Protein 1N47 (pdb70)

Radius of gyration: 29.71 Å; Cα contacts (8 Å, |Δi|>4): 2817; chains: 4; bounding box: 70×71×79 Å

Organism: Vicia villosa (NCBI:txid3911)

B-factor: mean 33.57, std 7.75, range [17.27, 74.4]

Secondary structure (DSSP, 8-state):
-EEEEEEESS--TT-TTEEEEET-EE-TTS-EESS-BSSSSB-TT-EEEEEESS-EE-B-SS-B-EEEEEEEEE---SSTTS--EEEEEEEE-TT------GGGTTT-SSSS--GGG--EEEEEE-S--TTS-SS-EEEEEESSSS-SEEEE----TTS-EEEEEEEETTTTEEEEEEEETTTTEEEEEEEE--GGGTS-SEEEEEEEEEE-SSTT-----EEEEEEEEEEE-/-EEEEEEESS--TT-TTEEEEET-EE-TTS-EESS-BSSSSB-SS-EEEEEESS-EE-B-SS-B-EEEEEEEEE---SSTTS--EEEEEEEE-TT------GGGTTT-SSSS--GGG--EEEEEE-S--TTS-SS-EEEEEESSSS-SEEEE----TTS-EEEEEEEETTTTEEEEEEEETTTTEEEEEEEE--GGGTS-SEEEEEEEEEE-SSTT-----EEEEEEEEEEE-/-EEEEEEESS--TT-TTEEEEET-EE-TTS-EESS-BSSSSBPTT-EEEEEESS-EE-B-SS-BPEEEEEEEEE---SSTTS--EEEEEEEE-TT------GGGTTT-SSSS--TTS--EEEEEE-S--TTS-SS-EEEEEESSSS-SEEEE----TTS-EEEEEEEETTTTEEEEEEEETTTTEEEEEEEE--GGGTS-SEEEEEEEEEE-SSTT-----EEEEEEEEEEE-/-EEEEEEESS--TT-TTEEEEET-EE-TTS-EESS-BSSSSBPTT-EEEEEESS-EE-B-SS-B-EEEEEEEEE---SSTTS--EEEEEEEE-TT------GGGTTT-SSSS--GGG--EEEEEE-S--TTS-SS-EEEEEESSSS-SEEEE----TTS-EEEEEEEETTTTEEEEEEEETTTTEEEEEEEE--GGGTS-SEEEEEEEEEE-SSTT-----EEEEEEEEEEE-

Nearest PDB structures (foldseek):
  1n47-assembly1_D  TM=1.003E+00  e=4.646E-43  Vicia villosa
  5kxd-assembly1_C  TM=9.951E-01  e=2.480E-33  Wisteria floribunda
  5kxb-assembly1_A  TM=9.948E-01  e=2.614E-33  Wisteria floribunda
  4wv8-assembly1_A  TM=9.741E-01  e=7.231E-32  Vatairea macrocarpa
  1fny-assembly1_A  TM=9.665E-01  e=1.680E-31  Robinia pseudoacacia

Solvent-accessible surface area: 32773 Å² total

CATH classification: 2.60.120.200

InterPro domains:
  IPR000985 Legume lectin, alpha chain, conserved site [PS00308] (163-172)
  IPR001220 Legume lectin domain [PF00139] (3-140)
  IPR001220 Legume lectin domain [cd06899] (4-185)
  IPR013320 Concanavalin A-like lectin/glucanase domain superfamily [SSF49899] (3-185)
  IPR019825 Legume lectin, beta chain, Mn/Ca-binding site [PS00307] (108-114)
  IPR050258 Leguminous Lectin [PTHR32401] (2-138)

Structure (mmCIF, N/CA/C/O backbone):
data_1N47
#
_entry.id   1N47
#
_cell.length_a   85.510
_cell.length_b   85.510
_cell.length_c   153.650
_cell.angle_alpha   90.00
_cell.angle_beta   90.00
_cell.angle_gamma   90.00
#
_symmetry.space_group_name_H-M   'P 43'
#
loop_
_entity.id
_entity.type
_entity.pdbx_description
1 polymer 'Isolectin B4'
2 branched alpha-L-fucopyranose-(1-3)-[2-acetamido-2-deoxy-beta-D-glucopyranose-(1-4)]2-acetamido-2-deoxy-beta-D-glucopyranose
3 non-polymer 'CALCIUM ION'
4 non-polymer 'MANGANESE (II) ION'
5 non-polymer SERINE
6 non-polymer 2-acetamido-2-deoxy-alpha-D-galactopyranose
7 water water
#
loop_
_atom_site.group_PDB
_atom_site.id
_atom_site.type_symbol
_atom_site.label_atom_id
_atom_site.label_alt_id
_atom_site.label_comp_id
_atom_site.label_asym_id
_atom_site.label_entity_id
_atom_site.label_seq_id
_atom_site.pdbx_PDB_ins_code
_atom_site.Cartn_x
_atom_site.Cartn_y
_atom_site.Cartn_z
_atom_site.occupancy
_atom_site.B_iso_or_equiv
_atom_site.auth_seq_id
_atom_site.auth_comp_id
_atom_site.auth_asym_id
_atom_site.auth_atom_id
_atom_site.pdbx_PDB_model_num
ATOM 1 N N . THR A 1 1 ? 2.436 63.703 -1.067 1.00 38.38 1 THR A N 1
ATOM 2 C CA . THR A 1 1 ? 1.860 62.362 -1.305 1.00 38.77 1 THR A CA 1
ATOM 3 C C . THR A 1 1 ? 0.453 62.161 -0.722 1.00 38.12 1 THR A C 1
ATOM 4 O O . THR A 1 1 ? 0.184 62.531 0.415 1.00 37.66 1 THR A O 1
ATOM 8 N N . GLU A 1 2 ? -0.437 61.592 -1.540 1.00 37.55 2 GLU A N 1
ATOM 9 C CA . GLU A 1 2 ? -1.745 61.119 -1.073 1.00 36.80 2 GLU A CA 1
ATOM 10 C C . GLU A 1 2 ? -2.227 59.961 -1.920 1.00 35.59 2 GLU A C 1
ATOM 11 O O . GLU A 1 2 ? -1.955 59.891 -3.105 1.00 35.52 2 GLU A O 1
ATOM 17 N N . SER A 1 3 ? -2.952 59.052 -1.301 1.00 34.75 3 SER A N 1
ATOM 18 C CA . SER A 1 3 ? -3.430 57.869 -2.002 1.00 33.84 3 SER A CA 1
ATOM 19 C C . SER A 1 3 ? -4.892 57.656 -1.767 1.00 32.77 3 SER A C 1
ATOM 20 O O . SER A 1 3 ? -5.451 58.130 -0.788 1.00 32.91 3 SER A O 1
ATOM 23 N N . THR A 1 4 ? -5.502 56.901 -2.656 1.00 31.38 4 THR A N 1
ATOM 24 C CA . THR A 1 4 ? -6.887 56.540 -2.480 1.00 30.36 4 THR A CA 1
ATOM 25 C C . THR A 1 4 ? -7.098 55.193 -3.123 1.00 30.03 4 THR A C 1
ATOM 26 O O . THR A 1 4 ? -6.764 55.019 -4.297 1.00 30.56 4 THR A O 1
ATOM 30 N N . SER A 1 5 ? -7.624 54.233 -2.375 1.00 28.80 5 SER A N 1
ATOM 31 C CA . SER A 1 5 ? -7.972 52.981 -3.009 1.00 28.41 5 SER A CA 1
ATOM 32 C C . SER A 1 5 ? -9.207 52.322 -2.397 1.00 27.90 5 SER A C 1
ATOM 33 O O . SER A 1 5 ? -9.589 52.590 -1.256 1.00 27.97 5 SER A O 1
ATOM 36 N N . PHE A 1 6 ? -9.838 51.469 -3.180 1.00 27.13 6 PHE A N 1
ATOM 37 C CA . PHE A 1 6 ? -11.014 50.772 -2.721 1.00 26.52 6 PHE A CA 1
ATOM 38 C C . PHE A 1 6 ? -11.269 49.658 -3.696 1.00 26.46 6 PHE A C 1
ATOM 39 O O . PHE A 1 6 ? -10.789 49.720 -4.823 1.00 26.32 6 PHE A O 1
ATOM 47 N N . SER A 1 7 ? -12.005 48.637 -3.271 1.00 26.32 7 SER A N 1
ATOM 48 C CA . SER A 1 7 ? -12.329 47.534 -4.166 1.00 26.41 7 SER A CA 1
ATOM 49 C C . SER A 1 7 ? -13.554 46.785 -3.699 1.00 26.66 7 SER A C 1
ATOM 50 O O . SER A 1 7 ? -13.752 46.586 -2.504 1.00 26.94 7 SER A O 1
ATOM 53 N N . PHE A 1 8 ? -14.375 46.369 -4.646 1.00 27.22 8 PHE A N 1
ATOM 54 C CA . PHE A 1 8 ? -15.566 45.626 -4.322 1.00 28.31 8 PHE A CA 1
ATOM 55 C C . PHE A 1 8 ? -15.553 44.358 -5.113 1.00 29.80 8 PHE A C 1
ATOM 56 O O . PHE A 1 8 ? -15.486 44.407 -6.334 1.00 30.49 8 PHE A O 1
ATOM 64 N N . THR A 1 9 ? -15.638 43.226 -4.433 1.00 31.46 9 THR A N 1
ATOM 65 C CA . THR A 1 9 ? -15.721 41.936 -5.107 1.00 32.85 9 THR A CA 1
ATOM 66 C C . THR A 1 9 ? -17.180 41.647 -5.411 1.00 33.61 9 THR A C 1
ATOM 67 O O . THR A 1 9 ? -17.495 40.863 -6.295 1.00 34.29 9 THR A O 1
ATOM 71 N N . ASN A 1 10 ? -18.050 42.275 -4.638 1.00 34.07 10 ASN A N 1
ATOM 72 C CA . ASN A 1 10 ? -19.481 42.226 -4.831 1.00 35.20 10 ASN A CA 1
ATOM 73 C C . ASN A 1 10 ? -20.075 43.453 -4.154 1.00 34.84 10 ASN A C 1
ATOM 74 O O . ASN A 1 10 ? -19.415 44.089 -3.324 1.00 34.86 10 ASN A O 1
ATOM 79 N N . PHE A 1 11 ? -21.305 43.798 -4.508 1.00 34.39 11 PHE A N 1
ATOM 80 C CA . PHE A 1 11 ? -21.962 44.954 -3.918 1.00 34.03 11 PHE A CA 1
ATOM 81 C C . PHE A 1 11 ? -23.097 44.522 -2.986 1.00 34.38 11 PHE A C 1
ATOM 82 O O . PHE A 1 11 ? -23.434 43.340 -2.908 1.00 34.49 11 PHE A O 1
ATOM 90 N N . ASN A 1 12 ? -23.667 45.488 -2.267 1.00 34.91 12 ASN A N 1
ATOM 91 C CA . ASN A 1 12 ? -24.809 45.281 -1.374 1.00 34.83 12 ASN A CA 1
ATOM 92 C C . ASN A 1 12 ? -25.896 46.276 -1.745 1.00 34.89 12 ASN A C 1
ATOM 93 O O . ASN A 1 12 ? -25.579 47.379 -2.206 1.00 35.10 12 ASN A O 1
ATOM 98 N N . PRO A 1 13 ? -27.166 45.938 -1.522 1.00 34.94 13 PRO A N 1
ATOM 99 C CA . PRO A 1 13 ? -28.248 46.881 -1.827 1.00 35.11 13 PRO A CA 1
ATOM 100 C C . PRO A 1 13 ? -28.127 48.181 -1.033 1.00 35.21 13 PRO A C 1
ATOM 101 O O . PRO A 1 13 ? -28.546 49.233 -1.531 1.00 35.34 13 PRO A O 1
ATOM 105 N N . ASN A 1 14 ? -27.536 48.140 0.155 1.00 35.03 14 ASN A N 1
ATOM 106 C CA . ASN A 1 14 ? -27.393 49.383 0.908 1.00 35.13 14 ASN A CA 1
ATOM 107 C C . ASN A 1 14 ? -25.959 49.882 0.917 1.00 35.00 14 ASN A C 1
ATOM 108 O O . ASN A 1 14 ? -25.440 50.283 1.969 1.00 35.33 14 ASN A O 1
ATOM 113 N N . GLN A 1 15 ? -25.333 49.892 -0.263 1.00 34.59 15 GLN A N 1
ATOM 114 C CA . GLN A 1 15 ? -23.962 50.381 -0.358 1.00 34.01 15 GLN A CA 1
ATOM 115 C C . GLN A 1 15 ? -23.856 51.888 -0.156 1.00 34.01 15 GLN A C 1
ATOM 116 O O . GLN A 1 15 ? -23.867 52.659 -1.112 1.00 34.08 15 GLN A O 1
ATOM 122 N N . ASN A 1 16 ? -23.737 52.283 1.107 1.00 34.46 16 ASN A N 1
ATOM 123 C CA . ASN A 1 16 ? -23.660 53.681 1.510 1.00 34.91 16 ASN A CA 1
ATOM 124 C C . ASN A 1 16 ? -22.393 54.350 0.989 1.00 34.45 16 ASN A C 1
ATOM 125 O O . ASN A 1 16 ? -22.317 55.576 1.018 1.00 34.80 16 ASN A O 1
ATOM 130 N N . ASN A 1 17 ? -21.382 53.582 0.581 1.00 33.22 17 ASN A N 1
ATOM 131 C CA . ASN A 1 17 ? -20.157 54.211 0.127 1.00 32.60 17 ASN A CA 1
ATOM 132 C C . ASN A 1 17 ? -20.206 54.494 -1.367 1.00 32.19 17 ASN A C 1
ATOM 133 O O . ASN A 1 17 ? -19.245 55.003 -1.949 1.00 32.12 17 ASN A O 1
ATOM 138 N N . LEU A 1 18 ? -21.340 54.176 -1.984 1.00 32.00 18 LEU A N 1
ATOM 139 C CA . LEU A 1 18 ? -21.558 54.500 -3.404 1.00 32.25 18 LEU A CA 1
ATOM 140 C C . LEU A 1 18 ? -22.674 55.511 -3.527 1.00 31.97 18 LEU A C 1
ATOM 141 O O . LEU A 1 18 ? -23.598 55.516 -2.727 1.00 32.35 18 LEU A O 1
ATOM 146 N N . ILE A 1 19 ? -22.591 56.353 -4.536 1.00 31.79 19 ILE A N 1
ATOM 147 C CA . ILE A 1 19 ? -23.652 57.298 -4.833 1.00 31.83 19 ILE A CA 1
ATOM 148 C C . ILE A 1 19 ? -24.347 56.797 -6.089 1.00 31.96 19 ILE A C 1
ATOM 149 O O . ILE A 1 19 ? -23.751 56.763 -7.169 1.00 30.90 19 ILE A O 1
ATOM 154 N N . LEU A 1 20 ? -25.606 56.408 -5.927 1.00 32.73 20 LEU A N 1
ATOM 155 C CA . LEU A 1 20 ? -26.434 55.864 -6.998 1.00 33.60 20 LEU A CA 1
ATOM 156 C C . LEU A 1 20 ? -27.353 56.923 -7.616 1.00 34.35 20 LEU A C 1
ATOM 157 O O . LEU A 1 20 ? -28.072 57.602 -6.889 1.00 35.06 20 LEU A O 1
ATOM 162 N N . GLN A 1 21 ? -27.362 57.058 -8.941 1.00 34.53 21 GLN A N 1
ATOM 163 C CA . GLN A 1 21 ? -28.214 58.071 -9.584 1.00 34.60 21 GLN A CA 1
ATOM 164 C C . GLN A 1 21 ? -29.234 57.469 -10.585 1.00 35.36 21 GLN A C 1
ATOM 165 O O . GLN A 1 21 ? -28.932 56.493 -11.278 1.00 35.21 21 GLN A O 1
ATOM 171 N N . GLU A 1 22 ? -30.417 58.086 -10.675 1.00 36.12 22 GLU A N 1
ATOM 172 C CA . GLU A 1 22 ? -31.519 57.623 -11.534 1.00 36.96 22 GLU A CA 1
ATOM 173 C C . GLU A 1 22 ? -31.901 56.165 -11.263 1.00 36.96 22 GLU A C 1
ATOM 174 O O . GLU A 1 22 ? -32.232 55.797 -10.135 1.00 36.70 22 GLU A O 1
ATOM 180 N N . ASP A 1 23 ? -31.804 55.334 -12.303 1.00 36.75 23 ASP A N 1
ATOM 181 C CA . ASP A 1 23 ? -32.230 53.932 -12.225 1.00 36.38 23 ASP A CA 1
ATOM 182 C C . ASP A 1 23 ? -31.302 52.927 -11.515 1.00 36.16 23 ASP A C 1
ATOM 183 O O . ASP A 1 23 ? -31.762 51.856 -11.124 1.00 35.88 23 ASP A O 1
ATOM 188 N N . ALA A 1 24 ? -30.016 53.261 -11.364 1.00 36.30 24 ALA A N 1
ATOM 189 C CA . ALA A 1 24 ? -29.015 52.381 -10.724 1.00 36.24 24 ALA A CA 1
ATOM 190 C C . ALA A 1 24 ? -29.449 51.745 -9.398 1.00 36.75 24 ALA A C 1
ATOM 191 O O . ALA A 1 24 ? -29.925 52.416 -8.476 1.00 36.81 24 ALA A O 1
ATOM 193 N N . LEU A 1 25 ? -29.220 50.444 -9.295 1.00 37.27 25 LEU A N 1
ATOM 194 C CA . LEU A 1 25 ? -29.678 49.670 -8.165 1.00 37.85 25 LEU A CA 1
ATOM 195 C C . LEU A 1 25 ? -28.824 48.405 -7.992 1.00 37.98 25 LEU A C 1
ATOM 196 O O . LEU A 1 25 ? -28.106 48.014 -8.901 1.00 37.78 25 LEU A O 1
ATOM 201 N N . VAL A 1 26 ? -28.887 47.768 -6.829 1.00 38.13 26 VAL A N 1
ATOM 202 C CA . VAL A 1 26 ? -28.116 46.562 -6.645 1.00 38.73 26 VAL A CA 1
ATOM 203 C C . VAL A 1 26 ? -29.051 45.400 -6.394 1.00 39.83 26 VAL A C 1
ATOM 204 O O . VAL A 1 26 ? -29.940 45.498 -5.560 1.00 40.15 26 VAL A O 1
ATOM 208 N N . ASN A 1 27 ? -28.838 44.318 -7.141 1.00 41.25 27 ASN A N 1
ATOM 209 C CA . ASN A 1 27 ? -29.587 43.060 -7.074 1.00 42.53 27 ASN A CA 1
ATOM 210 C C . ASN A 1 27 ? -29.572 42.414 -5.734 1.00 43.05 27 ASN A C 1
ATOM 211 O O . ASN A 1 27 ? -28.805 42.791 -4.851 1.00 43.34 27 ASN A O 1
ATOM 216 N N . SER A 1 28 ? -30.366 41.365 -5.605 1.00 43.38 28 SER A N 1
ATOM 217 C CA . SER A 1 28 ? -30.329 40.595 -4.388 1.00 44.20 28 SER A CA 1
ATOM 218 C C . SER A 1 28 ? -29.137 39.641 -4.510 1.00 43.94 28 SER A C 1
ATOM 219 O O . SER A 1 28 ? -28.735 38.984 -3.543 1.00 44.29 28 SER A O 1
ATOM 222 N N . ALA A 1 29 ? -28.542 39.598 -5.693 1.00 43.14 29 ALA A N 1
ATOM 223 C CA . ALA A 1 29 ? -27.412 38.704 -5.885 1.00 42.64 29 ALA A CA 1
ATOM 224 C C . ALA A 1 29 ? -26.048 39.424 -5.793 1.00 41.69 29 ALA A C 1
ATOM 225 O O . ALA A 1 29 ? -24.997 38.801 -5.852 1.00 41.09 29 ALA A O 1
ATOM 227 N N . GLY A 1 30 ? -26.073 40.737 -5.623 1.00 40.99 30 GLY A N 1
ATOM 228 C CA . GLY A 1 30 ? -24.838 41.490 -5.492 1.00 40.35 30 GLY A CA 1
ATOM 229 C C . GLY A 1 30 ? -24.299 42.063 -6.796 1.00 40.13 30 GLY A C 1
ATOM 230 O O . GLY A 1 30 ? -23.100 42.314 -6.938 1.00 40.21 30 GLY A O 1
ATOM 231 N N . THR A 1 31 ? -25.180 42.255 -7.767 1.00 39.45 31 THR A N 1
ATOM 232 C CA . THR A 1 31 ? -24.773 42.840 -9.021 1.00 38.65 31 THR A CA 1
ATOM 233 C C . THR A 1 31 ? -25.376 44.219 -9.110 1.00 38.30 31 THR A C 1
ATOM 234 O O . THR A 1 31 ? -26.530 44.440 -8.758 1.00 37.97 31 THR A O 1
ATOM 238 N N . LEU A 1 32 ? -24.569 45.140 -9.593 1.00 37.85 32 LEU A N 1
ATOM 239 C CA . LEU A 1 32 ? -24.960 46.510 -9.757 1.00 37.63 32 LEU A CA 1
ATOM 240 C C . LEU A 1 32 ? -25.588 46.660 -11.137 1.00 37.94 32 LEU A C 1
ATOM 241 O O . LEU A 1 32 ? -24.873 46.748 -12.156 1.00 38.09 32 LEU A O 1
ATOM 246 N N . GLU A 1 33 ? -26.925 46.669 -11.166 1.00 37.70 33 GLU A N 1
ATOM 247 C CA . GLU A 1 33 ? -27.680 46.824 -12.405 1.00 37.32 33 GLU A CA 1
ATOM 248 C C . GLU A 1 33 ? -27.732 48.278 -12.791 1.00 37.20 33 GLU A C 1
ATOM 249 O O . GLU A 1 33 ? -28.639 48.977 -12.396 1.00 37.80 33 GLU A O 1
ATOM 255 N N . LEU A 1 34 ? -26.771 48.751 -13.563 1.00 37.26 34 LEU A N 1
ATOM 256 C CA . LEU A 1 34 ? -26.778 50.168 -13.934 1.00 37.58 34 LEU A CA 1
ATOM 257 C C . LEU A 1 34 ? -28.101 50.593 -14.555 1.00 38.01 34 LEU A C 1
ATOM 258 O O . LEU A 1 34 ? -28.636 51.626 -14.171 1.00 38.36 34 LEU A O 1
ATOM 263 N N . THR A 1 35 ? -28.615 49.809 -15.510 1.00 38.33 35 THR A N 1
ATOM 264 C CA . THR A 1 35 ? -29.899 50.104 -16.177 1.00 38.71 35 THR A CA 1
ATOM 265 C C . THR A 1 35 ? -31.003 49.123 -15.754 1.00 39.76 35 THR A C 1
ATOM 266 O O . THR A 1 35 ? -30.719 47.974 -15.421 1.00 39.68 35 THR A O 1
ATOM 270 N N . ALA A 1 36 ? -32.257 49.575 -15.806 1.00 41.01 36 ALA A N 1
ATOM 271 C CA . ALA A 1 36 ? -33.410 48.802 -15.303 1.00 42.34 36 ALA A CA 1
ATOM 272 C C . ALA A 1 36 ? -33.651 47.434 -15.934 1.00 43.12 36 ALA A C 1
ATOM 273 O O . ALA A 1 36 ? -33.550 47.267 -17.146 1.00 43.22 36 ALA A O 1
ATOM 275 N N . VAL A 1 37 ? -33.998 46.465 -15.092 1.00 44.27 37 VAL A N 1
ATOM 276 C CA . VAL A 1 37 ? -34.279 45.093 -15.522 1.00 45.60 37 VAL A CA 1
ATOM 277 C C . VAL A 1 37 ? -35.601 44.592 -14.898 1.00 46.72 37 VAL A C 1
ATOM 278 O O . VAL A 1 37 ? -35.633 44.205 -13.723 1.00 46.65 37 VAL A O 1
ATOM 282 N N . ALA A 1 38 ? -36.680 44.584 -15.687 1.00 48.17 38 ALA A N 1
ATOM 283 C CA . ALA A 1 38 ? -38.026 44.257 -15.180 1.00 49.29 38 ALA A CA 1
ATOM 284 C C . ALA A 1 38 ? -38.366 42.784 -14.992 1.00 50.07 38 ALA A C 1
ATOM 285 O O . ALA A 1 38 ? -38.361 42.299 -13.858 1.00 50.76 38 ALA A O 1
ATOM 287 N N . ALA A 1 39 ? -38.720 42.072 -16.055 1.00 50.43 39 ALA A N 1
ATOM 288 C CA . ALA A 1 39 ? -39.044 40.666 -15.835 1.00 50.94 39 ALA A CA 1
ATOM 289 C C . ALA A 1 39 ? -37.707 40.050 -15.562 1.00 51.00 39 ALA A C 1
ATOM 290 O O . ALA A 1 39 ? -37.394 39.708 -14.430 1.00 51.65 39 ALA A O 1
ATOM 292 N N . GLY A 1 40 ? -36.909 39.957 -16.613 1.00 50.82 40 GLY A N 1
ATOM 293 C CA . GLY A 1 40 ? -35.556 39.435 -16.550 1.00 50.33 40 GLY A CA 1
ATOM 294 C C . GLY A 1 40 ? -35.024 39.966 -17.859 1.00 50.00 40 GLY A C 1
ATOM 295 O O . GLY A 1 40 ? -34.117 39.402 -18.492 1.00 50.28 40 GLY A O 1
ATOM 296 N N . ALA A 1 41 ? -35.638 41.073 -18.261 1.00 48.81 41 ALA A N 1
ATOM 297 C CA . ALA A 1 41 ? -35.348 41.706 -19.519 1.00 48.11 41 ALA A CA 1
ATOM 298 C C . ALA A 1 41 ? -35.037 43.158 -19.265 1.00 47.12 41 ALA A C 1
ATOM 299 O O . ALA A 1 41 ? -35.584 43.749 -18.351 1.00 47.19 41 ALA A O 1
ATOM 301 N N . PRO A 1 42 ? -34.173 43.737 -20.088 1.00 46.35 42 PRO A N 1
ATOM 302 C CA . PRO A 1 42 ? -33.817 45.157 -19.991 1.00 45.88 42 PRO A CA 1
ATOM 303 C C . PRO A 1 42 ? -35.019 46.063 -20.285 1.00 45.45 42 PRO A C 1
ATOM 304 O O . PRO A 1 42 ? -35.945 45.672 -20.980 1.00 45.30 42 PRO A O 1
ATOM 308 N N . VAL A 1 43 ? -34.982 47.280 -19.776 1.00 45.06 43 VAL A N 1
ATOM 309 C CA . VAL A 1 43 ? -36.068 48.221 -19.995 1.00 45.07 43 VAL A CA 1
ATOM 310 C C . VAL A 1 43 ? -35.582 49.379 -20.863 1.00 44.44 43 VAL A C 1
ATOM 311 O O . VAL A 1 43 ? -34.462 49.845 -20.724 1.00 44.57 43 VAL A O 1
ATOM 315 N N . PRO A 1 44 ? -36.409 49.814 -21.797 1.00 44.23 44 PRO A N 1
ATOM 316 C CA . PRO A 1 44 ? -36.047 50.935 -22.679 1.00 43.77 44 PRO A CA 1
ATOM 317 C C . PRO A 1 44 ? -36.055 52.232 -21.930 1.00 43.13 44 PRO A C 1
ATOM 318 O O . PRO A 1 44 ? -36.624 52.274 -20.848 1.00 43.46 44 PRO A O 1
ATOM 322 N N . ASP A 1 45 ? -35.431 53.261 -22.480 1.00 42.90 45 ASP A N 1
ATOM 323 C CA . ASP A 1 45 ? -35.487 54.583 -21.870 1.00 43.07 45 ASP A CA 1
ATOM 324 C C . ASP A 1 45 ? -34.805 54.695 -20.524 1.00 41.91 45 ASP A C 1
ATOM 325 O O . ASP A 1 45 ? -35.070 55.637 -19.785 1.00 41.95 45 ASP A O 1
ATOM 330 N N . SER A 1 46 ? -33.946 53.752 -20.177 1.00 40.75 46 SER A N 1
ATOM 331 C CA . SER A 1 46 ? -33.374 53.768 -18.838 1.00 39.54 46 SER A CA 1
ATOM 332 C C . SER A 1 46 ? -32.031 54.447 -18.785 1.00 38.37 46 SER A C 1
ATOM 333 O O . SER A 1 46 ? -31.263 54.346 -19.723 1.00 38.32 46 SER A O 1
ATOM 336 N N . LEU A 1 47 ? -31.769 55.153 -17.686 1.00 37.22 47 LEU A N 1
ATOM 337 C CA . LEU A 1 47 ? -30.500 55.851 -17.458 1.00 35.87 47 LEU A CA 1
ATOM 338 C C . LEU A 1 47 ? -30.051 55.595 -16.012 1.00 35.30 47 LEU A C 1
ATOM 339 O O . LEU A 1 47 ? -30.842 55.804 -15.069 1.00 35.67 47 LEU A O 1
ATOM 344 N N . GLY A 1 48 ? -28.803 55.136 -15.847 1.00 33.96 48 GLY A N 1
ATOM 345 C CA . GLY A 1 48 ? -28.218 54.834 -14.542 1.00 32.41 48 GLY A CA 1
ATOM 346 C C . GLY A 1 48 ? -26.743 55.231 -14.366 1.00 31.60 48 GLY A C 1
ATOM 347 O O . GLY A 1 48 ? -25.910 55.097 -15.269 1.00 31.60 48 GLY A O 1
ATOM 348 N N . ARG A 1 49 ? -26.417 55.747 -13.187 1.00 30.44 49 ARG A N 1
ATOM 349 C CA . ARG A 1 49 ? -25.048 56.132 -12.851 1.00 28.62 49 ARG A CA 1
ATOM 350 C C . ARG A 1 49 ? -24.708 55.708 -11.419 1.00 27.85 49 ARG A C 1
ATOM 351 O O . ARG A 1 49 ? -25.604 55.540 -10.572 1.00 27.04 49 ARG A O 1
ATOM 359 N N . ALA A 1 50 ? -23.418 55.508 -11.170 1.00 27.24 50 ALA A N 1
ATOM 360 C CA . ALA A 1 50 ? -22.914 55.088 -9.857 1.00 27.27 50 ALA A CA 1
ATOM 361 C C . ALA A 1 50 ? -21.500 55.625 -9.623 1.00 27.75 50 ALA A C 1
ATOM 362 O O . ALA A 1 50 ? -20.593 55.394 -10.439 1.00 27.86 50 ALA A O 1
ATOM 364 N N . LEU A 1 51 ? -21.311 56.356 -8.524 1.00 27.81 51 LEU A N 1
ATOM 365 C CA . LEU A 1 51 ? -20.005 56.918 -8.251 1.00 28.16 51 LEU A CA 1
ATOM 366 C C . LEU A 1 51 ? -19.483 56.517 -6.890 1.00 28.52 51 LEU A C 1
ATOM 367 O O . LEU A 1 51 ? -20.235 56.074 -6.009 1.00 29.32 51 LEU A O 1
ATOM 372 N N . TYR A 1 52 ? -18.174 56.637 -6.711 1.00 28.44 52 TYR A N 1
ATOM 373 C CA . TYR A 1 52 ? -17.616 56.341 -5.409 1.00 28.08 52 TYR A CA 1
ATOM 374 C C . TYR A 1 52 ? -17.852 57.602 -4.571 1.00 28.10 52 TYR A C 1
ATOM 375 O O . TYR A 1 52 ? -17.731 58.727 -5.079 1.00 27.56 52 TYR A O 1
ATOM 384 N N . ALA A 1 53 ? -18.220 57.423 -3.308 1.00 27.81 53 ALA A N 1
ATOM 385 C CA . ALA A 1 53 ? -18.499 58.576 -2.446 1.00 28.47 53 ALA A CA 1
ATOM 386 C C . ALA A 1 53 ? -17.399 59.633 -2.354 1.00 28.62 53 ALA A C 1
ATOM 387 O O . ALA A 1 53 ? -17.671 60.804 -2.571 1.00 29.20 53 ALA A O 1
ATOM 389 N N . ALA A 1 54 ? -16.169 59.239 -2.037 1.00 28.48 54 ALA A N 1
ATOM 390 C CA . ALA A 1 54 ? -15.083 60.216 -1.908 1.00 27.97 54 ALA A CA 1
ATOM 391 C C . ALA A 1 54 ? -14.556 60.723 -3.228 1.00 28.14 54 ALA A C 1
ATOM 392 O O . ALA A 1 54 ? -14.205 59.952 -4.107 1.00 28.38 54 ALA A O 1
ATOM 394 N N . PRO A 1 55 ? -14.480 62.031 -3.361 1.00 28.49 55 PRO A N 1
ATOM 395 C CA . PRO A 1 55 ? -13.807 62.647 -4.503 1.00 28.99 55 PRO A CA 1
ATOM 396 C C . PRO A 1 55 ? -12.376 62.127 -4.547 1.00 29.39 55 PRO A C 1
ATOM 397 O O . PRO A 1 55 ? -11.855 61.783 -3.491 1.00 29.74 55 PRO A O 1
ATOM 401 N N . ILE A 1 56 ? -11.722 62.060 -5.701 1.00 29.41 56 ILE A N 1
ATOM 402 C CA . ILE A 1 56 ? -10.312 61.681 -5.648 1.00 29.33 56 ILE A CA 1
ATOM 403 C C . ILE A 1 56 ? -9.451 62.841 -6.165 1.00 28.99 56 ILE A C 1
ATOM 404 O O . ILE A 1 56 ? -9.885 63.610 -7.009 1.00 29.23 56 ILE A O 1
ATOM 409 N N . HIS A 1 57 ? -8.264 63.014 -5.603 1.00 29.16 57 HIS A N 1
ATOM 410 C CA . HIS A 1 57 ? -7.376 64.131 -5.960 1.00 29.04 57 HIS A CA 1
ATOM 411 C C . HIS A 1 57 ? -6.490 63.691 -7.093 1.00 29.46 57 HIS A C 1
ATOM 412 O O . HIS A 1 57 ? -5.563 62.914 -6.890 1.00 28.85 57 HIS A O 1
ATOM 419 N N . ILE A 1 58 ? -6.771 64.217 -8.277 1.00 30.25 58 ILE A N 1
ATOM 420 C CA . ILE A 1 58 ? -6.154 63.765 -9.511 1.00 30.88 58 ILE A CA 1
ATOM 421 C C . ILE A 1 58 ? -5.011 64.648 -9.956 1.00 31.58 58 ILE A C 1
ATOM 422 O O . ILE A 1 58 ? -4.201 64.239 -10.776 1.00 31.79 58 ILE A O 1
ATOM 427 N N . HIS A 1 59 ? -4.962 65.876 -9.448 1.00 32.76 59 HIS A N 1
ATOM 428 C CA . HIS A 1 59 ? -3.827 66.771 -9.717 1.00 33.59 59 HIS A CA 1
ATOM 429 C C . HIS A 1 59 ? -3.796 67.935 -8.751 1.00 34.80 59 HIS A C 1
ATOM 430 O O . HIS A 1 59 ? -4.795 68.216 -8.090 1.00 35.07 59 HIS A O 1
ATOM 437 N N . ASP A 1 60 ? -2.641 68.588 -8.636 1.00 36.42 60 ASP A N 1
ATOM 438 C CA . ASP A 1 60 ? -2.545 69.796 -7.817 1.00 38.14 60 ASP A CA 1
ATOM 439 C C . ASP A 1 60 ? -1.952 70.933 -8.635 1.00 39.49 60 ASP A C 1
ATOM 440 O O . ASP A 1 60 ? -1.064 71.656 -8.186 1.00 40.44 60 ASP A O 1
ATOM 445 N N . ASN A 1 61 ? -2.454 71.081 -9.852 1.00 40.50 61 ASN A N 1
ATOM 446 C CA . ASN A 1 61 ? -2.014 72.152 -10.735 1.00 41.76 61 ASN A CA 1
ATOM 447 C C . ASN A 1 61 ? -0.696 71.837 -11.396 1.00 41.37 61 ASN A C 1
ATOM 448 O O . ASN A 1 61 ? -0.567 72.000 -12.602 1.00 41.87 61 ASN A O 1
ATOM 453 N N . THR A 1 62 ? 0.293 71.387 -10.645 1.00 41.07 62 THR A N 1
ATOM 454 C CA . THR A 1 62 ? 1.555 71.119 -11.325 1.00 41.36 62 THR A CA 1
ATOM 455 C C . THR A 1 62 ? 1.857 69.636 -11.441 1.00 40.56 62 THR A C 1
ATOM 456 O O . THR A 1 62 ? 2.401 69.182 -12.446 1.00 41.37 62 THR A O 1
ATOM 460 N N . THR A 1 63 ? 1.511 68.869 -10.428 1.00 39.04 63 THR A N 1
ATOM 461 C CA . THR A 1 63 ? 1.770 67.453 -10.533 1.00 37.94 63 THR A CA 1
ATOM 462 C C . THR A 1 63 ? 0.510 66.640 -10.799 1.00 36.65 63 THR A C 1
ATOM 463 O O . THR A 1 63 ? -0.557 66.935 -10.237 1.00 37.14 63 THR A O 1
ATOM 467 N N . LEU A 1 64 ? 0.637 65.630 -11.652 1.00 34.28 64 LEU A N 1
ATOM 468 C CA . LEU A 1 64 ? -0.482 64.773 -11.992 1.00 33.17 64 LEU A CA 1
ATOM 469 C C . LEU A 1 64 ? -0.462 63.515 -11.149 1.00 32.62 64 LEU A C 1
ATOM 470 O O . LEU A 1 64 ? 0.601 63.069 -10.721 1.00 32.97 64 LEU A O 1
ATOM 475 N N . ALA A 1 65 ? -1.622 62.918 -10.928 1.00 31.67 65 ALA A N 1
ATOM 476 C CA . ALA A 1 65 ? -1.668 61.660 -10.193 1.00 31.23 65 ALA A CA 1
ATOM 477 C C . ALA A 1 65 ? -1.569 60.502 -11.172 1.00 31.46 65 ALA A C 1
ATOM 478 O O . ALA A 1 65 ? -1.771 60.685 -12.382 1.00 31.51 65 ALA A O 1
ATOM 480 N N . SER A 1 66 ? -1.232 59.317 -10.666 1.00 31.01 66 SER A N 1
ATOM 481 C CA . SER A 1 66 ? -1.355 58.107 -11.484 1.00 30.64 66 SER A CA 1
ATOM 482 C C . SER A 1 66 ? -2.581 57.335 -11.007 1.00 30.23 66 SER A C 1
ATOM 483 O O . SER A 1 66 ? -2.971 57.440 -9.838 1.00 31.04 66 SER A O 1
ATOM 486 N N . PHE A 1 67 ? -3.204 56.551 -11.876 1.00 29.43 67 PHE A N 1
ATOM 487 C CA . PHE A 1 67 ? -4.309 55.718 -11.390 1.00 27.98 67 PHE A CA 1
ATOM 488 C C . PHE A 1 67 ? -4.488 54.485 -12.206 1.00 27.83 67 PHE A C 1
ATOM 489 O O . PHE A 1 67 ? -4.103 54.433 -13.374 1.00 27.08 67 PHE A O 1
ATOM 497 N N . THR A 1 68 ? -5.046 53.476 -11.550 1.00 28.03 68 THR A N 1
ATOM 498 C CA . THR A 1 68 ? -5.354 52.196 -12.169 1.00 28.56 68 THR A CA 1
ATOM 499 C C . THR A 1 68 ? -6.725 51.720 -11.687 1.00 28.07 68 THR A C 1
ATOM 500 O O . THR A 1 68 ? -7.012 51.721 -10.477 1.00 28.34 68 THR A O 1
ATOM 504 N N . THR A 1 69 ? -7.589 51.308 -12.604 1.00 27.33 69 THR A N 1
ATOM 505 C CA . THR A 1 69 ? -8.876 50.772 -12.169 1.00 26.27 69 THR A CA 1
ATOM 506 C C . THR A 1 69 ? -9.156 49.469 -12.891 1.00 25.79 69 THR A C 1
ATOM 507 O O . THR A 1 69 ? -8.756 49.287 -14.033 1.00 26.34 69 THR A O 1
ATOM 511 N N . SER A 1 70 ? -9.772 48.523 -12.215 1.00 25.38 70 SER A N 1
ATOM 512 C CA . SER A 1 70 ? -10.163 47.290 -12.890 1.00 25.78 70 SER A CA 1
ATOM 513 C C . SER A 1 70 ? -11.628 47.025 -12.609 1.00 25.74 70 SER A C 1
ATOM 514 O O . SER A 1 70 ? -12.089 47.115 -11.461 1.00 24.86 70 SER A O 1
ATOM 517 N N . PHE A 1 71 ? -12.365 46.703 -13.655 1.00 25.71 71 PHE A N 1
ATOM 518 C CA . PHE A 1 71 ? -13.709 46.270 -13.434 1.00 26.17 71 PHE A CA 1
ATOM 519 C C . PHE A 1 71 ? -14.107 45.165 -14.392 1.00 26.94 71 PHE A C 1
ATOM 520 O O . PHE A 1 71 ? -13.439 44.904 -15.416 1.00 26.37 71 PHE A O 1
ATOM 528 N N . SER A 1 72 ? -15.188 44.493 -14.013 1.00 27.97 72 SER A N 1
ATOM 529 C CA . SER A 1 72 ? -15.792 43.452 -14.810 1.00 28.87 72 SER A CA 1
ATOM 530 C C . SER A 1 72 ? -17.259 43.789 -15.039 1.00 29.48 72 SER A C 1
ATOM 531 O O . SER A 1 72 ? -17.934 44.261 -14.129 1.00 29.70 72 SER A O 1
ATOM 534 N N . PHE A 1 73 ? -17.748 43.567 -16.254 1.00 30.52 73 PHE A N 1
ATOM 535 C CA . PHE A 1 73 ? -19.167 43.738 -16.557 1.00 31.56 73 PHE A CA 1
ATOM 536 C C . PHE A 1 73 ? -19.712 42.592 -17.401 1.00 32.63 73 PHE A C 1
ATOM 537 O O . PHE A 1 73 ? -18.960 41.757 -17.926 1.00 33.00 73 PHE A O 1
ATOM 545 N N . VAL A 1 74 ? -21.031 42.591 -17.544 1.00 33.52 74 VAL A N 1
ATOM 546 C CA . VAL A 1 74 ? -21.745 41.639 -18.362 1.00 34.41 74 VAL A CA 1
ATOM 547 C C . VAL A 1 74 ? -22.903 42.363 -19.011 1.00 35.27 74 VAL A C 1
ATOM 548 O O . VAL A 1 74 ? -23.637 43.093 -18.347 1.00 35.45 74 VAL A O 1
ATOM 552 N N . MET A 1 75 ? -23.064 42.188 -20.312 1.00 36.36 75 MET A N 1
ATOM 553 C CA . MET A 1 75 ? -24.231 42.729 -21.011 1.00 37.48 75 MET A CA 1
ATOM 554 C C . MET A 1 75 ? -25.063 41.567 -21.534 1.00 38.40 75 MET A C 1
ATOM 555 O O . MET A 1 75 ? -24.538 40.662 -22.189 1.00 38.21 75 MET A O 1
ATOM 560 N N . ALA A 1 76 ? -26.356 41.573 -21.232 1.00 39.85 76 ALA A N 1
ATOM 561 C CA . ALA A 1 76 ? -27.243 40.538 -21.766 1.00 41.38 76 ALA A CA 1
ATOM 562 C C . ALA A 1 76 ? -28.252 41.193 -22.699 1.00 42.59 76 ALA A C 1
ATOM 563 O O . ALA A 1 76 ? -28.619 42.369 -22.531 1.00 43.25 76 ALA A O 1
ATOM 565 N N . ALA A 1 77 ? -28.672 40.457 -23.713 1.00 43.73 77 ALA A N 1
ATOM 566 C CA . ALA A 1 77 ? -29.618 41.003 -24.667 1.00 44.91 77 ALA A CA 1
ATOM 567 C C . ALA A 1 77 ? -30.546 39.901 -25.131 1.00 46.19 77 ALA A C 1
ATOM 568 O O . ALA A 1 77 ? -30.123 38.776 -25.357 1.00 45.89 77 ALA A O 1
ATOM 570 N N . PRO A 1 78 ? -31.824 40.222 -25.251 1.00 47.64 78 PRO A N 1
ATOM 571 C CA . PRO A 1 78 ? -32.790 39.255 -25.771 1.00 48.41 78 PRO A CA 1
ATOM 572 C C . PRO A 1 78 ? -32.452 38.985 -27.235 1.00 48.98 78 PRO A C 1
ATOM 573 O O . PRO A 1 78 ? -32.516 37.828 -27.637 1.00 49.63 78 PRO A O 1
ATOM 577 N N . ALA A 1 79 ? -32.075 40.011 -28.000 1.00 49.28 79 ALA A N 1
ATOM 578 C CA . ALA A 1 79 ? -31.756 39.837 -29.423 1.00 49.93 79 ALA A CA 1
ATOM 579 C C . ALA A 1 79 ? -30.474 40.567 -29.852 1.00 50.57 79 ALA A C 1
ATOM 580 O O . ALA A 1 79 ? -30.476 41.787 -30.066 1.00 50.98 79 ALA A O 1
ATOM 582 N N . ALA A 1 80 ? -29.405 39.787 -30.020 1.00 50.96 80 ALA A N 1
ATOM 583 C CA . ALA A 1 80 ? -28.043 40.264 -30.311 1.00 50.80 80 ALA A CA 1
ATOM 584 C C . ALA A 1 80 ? -27.842 41.391 -31.337 1.00 50.81 80 ALA A C 1
ATOM 585 O O . ALA A 1 80 ? -26.735 41.968 -31.407 1.00 50.87 80 ALA A O 1
ATOM 587 N N . ALA A 1 81 ? -28.877 41.710 -32.124 1.00 50.14 81 ALA A N 1
ATOM 588 C CA . ALA A 1 81 ? -28.729 42.707 -33.189 1.00 49.73 81 ALA A CA 1
ATOM 589 C C . ALA A 1 81 ? -29.724 43.866 -33.058 1.00 49.55 81 ALA A C 1
ATOM 590 O O . ALA A 1 81 ? -30.056 44.576 -34.025 1.00 49.97 81 ALA A O 1
ATOM 592 N N . ALA A 1 82 ? -30.216 44.039 -31.843 1.00 48.56 82 ALA A N 1
ATOM 593 C CA . ALA A 1 82 ? -31.154 45.097 -31.529 1.00 47.21 82 ALA A CA 1
ATOM 594 C C . ALA A 1 82 ? -30.776 45.375 -30.091 1.00 45.80 82 ALA A C 1
ATOM 595 O O . ALA A 1 82 ? -31.412 44.878 -29.140 1.00 45.67 82 ALA A O 1
ATOM 597 N N . VAL A 1 83 ? -29.696 46.146 -29.965 1.00 43.56 83 VAL A N 1
ATOM 598 C CA . VAL A 1 83 ? -29.050 46.420 -28.690 1.00 41.33 83 VAL A CA 1
ATOM 599 C C . VAL A 1 83 ? -28.589 47.886 -28.615 1.00 40.20 83 VAL A C 1
ATOM 600 O O . VAL A 1 83 ? -28.167 48.442 -29.627 1.00 39.77 83 VAL A O 1
ATOM 604 N N . ALA A 1 84 ? -28.668 48.501 -27.430 1.00 38.89 84 ALA A N 1
ATOM 605 C CA . ALA A 1 84 ? -28.221 49.902 -27.213 1.00 38.17 84 ALA A CA 1
ATOM 606 C C . ALA A 1 84 ? -28.310 50.226 -25.727 1.00 37.49 84 ALA A C 1
ATOM 607 O O . ALA A 1 84 ? -29.010 49.507 -25.019 1.00 37.77 84 ALA A O 1
ATOM 609 N N . ASP A 1 85 ? -27.611 51.257 -25.233 1.00 36.42 85 ASP A N 1
ATOM 610 C CA . ASP A 1 85 ? -26.716 52.111 -26.026 1.00 35.84 85 ASP A CA 1
ATOM 611 C C . ASP A 1 85 ? -25.237 51.990 -25.643 1.00 34.95 85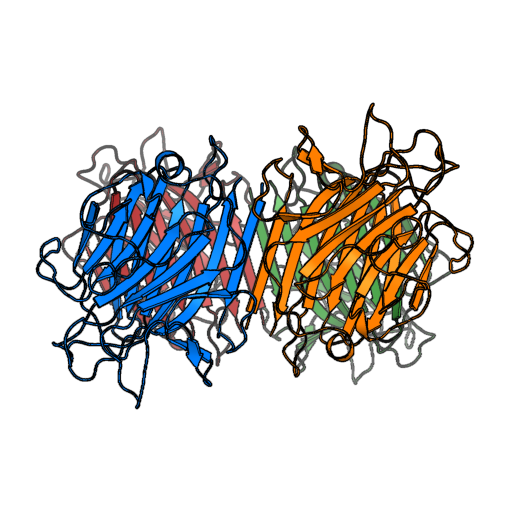 ASP A C 1
ATOM 612 O O . ASP A 1 85 ? -24.413 52.610 -26.303 1.00 34.82 85 ASP A O 1
ATOM 617 N N . GLY A 1 86 ? -24.911 51.242 -24.579 1.00 33.93 86 GLY A N 1
ATOM 618 C CA . GLY A 1 86 ? -23.540 51.113 -24.098 1.00 32.47 86 GLY A CA 1
ATOM 619 C C . GLY A 1 86 ? -23.298 51.585 -22.661 1.00 32.11 86 GLY A C 1
ATOM 620 O O . GLY A 1 86 ? -24.204 52.133 -22.009 1.00 32.55 86 GLY A O 1
ATOM 621 N N . LEU A 1 87 ? -22.090 51.353 -22.140 1.00 30.87 87 LEU A N 1
ATOM 622 C CA . LEU A 1 87 ? -21.757 51.792 -20.786 1.00 29.63 87 LEU A CA 1
ATOM 623 C C . LEU A 1 87 ? -20.425 52.505 -20.778 1.00 29.10 87 LEU A C 1
ATOM 624 O O . LEU A 1 87 ? -19.637 52.358 -21.707 1.00 28.90 87 LEU A O 1
ATOM 629 N N . ALA A 1 88 ? -20.163 53.295 -19.743 1.00 28.25 88 ALA A N 1
ATOM 630 C CA . ALA A 1 88 ? -18.913 54.043 -19.722 1.00 27.91 88 ALA A CA 1
ATOM 631 C C . ALA A 1 88 ? -18.351 54.247 -18.339 1.00 27.87 88 ALA A C 1
ATOM 632 O O . ALA A 1 88 ? -19.102 54.314 -17.365 1.00 28.26 88 ALA A O 1
ATOM 634 N N . PHE A 1 89 ? -17.025 54.327 -18.254 1.00 27.53 89 PHE A N 1
ATOM 635 C CA . PHE A 1 89 ? -16.380 54.625 -16.985 1.00 27.75 89 PHE A CA 1
ATOM 636 C C . PHE A 1 89 ? -15.943 56.075 -17.118 1.00 28.29 89 PHE A C 1
ATOM 637 O O . PHE A 1 89 ? -15.501 56.478 -18.203 1.00 28.26 89 PHE A O 1
ATOM 645 N N . PHE A 1 90 ? -16.049 56.875 -16.060 1.00 28.43 90 PHE A N 1
ATOM 646 C CA . PHE A 1 90 ? -15.657 58.268 -16.243 1.00 29.44 90 PHE A CA 1
ATOM 647 C C . PHE A 1 90 ? -15.174 59.026 -15.013 1.00 29.39 90 PHE A C 1
ATOM 648 O O . PHE A 1 90 ? -15.370 58.612 -13.874 1.00 29.56 90 PHE A O 1
ATOM 656 N N . LEU A 1 91 ? -14.551 60.165 -15.276 1.00 29.71 91 LEU A N 1
ATOM 657 C CA . LEU A 1 91 ? -14.135 61.074 -14.234 1.00 29.93 91 LEU A CA 1
ATOM 658 C C . LEU A 1 91 ? -14.857 62.386 -14.528 1.00 30.90 91 LEU A C 1
ATOM 659 O O . LEU A 1 91 ? -15.002 62.772 -15.703 1.00 31.11 91 LEU A O 1
ATOM 664 N N . ALA A 1 92 ? -15.330 63.058 -13.479 1.00 31.21 92 ALA A N 1
ATOM 665 C CA . ALA A 1 92 ? -16.018 64.339 -13.644 1.00 31.80 92 ALA A CA 1
ATOM 666 C C . ALA A 1 92 ? -16.024 65.114 -12.330 1.00 31.93 92 ALA A C 1
ATOM 667 O O . ALA A 1 92 ? -15.688 64.570 -11.288 1.00 32.52 92 ALA A O 1
ATOM 669 N N . PRO A 1 93 ? -16.405 66.379 -12.365 1.00 31.92 93 PRO A N 1
ATOM 670 C CA . PRO A 1 93 ? -16.419 67.177 -11.133 1.00 31.91 93 PRO A CA 1
ATOM 671 C C . PRO A 1 93 ? -17.287 66.486 -10.102 1.00 31.85 93 PRO A C 1
ATOM 672 O O . PRO A 1 93 ? -18.165 65.722 -10.442 1.00 31.50 93 PRO A O 1
ATOM 676 N N . PRO A 1 94 ? -16.989 66.701 -8.836 1.00 32.34 94 PRO A N 1
ATOM 677 C CA . PRO A 1 94 ? -17.692 66.020 -7.737 1.00 32.74 94 PRO A CA 1
ATOM 678 C C . PRO A 1 94 ? -19.211 66.124 -7.746 1.00 33.30 94 PRO A C 1
ATOM 679 O O . PRO A 1 94 ? -19.894 65.213 -7.301 1.00 33.65 94 PRO A O 1
ATOM 683 N N . ASP A 1 95 ? -19.751 67.216 -8.242 1.00 34.00 95 ASP A N 1
ATOM 684 C CA . ASP A 1 95 ? -21.182 67.380 -8.162 1.00 35.24 95 ASP A CA 1
ATOM 685 C C . ASP A 1 95 ? -21.853 67.047 -9.497 1.00 35.13 95 ASP A C 1
ATOM 686 O O . ASP A 1 95 ? -22.974 67.503 -9.773 1.00 35.74 95 ASP A O 1
ATOM 691 N N . THR A 1 96 ? -21.182 66.232 -10.309 1.00 34.45 96 THR A N 1
ATOM 692 C CA . THR A 1 96 ? -21.719 65.838 -11.602 1.00 33.78 96 THR A CA 1
ATOM 693 C C . THR A 1 96 ? -23.135 65.290 -11.513 1.00 33.90 96 THR A C 1
ATOM 694 O O . THR A 1 96 ? -23.449 64.523 -10.618 1.00 33.53 96 THR A O 1
ATOM 698 N N . GLN A 1 97 ? -23.990 65.694 -12.447 1.00 34.34 97 GLN A N 1
ATOM 699 C CA . GLN A 1 97 ? -25.347 65.182 -12.489 1.00 35.56 97 GLN A CA 1
ATOM 700 C C . GLN A 1 97 ? -25.571 64.522 -13.833 1.00 35.99 97 GLN A C 1
ATOM 701 O O . GLN A 1 97 ? -24.907 64.868 -14.793 1.00 36.10 97 GLN A O 1
ATOM 707 N N . PRO A 1 98 ? -26.500 63.570 -13.890 1.00 36.62 98 PRO A N 1
ATOM 708 C CA . PRO A 1 98 ? -26.889 62.903 -15.140 1.00 36.96 98 PRO A CA 1
ATOM 709 C C . PRO A 1 98 ? -27.324 63.874 -16.253 1.00 37.58 98 PRO A C 1
ATOM 710 O O . PRO A 1 98 ? -27.868 64.941 -15.983 1.00 37.41 98 PRO A O 1
ATOM 714 N N . GLN A 1 99 ? -27.070 63.509 -17.506 1.00 38.18 99 GLN A N 1
ATOM 715 C CA . GLN A 1 99 ? -27.463 64.359 -18.624 1.00 38.69 99 GLN A CA 1
ATOM 716 C C . GLN A 1 99 ? -28.454 63.608 -19.506 1.00 38.93 99 GLN A C 1
ATOM 717 O O . GLN A 1 99 ? -29.298 62.869 -18.997 1.00 39.19 99 GLN A O 1
ATOM 723 N N . ALA A 1 100 ? -28.348 63.767 -20.825 1.00 39.01 100 ALA A N 1
ATOM 724 C CA . ALA A 1 100 ? -29.332 63.153 -21.724 1.00 38.97 100 ALA A CA 1
ATOM 725 C C . ALA A 1 100 ? -29.188 61.639 -21.824 1.00 38.95 100 ALA A C 1
ATOM 726 O O . ALA A 1 100 ? -28.091 61.108 -21.763 1.00 39.60 100 ALA A O 1
ATOM 728 N N . ARG A 1 101 ? -30.298 60.936 -21.968 1.00 38.69 101 ARG A N 1
ATOM 729 C CA . ARG A 1 101 ? -30.215 59.501 -22.097 1.00 38.54 101 ARG A CA 1
ATOM 730 C C . ARG A 1 101 ? -29.969 59.096 -23.552 1.00 38.44 101 ARG A C 1
ATOM 731 O O . ARG A 1 101 ? -29.473 59.901 -24.345 1.00 37.67 101 ARG A O 1
ATOM 739 N N . GLY A 1 102 ? -30.276 57.841 -23.890 1.00 38.48 102 GLY A N 1
ATOM 740 C CA . GLY A 1 102 ? -30.047 57.356 -25.243 1.00 38.35 102 GLY A CA 1
ATOM 741 C C . GLY A 1 102 ? -28.570 57.293 -25.577 1.00 38.67 102 GLY A C 1
ATOM 742 O O . GLY A 1 102 ? -27.762 56.778 -24.798 1.00 39.44 102 GLY A O 1
ATOM 743 N N . GLY A 1 103 ? -28.195 57.852 -26.718 1.00 38.47 103 GLY A N 1
ATOM 744 C CA . GLY A 1 103 ? -26.826 57.789 -27.183 1.00 38.24 103 GLY A CA 1
ATOM 745 C C . GLY A 1 103 ? -25.821 58.689 -26.493 1.00 38.49 103 GLY A C 1
ATOM 746 O O . GLY A 1 103 ? -24.643 58.719 -26.878 1.00 38.80 103 GLY A O 1
ATOM 747 N N . PHE A 1 104 ? -26.265 59.442 -25.491 1.00 38.51 104 PHE A N 1
ATOM 748 C CA . PHE A 1 104 ? -25.348 60.313 -24.737 1.00 37.88 104 PHE A CA 1
ATOM 749 C C . PHE A 1 104 ? -24.869 59.619 -23.455 1.00 37.08 104 PHE A C 1
ATOM 750 O O . PHE A 1 104 ? -24.081 60.161 -22.690 1.00 36.79 104 PHE A O 1
ATOM 758 N N . LEU A 1 105 ? -25.357 58.407 -23.234 1.00 36.44 105 LEU A N 1
ATOM 759 C CA . LEU A 1 105 ? -24.939 57.623 -22.081 1.00 35.85 105 LEU A CA 1
ATOM 760 C C . LEU A 1 105 ? -25.021 58.366 -20.744 1.00 35.29 105 LEU A C 1
ATOM 761 O O . LEU A 1 105 ? -24.447 57.911 -19.755 1.00 34.90 105 LEU A O 1
ATOM 766 N N . GLY A 1 106 ? -25.721 59.505 -20.720 1.00 34.89 106 GLY A N 1
ATOM 767 C CA . GLY A 1 106 ? -25.931 60.272 -19.506 1.00 34.25 106 GLY A CA 1
ATOM 768 C C . GLY A 1 106 ? -24.771 61.171 -19.121 1.00 34.68 106 GLY A C 1
ATOM 769 O O . GLY A 1 106 ? -24.677 61.602 -17.963 1.00 34.44 106 GLY A O 1
ATOM 770 N N . LEU A 1 107 ? -23.903 61.471 -20.087 1.00 34.72 107 LEU A N 1
ATOM 771 C CA . LEU A 1 107 ? -22.735 62.311 -19.849 1.00 35.39 107 LEU A CA 1
ATOM 772 C C . LEU A 1 107 ? -22.769 63.666 -20.559 1.00 35.91 107 LEU A C 1
ATOM 773 O O . LEU A 1 107 ? -22.104 64.613 -20.139 1.00 35.86 107 LEU A O 1
ATOM 778 N N . PHE A 1 108 ? -23.516 63.755 -21.651 1.00 36.58 108 PHE A N 1
ATOM 779 C CA . PHE A 1 108 ? -23.559 64.993 -22.418 1.00 37.57 108 PHE A CA 1
ATOM 780 C C . PHE A 1 108 ? -24.993 65.359 -22.793 1.00 38.38 108 PHE A C 1
ATOM 781 O O . PHE A 1 108 ? -25.873 64.495 -22.764 1.00 37.96 108 PHE A O 1
ATOM 789 N N . ALA A 1 109 ? -25.222 66.641 -23.092 1.00 40.08 109 ALA A N 1
ATOM 790 C CA . ALA A 1 109 ? -26.572 67.154 -23.394 1.00 42.43 109 ALA A CA 1
ATOM 791 C C . ALA A 1 109 ? -26.850 67.189 -24.895 1.00 43.78 109 ALA A C 1
ATOM 792 O O . ALA A 1 109 ? -27.953 66.891 -25.342 1.00 43.90 109 ALA A O 1
ATOM 794 N N . ASP A 1 110 ? -25.838 67.557 -25.670 1.00 45.43 110 ASP A N 1
ATOM 795 C CA . ASP A 1 110 ? -25.980 67.573 -27.116 1.00 46.80 110 ASP A CA 1
ATOM 796 C C . ASP A 1 110 ? -24.698 67.025 -27.699 1.00 47.04 110 ASP A C 1
ATOM 797 O O . ASP A 1 110 ? -24.049 66.205 -27.079 1.00 47.15 110 ASP A O 1
ATOM 802 N N . ARG A 1 111 ? -24.303 67.479 -28.873 1.00 47.69 111 ARG A N 1
ATOM 803 C CA . ARG A 1 111 ? -23.113 66.891 -29.449 1.00 48.61 111 ARG A CA 1
ATOM 804 C C . ARG A 1 111 ? -21.987 67.880 -29.666 1.00 48.96 111 ARG A C 1
ATOM 805 O O . ARG A 1 111 ? -21.041 67.597 -30.391 1.00 49.10 111 ARG A O 1
ATOM 813 N N . ALA A 1 112 ? -22.054 69.034 -29.029 1.00 49.63 112 ALA A N 1
ATOM 814 C CA . ALA A 1 112 ? -20.937 69.951 -29.178 1.00 50.47 112 ALA A CA 1
ATOM 815 C C . ALA A 1 112 ? -19.789 69.539 -28.253 1.00 50.78 112 ALA A C 1
ATOM 816 O O . ALA A 1 112 ? -19.944 68.696 -27.378 1.00 50.41 112 ALA A O 1
ATOM 818 N N . HIS A 1 113 ? -18.630 70.135 -28.459 1.00 51.46 113 HIS A N 1
ATOM 819 C CA . HIS A 1 113 ? -17.489 69.800 -27.650 1.00 52.06 113 HIS A CA 1
ATOM 820 C C . HIS A 1 113 ? -17.248 70.959 -26.697 1.00 51.25 113 HIS A C 1
ATOM 821 O O . HIS A 1 113 ? -16.408 71.809 -26.964 1.00 51.57 113 HIS A O 1
ATOM 828 N N . ASP A 1 114 ? -17.995 71.012 -25.592 1.00 50.28 114 ASP A N 1
ATOM 829 C CA . ASP A 1 114 ? -17.845 72.125 -24.642 1.00 49.06 114 ASP A CA 1
ATOM 830 C C . ASP A 1 114 ? -16.881 71.832 -23.493 1.00 48.28 114 ASP A C 1
ATOM 831 O O . ASP A 1 114 ? -17.061 70.866 -22.748 1.00 48.47 114 ASP A O 1
ATOM 836 N N . ALA A 1 115 ? -15.876 72.689 -23.339 1.00 47.30 115 ALA A N 1
ATOM 837 C CA . ALA A 1 115 ? -14.841 72.506 -22.331 1.00 46.22 115 ALA A CA 1
ATOM 838 C C . ALA A 1 115 ? -15.367 72.637 -20.906 1.00 45.63 115 ALA A C 1
ATOM 839 O O . ALA A 1 115 ? -14.678 72.279 -19.959 1.00 46.08 115 ALA A O 1
ATOM 841 N N . SER A 1 116 ? -16.588 73.126 -20.745 1.00 44.55 116 SER A N 1
ATOM 842 C CA . SER A 1 116 ? -17.140 73.289 -19.411 1.00 43.46 116 SER A CA 1
ATOM 843 C C . SER A 1 116 ? -17.704 71.961 -18.893 1.00 42.40 116 SER A C 1
ATOM 844 O O . SER A 1 116 ? -18.244 71.873 -17.774 1.00 41.72 116 SER A O 1
ATOM 847 N N . TYR A 1 117 ? -17.579 70.922 -19.709 1.00 41.03 117 TYR A N 1
ATOM 848 C CA . TYR A 1 117 ? -18.035 69.597 -19.275 1.00 40.35 117 TYR A CA 1
ATOM 849 C C . TYR A 1 117 ? -17.111 69.008 -18.221 1.00 38.63 117 TYR A C 1
ATOM 850 O O . TYR A 1 117 ? -17.554 68.320 -17.297 1.00 37.97 117 TYR A O 1
ATOM 859 N N . GLN A 1 118 ? -15.826 69.267 -18.398 1.00 37.02 118 GLN A N 1
ATOM 860 C CA . GLN A 1 118 ? -14.804 68.749 -17.507 1.00 36.32 118 GLN A CA 1
ATOM 861 C C . GLN A 1 118 ? -15.038 67.267 -17.247 1.00 35.37 118 GLN A C 1
ATOM 862 O O . GLN A 1 118 ? -15.132 66.824 -16.104 1.00 35.90 118 GLN A O 1
ATOM 868 N N . THR A 1 119 ? -15.116 66.498 -18.321 1.00 34.08 119 THR A N 1
ATOM 869 C CA . THR A 1 119 ? -15.461 65.099 -18.218 1.00 32.71 119 THR A CA 1
ATOM 870 C C . THR A 1 119 ? -14.590 64.256 -19.115 1.00 32.05 119 THR A C 1
ATOM 871 O O . THR A 1 119 ? -14.408 64.580 -20.278 1.00 31.91 119 THR A O 1
ATOM 875 N N . VAL A 1 120 ? -14.014 63.188 -18.574 1.00 31.16 120 VAL A N 1
ATOM 876 C CA . VAL A 1 120 ? -13.239 62.282 -19.411 1.00 30.15 120 VAL A CA 1
ATOM 877 C C . VAL A 1 120 ? -13.879 60.936 -19.247 1.00 29.68 120 VAL A C 1
ATOM 878 O O . VAL A 1 120 ? -14.256 60.561 -18.130 1.00 29.66 120 VAL A O 1
ATOM 882 N N . ALA A 1 121 ? -14.026 60.223 -20.360 1.00 29.03 121 ALA A N 1
ATOM 883 C CA . ALA A 1 121 ? -14.726 58.948 -20.346 1.00 28.60 121 ALA A CA 1
ATOM 884 C C . ALA A 1 121 ? -14.180 57.948 -21.359 1.00 28.14 121 ALA A C 1
ATOM 885 O O . ALA A 1 121 ? -13.641 58.336 -22.379 1.00 28.56 121 ALA A O 1
ATOM 887 N N . VAL A 1 122 ? -14.323 56.665 -21.049 1.00 27.38 122 VAL A N 1
ATOM 888 C CA . VAL A 1 122 ? -13.938 55.583 -21.927 1.00 26.94 122 VAL A CA 1
ATOM 889 C C . VAL A 1 122 ? -15.193 54.772 -22.097 1.00 27.23 122 VAL A C 1
ATOM 890 O O . VAL A 1 122 ? -15.655 54.165 -21.154 1.00 26.92 122 VAL A O 1
ATOM 894 N N . GLU A 1 123 ? -15.739 54.763 -23.306 1.00 28.04 123 GLU A N 1
ATOM 895 C CA . GLU A 1 123 ? -17.010 54.112 -23.562 1.00 28.56 123 GLU A CA 1
ATOM 896 C C . GLU A 1 123 ? -16.833 52.814 -24.276 1.00 28.72 123 GLU A C 1
ATOM 897 O O . GLU A 1 123 ? -15.884 52.625 -25.002 1.00 28.42 123 GLU A O 1
ATOM 903 N N . PHE A 1 124 ? -17.805 51.945 -24.063 1.00 29.38 124 PHE A N 1
ATOM 904 C CA . PHE A 1 124 ? -17.984 50.709 -24.776 1.00 29.93 124 PHE A CA 1
ATOM 905 C C . PHE A 1 124 ? -19.353 50.897 -25.457 1.00 30.37 124 PHE A C 1
ATOM 906 O O . PHE A 1 124 ? -20.403 50.675 -24.866 1.00 29.90 124 PHE A O 1
ATOM 914 N N . ASP A 1 125 ? -19.301 51.349 -26.708 1.00 31.12 125 ASP A N 1
ATOM 915 C CA . ASP A 1 125 ? -20.466 51.823 -27.457 1.00 32.00 125 ASP A CA 1
ATOM 916 C C . ASP A 1 125 ? -21.152 50.735 -28.307 1.00 33.04 125 ASP A C 1
ATOM 917 O O . ASP A 1 125 ? -20.518 50.173 -29.218 1.00 33.34 125 ASP A O 1
ATOM 922 N N . THR A 1 126 ? -22.433 50.441 -28.046 1.00 33.42 126 THR A N 1
ATOM 923 C CA . THR A 1 126 ? -23.096 49.347 -28.767 1.00 34.12 126 THR A CA 1
ATOM 924 C C . THR A 1 126 ? -24.117 49.732 -29.850 1.00 35.29 126 THR A C 1
ATOM 925 O O . THR A 1 126 ? -24.811 48.851 -30.376 1.00 35.68 126 THR A O 1
ATOM 929 N N . TYR A 1 127 ? -24.222 51.015 -30.203 1.00 35.86 127 TYR A N 1
ATOM 930 C CA . TYR A 1 127 ? -25.192 51.421 -31.218 1.00 36.34 127 TYR A CA 1
ATOM 931 C C . TYR A 1 127 ? -24.709 52.632 -31.993 1.00 37.35 127 TYR A C 1
ATOM 932 O O . TYR A 1 127 ? -24.377 53.662 -31.407 1.00 37.90 127 TYR A O 1
ATOM 941 N N . SER A 1 128 ? -24.684 52.524 -33.317 1.00 38.04 128 SER A N 1
ATOM 942 C CA . SER A 1 128 ? -24.140 53.602 -34.104 1.00 39.00 128 SER A CA 1
ATOM 943 C C . SER A 1 128 ? -25.104 54.747 -34.265 1.00 39.79 128 SER A C 1
ATOM 944 O O . SER A 1 128 ? -26.171 54.581 -34.858 1.00 40.19 128 SER A O 1
ATOM 947 N N . ASN A 1 129 ? -24.702 55.894 -33.721 1.00 40.26 129 ASN A N 1
ATOM 948 C CA . ASN A 1 129 ? -25.394 57.160 -33.857 1.00 40.82 129 ASN A CA 1
ATOM 949 C C . ASN A 1 129 ? -24.716 57.907 -34.986 1.00 40.84 129 ASN A C 1
ATOM 950 O O . ASN A 1 129 ? -23.776 57.401 -35.575 1.00 41.08 129 ASN A O 1
ATOM 955 N N . ALA A 1 130 ? -25.149 59.137 -35.237 1.00 40.85 130 ALA A N 1
ATOM 956 C CA . ALA A 1 130 ? -24.667 59.909 -36.374 1.00 40.54 130 ALA A CA 1
ATOM 957 C C . ALA A 1 130 ? -23.224 60.274 -36.222 1.00 40.32 130 ALA A C 1
ATOM 958 O O . ALA A 1 130 ? -22.522 60.406 -37.210 1.00 40.28 130 ALA A O 1
ATOM 960 N N . TRP A 1 131 ? -22.781 60.445 -34.978 1.00 40.04 131 TRP A N 1
ATOM 961 C CA . TRP A 1 131 ? -21.399 60.867 -34.693 1.00 39.33 131 TRP A CA 1
ATOM 962 C C . TRP A 1 131 ? -20.426 59.674 -34.569 1.00 39.52 131 TRP A C 1
ATOM 963 O O . TRP A 1 131 ? -19.211 59.850 -34.410 1.00 39.71 131 TRP A O 1
ATOM 974 N N . ASP A 1 132 ? -20.971 58.467 -34.678 1.00 39.21 132 ASP A N 1
ATOM 975 C CA . ASP A 1 132 ? -20.205 57.249 -34.505 1.00 39.22 132 ASP A CA 1
ATOM 976 C C . ASP A 1 132 ? -19.779 56.574 -35.809 1.00 39.34 132 ASP A C 1
ATOM 977 O O . ASP A 1 132 ? -20.268 56.900 -36.896 1.00 39.68 132 ASP A O 1
ATOM 982 N N . PRO A 1 133 ? -18.843 55.637 -35.684 1.00 38.99 133 PRO A N 1
ATOM 983 C CA . PRO A 1 133 ? -18.464 54.741 -36.780 1.00 38.48 133 PRO A CA 1
ATOM 984 C C . PRO A 1 133 ? -19.554 53.697 -36.906 1.00 37.50 133 PRO A C 1
ATOM 985 O O . PRO A 1 133 ? -20.357 53.570 -35.986 1.00 37.72 133 PRO A O 1
ATOM 989 N N . ASN A 1 134 ? -19.578 52.951 -38.002 1.00 36.61 134 ASN A N 1
ATOM 990 C CA . ASN A 1 134 ? -20.632 51.967 -38.199 1.00 35.60 134 ASN A CA 1
ATOM 991 C C . ASN A 1 134 ? -20.323 50.638 -37.561 1.00 35.31 134 ASN A C 1
ATOM 992 O O . ASN A 1 134 ? -20.634 49.612 -38.130 1.00 35.59 134 ASN A O 1
ATOM 997 N N . TYR A 1 135 ? -19.727 50.642 -36.374 1.00 34.88 135 TYR A N 1
ATOM 998 C CA . TYR A 1 135 ? -19.457 49.383 -35.688 1.00 33.72 135 TYR A CA 1
ATOM 999 C C . TYR A 1 135 ? -19.395 49.574 -34.185 1.00 33.86 135 TYR A C 1
ATOM 1000 O O . TYR A 1 135 ? -19.216 50.696 -33.694 1.00 33.87 135 TYR A O 1
ATOM 1009 N N . THR A 1 136 ? -19.585 48.473 -33.461 1.00 33.53 136 THR A N 1
ATOM 1010 C CA . THR A 1 136 ? -19.459 48.469 -32.026 1.00 32.74 136 THR A CA 1
ATOM 1011 C C . THR A 1 136 ? -18.022 48.871 -31.792 1.00 32.47 136 THR A C 1
ATOM 1012 O O . THR A 1 136 ? -17.132 48.427 -32.523 1.00 32.31 136 THR A O 1
ATOM 1016 N N . HIS A 1 137 ? -17.782 49.708 -30.788 1.00 31.93 137 HIS A N 1
ATOM 1017 C CA . HIS A 1 137 ? -16.440 50.230 -30.575 1.00 31.39 137 HIS A CA 1
ATOM 1018 C C . HIS A 1 137 ? -16.169 50.754 -29.191 1.00 31.50 137 HIS A C 1
ATOM 1019 O O . HIS A 1 137 ? -17.085 51.085 -28.429 1.00 32.11 137 HIS A O 1
ATOM 1026 N N . ILE A 1 138 ? -14.880 50.866 -28.895 1.00 31.50 138 ILE A N 1
ATOM 1027 C CA . ILE A 1 138 ? -14.397 51.483 -27.673 1.00 30.73 138 ILE A CA 1
ATOM 1028 C C . ILE A 1 138 ? -13.941 52.849 -28.100 1.00 30.47 138 ILE A C 1
ATOM 1029 O O . ILE A 1 138 ? -13.295 52.984 -29.144 1.00 30.82 138 ILE A O 1
ATOM 1034 N N . GLY A 1 139 ? -14.299 53.872 -27.340 1.00 30.11 139 GLY A N 1
ATOM 1035 C CA . GLY A 1 139 ? -13.921 55.227 -27.700 1.00 29.54 139 GLY A CA 1
ATOM 1036 C C . GLY A 1 139 ? -13.476 56.013 -26.492 1.00 29.59 139 GLY A C 1
ATOM 1037 O O . GLY A 1 139 ? -13.859 55.706 -25.354 1.00 29.40 139 GLY A O 1
ATOM 1038 N N . ILE A 1 140 ? -12.675 57.040 -26.737 1.00 29.64 140 ILE A N 1
ATOM 1039 C CA . ILE A 1 140 ? -12.151 57.865 -25.655 1.00 29.86 140 ILE A CA 1
ATOM 1040 C C . ILE A 1 140 ? -12.761 59.256 -25.751 1.00 30.11 140 ILE A C 1
ATOM 1041 O O . ILE A 1 140 ? -12.381 60.080 -26.594 1.00 30.40 140 ILE A O 1
ATOM 1046 N N . ASP A 1 141 ? -13.721 59.514 -24.882 1.00 30.03 141 ASP A N 1
ATOM 1047 C CA . ASP A 1 141 ? -14.411 60.776 -24.890 1.00 30.30 141 ASP A CA 1
ATOM 1048 C C . ASP A 1 141 ? -13.729 61.824 -24.018 1.00 30.82 141 ASP A C 1
ATOM 1049 O O . ASP A 1 141 ? -13.569 61.598 -22.837 1.00 31.55 141 ASP A O 1
ATOM 1054 N N . THR A 1 142 ? -13.332 62.956 -24.601 1.00 31.32 142 THR A N 1
ATOM 1055 C CA . THR A 1 142 ? -12.777 64.088 -23.852 1.00 31.97 142 THR A CA 1
ATOM 1056 C C . THR A 1 142 ? -13.670 65.321 -24.002 1.00 32.22 142 THR A C 1
ATOM 1057 O O . THR A 1 142 ? -13.442 66.091 -24.890 1.00 32.72 142 THR A O 1
ATOM 1061 N N . ASN A 1 143 ? -14.673 65.520 -23.160 1.00 32.95 143 ASN A N 1
ATOM 1062 C CA . ASN A 1 143 ? -15.528 66.720 -23.232 1.00 33.33 143 ASN A CA 1
ATOM 1063 C C . ASN A 1 143 ? -16.549 66.699 -24.368 1.00 34.18 143 ASN A C 1
ATOM 1064 O O . ASN A 1 143 ? -16.947 67.760 -24.847 1.00 34.67 143 ASN A O 1
ATOM 1069 N N . GLY A 1 144 ? -16.960 65.509 -24.804 1.00 34.46 144 GLY A N 1
ATOM 1070 C CA . GLY A 1 144 ? -17.949 65.357 -25.852 1.00 34.04 144 GLY A CA 1
ATOM 1071 C C . GLY A 1 144 ? -18.227 63.900 -26.172 1.00 34.09 144 GLY A C 1
ATOM 1072 O O . GLY A 1 144 ? -17.399 63.043 -25.908 1.00 34.41 144 GLY A O 1
ATOM 1073 N N . ILE A 1 145 ? -19.386 63.626 -26.770 1.00 33.94 145 ILE A N 1
ATOM 1074 C CA . ILE A 1 145 ? -19.801 62.273 -27.159 1.00 33.17 145 ILE A CA 1
ATOM 1075 C C . ILE A 1 145 ? -19.090 61.791 -28.444 1.00 33.54 145 ILE A C 1
ATOM 1076 O O . ILE A 1 145 ? -19.110 60.610 -28.773 1.00 33.17 145 ILE A O 1
ATOM 1081 N N . GLU A 1 146 ? -18.472 62.719 -29.166 1.00 33.99 146 GLU A N 1
ATOM 1082 C CA . GLU A 1 146 ? -17.765 62.420 -30.413 1.00 34.60 146 GLU A CA 1
ATOM 1083 C C . GLU A 1 146 ? -16.350 62.108 -30.032 1.00 34.42 146 GLU A C 1
ATOM 1084 O O . GLU A 1 146 ? -15.520 63.030 -29.918 1.00 34.69 146 GLU A O 1
ATOM 1090 N N . SER A 1 147 ? -16.062 60.815 -29.855 1.00 34.00 147 SER A N 1
ATOM 1091 C CA . SER A 1 147 ? -14.756 60.364 -29.365 1.00 33.22 147 SER A CA 1
ATOM 1092 C C . SER A 1 147 ? -13.567 60.935 -30.076 1.00 33.25 147 SER A C 1
ATOM 1093 O O . SER A 1 147 ? -13.601 61.174 -31.261 1.00 33.15 147 SER A O 1
ATOM 1096 N N . LYS A 1 148 ? -12.506 61.156 -29.321 1.00 34.01 148 LYS A N 1
ATOM 1097 C CA . LYS A 1 148 ? -11.277 61.709 -29.857 1.00 34.66 148 LYS A CA 1
ATOM 1098 C C . LYS A 1 148 ? -10.517 60.561 -30.540 1.00 34.81 148 LYS A C 1
ATOM 1099 O O . LYS A 1 148 ? -9.715 60.770 -31.447 1.00 35.22 148 LYS A O 1
ATOM 1105 N N . LYS A 1 149 ? -10.789 59.332 -30.115 1.00 35.15 149 LYS A N 1
ATOM 1106 C CA . LYS A 1 149 ? -10.214 58.150 -30.773 1.00 35.02 149 LYS A CA 1
ATOM 1107 C C . LYS A 1 149 ? -11.067 56.909 -30.488 1.00 34.43 149 LYS A C 1
ATOM 1108 O O . LYS A 1 149 ? -11.588 56.774 -29.394 1.00 34.54 149 LYS A O 1
ATOM 1114 N N . THR A 1 150 ? -11.223 56.033 -31.473 1.00 33.86 150 THR A N 1
ATOM 1115 C CA . THR A 1 150 ? -11.950 54.791 -31.281 1.00 34.04 150 THR A CA 1
ATOM 1116 C C . THR A 1 150 ? -11.212 53.621 -31.939 1.00 34.16 150 THR A C 1
ATOM 1117 O O . THR A 1 150 ? -10.317 53.835 -32.771 1.00 33.94 150 THR A O 1
ATOM 1121 N N . THR A 1 151 ? -11.570 52.399 -31.524 1.00 33.53 151 THR A N 1
ATOM 1122 C CA . THR A 1 151 ? -11.149 51.165 -32.178 1.00 32.85 151 THR A CA 1
ATOM 1123 C C . THR A 1 151 ? -12.353 50.246 -32.153 1.00 32.70 151 THR A C 1
ATOM 1124 O O . THR A 1 151 ? -13.199 50.360 -31.258 1.00 31.82 151 THR A O 1
ATOM 1128 N N . PRO A 1 152 ? -12.439 49.368 -33.155 1.00 32.76 152 PRO A N 1
ATOM 1129 C CA . PRO A 1 152 ? -13.513 48.388 -33.261 1.00 33.03 152 PRO A CA 1
ATOM 1130 C C . PRO A 1 152 ? -13.343 47.320 -32.235 1.00 33.44 152 PRO A C 1
ATOM 1131 O O . PRO A 1 152 ? -12.216 47.116 -31.816 1.00 33.51 152 PRO A O 1
ATOM 1135 N N . PHE A 1 153 ? -14.429 46.660 -31.850 1.00 33.92 153 PHE A N 1
ATOM 1136 C CA . PHE A 1 153 ? -14.359 45.490 -30.981 1.00 34.85 153 PHE A CA 1
ATOM 1137 C C . PHE A 1 153 ? -15.661 44.727 -31.123 1.00 35.76 153 PHE A C 1
ATOM 1138 O O . PHE A 1 153 ? -16.697 45.336 -31.376 1.00 35.69 153 PHE A O 1
ATOM 1146 N N . ASP A 1 154 ? -15.604 43.403 -31.001 1.00 36.75 154 ASP A N 1
ATOM 1147 C CA . ASP A 1 154 ? -16.816 42.586 -31.090 1.00 38.27 154 ASP A CA 1
ATOM 1148 C C . ASP A 1 154 ? -17.313 42.148 -29.708 1.00 38.02 154 ASP A C 1
ATOM 1149 O O . ASP A 1 154 ? -16.619 41.467 -28.967 1.00 38.03 154 ASP A O 1
ATOM 1154 N N . MET A 1 155 ? -18.524 42.554 -29.375 1.00 38.09 155 MET A N 1
ATOM 1155 C CA . MET A 1 155 ? -19.129 42.199 -28.107 1.00 38.43 155 MET A CA 1
ATOM 1156 C C . MET A 1 155 ? -19.383 40.694 -28.031 1.00 38.58 155 MET A C 1
ATOM 1157 O O . MET A 1 155 ? -19.407 40.010 -29.043 1.00 38.39 155 MET A O 1
ATOM 1162 N N . VAL A 1 156 ? -19.573 40.192 -26.816 1.00 38.44 156 VAL A N 1
ATOM 1163 C CA . VAL A 1 156 ? -19.916 38.811 -26.603 1.00 38.37 156 VAL A CA 1
ATOM 1164 C C . VAL A 1 156 ? -20.907 38.840 -25.466 1.00 38.37 156 VAL A C 1
ATOM 1165 O O . VAL A 1 156 ? -20.535 38.845 -24.302 1.00 38.72 156 VAL A O 1
ATOM 1169 N N . TYR A 1 157 ? -22.180 38.856 -25.807 1.00 38.28 157 TYR A N 1
ATOM 1170 C CA . TYR A 1 157 ? -23.217 38.903 -24.798 1.00 38.06 157 TYR A CA 1
ATOM 1171 C C . TYR A 1 157 ? -23.180 37.670 -23.922 1.00 38.23 157 TYR A C 1
ATOM 1172 O O . TYR A 1 157 ? -22.847 36.598 -24.394 1.00 38.92 157 TYR A O 1
ATOM 1181 N N . GLY A 1 158 ? -23.474 37.823 -22.634 1.00 38.07 158 GLY A N 1
ATOM 1182 C CA . GLY A 1 158 ? -23.467 36.679 -21.737 1.00 37.69 158 GLY A CA 1
ATOM 1183 C C . GLY A 1 158 ? -22.103 36.382 -21.106 1.00 37.21 158 GLY A C 1
ATOM 1184 O O . GLY A 1 158 ? -22.028 35.701 -20.091 1.00 37.19 158 GLY A O 1
ATOM 1185 N N . GLU A 1 159 ? -21.018 36.888 -21.677 1.00 36.31 159 GLU A N 1
ATOM 1186 C CA . GLU A 1 159 ? -19.713 36.625 -21.077 1.00 35.42 159 GLU A CA 1
ATOM 1187 C C . GLU A 1 159 ? -19.177 37.806 -20.250 1.00 35.13 159 GLU A C 1
ATOM 1188 O O . GLU A 1 159 ? -19.213 38.957 -20.688 1.00 34.17 159 GLU A O 1
ATOM 1194 N N . LYS A 1 160 ? -18.700 37.497 -19.044 1.00 34.93 160 LYS A N 1
ATOM 1195 C CA . LYS A 1 160 ? -18.108 38.482 -18.143 1.00 35.13 160 LYS A CA 1
ATOM 1196 C C . LYS A 1 160 ? -16.816 39.006 -18.715 1.00 34.35 160 LYS A C 1
ATOM 1197 O O . LYS A 1 160 ? -15.942 38.234 -19.041 1.00 34.58 160 LYS A O 1
ATOM 1203 N N . ALA A 1 161 ? -16.696 40.319 -18.846 1.00 33.61 161 ALA A N 1
ATOM 1204 C CA . ALA A 1 161 ? -15.485 40.892 -19.398 1.00 32.83 161 ALA A CA 1
ATOM 1205 C C . ALA A 1 161 ? -14.615 41.570 -18.326 1.00 32.82 161 ALA A C 1
ATOM 1206 O O . ALA A 1 161 ? -15.109 41.968 -17.263 1.00 32.88 161 ALA A O 1
ATOM 1208 N N . ASN A 1 162 ? -13.320 41.710 -18.613 1.00 32.10 162 ASN A N 1
ATOM 1209 C CA . ASN A 1 162 ? -12.401 42.382 -17.706 1.00 31.20 162 ASN A CA 1
ATOM 1210 C C . ASN A 1 162 ? -11.855 43.616 -18.372 1.00 30.74 162 ASN A C 1
ATOM 1211 O O . ASN A 1 162 ? -11.311 43.507 -19.466 1.00 31.68 162 ASN A O 1
ATOM 1216 N N . ILE A 1 163 ? -12.005 44.780 -17.734 1.00 29.81 163 ILE A N 1
ATOM 1217 C CA . ILE A 1 163 ? -11.448 46.027 -18.254 1.00 28.86 163 ILE A CA 1
ATOM 1218 C C . ILE A 1 163 ? -10.382 46.499 -17.309 1.00 29.06 163 ILE A C 1
ATOM 1219 O O . ILE A 1 163 ? -10.527 46.328 -16.098 1.00 29.81 163 ILE A O 1
ATOM 1224 N N . VAL A 1 164 ? -9.335 47.119 -17.850 1.00 29.05 164 VAL A N 1
ATOM 1225 C CA . VAL A 1 164 ? -8.244 47.686 -17.058 1.00 28.87 164 VAL A CA 1
ATOM 1226 C C . VAL A 1 164 ? -7.857 49.037 -17.643 1.00 29.17 164 VAL A C 1
ATOM 1227 O O . VAL A 1 164 ? -7.439 49.109 -18.805 1.00 30.01 164 VAL A O 1
ATOM 1231 N N . ILE A 1 165 ? -7.999 50.119 -16.890 1.00 28.30 165 ILE A N 1
ATOM 1232 C CA . ILE A 1 165 ? -7.608 51.416 -17.452 1.00 27.91 165 ILE A CA 1
ATOM 1233 C C . ILE A 1 165 ? -6.425 51.942 -16.657 1.00 27.68 165 ILE A C 1
ATOM 1234 O O . ILE A 1 165 ? -6.506 52.008 -15.449 1.00 28.73 165 ILE A O 1
ATOM 1239 N N . THR A 1 166 ? -5.297 52.254 -17.270 1.00 27.42 166 THR A N 1
ATOM 1240 C CA . THR A 1 166 ? -4.239 52.881 -16.468 1.00 27.78 166 THR A CA 1
ATOM 1241 C C . THR A 1 166 ? -3.761 54.249 -16.943 1.00 28.34 166 THR A C 1
ATOM 1242 O O . THR A 1 166 ? -3.523 54.440 -18.105 1.00 29.47 166 THR A O 1
ATOM 1246 N N . TYR A 1 167 ? -3.630 55.201 -16.022 1.00 28.66 167 TYR A N 1
ATOM 1247 C CA . TYR A 1 167 ? -3.112 56.518 -16.345 1.00 28.66 167 TYR A CA 1
ATOM 1248 C C . TYR A 1 167 ? -1.745 56.658 -15.732 1.00 29.29 167 TYR A C 1
ATOM 1249 O O . TYR A 1 167 ? -1.564 56.373 -14.542 1.00 28.85 167 TYR A O 1
ATOM 1258 N N . GLN A 1 168 ? -0.789 57.115 -16.540 1.00 30.10 168 GLN A N 1
ATOM 1259 C CA . GLN A 1 168 ? 0.577 57.306 -16.071 1.00 31.01 168 GLN A CA 1
ATOM 1260 C C . GLN A 1 168 ? 1.005 58.759 -16.229 1.00 31.33 168 GLN A C 1
ATOM 1261 O O . GLN A 1 168 ? 1.041 59.303 -17.332 1.00 31.60 168 GLN A O 1
ATOM 1267 N N . ALA A 1 169 ? 1.363 59.365 -15.107 1.00 31.90 169 ALA A N 1
ATOM 1268 C CA . ALA A 1 169 ? 1.710 60.788 -15.024 1.00 31.92 169 ALA A CA 1
ATOM 1269 C C . ALA A 1 169 ? 2.884 61.247 -15.869 1.00 32.16 169 ALA A C 1
ATOM 1270 O O . ALA A 1 169 ? 2.821 62.261 -16.574 1.00 32.29 169 ALA A O 1
ATOM 1272 N N . SER A 1 170 ? 3.980 60.520 -15.776 1.00 32.63 170 SER A N 1
ATOM 1273 C CA . SER A 1 170 ? 5.166 60.939 -16.487 1.00 32.99 170 SER A CA 1
ATOM 1274 C C . SER A 1 170 ? 4.933 61.097 -17.976 1.00 32.45 170 SER A C 1
ATOM 1275 O O . SER A 1 170 ? 5.481 62.000 -18.580 1.00 33.34 170 SER A O 1
ATOM 1278 N N . THR A 1 171 ? 4.131 60.235 -18.575 1.00 31.57 171 THR A N 1
ATOM 1279 C CA . THR A 1 171 ? 3.921 60.325 -20.019 1.00 30.57 171 THR A CA 1
ATOM 1280 C C . THR A 1 171 ? 2.542 60.881 -20.344 1.00 30.57 171 THR A C 1
ATOM 1281 O O . THR A 1 171 ? 2.221 61.144 -21.498 1.00 29.91 171 THR A O 1
ATOM 1285 N N . LYS A 1 172 ? 1.713 61.046 -19.327 1.00 30.68 172 LYS A N 1
ATOM 1286 C CA . LYS A 1 172 ? 0.375 61.547 -19.564 1.00 31.60 172 LYS A CA 1
ATOM 1287 C C . LYS A 1 172 ? -0.372 60.604 -20.509 1.00 31.62 172 LYS A C 1
ATOM 1288 O O . LYS A 1 172 ? -1.082 61.046 -21.409 1.00 31.35 172 LYS A O 1
ATOM 1294 N N . ALA A 1 173 ? -0.197 59.297 -20.286 1.00 31.34 173 ALA A N 1
ATOM 1295 C CA . ALA A 1 173 ? -0.835 58.269 -21.105 1.00 31.03 173 ALA A CA 1
ATOM 1296 C C . ALA A 1 173 ? -2.097 57.668 -20.447 1.00 31.38 173 ALA A C 1
ATOM 1297 O O . ALA A 1 173 ? -2.056 57.217 -19.289 1.00 32.12 173 ALA A O 1
ATOM 1299 N N . LEU A 1 174 ? -3.211 57.649 -21.184 1.00 30.94 174 LEU A N 1
ATOM 1300 C CA . LEU A 1 174 ? -4.423 56.961 -20.731 1.00 30.55 174 LEU A CA 1
ATOM 1301 C C . LEU A 1 174 ? -4.537 55.737 -21.621 1.00 30.22 174 LEU A C 1
ATOM 1302 O O . LEU A 1 174 ? -4.444 55.854 -22.838 1.00 30.47 174 LEU A O 1
ATOM 1307 N N . ALA A 1 175 ? -4.726 54.560 -21.045 1.00 29.93 175 ALA A N 1
ATOM 1308 C CA . ALA A 1 175 ? -4.693 53.351 -21.870 1.00 30.22 175 ALA A CA 1
ATOM 1309 C C . ALA A 1 175 ? -5.780 52.374 -21.446 1.00 30.06 175 ALA A C 1
ATOM 1310 O O . ALA A 1 175 ? -5.918 52.103 -20.265 1.00 31.23 175 ALA A O 1
ATOM 1312 N N . ALA A 1 176 ? -6.544 51.836 -22.382 1.00 28.86 176 ALA A N 1
ATOM 1313 C CA . ALA A 1 176 ? -7.569 50.908 -21.979 1.00 28.64 176 ALA A CA 1
ATOM 1314 C C . ALA A 1 176 ? -7.336 49.575 -22.615 1.00 28.91 176 ALA A C 1
ATOM 1315 O O . ALA A 1 176 ? -6.735 49.481 -23.699 1.00 28.69 176 ALA A O 1
ATOM 1317 N N . SER A 1 177 ? -7.826 48.542 -21.946 1.00 28.64 177 SER A N 1
ATOM 1318 C CA . SER A 1 177 ? -7.766 47.211 -22.500 1.00 29.05 177 SER A CA 1
ATOM 1319 C C . SER A 1 177 ? -8.986 46.435 -22.052 1.00 29.11 177 SER A C 1
ATOM 1320 O O . SER A 1 177 ? -9.478 46.608 -20.924 1.00 29.06 177 SER A O 1
ATOM 1323 N N . LEU A 1 178 ? -9.478 45.582 -22.938 1.00 28.58 178 LEU A N 1
ATOM 1324 C CA . LEU A 1 178 ? -10.649 44.823 -22.623 1.00 28.43 178 LEU A CA 1
ATOM 1325 C C . LEU A 1 178 ? -10.385 43.384 -22.972 1.00 28.67 178 LEU A C 1
ATOM 1326 O O . LEU A 1 178 ? -9.890 43.095 -24.061 1.00 28.31 178 LEU A O 1
ATOM 1331 N N . VAL A 1 179 ? -10.727 42.476 -22.058 1.00 28.83 179 VAL A N 1
ATOM 1332 C CA . VAL A 1 179 ? -10.500 41.053 -22.299 1.00 29.22 179 VAL A CA 1
ATOM 1333 C C . VAL A 1 179 ? -11.750 40.208 -22.112 1.00 29.76 179 VAL A C 1
ATOM 1334 O O . VAL A 1 179 ? -12.441 40.344 -21.120 1.00 29.78 179 VAL A O 1
ATOM 1338 N N . PHE A 1 180 ? -12.026 39.335 -23.079 1.00 30.45 180 PHE A N 1
ATOM 1339 C CA . PHE A 1 180 ? -13.093 38.347 -22.996 1.00 30.43 180 PHE A CA 1
ATOM 1340 C C . PHE A 1 180 ? -12.352 37.008 -22.795 1.00 31.04 180 PHE A C 1
ATOM 1341 O O . PHE A 1 180 ? -11.990 36.303 -23.749 1.00 30.51 180 PHE A O 1
ATOM 1349 N N . PRO A 1 181 ? -11.992 36.773 -21.541 1.00 31.68 181 PRO A N 1
ATOM 1350 C CA . PRO A 1 181 ? -11.304 35.579 -21.036 1.00 31.62 181 PRO A CA 1
ATOM 1351 C C . PRO A 1 181 ? -11.651 34.206 -21.551 1.00 31.61 181 PRO A C 1
ATOM 1352 O O . PRO A 1 181 ? -10.735 33.496 -21.930 1.00 31.89 181 PRO A O 1
ATOM 1356 N N . VAL A 1 182 ? -12.918 33.819 -21.507 1.00 31.62 182 VAL A N 1
ATOM 1357 C CA . VAL A 1 182 ? -13.314 32.517 -21.968 1.00 31.47 182 VAL A CA 1
ATOM 1358 C C . VAL A 1 182 ? -13.223 32.474 -23.491 1.00 32.16 182 VAL A C 1
ATOM 1359 O O . VAL A 1 182 ? -12.723 31.509 -24.058 1.00 32.35 182 VAL A O 1
ATOM 1363 N N . SER A 1 183 ? -13.645 33.542 -24.156 1.00 32.33 183 SER A N 1
ATOM 1364 C CA . SER A 1 183 ? -13.573 33.568 -25.601 1.00 32.23 183 SER A CA 1
ATOM 1365 C C . SER A 1 183 ? -12.170 33.859 -26.054 1.00 32.47 183 SER A C 1
ATOM 1366 O O . SER A 1 183 ? -11.864 33.786 -27.246 1.00 32.72 183 SER A O 1
ATOM 1369 N N . GLN A 1 184 ? -11.307 34.218 -25.119 1.00 32.45 184 GLN A N 1
ATOM 1370 C CA . GLN A 1 184 ? -9.915 34.501 -25.470 1.00 32.53 184 GLN A CA 1
ATOM 1371 C C . GLN A 1 184 ? -9.684 35.565 -26.558 1.00 31.75 184 GLN A C 1
ATOM 1372 O O . GLN A 1 184 ? -8.799 35.400 -27.378 1.00 31.39 184 GLN A O 1
ATOM 1378 N N . THR A 1 185 ? -10.460 36.641 -26.578 1.00 31.74 185 THR A N 1
ATOM 1379 C CA . THR A 1 185 ? -10.162 37.765 -27.474 1.00 32.37 185 THR A CA 1
ATOM 1380 C C . THR A 1 185 ? -9.895 39.046 -26.641 1.00 31.73 185 THR A C 1
ATOM 1381 O O . THR A 1 185 ? -10.515 39.252 -25.602 1.00 31.65 185 THR A O 1
ATOM 1385 N N . SER A 1 186 ? -8.961 39.889 -27.071 1.00 31.67 186 SER A N 1
ATOM 1386 C CA . SER A 1 186 ? -8.644 41.115 -26.325 1.00 31.66 186 SER A CA 1
ATOM 1387 C C . SER A 1 186 ? -8.401 42.277 -27.245 1.00 31.24 186 SER A C 1
ATOM 1388 O O . SER A 1 186 ? -7.951 42.086 -28.368 1.00 31.10 186 SER A O 1
ATOM 1391 N N . TYR A 1 187 ? -8.657 43.481 -26.735 1.00 30.75 187 TYR A N 1
ATOM 1392 C CA . TYR A 1 187 ? -8.551 44.715 -27.497 1.00 29.87 187 TYR A CA 1
ATOM 1393 C C . TYR A 1 187 ? -7.879 45.795 -26.653 1.00 29.96 187 TYR A C 1
ATOM 1394 O O . TYR A 1 187 ? -8.001 45.763 -25.442 1.00 29.43 187 TYR A O 1
ATOM 1403 N N . ALA A 1 188 ? -7.207 46.771 -27.285 1.00 30.27 188 ALA A N 1
ATOM 1404 C CA . ALA A 1 188 ? -6.457 47.786 -26.545 1.00 30.49 188 ALA A CA 1
ATOM 1405 C C . ALA A 1 188 ? -6.440 49.155 -27.243 1.00 31.20 188 ALA A C 1
ATOM 1406 O O . ALA A 1 188 ? -6.485 49.200 -28.468 1.00 31.23 188 ALA A O 1
ATOM 1408 N N . VAL A 1 189 ? -6.374 50.250 -26.453 1.00 31.12 189 VAL A N 1
ATOM 1409 C CA . VAL A 1 189 ? -6.255 51.603 -26.969 1.00 31.35 189 VAL A CA 1
ATOM 1410 C C . VAL A 1 189 ? -5.530 52.514 -26.012 1.00 31.84 189 VAL A C 1
ATOM 1411 O O . VAL A 1 189 ? -5.658 52.415 -24.791 1.00 32.15 189 VAL A O 1
ATOM 1415 N N . SER A 1 190 ? -4.840 53.483 -26.578 1.00 32.06 190 SER A N 1
ATOM 1416 C CA . SER A 1 190 ? -4.079 54.386 -25.771 1.00 32.64 190 SER A CA 1
ATOM 1417 C C . SER A 1 190 ? -4.052 55.771 -26.400 1.00 32.63 190 SER A C 1
ATOM 1418 O O . SER A 1 190 ? -4.107 55.905 -27.620 1.00 33.02 190 SER A O 1
ATOM 1421 N N . ALA A 1 191 ? -4.021 56.803 -25.568 1.00 32.67 191 ALA A N 1
ATOM 1422 C CA . ALA A 1 191 ? -3.904 58.164 -26.064 1.00 33.22 191 ALA A CA 1
ATOM 1423 C C . ALA A 1 191 ? -3.270 59.016 -24.990 1.00 33.63 191 ALA A C 1
ATOM 1424 O O . ALA A 1 191 ? -3.307 58.665 -23.805 1.00 33.58 191 ALA A O 1
ATOM 1426 N N . ARG A 1 192 ? -2.711 60.144 -25.425 1.00 33.91 192 ARG A N 1
ATOM 1427 C CA . ARG A 1 192 ? -2.006 61.079 -24.580 1.00 34.03 192 ARG A CA 1
ATOM 1428 C C . ARG A 1 192 ? -2.878 62.297 -24.269 1.00 34.02 192 ARG A C 1
ATOM 1429 O O . ARG A 1 192 ? -3.333 62.986 -25.165 1.00 33.82 192 ARG A O 1
ATOM 1437 N N . VAL A 1 193 ? -3.126 62.537 -22.984 1.00 34.33 193 VAL A N 1
ATOM 1438 C CA . VAL A 1 193 ? -3.982 63.625 -22.550 1.00 34.85 193 VAL A CA 1
ATOM 1439 C C . VAL A 1 193 ? -3.562 64.125 -21.180 1.00 35.49 193 VAL A C 1
ATOM 1440 O O . VAL A 1 193 ? -3.511 63.373 -20.214 1.00 35.72 193 VAL A O 1
ATOM 1444 N N . ASP A 1 194 ? -3.276 65.419 -21.125 1.00 36.21 194 ASP A N 1
ATOM 1445 C CA . ASP A 1 194 ? -2.867 66.123 -19.918 1.00 36.28 194 ASP A CA 1
ATOM 1446 C C . ASP A 1 194 ? -4.111 66.505 -19.142 1.00 35.92 194 ASP A C 1
ATOM 1447 O O . ASP A 1 194 ? -4.813 67.434 -19.529 1.00 35.97 194 ASP A O 1
ATOM 1452 N N . LEU A 1 195 ? -4.384 65.808 -18.044 1.00 35.74 195 LEU A N 1
ATOM 1453 C CA . LEU A 1 195 ? -5.613 66.042 -17.276 1.00 35.01 195 LEU A CA 1
ATOM 1454 C C . LEU A 1 195 ? -5.637 67.400 -16.531 1.00 35.14 195 LEU A C 1
ATOM 1455 O O . LEU A 1 195 ? -6.692 67.866 -16.068 1.00 34.95 195 LEU A O 1
ATOM 1460 N N . ARG A 1 196 ? -4.488 68.048 -16.414 1.00 34.67 196 ARG A N 1
ATOM 1461 C CA . ARG A 1 196 ? -4.502 69.358 -15.792 1.00 34.86 196 ARG A CA 1
ATOM 1462 C C . ARG A 1 196 ? -5.370 70.351 -16.582 1.00 34.69 196 ARG A C 1
ATOM 1463 O O . ARG A 1 196 ? -6.006 71.203 -15.978 1.00 35.04 196 ARG A O 1
ATOM 1471 N N . ASP A 1 197 ? -5.413 70.235 -17.913 1.00 34.03 197 ASP A N 1
ATOM 1472 C CA . ASP A 1 197 ? -6.191 71.167 -18.735 1.00 33.94 197 ASP A CA 1
ATOM 1473 C C . ASP A 1 197 ? -7.690 70.844 -18.806 1.00 33.46 197 ASP A C 1
ATOM 1474 O O . ASP A 1 197 ? -8.494 71.662 -19.258 1.00 33.60 197 ASP A O 1
ATOM 1479 N N . ILE A 1 198 ? -8.063 69.633 -18.432 1.00 32.65 198 ILE A N 1
ATOM 1480 C CA . ILE A 1 198 ? -9.432 69.177 -18.624 1.00 31.59 198 ILE A CA 1
ATOM 1481 C C . ILE A 1 198 ? -10.221 69.115 -17.323 1.00 31.06 198 ILE A C 1
ATOM 1482 O O . ILE A 1 198 ? -11.339 69.596 -17.229 1.00 30.75 198 ILE A O 1
ATOM 1487 N N . LEU A 1 199 ? -9.615 68.497 -16.323 1.00 30.59 199 LEU A N 1
ATOM 1488 C CA . LEU A 1 199 ? -10.276 68.221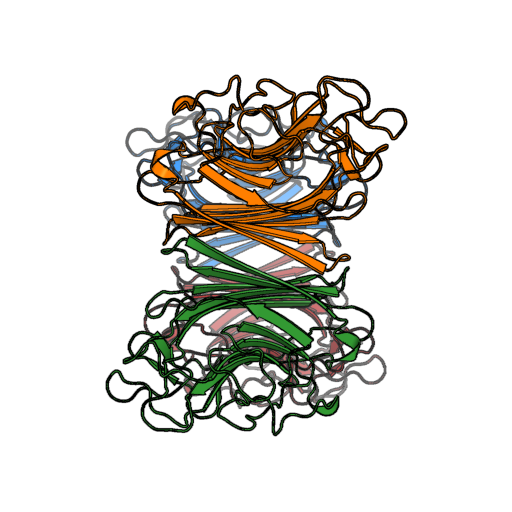 -15.076 1.00 30.03 199 LEU A CA 1
ATOM 1489 C C . LEU A 1 199 ? -9.859 69.176 -13.978 1.00 29.14 199 LEU A C 1
ATOM 1490 O O . LEU A 1 199 ? -8.777 69.726 -13.990 1.00 28.75 199 LEU A O 1
ATOM 1495 N N . PRO A 1 200 ? -10.741 69.342 -13.014 1.00 28.86 200 PRO A N 1
ATOM 1496 C CA . PRO A 1 200 ? -10.466 70.159 -11.819 1.00 28.50 200 PRO A CA 1
ATOM 1497 C C . PRO A 1 200 ? -9.583 69.347 -10.892 1.00 29.01 200 PRO A C 1
ATOM 1498 O O . PRO A 1 200 ? -9.381 68.170 -11.194 1.00 29.01 200 PRO A O 1
ATOM 1502 N N . GLU A 1 201 ? -9.089 69.943 -9.801 1.00 29.25 201 GLU A N 1
ATOM 1503 C CA . GLU A 1 201 ? -8.217 69.243 -8.844 1.00 29.66 201 GLU A CA 1
ATOM 1504 C C . GLU A 1 201 ? -8.819 67.954 -8.248 1.00 28.92 201 GLU A C 1
ATOM 1505 O O . GLU A 1 201 ? -8.107 66.952 -8.069 1.00 28.52 201 GLU A O 1
ATOM 1511 N N . TYR A 1 202 ? -10.109 67.989 -7.935 1.00 28.19 202 TYR A N 1
ATOM 1512 C CA . TYR A 1 202 ? -10.772 66.848 -7.328 1.00 28.60 202 TYR A CA 1
ATOM 1513 C C . TYR A 1 202 ? -11.956 66.380 -8.199 1.00 28.97 202 TYR A C 1
ATOM 1514 O O . TYR A 1 202 ? -12.757 67.199 -8.647 1.00 29.55 202 TYR A O 1
ATOM 1523 N N . VAL A 1 203 ? -12.062 65.073 -8.446 1.00 28.59 203 VAL A N 1
ATOM 1524 C CA . VAL A 1 203 ? -13.105 64.540 -9.324 1.00 28.65 203 VAL A CA 1
ATOM 1525 C C . VAL A 1 203 ? -13.734 63.313 -8.714 1.00 28.80 203 VAL A C 1
ATOM 1526 O O . VAL A 1 203 ? -13.167 62.699 -7.802 1.00 29.91 203 VAL A O 1
ATOM 1530 N N . ARG A 1 204 ? -14.909 62.942 -9.194 1.00 28.22 204 ARG A N 1
ATOM 1531 C CA . ARG A 1 204 ? -15.502 61.694 -8.739 1.00 28.61 204 ARG A CA 1
ATOM 1532 C C . ARG A 1 204 ? -15.335 60.669 -9.848 1.00 28.85 204 ARG A C 1
ATOM 1533 O O . ARG A 1 204 ? -15.189 61.033 -11.018 1.00 29.74 204 ARG A O 1
ATOM 1541 N N . VAL A 1 205 ? -15.343 59.392 -9.514 1.00 28.41 205 VAL A N 1
ATOM 1542 C CA . VAL A 1 205 ? -15.238 58.411 -10.577 1.00 28.52 205 VAL A CA 1
ATOM 1543 C C . VAL A 1 205 ? -16.403 57.443 -10.533 1.00 28.42 205 VAL A C 1
ATOM 1544 O O . VAL A 1 205 ? -16.989 57.224 -9.472 1.00 27.72 205 VAL A O 1
ATOM 1548 N N . GLY A 1 206 ? -16.738 56.875 -11.692 1.00 28.45 206 GLY A N 1
ATOM 1549 C CA . GLY A 1 206 ? -17.846 55.933 -11.779 1.00 28.75 206 GLY A CA 1
ATOM 1550 C C . GLY A 1 206 ? -18.269 55.476 -13.170 1.00 28.60 206 GLY A C 1
ATOM 1551 O O . GLY A 1 206 ? -17.579 55.681 -14.164 1.00 28.06 206 GLY A O 1
ATOM 1552 N N . PHE A 1 207 ? -19.436 54.849 -13.225 1.00 29.32 207 PHE A N 1
ATOM 1553 C CA . PHE A 1 207 ? -19.961 54.280 -14.453 1.00 29.63 207 PHE A CA 1
ATOM 1554 C C . PHE A 1 207 ? -21.300 54.870 -14.774 1.00 30.58 207 PHE A C 1
ATOM 1555 O O . PHE A 1 207 ? -22.072 55.196 -13.857 1.00 30.14 207 PHE A O 1
ATOM 1563 N N . SER A 1 208 ? -21.585 54.946 -16.082 1.00 31.63 208 SER A N 1
ATOM 1564 C CA . SER A 1 208 ? -22.888 55.353 -16.613 1.00 32.31 208 SER A CA 1
ATOM 1565 C C . SER A 1 208 ? -23.356 54.475 -17.792 1.00 33.35 208 SER A C 1
ATOM 1566 O O . SER A 1 208 ? -22.577 54.026 -18.622 1.00 33.95 208 SER A O 1
ATOM 1569 N N . ALA A 1 209 ? -24.645 54.234 -17.895 1.00 34.66 209 ALA A N 1
ATOM 1570 C CA . ALA A 1 209 ? -25.135 53.405 -18.988 1.00 35.27 209 ALA A CA 1
ATOM 1571 C C . ALA A 1 209 ? -26.589 53.721 -19.290 1.00 35.60 209 ALA A C 1
ATOM 1572 O O . ALA A 1 209 ? -27.323 54.149 -18.398 1.00 35.44 209 ALA A O 1
ATOM 1574 N N . THR A 1 210 ? -26.996 53.499 -20.544 1.00 36.13 210 THR A N 1
ATOM 1575 C CA . THR A 1 210 ? -28.374 53.734 -21.001 1.00 36.40 210 THR A CA 1
ATOM 1576 C C . THR A 1 210 ? -28.852 52.659 -21.924 1.00 36.84 210 THR A C 1
ATOM 1577 O O . THR A 1 210 ? -28.053 52.028 -22.618 1.00 36.70 210 THR A O 1
ATOM 1581 N N . THR A 1 211 ? -30.164 52.457 -21.939 1.00 37.84 211 THR A N 1
ATOM 1582 C CA . THR A 1 211 ? -30.768 51.552 -22.908 1.00 39.32 211 THR A CA 1
ATOM 1583 C C . THR A 1 211 ? -31.281 52.339 -24.094 1.00 40.05 211 THR A C 1
ATOM 1584 O O . THR A 1 211 ? -31.233 53.551 -24.100 1.00 40.19 211 THR A O 1
ATOM 1588 N N . GLY A 1 212 ? -31.791 51.632 -25.094 1.00 41.49 212 GLY A N 1
ATOM 1589 C CA . GLY A 1 212 ? -32.320 52.261 -26.288 1.00 42.51 212 GLY A CA 1
ATOM 1590 C C . GLY A 1 212 ? -33.595 53.061 -26.086 1.00 43.32 212 GLY A C 1
ATOM 1591 O O . GLY A 1 212 ? -34.433 52.735 -25.237 1.00 42.52 212 GLY A O 1
ATOM 1592 N N . LEU A 1 213 ? -33.724 54.120 -26.885 1.00 44.56 213 LEU A N 1
ATOM 1593 C CA . LEU A 1 213 ? -34.905 54.975 -26.864 1.00 45.86 213 LEU A CA 1
ATOM 1594 C C . LEU A 1 213 ? -36.117 54.298 -27.500 1.00 46.89 213 LEU A C 1
ATOM 1595 O O . LEU A 1 213 ? -37.225 54.756 -27.316 1.00 47.89 213 LEU A O 1
ATOM 1600 N N . ASN A 1 214 ? -35.924 53.217 -28.244 1.00 47.80 214 ASN A N 1
ATOM 1601 C CA . ASN A 1 214 ? -37.065 52.557 -28.869 1.00 48.84 214 ASN A CA 1
ATOM 1602 C C . ASN A 1 214 ? -37.364 51.170 -28.343 1.00 49.11 214 ASN A C 1
ATOM 1603 O O . ASN A 1 214 ? -36.471 50.419 -27.971 1.00 48.76 214 ASN A O 1
ATOM 1608 N N . ALA A 1 215 ? -38.644 50.837 -28.307 1.00 49.74 215 ALA A N 1
ATOM 1609 C CA . ALA A 1 215 ? -39.044 49.546 -27.784 1.00 50.20 215 ALA A CA 1
ATOM 1610 C C . ALA A 1 215 ? -38.242 48.426 -28.480 1.00 50.10 215 ALA A C 1
ATOM 1611 O O . ALA A 1 215 ? -38.043 48.458 -29.706 1.00 50.32 215 ALA A O 1
ATOM 1613 N N . GLY A 1 216 ? -37.746 47.479 -27.678 1.00 49.35 216 GLY A N 1
ATOM 1614 C CA . GLY A 1 216 ? -37.000 46.326 -28.170 1.00 48.28 216 GLY A CA 1
ATOM 1615 C C . GLY A 1 216 ? -35.560 46.495 -28.640 1.00 47.24 216 GLY A C 1
ATOM 1616 O O . GLY A 1 216 ? -34.978 45.549 -29.180 1.00 47.79 216 GLY A O 1
ATOM 1617 N N . VAL A 1 217 ? -34.975 47.663 -28.411 1.00 45.57 217 VAL A N 1
ATOM 1618 C CA . VAL A 1 217 ? -33.648 47.968 -28.924 1.00 44.54 217 VAL A CA 1
ATOM 1619 C C . VAL A 1 217 ? -32.728 48.167 -27.722 1.00 43.93 217 VAL A C 1
ATOM 1620 O O . VAL A 1 217 ? -32.142 49.233 -27.530 1.00 44.03 217 VAL A O 1
ATOM 1624 N N . VAL A 1 218 ? -32.551 47.073 -26.978 1.00 42.59 218 VAL A N 1
ATOM 1625 C CA . VAL A 1 218 ? -32.116 47.127 -25.590 1.00 41.09 218 VAL A CA 1
ATOM 1626 C C . VAL A 1 218 ? -31.089 46.060 -25.122 1.00 40.00 218 VAL A C 1
ATOM 1627 O O . VAL A 1 218 ? -30.817 45.112 -25.830 1.00 40.35 218 VAL A O 1
ATOM 1631 N N . GLU A 1 219 ? -30.529 46.228 -23.922 1.00 38.85 219 GLU A N 1
ATOM 1632 C CA . GLU A 1 219 ? -29.544 45.308 -23.319 1.00 37.39 219 GLU A CA 1
ATOM 1633 C C . GLU A 1 219 ? -29.290 45.708 -21.858 1.00 36.37 219 GLU A C 1
ATOM 1634 O O . GLU A 1 219 ? -29.429 46.856 -21.491 1.00 35.96 219 GLU A O 1
ATOM 1640 N N . THR A 1 220 ? -28.909 44.765 -21.019 1.00 35.35 220 THR A N 1
ATOM 1641 C CA . THR A 1 220 ? -28.555 45.098 -19.654 1.00 34.31 220 THR A CA 1
ATOM 1642 C C . THR A 1 220 ? -27.126 45.652 -19.590 1.00 34.07 220 THR A C 1
ATOM 1643 O O . THR A 1 220 ? -26.355 45.529 -20.529 1.00 33.67 220 THR A O 1
ATOM 1647 N N . HIS A 1 221 ? -26.776 46.252 -18.455 1.00 33.85 221 HIS A N 1
ATOM 1648 C CA . HIS A 1 221 ? -25.447 46.821 -18.242 1.00 32.83 221 HIS A CA 1
ATOM 1649 C C . HIS A 1 221 ? -25.076 46.582 -16.789 1.00 32.04 221 HIS A C 1
ATOM 1650 O O . HIS A 1 221 ? -25.262 47.461 -15.969 1.00 31.72 221 HIS A O 1
ATOM 1657 N N . ASP A 1 222 ? -24.568 45.390 -16.471 1.00 31.64 222 ASP A N 1
ATOM 1658 C CA . ASP A 1 222 ? -24.267 45.006 -15.078 1.00 31.22 222 ASP A CA 1
ATOM 1659 C C . ASP A 1 222 ? -22.803 45.067 -14.624 1.00 30.78 222 ASP A C 1
ATOM 1660 O O . ASP A 1 222 ? -21.902 44.598 -15.312 1.00 30.55 222 ASP A O 1
ATOM 1665 N N . ILE A 1 223 ? -22.568 45.616 -13.438 1.00 30.16 223 ILE A N 1
ATOM 1666 C CA . ILE A 1 223 ? -21.213 45.648 -12.912 1.00 28.73 223 ILE A CA 1
ATOM 1667 C C . ILE A 1 223 ? -21.093 44.580 -11.842 1.00 28.53 223 ILE A C 1
ATOM 1668 O O . ILE A 1 223 ? -21.926 44.460 -10.928 1.00 27.80 223 ILE A O 1
ATOM 1673 N N . VAL A 1 224 ? -20.037 43.788 -11.974 1.00 28.15 224 VAL A N 1
ATOM 1674 C CA . VAL A 1 224 ? -19.846 42.645 -11.121 1.00 27.44 224 VAL A CA 1
ATOM 1675 C C . VAL A 1 224 ? -18.788 42.898 -10.063 1.00 27.17 224 VAL A C 1
ATOM 1676 O O . VAL A 1 224 ? -18.924 42.436 -8.925 1.00 27.19 224 VAL A O 1
ATOM 1680 N N . SER A 1 225 ? -17.741 43.639 -10.422 1.00 26.41 225 SER A N 1
ATOM 1681 C CA . SER A 1 225 ? -16.616 43.869 -9.510 1.00 26.11 225 SER A CA 1
ATOM 1682 C C . SER A 1 225 ? -15.905 45.122 -9.935 1.00 25.40 225 SER A C 1
ATOM 1683 O O . SER A 1 225 ? -15.956 45.488 -11.106 1.00 25.62 225 SER A O 1
ATOM 1686 N N . TRP A 1 226 ? -15.257 45.800 -8.992 1.00 25.06 226 TRP A N 1
ATOM 1687 C CA . TRP A 1 226 ? -14.631 47.098 -9.292 1.00 25.15 226 TRP A CA 1
ATOM 1688 C C . TRP A 1 226 ? -13.494 47.398 -8.323 1.00 25.68 226 TRP A C 1
ATOM 1689 O O . TRP A 1 226 ? -13.598 47.223 -7.102 1.00 25.67 226 TRP A O 1
ATOM 1700 N N . SER A 1 227 ? -12.397 47.875 -8.867 1.00 26.30 227 SER A N 1
ATOM 1701 C CA . SER A 1 227 ? -11.248 48.136 -8.034 1.00 27.02 227 SER A CA 1
ATOM 1702 C C . SER A 1 227 ? -10.558 49.401 -8.525 1.00 27.11 227 SER A C 1
ATOM 1703 O O . SER A 1 227 ? -10.534 49.637 -9.724 1.00 27.69 227 SER A O 1
ATOM 1706 N N . PHE A 1 228 ? -10.016 50.215 -7.612 1.00 27.16 228 PHE A N 1
ATOM 1707 C CA . PHE A 1 228 ? -9.445 51.518 -7.983 1.00 27.28 228 PHE A CA 1
ATOM 1708 C C . PHE A 1 228 ? -8.297 51.950 -7.076 1.00 27.92 228 PHE A C 1
ATOM 1709 O O . PHE A 1 228 ? -8.392 51.773 -5.858 1.00 28.13 228 PHE A O 1
ATOM 1717 N N . ALA A 1 229 ? -7.239 52.528 -7.667 1.00 28.06 229 ALA A N 1
ATOM 1718 C CA . ALA A 1 229 ? -6.087 53.022 -6.905 1.00 29.18 229 ALA A CA 1
ATOM 1719 C C . ALA A 1 229 ? -5.410 54.285 -7.506 1.00 30.01 229 ALA A C 1
ATOM 1720 O O . ALA A 1 229 ? -5.141 54.341 -8.711 1.00 30.56 229 ALA A O 1
ATOM 1722 N N . VAL A 1 230 ? -5.128 55.293 -6.678 1.00 30.58 230 VAL A N 1
ATOM 1723 C CA . VAL A 1 230 ? -4.468 56.517 -7.162 1.00 31.35 230 VAL A CA 1
ATOM 1724 C C . VAL A 1 230 ? -3.269 56.915 -6.323 1.00 31.99 230 VAL A C 1
ATOM 1725 O O . VAL A 1 230 ? -3.203 56.616 -5.140 1.00 31.78 230 VAL A O 1
ATOM 1729 N N . SER A 1 231 ? -2.329 57.622 -6.926 1.00 32.99 231 SER A N 1
ATOM 1730 C CA . SER A 1 231 ? -1.147 58.046 -6.201 1.00 34.58 231 SER A CA 1
ATOM 1731 C C . SER A 1 231 ? -0.740 59.376 -6.754 1.00 35.13 231 SER A C 1
ATOM 1732 O O . SER A 1 231 ? -0.573 59.526 -7.978 1.00 35.84 231 SER A O 1
ATOM 1735 N N . LEU A 1 232 ? -0.597 60.353 -5.876 1.00 35.41 232 LEU A N 1
ATOM 1736 C CA . LEU A 1 232 ? -0.096 61.642 -6.295 1.00 36.06 232 LEU A CA 1
ATOM 1737 C C . LEU A 1 232 ? 1.172 61.895 -5.501 1.00 36.96 232 LEU A C 1
ATOM 1738 O O . LEU A 1 232 ? 1.117 62.299 -4.354 1.00 36.62 232 LEU A O 1
ATOM 1743 N N . ALA A 1 233 ? 2.316 61.588 -6.103 1.00 38.72 233 ALA A N 1
ATOM 1744 C CA . ALA A 1 233 ? 3.619 61.793 -5.463 1.00 40.15 233 ALA A CA 1
ATOM 1745 C C . ALA A 1 233 ? 3.974 63.294 -5.397 1.00 41.18 233 ALA A C 1
ATOM 1746 O O . ALA A 1 233 ? 3.124 64.179 -5.566 1.00 42.00 233 ALA A O 1
ATOM 1749 N N . THR B 1 1 ? -16.330 40.613 -0.854 1.00 36.08 1 THR B N 1
ATOM 1750 C CA . THR B 1 1 ? -15.166 41.308 -0.229 1.00 35.11 1 THR B CA 1
ATOM 1751 C C . THR B 1 1 ? -15.144 42.779 -0.564 1.00 34.21 1 THR B C 1
ATOM 1752 O O . THR B 1 1 ? -15.602 43.194 -1.626 1.00 33.78 1 THR B O 1
ATOM 1756 N N . GLU B 1 2 ? -14.601 43.544 0.366 1.00 33.37 2 GLU B N 1
ATOM 1757 C CA . GLU B 1 2 ? -14.634 44.994 0.311 1.00 32.93 2 GLU B CA 1
ATOM 1758 C C . GLU B 1 2 ? -13.418 45.593 1.037 1.00 32.16 2 GLU B C 1
ATOM 1759 O O . GLU B 1 2 ? -12.935 45.084 2.046 1.00 31.41 2 GLU B O 1
ATOM 1765 N N . SER B 1 3 ? -12.936 46.709 0.553 1.00 31.48 3 SER B N 1
ATOM 1766 C CA . SER B 1 3 ? -11.759 47.245 1.166 1.00 30.93 3 SER B CA 1
ATOM 1767 C C . SER B 1 3 ? -11.754 48.721 0.986 1.00 29.79 3 SER B C 1
ATOM 1768 O O . SER B 1 3 ? -12.258 49.205 -0.014 1.00 29.75 3 SER B O 1
ATOM 1771 N N . THR B 1 4 ? -11.183 49.464 1.922 1.00 28.85 4 THR B N 1
ATOM 1772 C CA . THR B 1 4 ? -11.106 50.901 1.678 1.00 28.11 4 THR B CA 1
ATOM 1773 C C . THR B 1 4 ? -9.780 51.359 2.190 1.00 27.36 4 THR B C 1
ATOM 1774 O O . THR B 1 4 ? -9.497 51.126 3.352 1.00 27.78 4 THR B O 1
ATOM 1778 N N . SER B 1 5 ? -8.937 51.974 1.376 1.00 26.26 5 SER B N 1
ATOM 1779 C CA . SER B 1 5 ? -7.726 52.521 1.982 1.00 25.74 5 SER B CA 1
ATOM 1780 C C . SER B 1 5 ? -7.452 53.961 1.540 1.00 24.75 5 SER B C 1
ATOM 1781 O O . SER B 1 5 ? -7.979 54.424 0.552 1.00 23.32 5 SER B O 1
ATOM 1784 N N . PHE B 1 6 ? -6.651 54.682 2.323 1.00 24.41 6 PHE B N 1
ATOM 1785 C CA . PHE B 1 6 ? -6.300 56.069 1.987 1.00 24.33 6 PHE B CA 1
ATOM 1786 C C . PHE B 1 6 ? -5.139 56.528 2.841 1.00 24.55 6 PHE B C 1
ATOM 1787 O O . PHE B 1 6 ? -4.915 55.999 3.916 1.00 23.72 6 PHE B O 1
ATOM 1795 N N . SER B 1 7 ? -4.365 57.480 2.336 1.00 25.39 7 SER B N 1
ATOM 1796 C CA . SER B 1 7 ? -3.259 57.992 3.134 1.00 26.11 7 SER B CA 1
ATOM 1797 C C . SER B 1 7 ? -2.886 59.428 2.759 1.00 26.23 7 SER B C 1
ATOM 1798 O O . SER B 1 7 ? -2.981 59.807 1.587 1.00 26.10 7 SER B O 1
ATOM 1801 N N . PHE B 1 8 ? -2.487 60.195 3.771 1.00 27.00 8 PHE B N 1
ATOM 1802 C CA . PHE B 1 8 ? -2.031 61.583 3.650 1.00 28.92 8 PHE B CA 1
ATOM 1803 C C . PHE B 1 8 ? -0.661 61.829 4.293 1.00 29.63 8 PHE B C 1
ATOM 1804 O O . PHE B 1 8 ? -0.480 61.600 5.489 1.00 30.44 8 PHE B O 1
ATOM 1812 N N . THR B 1 9 ? 0.279 62.339 3.518 1.00 30.99 9 THR B N 1
ATOM 1813 C CA . THR B 1 9 ? 1.608 62.743 4.015 1.00 32.33 9 THR B CA 1
ATOM 1814 C C . THR B 1 9 ? 1.598 64.255 4.381 1.00 32.84 9 THR B C 1
ATOM 1815 O O . THR B 1 9 ? 2.433 64.719 5.157 1.00 32.02 9 THR B O 1
ATOM 1819 N N . ASN B 1 10 ? 0.649 64.998 3.797 1.00 33.43 10 ASN B N 1
ATOM 1820 C CA . ASN B 1 10 ? 0.344 66.384 4.174 1.00 34.97 10 ASN B CA 1
ATOM 1821 C C . ASN B 1 10 ? -0.995 66.762 3.578 1.00 34.58 10 ASN B C 1
ATOM 1822 O O . ASN B 1 10 ? -1.399 66.177 2.580 1.00 34.85 10 ASN B O 1
ATOM 1827 N N . PHE B 1 11 ? -1.680 67.733 4.171 1.00 34.06 11 PHE B N 1
ATOM 1828 C CA . PHE B 1 11 ? -2.992 68.126 3.674 1.00 34.02 11 PHE B CA 1
ATOM 1829 C C . PHE B 1 11 ? -2.946 69.407 2.879 1.00 34.45 11 PHE B C 1
ATOM 1830 O O . PHE B 1 11 ? -1.957 70.123 2.911 1.00 34.87 11 PHE B O 1
ATOM 1838 N N . ASN B 1 12 ? -4.030 69.682 2.155 1.00 34.84 12 ASN B N 1
ATOM 1839 C CA . ASN B 1 12 ? -4.142 70.896 1.386 1.00 34.76 12 ASN B CA 1
ATOM 1840 C C . ASN B 1 12 ? -5.266 71.731 1.933 1.00 34.87 12 ASN B C 1
ATOM 1841 O O . ASN B 1 12 ? -6.223 71.188 2.497 1.00 34.20 12 ASN B O 1
ATOM 1846 N N . PRO B 1 13 ? -5.166 73.054 1.766 1.00 35.23 13 PRO B N 1
ATOM 1847 C CA . PRO B 1 13 ? -6.236 73.966 2.166 1.00 34.97 13 PRO B CA 1
ATOM 1848 C C . PRO B 1 13 ? -7.528 73.680 1.461 1.00 34.75 13 PRO B C 1
ATOM 1849 O O . PRO B 1 13 ? -8.542 74.070 1.953 1.00 34.87 13 PRO B O 1
ATOM 1853 N N . ASN B 1 14 ? -7.523 73.016 0.331 1.00 34.93 14 ASN B N 1
ATOM 1854 C CA . ASN B 1 14 ? -8.799 72.714 -0.288 1.00 35.48 14 ASN B CA 1
ATOM 1855 C C . ASN B 1 14 ? -9.060 71.203 -0.415 1.00 34.71 14 ASN B C 1
ATOM 1856 O O . ASN B 1 14 ? -9.528 70.753 -1.440 1.00 34.70 14 ASN B O 1
ATOM 1861 N N . GLN B 1 15 ? -8.776 70.452 0.653 1.00 34.28 15 GLN B N 1
ATOM 1862 C CA . GLN B 1 15 ? -8.926 68.990 0.714 1.00 33.44 15 GLN B CA 1
ATOM 1863 C C . GLN B 1 15 ? -10.377 68.563 0.528 1.00 33.05 15 GLN B C 1
ATOM 1864 O O . GLN B 1 15 ? -11.075 68.290 1.482 1.00 32.44 15 GLN B O 1
ATOM 1870 N N . ASN B 1 16 ? -10.830 68.508 -0.712 1.00 33.54 16 ASN B N 1
ATOM 1871 C CA . ASN B 1 16 ? -12.221 68.185 -1.015 1.00 34.37 16 ASN B CA 1
ATOM 1872 C C . ASN B 1 16 ? -12.609 66.806 -0.494 1.00 34.14 16 ASN B C 1
ATOM 1873 O O . ASN B 1 16 ? -13.786 66.513 -0.323 1.00 34.55 16 ASN B O 1
ATOM 1878 N N . ASN B 1 17 ? -11.634 65.947 -0.225 1.00 33.70 17 ASN B N 1
ATOM 1879 C CA . ASN B 1 17 ? -11.997 64.641 0.276 1.00 33.41 17 ASN B CA 1
ATOM 1880 C C . ASN B 1 17 ? -11.987 64.567 1.794 1.00 33.51 17 ASN B C 1
ATOM 1881 O O . ASN B 1 17 ? -12.056 63.484 2.367 1.00 33.95 17 ASN B O 1
ATOM 1886 N N . LEU B 1 18 ? -11.890 65.714 2.449 1.00 33.40 18 LEU B N 1
ATOM 1887 C CA . LEU B 1 18 ? -12.038 65.771 3.898 1.00 33.38 18 LEU B CA 1
ATOM 1888 C C . LEU B 1 18 ? -13.249 66.629 4.236 1.00 33.32 18 LEU B C 1
ATOM 1889 O O . LEU B 1 18 ? -13.532 67.617 3.549 1.00 33.75 18 LEU B O 1
ATOM 1894 N N . ILE B 1 19 ? -13.965 66.244 5.283 1.00 33.00 19 ILE B N 1
ATOM 1895 C CA . ILE B 1 19 ? -15.096 67.004 5.777 1.00 32.72 19 ILE B CA 1
ATOM 1896 C C . ILE B 1 19 ? -14.672 67.732 7.047 1.00 32.45 19 ILE B C 1
ATOM 1897 O O . ILE B 1 19 ? -14.400 67.109 8.072 1.00 32.23 19 ILE B O 1
ATOM 1902 N N . LEU B 1 20 ? -14.606 69.056 6.967 1.00 32.33 20 LEU B N 1
ATOM 1903 C CA . LEU B 1 20 ? -14.150 69.890 8.079 1.00 31.54 20 LEU B CA 1
ATOM 1904 C C . LEU B 1 20 ? -15.356 70.502 8.782 1.00 31.92 20 LEU B C 1
ATOM 1905 O O . LEU B 1 20 ? -16.238 71.063 8.138 1.00 32.05 20 LEU B O 1
ATOM 1910 N N . GLN B 1 21 ? -15.417 70.361 10.102 1.00 32.24 21 GLN B N 1
ATOM 1911 C CA . GLN B 1 21 ? -16.525 70.903 10.885 1.00 31.97 21 GLN B CA 1
ATOM 1912 C C . GLN B 1 21 ? -15.978 71.914 11.909 1.00 32.70 21 GLN B C 1
ATOM 1913 O O . GLN B 1 21 ? -14.846 71.782 12.365 1.00 31.84 21 GLN B O 1
ATOM 1919 N N . GLU B 1 22 ? -16.790 72.925 12.232 1.00 33.78 22 GLU B N 1
ATOM 1920 C CA . GLU B 1 22 ? -16.434 74.010 13.151 1.00 34.83 22 GLU B CA 1
ATOM 1921 C C . GLU B 1 22 ? -15.135 74.721 12.817 1.00 34.98 22 GLU B C 1
ATOM 1922 O O . GLU B 1 22 ? -14.982 75.277 11.732 1.00 35.20 22 GLU B O 1
ATOM 1928 N N . ASP B 1 23 ? -14.180 74.693 13.736 1.00 34.84 23 ASP B N 1
ATOM 1929 C CA . ASP B 1 23 ? -12.964 75.451 13.497 1.00 34.91 23 ASP B CA 1
ATOM 1930 C C . ASP B 1 23 ? -11.863 74.708 12.771 1.00 34.77 23 ASP B C 1
ATOM 1931 O O . ASP B 1 23 ? -10.852 75.302 12.453 1.00 35.50 23 ASP B O 1
ATOM 1936 N N . ALA B 1 24 ? -12.008 73.421 12.509 1.00 34.79 24 ALA B N 1
ATOM 1937 C CA . ALA B 1 24 ? -10.901 72.732 11.849 1.00 35.36 24 ALA B CA 1
ATOM 1938 C C . ALA B 1 24 ? -10.461 73.428 10.551 1.00 36.13 24 ALA B C 1
ATOM 1939 O O . ALA B 1 24 ? -11.272 74.001 9.819 1.00 36.23 24 ALA B O 1
ATOM 1941 N N . LEU B 1 25 ? -9.177 73.348 10.244 1.00 36.90 25 LEU B N 1
ATOM 1942 C CA . LEU B 1 25 ? -8.683 73.985 9.044 1.00 37.68 25 LEU B CA 1
ATOM 1943 C C . LEU B 1 25 ? -7.248 73.555 8.809 1.00 38.28 25 LEU B C 1
ATOM 1944 O O . LEU B 1 25 ? -6.569 73.115 9.729 1.00 38.07 25 LEU B O 1
ATOM 1949 N N . VAL B 1 26 ? -6.795 73.659 7.571 1.00 39.18 26 VAL B N 1
ATOM 1950 C CA . VAL B 1 26 ? -5.450 73.252 7.221 1.00 40.30 26 VAL B CA 1
ATOM 1951 C C . VAL B 1 26 ? -4.550 74.446 6.963 1.00 41.26 26 VAL B C 1
ATOM 1952 O O . VAL B 1 26 ? -4.893 75.353 6.226 1.00 41.62 26 VAL B O 1
ATOM 1956 N N . ASN B 1 27 ? -3.386 74.420 7.584 1.00 42.61 27 ASN B N 1
ATOM 1957 C CA . ASN B 1 27 ? -2.374 75.459 7.466 1.00 43.91 27 ASN B CA 1
ATOM 1958 C C . ASN B 1 27 ? -1.947 75.737 6.065 1.00 44.18 27 ASN B C 1
ATOM 1959 O O . ASN B 1 27 ? -2.254 74.993 5.150 1.00 44.36 27 ASN B O 1
ATOM 1964 N N . SER B 1 28 ? -1.154 76.787 5.940 1.00 44.22 28 SER B N 1
ATOM 1965 C CA . SER B 1 28 ? -0.489 77.091 4.703 1.00 44.41 28 SER B CA 1
ATOM 1966 C C . SER B 1 28 ? 0.790 76.274 4.734 1.00 43.95 28 SER B C 1
ATOM 1967 O O . SER B 1 28 ? 1.655 76.423 3.880 1.00 44.16 28 SER B O 1
ATOM 1970 N N . ALA B 1 29 ? 0.933 75.433 5.750 1.00 43.10 29 ALA B N 1
ATOM 1971 C CA . ALA B 1 29 ? 2.125 74.606 5.844 1.00 41.99 29 ALA B CA 1
ATOM 1972 C C . ALA B 1 29 ? 1.811 73.128 5.603 1.00 41.19 29 ALA B C 1
ATOM 1973 O O . ALA B 1 29 ? 2.723 72.310 5.547 1.00 40.72 29 ALA B O 1
ATOM 1975 N N . GLY B 1 30 ? 0.525 72.790 5.463 1.00 40.10 30 GLY B N 1
ATOM 1976 C CA . GLY B 1 30 ? 0.123 71.417 5.181 1.00 38.50 30 GLY B CA 1
ATOM 1977 C C . GLY B 1 30 ? -0.345 70.643 6.410 1.00 37.77 30 GLY B C 1
ATOM 1978 O O . GLY B 1 30 ? -0.801 69.512 6.315 1.00 37.35 30 GLY B O 1
ATOM 1979 N N . THR B 1 31 ? -0.215 71.270 7.572 1.00 37.07 31 THR B N 1
ATOM 1980 C CA . THR B 1 31 ? -0.658 70.710 8.840 1.00 35.87 31 THR B CA 1
ATOM 1981 C C . THR B 1 31 ? -2.148 70.968 9.058 1.00 34.73 31 THR B C 1
ATOM 1982 O O . THR B 1 31 ? -2.636 72.041 8.738 1.00 34.09 31 THR B O 1
ATOM 1986 N N . LEU B 1 32 ? -2.855 69.991 9.632 1.00 33.73 32 LEU B N 1
ATOM 1987 C CA . LEU B 1 32 ? -4.295 70.101 9.904 1.00 32.34 32 LEU B CA 1
ATOM 1988 C C . LEU B 1 32 ? -4.510 70.580 11.332 1.00 31.68 32 LEU B C 1
ATOM 1989 O O . LEU B 1 32 ? -4.195 69.870 12.279 1.00 31.34 32 LEU B O 1
ATOM 1994 N N . GLU B 1 33 ? -5.030 71.799 11.473 1.00 31.67 33 GLU B N 1
ATOM 1995 C CA . GLU B 1 33 ? -5.271 72.428 12.789 1.00 31.55 33 GLU B CA 1
ATOM 1996 C C . GLU B 1 33 ? -6.676 72.153 13.307 1.00 31.57 33 GLU B C 1
ATOM 1997 O O . GLU B 1 33 ? -7.647 72.761 12.879 1.00 32.32 33 GLU B O 1
ATOM 2003 N N . LEU B 1 34 ? -6.797 71.229 14.238 1.00 31.60 34 LEU B N 1
ATOM 2004 C CA . LEU B 1 34 ? -8.111 70.873 14.684 1.00 31.97 34 LEU B CA 1
ATOM 2005 C C . LEU B 1 34 ? -8.718 72.023 15.445 1.00 32.55 34 LEU B C 1
ATOM 2006 O O . LEU B 1 34 ? -9.906 72.310 15.269 1.00 33.36 34 LEU B O 1
ATOM 2011 N N . THR B 1 35 ? -7.922 72.664 16.306 1.00 32.33 35 THR B N 1
ATOM 2012 C CA . THR B 1 35 ? -8.402 73.803 17.073 1.00 32.17 35 THR B CA 1
ATOM 2013 C C . THR B 1 35 ? -7.724 75.100 16.627 1.00 32.32 35 THR B C 1
ATOM 2014 O O . THR B 1 35 ? -6.617 75.074 16.093 1.00 30.80 35 THR B O 1
ATOM 2018 N N . ALA B 1 36 ? -8.405 76.225 16.853 1.00 33.08 36 ALA B N 1
ATOM 2019 C CA . ALA B 1 36 ? -7.950 77.518 16.331 1.00 34.80 36 ALA B CA 1
ATOM 2020 C C . ALA B 1 36 ? -6.633 78.045 16.894 1.00 35.81 36 ALA B C 1
ATOM 2021 O O . ALA B 1 36 ? -6.343 77.957 18.080 1.00 35.83 36 ALA B O 1
ATOM 2023 N N . VAL B 1 37 ? -5.837 78.613 16.018 1.00 37.66 37 VAL B N 1
ATOM 2024 C CA . VAL B 1 37 ? -4.570 79.154 16.424 1.00 40.10 37 VAL B CA 1
ATOM 2025 C C . VAL B 1 37 ? -4.491 80.567 15.850 1.00 41.84 37 VAL B C 1
ATOM 2026 O O . VAL B 1 37 ? -4.470 80.743 14.623 1.00 42.13 37 VAL B O 1
ATOM 2030 N N . ALA B 1 38 ? -4.454 81.570 16.728 1.00 43.79 38 ALA B N 1
ATOM 2031 C CA . ALA B 1 38 ? -4.367 82.955 16.277 1.00 45.79 38 ALA B CA 1
ATOM 2032 C C . ALA B 1 38 ? -2.916 83.376 16.062 1.00 47.03 38 ALA B C 1
ATOM 2033 O O . ALA B 1 38 ? -2.322 83.053 15.023 1.00 47.63 38 ALA B O 1
ATOM 2035 N N . ALA B 1 39 ? -2.334 84.083 17.024 1.00 48.00 39 ALA B N 1
ATOM 2036 C CA . ALA B 1 39 ? -0.976 84.577 16.824 1.00 48.85 39 ALA B CA 1
ATOM 2037 C C . ALA B 1 39 ? -0.080 83.424 16.385 1.00 48.97 39 ALA B C 1
ATOM 2038 O O . ALA B 1 39 ? 0.537 83.454 15.315 1.00 49.25 39 ALA B O 1
ATOM 2040 N N . GLY B 1 40 ? -0.057 82.394 17.217 1.00 48.70 40 GLY B N 1
ATOM 2041 C CA . GLY B 1 40 ? 0.732 81.197 16.993 1.00 48.11 40 GLY B CA 1
ATOM 2042 C C . GLY B 1 40 ? 0.429 80.484 18.285 1.00 47.60 40 GLY B C 1
ATOM 2043 O O . GLY B 1 40 ? 1.036 79.456 18.640 1.00 47.56 40 GLY B O 1
ATOM 2044 N N . ALA B 1 41 ? -0.556 81.069 18.972 1.00 46.71 41 ALA B N 1
ATOM 2045 C CA . ALA B 1 41 ? -1.028 80.611 20.271 1.00 46.12 41 ALA B CA 1
ATOM 2046 C C . ALA B 1 41 ? -2.479 80.078 20.245 1.00 45.30 41 ALA B C 1
ATOM 2047 O O . ALA B 1 41 ? -3.346 80.608 19.567 1.00 45.36 41 ALA B O 1
ATOM 2049 N N . PRO B 1 42 ? -2.721 79.007 20.991 1.00 44.53 42 PRO B N 1
ATOM 2050 C CA . PRO B 1 42 ? -4.041 78.390 21.088 1.00 43.52 42 PRO B CA 1
ATOM 2051 C C . PRO B 1 42 ? -5.081 79.355 21.614 1.00 43.33 42 PRO B C 1
ATOM 2052 O O . PRO B 1 42 ? -4.776 80.246 22.396 1.00 43.63 42 PRO B O 1
ATOM 2056 N N . VAL B 1 43 ? -6.315 79.152 21.195 1.00 42.66 43 VAL B N 1
ATOM 2057 C CA . VAL B 1 43 ? -7.418 79.977 21.603 1.00 41.90 43 VAL B CA 1
ATOM 2058 C C . VAL B 1 43 ? -8.326 79.071 22.416 1.00 41.57 43 VAL B C 1
ATOM 2059 O O . VAL B 1 43 ? -8.368 77.876 22.189 1.00 41.49 43 VAL B O 1
ATOM 2063 N N . PRO B 1 44 ? -9.031 79.626 23.388 1.00 41.37 44 PRO B N 1
ATOM 2064 C CA . PRO B 1 44 ? -9.959 78.845 24.209 1.00 41.07 44 PRO B CA 1
ATOM 2065 C C . PRO B 1 44 ? -11.341 78.755 23.563 1.00 41.06 44 PRO B C 1
ATOM 2066 O O . PRO B 1 44 ? -11.620 79.482 22.611 1.00 40.85 44 PRO B O 1
ATOM 2070 N N . ASP B 1 45 ? -12.198 77.886 24.098 1.00 41.05 45 ASP B N 1
ATOM 2071 C CA . ASP B 1 45 ? -13.539 77.678 23.566 1.00 40.73 45 ASP B CA 1
ATOM 2072 C C . ASP B 1 45 ? -13.565 77.094 22.134 1.00 39.75 45 ASP B C 1
ATOM 2073 O O . ASP B 1 45 ? -14.593 77.197 21.449 1.00 39.82 45 ASP B O 1
ATOM 2078 N N . SER B 1 46 ? -12.474 76.476 21.679 1.00 38.24 46 SER B N 1
ATOM 2079 C CA . SER B 1 46 ? -12.394 75.983 20.293 1.00 37.23 46 SER B CA 1
ATOM 2080 C C . SER B 1 46 ? -12.854 74.535 20.136 1.00 36.34 46 SER B C 1
ATOM 2081 O O . SER B 1 46 ? -12.662 73.728 21.055 1.00 36.46 46 SER B O 1
ATOM 2084 N N . LEU B 1 47 ? -13.465 74.227 18.988 1.00 34.53 47 LEU B N 1
ATOM 2085 C CA . LEU B 1 47 ? -13.947 72.882 18.661 1.00 33.60 47 LEU B CA 1
ATOM 2086 C C . LEU B 1 47 ? -13.719 72.668 17.171 1.00 33.25 47 LEU B C 1
ATOM 2087 O O . LEU B 1 47 ? -13.972 73.569 16.351 1.00 33.61 47 LEU B O 1
ATOM 2092 N N . GLY B 1 48 ? -13.237 71.486 16.813 1.00 32.31 48 GLY B N 1
ATOM 2093 C CA . GLY B 1 48 ? -12.987 71.135 15.420 1.00 30.96 48 GLY B CA 1
ATOM 2094 C C . GLY B 1 48 ? -12.983 69.626 15.170 1.00 30.12 48 GLY B C 1
ATOM 2095 O O . GLY B 1 48 ? -12.507 68.818 15.995 1.00 30.12 48 GLY B O 1
ATOM 2096 N N . ARG B 1 49 ? -13.522 69.214 14.038 1.00 28.65 49 ARG B N 1
ATOM 2097 C CA . ARG B 1 49 ? -13.527 67.789 13.734 1.00 28.00 49 ARG B CA 1
ATOM 2098 C C . ARG B 1 49 ? -13.185 67.606 12.284 1.00 27.85 49 ARG B C 1
ATOM 2099 O O . ARG B 1 49 ? -13.481 68.476 11.482 1.00 27.89 49 ARG B O 1
ATOM 2107 N N . ALA B 1 50 ? -12.559 66.482 11.941 1.00 27.93 50 ALA B N 1
ATOM 2108 C CA . ALA B 1 50 ? -12.248 66.206 10.537 1.00 28.07 50 ALA B CA 1
ATOM 2109 C C . ALA B 1 50 ? -12.669 64.781 10.215 1.00 28.27 50 ALA B C 1
ATOM 2110 O O . ALA B 1 50 ? -12.312 63.849 10.947 1.00 28.91 50 ALA B O 1
ATOM 2112 N N . LEU B 1 51 ? -13.440 64.596 9.146 1.00 27.65 51 LEU B N 1
ATOM 2113 C CA . LEU B 1 51 ? -13.894 63.251 8.827 1.00 27.56 51 LEU B CA 1
ATOM 2114 C C . LEU B 1 51 ? -13.498 62.909 7.425 1.00 27.08 51 LEU B C 1
ATOM 2115 O O . LEU B 1 51 ? -13.383 63.805 6.627 1.00 27.72 51 LEU B O 1
ATOM 2120 N N . TYR B 1 52 ? -13.240 61.630 7.136 1.00 26.48 52 TYR B N 1
ATOM 2121 C CA . TYR B 1 52 ? -12.923 61.217 5.757 1.00 25.38 52 TYR B CA 1
ATOM 2122 C C . TYR B 1 52 ? -14.248 61.165 4.962 1.00 24.70 52 TYR B C 1
ATOM 2123 O O . TYR B 1 52 ? -15.263 60.680 5.452 1.00 23.52 52 TYR B O 1
ATOM 2132 N N . ALA B 1 53 ? -14.226 61.666 3.733 1.00 24.99 53 ALA B N 1
ATOM 2133 C CA . ALA B 1 53 ? -15.455 61.804 2.929 1.00 25.19 53 ALA B CA 1
ATOM 2134 C C . ALA B 1 53 ? -16.314 60.539 2.747 1.00 25.65 53 ALA B C 1
ATOM 2135 O O . ALA B 1 53 ? -17.543 60.586 2.909 1.00 26.40 53 ALA B O 1
ATOM 2137 N N . ALA B 1 54 ? -15.687 59.419 2.424 1.00 25.24 54 ALA B N 1
ATOM 2138 C CA . ALA B 1 54 ? -16.440 58.198 2.233 1.00 25.75 54 ALA B CA 1
ATOM 2139 C C . ALA B 1 54 ? -16.640 57.365 3.502 1.00 26.10 54 ALA B C 1
ATOM 2140 O O . ALA B 1 54 ? -15.720 57.185 4.302 1.00 27.05 54 ALA B O 1
ATOM 2142 N N . PRO B 1 55 ? -17.835 56.841 3.689 1.00 25.76 55 PRO B N 1
ATOM 2143 C CA . PRO B 1 55 ? -18.091 55.914 4.783 1.00 25.87 55 PRO B CA 1
ATOM 2144 C C . PRO B 1 55 ? -17.337 54.626 4.527 1.00 25.98 55 PRO B C 1
ATOM 2145 O O . PRO B 1 55 ? -17.086 54.262 3.384 1.00 25.68 55 PRO B O 1
ATOM 2149 N N . ILE B 1 56 ? -16.999 53.915 5.586 1.00 25.95 56 ILE B N 1
ATOM 2150 C CA . ILE B 1 56 ? -16.334 52.642 5.415 1.00 25.68 56 ILE B CA 1
ATOM 2151 C C . ILE B 1 56 ? -17.270 51.557 5.925 1.00 25.17 56 ILE B C 1
ATOM 2152 O O . ILE B 1 56 ? -17.983 51.743 6.906 1.00 25.11 56 ILE B O 1
ATOM 2157 N N . HIS B 1 57 ? -17.316 50.438 5.224 1.00 24.99 57 HIS B N 1
ATOM 2158 C CA . HIS B 1 57 ? -18.217 49.356 5.598 1.00 24.69 57 HIS B CA 1
ATOM 2159 C C . HIS B 1 57 ? -17.541 48.642 6.722 1.00 25.12 57 HIS B C 1
ATOM 2160 O O . HIS B 1 57 ? -16.609 47.907 6.503 1.00 25.39 57 HIS B O 1
ATOM 2167 N N . ILE B 1 58 ? -18.016 48.827 7.932 1.00 25.63 58 ILE B N 1
ATOM 2168 C CA . ILE B 1 58 ? -17.265 48.291 9.046 1.00 26.26 58 ILE B CA 1
ATOM 2169 C C . ILE B 1 58 ? -17.734 46.926 9.527 1.00 27.00 58 ILE B C 1
ATOM 2170 O O . ILE B 1 58 ? -17.025 46.233 10.250 1.00 26.96 58 ILE B O 1
ATOM 2175 N N . HIS B 1 59 ? -18.947 46.558 9.137 1.00 28.40 59 HIS B N 1
ATOM 2176 C CA . HIS B 1 59 ? -19.487 45.221 9.388 1.00 29.06 59 HIS B CA 1
ATOM 2177 C C . HIS B 1 59 ? -20.740 45.004 8.522 1.00 30.07 59 HIS B C 1
ATOM 2178 O O . HIS B 1 59 ? -21.295 45.966 7.970 1.00 29.81 59 HIS B O 1
ATOM 2185 N N . ASP B 1 60 ? -21.161 43.749 8.372 1.00 31.56 60 ASP B N 1
ATOM 2186 C CA . ASP B 1 60 ? -22.369 43.429 7.598 1.00 33.16 60 ASP B CA 1
ATOM 2187 C C . ASP B 1 60 ? -23.324 42.516 8.374 1.00 34.14 60 ASP B C 1
ATOM 2188 O O . ASP B 1 60 ? -23.917 41.610 7.810 1.00 34.26 60 ASP B O 1
ATOM 2193 N N . ASN B 1 61 ? -23.462 42.757 9.672 1.00 35.55 61 ASN B N 1
ATOM 2194 C CA . ASN B 1 61 ? -24.370 41.978 10.512 1.00 37.06 61 ASN B CA 1
ATOM 2195 C C . ASN B 1 61 ? -23.751 40.653 10.902 1.00 37.42 61 ASN B C 1
ATOM 2196 O O . ASN B 1 61 ? -23.661 40.334 12.096 1.00 37.89 61 ASN B O 1
ATOM 2201 N N . THR B 1 62 ? -23.318 39.869 9.921 1.00 37.32 62 THR B N 1
ATOM 2202 C CA . THR B 1 62 ? -22.742 38.582 10.293 1.00 37.72 62 THR B CA 1
ATOM 2203 C C . THR B 1 62 ? -21.220 38.556 10.325 1.00 37.40 62 THR B C 1
ATOM 2204 O O . THR B 1 62 ? -20.647 37.630 10.857 1.00 38.60 62 THR B O 1
ATOM 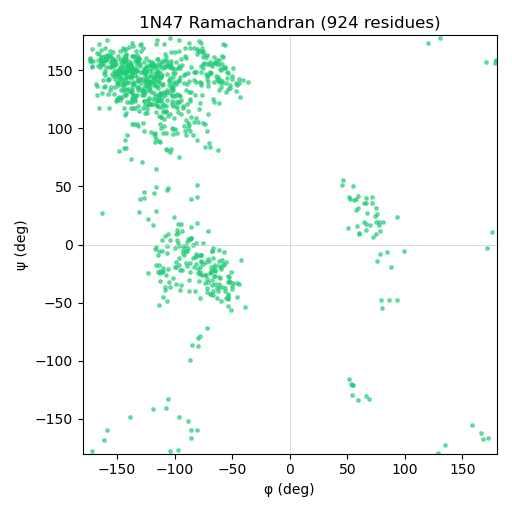2208 N N . THR B 1 63 ? -20.550 39.539 9.751 1.00 36.45 63 THR B N 1
ATOM 2209 C CA . THR B 1 63 ? -19.097 39.487 9.729 1.00 35.28 63 THR B CA 1
ATOM 2210 C C . THR B 1 63 ? -18.554 40.854 10.050 1.00 34.35 63 THR B C 1
ATOM 2211 O O . THR B 1 63 ? -19.198 41.841 9.700 1.00 34.73 63 THR B O 1
ATOM 2215 N N . LEU B 1 64 ? -17.388 40.910 10.697 1.00 32.86 64 LEU B N 1
ATOM 2216 C CA . LEU B 1 64 ? -16.746 42.162 11.102 1.00 31.83 64 LEU B CA 1
ATOM 2217 C C . LEU B 1 64 ? -15.517 42.464 10.260 1.00 31.41 64 LEU B C 1
ATOM 2218 O O . LEU B 1 64 ? -14.853 41.561 9.771 1.00 31.98 64 LEU B O 1
ATOM 2223 N N . ALA B 1 65 ? -15.167 43.727 10.113 1.00 30.35 65 ALA B N 1
ATOM 2224 C CA . ALA B 1 65 ? -13.995 44.042 9.321 1.00 29.74 65 ALA B CA 1
ATOM 2225 C C . ALA B 1 65 ? -12.742 44.180 10.185 1.00 29.76 65 ALA B C 1
ATOM 2226 O O . ALA B 1 65 ? -12.825 44.422 11.387 1.00 30.52 65 ALA B O 1
ATOM 2228 N N . SER B 1 66 ? -11.566 44.056 9.595 1.00 28.80 66 SER B N 1
ATOM 2229 C CA . SER B 1 66 ? -10.388 44.390 10.378 1.00 28.47 66 SER B CA 1
ATOM 2230 C C . SER B 1 66 ? -9.961 45.751 9.899 1.00 27.69 66 SER B C 1
ATOM 2231 O O . SER B 1 66 ? -10.193 46.105 8.759 1.00 28.36 66 SER B O 1
ATOM 2234 N N . PHE B 1 67 ? -9.318 46.523 10.744 1.00 26.98 67 PHE B N 1
ATOM 2235 C CA . PHE B 1 67 ? -8.787 47.778 10.261 1.00 25.68 67 PHE B CA 1
ATOM 2236 C C . PHE B 1 67 ? -7.564 48.212 11.034 1.00 25.71 67 PHE B C 1
ATOM 2237 O O . PHE B 1 67 ? -7.360 47.831 12.179 1.00 25.06 67 PHE B O 1
ATOM 2245 N N . THR B 1 68 ? -6.754 49.020 10.372 1.00 26.65 68 THR B N 1
ATOM 2246 C CA . THR B 1 68 ? -5.506 49.543 10.906 1.00 27.42 68 THR B CA 1
ATOM 2247 C C . THR B 1 68 ? -5.429 50.996 10.546 1.00 26.69 68 THR B C 1
ATOM 2248 O O . THR B 1 68 ? -5.764 51.350 9.423 1.00 26.21 68 THR B O 1
ATOM 2252 N N . THR B 1 69 ? -4.964 51.835 11.467 1.00 26.71 69 THR B N 1
ATOM 2253 C CA . THR B 1 69 ? -4.808 53.259 11.159 1.00 27.02 69 THR B CA 1
ATOM 2254 C C . THR B 1 69 ? -3.615 53.855 11.866 1.00 27.31 69 THR B C 1
ATOM 2255 O O . THR B 1 69 ? -3.337 53.513 13.018 1.00 28.51 69 THR B O 1
ATOM 2259 N N . SER B 1 70 ? -2.903 54.739 11.181 1.00 26.99 70 SER B N 1
ATOM 2260 C CA . SER B 1 70 ? -1.730 55.366 11.754 1.00 26.81 70 SER B CA 1
ATOM 2261 C C . SER B 1 70 ? -1.825 56.838 11.554 1.00 26.70 70 SER B C 1
ATOM 2262 O O . SER B 1 70 ? -2.168 57.281 10.460 1.00 27.38 70 SER B O 1
ATOM 2265 N N . PHE B 1 71 ? -1.523 57.602 12.597 1.00 26.22 71 PHE B N 1
ATOM 2266 C CA . PHE B 1 71 ? -1.448 59.048 12.471 1.00 26.13 71 PHE B CA 1
ATOM 2267 C C . PHE B 1 71 ? -0.372 59.604 13.354 1.00 26.50 71 PHE B C 1
ATOM 2268 O O . PHE B 1 71 ? 0.183 58.877 14.174 1.00 27.02 71 PHE B O 1
ATOM 2276 N N . SER B 1 72 ? -0.057 60.879 13.160 1.00 26.97 72 SER B N 1
ATOM 2277 C CA . SER B 1 72 ? 0.940 61.567 13.973 1.00 27.93 72 SER B CA 1
ATOM 2278 C C . SER B 1 72 ? 0.465 62.960 14.334 1.00 28.22 72 SER B C 1
ATOM 2279 O O . SER B 1 72 ? -0.003 63.708 13.471 1.00 28.95 72 SER B O 1
ATOM 2282 N N . PHE B 1 73 ? 0.575 63.325 15.597 1.00 28.40 73 PHE B N 1
ATOM 2283 C CA . PHE B 1 73 ? 0.102 64.636 15.997 1.00 28.89 73 PHE B CA 1
ATOM 2284 C C . PHE B 1 73 ? 1.122 65.428 16.778 1.00 30.03 73 PHE B C 1
ATOM 2285 O O . PHE B 1 73 ? 2.183 64.919 17.127 1.00 29.96 73 PHE B O 1
ATOM 2293 N N . VAL B 1 74 ? 0.786 66.689 17.037 1.00 31.54 74 VAL B N 1
ATOM 2294 C CA . VAL B 1 74 ? 1.623 67.585 17.835 1.00 32.89 74 VAL B CA 1
ATOM 2295 C C . VAL B 1 74 ? 0.752 68.532 18.647 1.00 33.93 74 VAL B C 1
ATOM 2296 O O . VAL B 1 74 ? -0.242 69.049 18.155 1.00 34.02 74 VAL B O 1
ATOM 2300 N N . MET B 1 75 ? 1.124 68.739 19.905 1.00 35.25 75 MET B N 1
ATOM 2301 C CA . MET B 1 75 ? 0.418 69.657 20.779 1.00 36.34 75 MET B CA 1
ATOM 2302 C C . MET B 1 75 ? 1.437 70.679 21.246 1.00 37.62 75 MET B C 1
ATOM 2303 O O . MET B 1 75 ? 2.498 70.316 21.732 1.00 38.13 75 MET B O 1
ATOM 2308 N N . ALA B 1 76 ? 1.156 71.960 21.071 1.00 39.14 76 ALA B N 1
ATOM 2309 C CA . ALA B 1 76 ? 2.081 72.950 21.594 1.00 41.11 76 ALA B CA 1
ATOM 2310 C C . ALA B 1 76 ? 1.356 73.671 22.705 1.00 42.72 76 ALA B C 1
ATOM 2311 O O . ALA B 1 76 ? 0.119 73.697 22.717 1.00 43.49 76 ALA B O 1
ATOM 2313 N N . ALA B 1 77 ? 2.110 74.218 23.658 1.00 44.15 77 ALA B N 1
ATOM 2314 C CA . ALA B 1 77 ? 1.502 74.933 24.776 1.00 45.26 77 ALA B CA 1
ATOM 2315 C C . ALA B 1 77 ? 2.369 76.073 25.293 1.00 46.84 77 ALA B C 1
ATOM 2316 O O . ALA B 1 77 ? 3.546 75.894 25.577 1.00 45.87 77 ALA B O 1
ATOM 2318 N N . PRO B 1 78 ? 1.777 77.262 25.378 1.00 49.02 78 PRO B N 1
ATOM 2319 C CA . PRO B 1 78 ? 2.452 78.432 25.965 1.00 50.48 78 PRO B CA 1
ATOM 2320 C C . PRO B 1 78 ? 2.849 78.119 27.416 1.00 51.56 78 PRO B C 1
ATOM 2321 O O . PRO B 1 78 ? 3.908 78.562 27.863 1.00 51.95 78 PRO B O 1
ATOM 2325 N N . ALA B 1 79 ? 1.998 77.375 28.129 1.00 52.41 79 ALA B N 1
ATOM 2326 C CA . ALA B 1 79 ? 2.299 76.939 29.500 1.00 53.20 79 ALA B CA 1
ATOM 2327 C C . ALA B 1 79 ? 2.000 75.438 29.652 1.00 53.53 79 ALA B C 1
ATOM 2328 O O . ALA B 1 79 ? 0.832 75.030 29.753 1.00 53.74 79 ALA B O 1
ATOM 2330 N N . ALA B 1 80 ? 3.061 74.632 29.671 1.00 53.50 80 ALA B N 1
ATOM 2331 C CA . ALA B 1 80 ? 2.952 73.180 29.727 1.00 53.32 80 ALA B CA 1
ATOM 2332 C C . ALA B 1 80 ? 2.256 72.605 30.972 1.00 53.47 80 ALA B C 1
ATOM 2333 O O . ALA B 1 80 ? 2.045 71.395 31.051 1.00 53.60 80 ALA B O 1
ATOM 2335 N N . ALA B 1 81 ? 1.892 73.448 31.939 1.00 53.20 81 ALA B N 1
ATOM 2336 C CA . ALA B 1 81 ? 1.234 72.936 33.142 1.00 52.61 81 ALA B CA 1
ATOM 2337 C C . ALA B 1 81 ? -0.284 73.225 33.216 1.00 51.80 81 ALA B C 1
ATOM 2338 O O . ALA B 1 81 ? -1.021 72.550 33.956 1.00 52.15 81 ALA B O 1
ATOM 2340 N N . ALA B 1 82 ? -0.742 74.229 32.466 1.00 50.04 82 ALA B N 1
ATOM 2341 C CA . ALA B 1 82 ? -2.167 74.604 32.428 1.00 48.00 82 ALA B CA 1
ATOM 2342 C C . ALA B 1 82 ? -2.667 74.349 31.000 1.00 46.16 82 ALA B C 1
ATOM 2343 O O . ALA B 1 82 ? -2.557 75.224 30.130 1.00 45.75 82 ALA B O 1
ATOM 2345 N N . VAL B 1 83 ? -3.182 73.144 30.757 1.00 43.38 83 VAL B N 1
ATOM 2346 C CA . VAL B 1 83 ? -3.533 72.732 29.398 1.00 40.66 83 VAL B CA 1
ATOM 2347 C C . VAL B 1 83 ? -4.844 71.966 29.278 1.00 39.27 83 VAL B C 1
ATOM 2348 O O . VAL B 1 83 ? -5.288 71.304 30.216 1.00 39.00 83 VAL B O 1
ATOM 2352 N N . ALA B 1 84 ? -5.453 72.022 28.102 1.00 37.29 84 ALA B N 1
ATOM 2353 C CA . ALA B 1 84 ? -6.718 71.336 27.887 1.00 36.06 84 ALA B CA 1
ATOM 2354 C C . ALA B 1 84 ? -7.097 71.435 26.426 1.00 35.09 84 ALA B C 1
ATOM 2355 O O . ALA B 1 84 ? -6.562 72.292 25.728 1.00 35.12 84 ALA B O 1
ATOM 2357 N N . ASP B 1 85 ? -7.973 70.563 25.930 1.00 34.03 85 ASP B N 1
ATOM 2358 C CA . ASP B 1 85 ? -8.563 69.465 26.663 1.00 33.57 85 ASP B CA 1
ATOM 2359 C C . ASP B 1 85 ? -8.151 68.113 26.073 1.00 33.18 85 ASP B C 1
ATOM 2360 O O . ASP B 1 85 ? -8.335 67.092 26.732 1.00 33.23 85 ASP B O 1
ATOM 2365 N N . GLY B 1 86 ? -7.651 68.083 24.831 1.00 32.39 86 GLY B N 1
ATOM 2366 C CA . GLY B 1 86 ? -7.295 66.817 24.200 1.00 31.70 86 GLY B CA 1
ATOM 2367 C C . GLY B 1 86 ? -7.816 66.549 22.788 1.00 31.56 86 GLY B C 1
ATOM 2368 O O . GLY B 1 86 ? -8.519 67.362 22.188 1.00 31.59 86 GLY B O 1
ATOM 2369 N N . LEU B 1 87 ? -7.432 65.409 22.218 1.00 31.00 87 LEU B N 1
ATOM 2370 C CA . LEU B 1 87 ? -7.926 65.034 20.891 1.00 29.56 87 LEU B CA 1
ATOM 2371 C C . LEU B 1 87 ? -8.316 63.576 20.928 1.00 28.50 87 LEU B C 1
ATOM 2372 O O . LEU B 1 87 ? -7.915 62.857 21.845 1.00 27.68 87 LEU B O 1
ATOM 2377 N N . ALA B 1 88 ? -9.121 63.152 19.953 1.00 27.60 88 ALA B N 1
ATOM 2378 C CA . ALA B 1 88 ? -9.576 61.766 19.868 1.00 26.23 88 ALA B CA 1
ATOM 2379 C C . ALA B 1 88 ? -9.679 61.306 18.443 1.00 26.13 88 ALA B C 1
ATOM 2380 O O . ALA B 1 88 ? -9.964 62.098 17.547 1.00 27.12 88 ALA B O 1
ATOM 2382 N N . PHE B 1 89 ? -9.451 60.020 18.206 1.00 25.48 89 PHE B N 1
ATOM 2383 C CA . PHE B 1 89 ? -9.774 59.457 16.904 1.00 23.91 89 PHE B CA 1
ATOM 2384 C C . PHE B 1 89 ? -11.091 58.748 17.188 1.00 24.51 89 PHE B C 1
ATOM 2385 O O . PHE B 1 89 ? -11.270 58.179 18.270 1.00 24.54 89 PHE B O 1
ATOM 2393 N N . PHE B 1 90 ? -12.049 58.811 16.279 1.00 24.66 90 PHE B N 1
ATOM 2394 C CA . PHE B 1 90 ? -13.295 58.111 16.557 1.00 25.04 90 PHE B CA 1
ATOM 2395 C C . PHE B 1 90 ? -13.978 57.465 15.358 1.00 25.96 90 PHE B C 1
ATOM 2396 O O . PHE B 1 90 ? -13.605 57.718 14.217 1.00 26.53 90 PHE B O 1
ATOM 2404 N N . LEU B 1 91 ? -14.967 56.619 15.647 1.00 26.81 91 LEU B N 1
ATOM 2405 C CA . LEU B 1 91 ? -15.831 56.031 14.641 1.00 27.79 91 LEU B CA 1
ATOM 2406 C C . LEU B 1 91 ? -17.245 56.352 15.081 1.00 29.48 91 LEU B C 1
ATOM 2407 O O . LEU B 1 91 ? -17.543 56.300 16.276 1.00 30.42 91 LEU B O 1
ATOM 2412 N N . ALA B 1 92 ? -18.105 56.699 14.123 1.00 30.78 92 ALA B N 1
ATOM 2413 C CA . ALA B 1 92 ? -19.489 57.047 14.397 1.00 31.78 92 ALA B CA 1
ATOM 2414 C C . ALA B 1 92 ? -20.284 57.047 13.095 1.00 32.44 92 ALA B C 1
ATOM 2415 O O . ALA B 1 92 ? -19.703 56.874 12.027 1.00 32.21 92 ALA B O 1
ATOM 2417 N N . PRO B 1 93 ? -21.606 57.194 13.182 1.00 33.10 93 PRO B N 1
ATOM 2418 C CA . PRO B 1 93 ? -22.472 57.165 11.991 1.00 33.90 93 PRO B CA 1
ATOM 2419 C C . PRO B 1 93 ? -22.145 58.261 11.001 1.00 34.82 93 PRO B C 1
ATOM 2420 O O . PRO B 1 93 ? -21.684 59.324 11.404 1.00 35.10 93 PRO B O 1
ATOM 2424 N N . PRO B 1 94 ? -22.398 57.996 9.716 1.00 35.53 94 PRO B N 1
ATOM 2425 C CA . PRO B 1 94 ? -22.015 58.892 8.617 1.00 35.53 94 PRO B CA 1
ATOM 2426 C C . PRO B 1 94 ? -22.503 60.306 8.766 1.00 35.94 94 PRO B C 1
ATOM 2427 O O . PRO B 1 94 ? -21.873 61.223 8.223 1.00 36.50 94 PRO B O 1
ATOM 2431 N N . ASP B 1 95 ? -23.604 60.483 9.484 1.00 36.18 95 ASP B N 1
ATOM 2432 C CA . ASP B 1 95 ? -24.224 61.800 9.610 1.00 36.97 95 ASP B CA 1
ATOM 2433 C C . ASP B 1 95 ? -23.822 62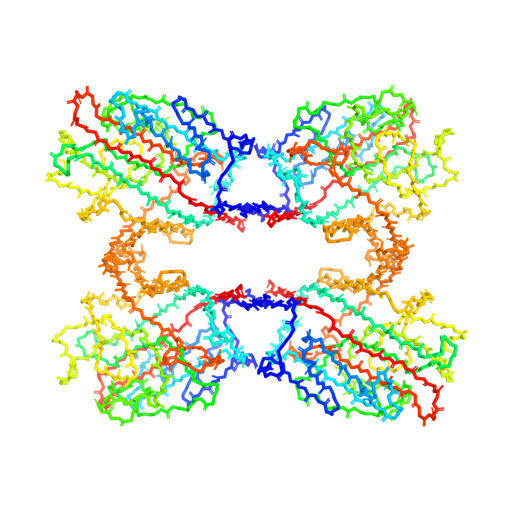.523 10.882 1.00 36.03 95 ASP B C 1
ATOM 2434 O O . ASP B 1 95 ? -24.477 63.464 11.275 1.00 36.10 95 ASP B O 1
ATOM 2439 N N . THR B 1 96 ? -22.734 62.083 11.503 1.00 35.33 96 THR B N 1
ATOM 2440 C CA . THR B 1 96 ? -22.246 62.650 12.756 1.00 34.45 96 THR B CA 1
ATOM 2441 C C . THR B 1 96 ? -21.999 64.168 12.728 1.00 34.46 96 THR B C 1
ATOM 2442 O O . THR B 1 96 ? -21.361 64.714 11.821 1.00 33.88 96 THR B O 1
ATOM 2446 N N . GLN B 1 97 ? -22.531 64.847 13.743 1.00 34.27 97 GLN B N 1
ATOM 2447 C CA . GLN B 1 97 ? -22.298 66.272 13.905 1.00 34.19 97 GLN B CA 1
ATOM 2448 C C . GLN B 1 97 ? -21.615 66.559 15.264 1.00 33.37 97 GLN B C 1
ATOM 2449 O O . GLN B 1 97 ? -21.747 65.819 16.224 1.00 32.83 97 GLN B O 1
ATOM 2455 N N . PRO B 1 98 ? -20.893 67.656 15.326 1.00 32.93 98 PRO B N 1
ATOM 2456 C CA . PRO B 1 98 ? -20.243 68.094 16.556 1.00 33.66 98 PRO B CA 1
ATOM 2457 C C . PRO B 1 98 ? -21.159 68.126 17.792 1.00 34.42 98 PRO B C 1
ATOM 2458 O O . PRO B 1 98 ? -22.315 68.500 17.674 1.00 35.15 98 PRO B O 1
ATOM 2462 N N . GLN B 1 99 ? -20.645 67.758 18.965 1.00 34.80 99 GLN B N 1
ATOM 2463 C CA . GLN B 1 99 ? -21.430 67.838 20.196 1.00 35.44 99 GLN B CA 1
ATOM 2464 C C . GLN B 1 99 ? -20.944 68.983 21.097 1.00 35.10 99 GLN B C 1
ATOM 2465 O O . GLN B 1 99 ? -20.619 70.048 20.604 1.00 35.74 99 GLN B O 1
ATOM 2471 N N . ALA B 1 100 ? -20.907 68.792 22.411 1.00 35.08 100 ALA B N 1
ATOM 2472 C CA . ALA B 1 100 ? -20.474 69.877 23.299 1.00 34.54 100 ALA B CA 1
ATOM 2473 C C . ALA B 1 100 ? -18.984 69.910 23.343 1.00 34.37 100 ALA B C 1
ATOM 2474 O O . ALA B 1 100 ? -18.331 68.877 23.227 1.00 34.77 100 ALA B O 1
ATOM 2476 N N . ARG B 1 101 ? -18.432 71.099 23.523 1.00 34.23 101 ARG B N 1
ATOM 2477 C CA . ARG B 1 101 ? -16.980 71.266 23.579 1.00 33.49 101 ARG B CA 1
ATOM 2478 C C . ARG B 1 101 ? -16.364 71.112 24.995 1.00 32.92 101 ARG B C 1
ATOM 2479 O O . ARG B 1 101 ? -16.884 70.381 25.856 1.00 32.22 101 ARG B O 1
ATOM 2487 N N . GLY B 1 102 ? -15.249 71.788 25.230 1.00 32.48 102 GLY B N 1
ATOM 2488 C CA . GLY B 1 102 ? -14.535 71.597 26.476 1.00 32.92 102 GLY B CA 1
ATOM 2489 C C . GLY B 1 102 ? -14.222 70.120 26.720 1.00 33.58 102 GLY B C 1
ATOM 2490 O O . GLY B 1 102 ? -13.717 69.391 25.835 1.00 33.32 102 GLY B O 1
ATOM 2491 N N . GLY B 1 103 ? -14.565 69.664 27.922 1.00 33.78 103 GLY B N 1
ATOM 2492 C CA . GLY B 1 103 ? -14.292 68.312 28.343 1.00 33.64 103 GLY B CA 1
ATOM 2493 C C . GLY B 1 103 ? -14.935 67.216 27.527 1.00 34.37 103 GLY B C 1
ATOM 2494 O O . GLY B 1 103 ? -14.537 66.054 27.641 1.00 35.13 103 GLY B O 1
ATOM 2495 N N . PHE B 1 104 ? -15.912 67.553 26.693 1.00 34.33 104 PHE B N 1
ATOM 2496 C CA . PHE B 1 104 ? -16.641 66.520 25.964 1.00 34.26 104 PHE B CA 1
ATOM 2497 C C . PHE B 1 104 ? -16.043 66.217 24.574 1.00 34.14 104 PHE B C 1
ATOM 2498 O O . PHE B 1 104 ? -16.505 65.329 23.840 1.00 33.24 104 PHE B O 1
ATOM 2506 N N . LEU B 1 105 ? -15.025 66.990 24.213 1.00 34.32 105 LEU B N 1
ATOM 2507 C CA . LEU B 1 105 ? -14.275 66.735 22.996 1.00 34.46 105 LEU B CA 1
ATOM 2508 C C . LEU B 1 105 ? -15.103 66.790 21.703 1.00 34.32 105 LEU B C 1
ATOM 2509 O O . LEU B 1 105 ? -14.621 66.399 20.640 1.00 34.60 105 LEU B O 1
ATOM 2514 N N . GLY B 1 106 ? -16.343 67.254 21.788 1.00 33.83 106 GLY B N 1
ATOM 2515 C CA . GLY B 1 106 ? -17.187 67.306 20.616 1.00 33.41 106 GLY B CA 1
ATOM 2516 C C . GLY B 1 106 ? -17.760 65.949 20.247 1.00 33.63 106 GLY B C 1
ATOM 2517 O O . GLY B 1 106 ? -18.214 65.734 19.124 1.00 34.14 106 GLY B O 1
ATOM 2518 N N . LEU B 1 107 ? -17.766 65.023 21.189 1.00 33.24 107 LEU B N 1
ATOM 2519 C CA . LEU B 1 107 ? -18.270 63.703 20.891 1.00 33.15 107 LEU B CA 1
ATOM 2520 C C . LEU B 1 107 ? -19.525 63.384 21.677 1.00 33.39 107 LEU B C 1
ATOM 2521 O O . LEU B 1 107 ? -20.294 62.519 21.280 1.00 32.80 107 LEU B O 1
ATOM 2526 N N . PHE B 1 108 ? -19.718 64.054 22.811 1.00 34.29 108 PHE B N 1
ATOM 2527 C CA . PHE B 1 108 ? -20.938 63.855 23.619 1.00 35.23 108 PHE B CA 1
ATOM 2528 C C . PHE B 1 108 ? -21.534 65.154 24.156 1.00 36.16 108 PHE B C 1
ATOM 2529 O O . PHE B 1 108 ? -20.957 66.237 23.996 1.00 35.55 108 PHE B O 1
ATOM 2537 N N . ALA B 1 109 ? -22.706 65.036 24.768 1.00 37.65 109 ALA B N 1
ATOM 2538 C CA . ALA B 1 109 ? -23.471 66.207 25.194 1.00 39.31 109 ALA B CA 1
ATOM 2539 C C . ALA B 1 109 ? -23.580 66.290 26.694 1.00 40.37 109 ALA B C 1
ATOM 2540 O O . ALA B 1 109 ? -24.110 67.254 27.239 1.00 40.98 109 ALA B O 1
ATOM 2542 N N . ASP B 1 110 ? -23.146 65.237 27.359 1.00 41.73 110 ASP B N 1
ATOM 2543 C CA . ASP B 1 110 ? -23.235 65.175 28.794 1.00 43.11 110 ASP B CA 1
ATOM 2544 C C . ASP B 1 110 ? -22.467 63.920 29.250 1.00 43.55 110 ASP B C 1
ATOM 2545 O O . ASP B 1 110 ? -21.886 63.223 28.424 1.00 44.03 110 ASP B O 1
ATOM 2550 N N . ARG B 1 111 ? -22.448 63.630 30.543 1.00 43.95 111 ARG B N 1
ATOM 2551 C CA . ARG B 1 111 ? -21.627 62.541 31.038 1.00 44.20 111 ARG B CA 1
ATOM 2552 C C . ARG B 1 111 ? -22.312 61.177 31.098 1.00 43.66 111 ARG B C 1
ATOM 2553 O O . ARG B 1 111 ? -21.694 60.181 31.479 1.00 43.66 111 ARG B O 1
ATOM 2561 N N . ALA B 1 112 ? -23.575 61.102 30.722 1.00 42.90 112 ALA B N 1
ATOM 2562 C CA . ALA B 1 112 ? -24.224 59.801 30.746 1.00 42.42 112 ALA B CA 1
ATOM 2563 C C . ALA B 1 112 ? -23.791 58.916 29.581 1.00 42.37 112 ALA B C 1
ATOM 2564 O O . ALA B 1 112 ? -23.410 59.395 28.500 1.00 41.92 112 ALA B O 1
ATOM 2566 N N . HIS B 1 113 ? -23.840 57.615 29.832 1.00 42.30 113 HIS B N 1
ATOM 2567 C CA . HIS B 1 113 ? -23.579 56.602 28.835 1.00 42.46 113 HIS B CA 1
ATOM 2568 C C . HIS B 1 113 ? -24.901 56.387 28.123 1.00 41.65 113 HIS B C 1
ATOM 2569 O O . HIS B 1 113 ? -25.929 56.205 28.783 1.00 41.98 113 HIS B O 1
ATOM 2576 N N . ASP B 1 114 ? -24.872 56.401 26.792 1.00 40.32 114 ASP B N 1
ATOM 2577 C CA . ASP B 1 114 ? -26.071 56.290 25.972 1.00 39.12 114 ASP B CA 1
ATOM 2578 C C . ASP B 1 114 ? -25.862 55.450 24.686 1.00 38.75 114 ASP B C 1
ATOM 2579 O O . ASP B 1 114 ? -25.160 55.875 23.763 1.00 38.47 114 ASP B O 1
ATOM 2584 N N . ALA B 1 115 ? -26.503 54.290 24.604 1.00 38.06 115 ALA B N 1
ATOM 2585 C CA . ALA B 1 115 ? -26.330 53.423 23.441 1.00 38.19 115 ALA B CA 1
ATOM 2586 C C . ALA B 1 115 ? -26.544 54.147 22.105 1.00 38.32 115 ALA B C 1
ATOM 2587 O O . ALA B 1 115 ? -26.018 53.716 21.072 1.00 39.00 115 ALA B O 1
ATOM 2589 N N . SER B 1 116 ? -27.296 55.242 22.105 1.00 37.55 116 SER B N 1
ATOM 2590 C CA . SER B 1 116 ? -27.592 55.917 20.838 1.00 36.92 116 SER B CA 1
ATOM 2591 C C . SER B 1 116 ? -26.468 56.772 20.262 1.00 36.26 116 SER B C 1
ATOM 2592 O O . SER B 1 116 ? -26.587 57.249 19.130 1.00 36.37 116 SER B O 1
ATOM 2595 N N . TYR B 1 117 ? -25.388 56.998 21.008 1.00 35.40 117 TYR B N 1
ATOM 2596 C CA . TYR B 1 117 ? -24.292 57.802 20.433 1.00 33.88 117 TYR B CA 1
ATOM 2597 C C . TYR B 1 117 ? -23.695 56.970 19.320 1.00 32.51 117 TYR B C 1
ATOM 2598 O O . TYR B 1 117 ? -23.278 57.495 18.286 1.00 30.58 117 TYR B O 1
ATOM 2607 N N . GLN B 1 118 ? -23.683 55.652 19.554 1.00 30.93 118 GLN B N 1
ATOM 2608 C CA . GLN B 1 118 ? -23.096 54.733 18.596 1.00 29.95 118 GLN B CA 1
ATOM 2609 C C . GLN B 1 118 ? -21.692 55.195 18.255 1.00 28.75 118 GLN B C 1
ATOM 2610 O O . GLN B 1 118 ? -21.273 55.113 17.127 1.00 28.85 118 GLN B O 1
ATOM 2616 N N . THR B 1 119 ? -20.953 55.674 19.238 1.00 27.75 119 THR B N 1
ATOM 2617 C CA . THR B 1 119 ? -19.632 56.194 18.957 1.00 26.85 119 THR B CA 1
ATOM 2618 C C . THR B 1 119 ? -18.576 55.398 19.686 1.00 26.90 119 THR B C 1
ATOM 2619 O O . THR B 1 119 ? -18.774 55.046 20.859 1.00 27.82 119 THR B O 1
ATOM 2623 N N . VAL B 1 120 ? -17.472 55.091 19.006 1.00 25.75 120 VAL B N 1
ATOM 2624 C CA . VAL B 1 120 ? -16.343 54.447 19.655 1.00 24.62 120 VAL B CA 1
ATOM 2625 C C . VAL B 1 120 ? -15.160 55.354 19.418 1.00 24.80 120 VAL B C 1
ATOM 2626 O O . VAL B 1 120 ? -14.850 55.710 18.263 1.00 24.25 120 VAL B O 1
ATOM 2630 N N . ALA B 1 121 ? -14.526 55.763 20.510 1.00 24.20 121 ALA B N 1
ATOM 2631 C CA . ALA B 1 121 ? -13.398 56.692 20.420 1.00 24.60 121 ALA B CA 1
ATOM 2632 C C . ALA B 1 121 ? -12.183 56.288 21.274 1.00 24.42 121 ALA B C 1
ATOM 2633 O O . ALA B 1 121 ? -12.312 55.655 22.325 1.00 24.03 121 ALA B O 1
ATOM 2635 N N . VAL B 1 122 ? -11.017 56.682 20.801 1.00 24.50 122 VAL B N 1
ATOM 2636 C CA . VAL B 1 122 ? -9.777 56.505 21.512 1.00 25.19 122 VAL B CA 1
ATOM 2637 C C . VAL B 1 122 ? -9.315 57.932 21.760 1.00 25.76 122 VAL B C 1
ATOM 2638 O O . VAL B 1 122 ? -9.108 58.672 20.815 1.00 25.57 122 VAL B O 1
ATOM 2642 N N . GLU B 1 123 ? -9.142 58.301 23.023 1.00 27.28 123 GLU B N 1
ATOM 2643 C CA . GLU B 1 123 ? -8.796 59.674 23.413 1.00 28.91 123 GLU B CA 1
ATOM 2644 C C . GLU B 1 123 ? -7.438 59.886 24.089 1.00 29.66 123 GLU B C 1
ATOM 2645 O O . GLU B 1 123 ? -6.927 59.039 24.837 1.00 30.14 123 GLU B O 1
ATOM 2651 N N . PHE B 1 124 ? -6.872 61.057 23.822 1.00 30.02 124 PHE B N 1
ATOM 2652 C CA . PHE B 1 124 ? -5.645 61.497 24.443 1.00 29.85 124 PHE B CA 1
ATOM 2653 C C . PHE B 1 124 ? -6.093 62.731 25.209 1.00 30.13 124 PHE B C 1
ATOM 2654 O O . PHE B 1 124 ? -6.189 63.832 24.656 1.00 30.32 124 PHE B O 1
ATOM 2662 N N . ASP B 1 125 ? -6.423 62.487 26.481 1.00 30.33 125 ASP B N 1
ATOM 2663 C CA . ASP B 1 125 ? -7.081 63.426 27.388 1.00 30.14 125 ASP B CA 1
ATOM 2664 C C . ASP B 1 125 ? -6.091 64.119 28.287 1.00 30.89 125 ASP B C 1
ATOM 2665 O O . ASP B 1 125 ? -5.437 63.485 29.124 1.00 30.96 125 ASP B O 1
ATOM 2670 N N . THR B 1 126 ? -6.012 65.432 28.146 1.00 31.68 126 THR B N 1
ATOM 2671 C CA . THR B 1 126 ? -5.039 66.206 28.892 1.00 32.72 126 THR B CA 1
ATOM 2672 C C . THR B 1 126 ? -5.585 67.090 30.030 1.00 33.61 126 THR B C 1
ATOM 2673 O O . THR B 1 126 ? -4.824 67.879 30.598 1.00 33.77 126 THR B O 1
ATOM 2677 N N . TYR B 1 127 ? -6.878 66.968 30.355 1.00 34.30 127 TYR B N 1
ATOM 2678 C CA . TYR B 1 127 ? -7.481 67.752 31.440 1.00 34.69 127 TYR B CA 1
ATOM 2679 C C . TYR B 1 127 ? -8.382 66.904 32.330 1.00 35.46 127 TYR B C 1
ATOM 2680 O O . TYR B 1 127 ? -9.410 66.371 31.893 1.00 35.60 127 TYR B O 1
ATOM 2689 N N . SER B 1 128 ? -8.007 66.800 33.596 1.00 35.97 128 SER B N 1
ATOM 2690 C CA . SER B 1 128 ? -8.729 65.943 34.513 1.00 36.60 128 SER B CA 1
ATOM 2691 C C . SER B 1 128 ? -10.098 66.443 34.909 1.00 37.09 128 SER B C 1
ATOM 2692 O O . SER B 1 128 ? -10.225 67.275 35.801 1.00 37.89 128 SER B O 1
ATOM 2695 N N . ASN B 1 129 ? -11.128 65.934 34.255 1.00 37.08 129 ASN B N 1
ATOM 2696 C CA . ASN B 1 129 ? -12.485 66.292 34.627 1.00 36.73 129 ASN B CA 1
ATOM 2697 C C . ASN B 1 129 ? -12.899 65.330 35.709 1.00 36.58 129 ASN B C 1
ATOM 2698 O O . ASN B 1 129 ? -12.179 64.345 35.966 1.00 37.21 129 ASN B O 1
ATOM 2703 N N . ALA B 1 130 ? -14.082 65.604 36.281 1.00 35.90 130 ALA B N 1
ATOM 2704 C CA . ALA B 1 130 ? -14.684 64.857 37.384 1.00 35.23 130 ALA B CA 1
ATOM 2705 C C . ALA B 1 130 ? -14.905 63.389 37.077 1.00 34.60 130 ALA B C 1
ATOM 2706 O O . ALA B 1 130 ? -15.209 62.570 37.964 1.00 34.13 130 ALA B O 1
ATOM 2708 N N . TRP B 1 131 ? -14.780 63.067 35.803 1.00 33.93 131 TRP B N 1
ATOM 2709 C CA . TRP B 1 131 ? -15.069 61.714 35.339 1.00 33.44 131 TRP B CA 1
ATOM 2710 C C . TRP B 1 131 ? -13.768 61.055 34.924 1.00 32.91 131 TRP B C 1
ATOM 2711 O O . TRP B 1 131 ? -13.772 59.919 34.432 1.00 32.47 131 TRP B O 1
ATOM 2722 N N . ASP B 1 132 ? -12.669 61.780 35.146 1.00 32.36 132 ASP B N 1
ATOM 2723 C CA . ASP B 1 132 ? -11.330 61.343 34.756 1.00 32.76 132 ASP B CA 1
ATOM 2724 C C . ASP B 1 132 ? -10.446 60.914 35.934 1.00 33.26 132 ASP B C 1
ATOM 2725 O O . ASP B 1 132 ? -10.632 61.329 37.069 1.00 33.47 132 ASP B O 1
ATOM 2730 N N . PRO B 1 133 ? -9.479 60.064 35.677 1.00 33.71 133 PRO B N 1
ATOM 2731 C CA . PRO B 1 133 ? -8.455 59.803 36.676 1.00 33.83 133 PRO B CA 1
ATOM 2732 C C . PRO B 1 133 ? -7.650 61.101 36.706 1.00 34.40 133 PRO B C 1
ATOM 2733 O O . PRO B 1 133 ? -7.652 61.845 35.684 1.00 34.01 133 PRO B O 1
ATOM 2737 N N . ASN B 1 134 ? -6.985 61.356 37.841 1.00 34.81 134 ASN B N 1
ATOM 2738 C CA . ASN B 1 134 ? -6.244 62.591 38.017 1.00 35.18 134 ASN B CA 1
ATOM 2739 C C . ASN B 1 134 ? -4.880 62.613 37.376 1.00 34.46 134 ASN B C 1
ATOM 2740 O O . ASN B 1 134 ? -3.899 62.935 38.053 1.00 34.88 134 ASN B O 1
ATOM 2745 N N . TYR B 1 135 ? -4.792 62.268 36.100 1.00 33.25 135 TYR B N 1
ATOM 2746 C CA . TYR B 1 135 ? -3.512 62.332 35.379 1.00 32.39 135 TYR B CA 1
ATOM 2747 C C . TYR B 1 135 ? -3.763 62.252 33.881 1.00 31.54 135 TYR B C 1
ATOM 2748 O O . TYR B 1 135 ? -4.754 61.696 33.452 1.00 32.02 135 TYR B O 1
ATOM 2757 N N . THR B 1 136 ? -2.884 62.820 33.080 1.00 30.75 136 THR B N 1
ATOM 2758 C CA . THR B 1 136 ? -3.037 62.727 31.635 1.00 30.37 136 THR B CA 1
ATOM 2759 C C . THR B 1 136 ? -3.160 61.268 31.244 1.00 29.96 136 THR B C 1
ATOM 2760 O O . THR B 1 136 ? -2.473 60.440 31.821 1.00 30.28 136 THR B O 1
ATOM 2764 N N . HIS B 1 137 ? -3.987 60.941 30.254 1.00 29.23 137 HIS B N 1
ATOM 2765 C CA . HIS B 1 137 ? -4.270 59.530 30.001 1.00 29.26 137 HIS B CA 1
ATOM 2766 C C . HIS B 1 137 ? -4.802 59.168 28.606 1.00 29.23 137 HIS B C 1
ATOM 2767 O O . HIS B 1 137 ? -5.298 60.042 27.862 1.00 30.16 137 HIS B O 1
ATOM 2774 N N . ILE B 1 138 ? -4.694 57.886 28.247 1.00 27.67 138 ILE B N 1
ATOM 2775 C CA . ILE B 1 138 ? -5.309 57.397 27.022 1.00 26.80 138 ILE B CA 1
ATOM 2776 C C . ILE B 1 138 ? -6.550 56.613 27.454 1.00 26.89 138 ILE B C 1
ATOM 2777 O O . ILE B 1 138 ? -6.494 55.849 28.424 1.00 27.77 138 ILE B O 1
ATOM 2782 N N . GLY B 1 139 ? -7.671 56.777 26.776 1.00 25.77 139 GLY B N 1
ATOM 2783 C CA . GLY B 1 139 ? -8.833 56.017 27.188 1.00 25.31 139 GLY B CA 1
ATOM 2784 C C . GLY B 1 139 ? -9.639 55.555 25.997 1.00 25.58 139 GLY B C 1
ATOM 2785 O O . GLY B 1 139 ? -9.634 56.231 24.960 1.00 26.01 139 GLY B O 1
ATOM 2786 N N . ILE B 1 140 ? -10.287 54.401 26.131 1.00 25.11 140 ILE B N 1
ATOM 2787 C CA . ILE B 1 140 ? -11.182 53.880 25.110 1.00 25.54 140 ILE B CA 1
ATOM 2788 C C . ILE B 1 140 ? -12.599 54.237 25.525 1.00 25.76 140 ILE B C 1
ATOM 2789 O O . ILE B 1 140 ? -13.040 53.851 26.619 1.00 25.85 140 ILE B O 1
ATOM 2794 N N . ASP B 1 141 ? -13.321 54.957 24.663 1.00 25.73 141 ASP B N 1
ATOM 2795 C CA . ASP B 1 141 ? -14.680 55.364 24.982 1.00 25.78 141 ASP B CA 1
ATOM 2796 C C . ASP B 1 141 ? -15.704 54.636 24.169 1.00 25.98 141 ASP B C 1
ATOM 2797 O O . ASP B 1 141 ? -15.742 54.810 22.967 1.00 26.92 141 ASP B O 1
ATOM 2802 N N . THR B 1 142 ? -16.539 53.836 24.811 1.00 26.18 142 THR B N 1
ATOM 2803 C CA . THR B 1 142 ? -17.659 53.201 24.124 1.00 26.76 142 THR B CA 1
ATOM 2804 C C . THR B 1 142 ? -18.975 53.856 24.561 1.00 27.30 142 THR B C 1
ATOM 2805 O O . THR B 1 142 ? -19.527 53.494 25.597 1.00 26.68 142 THR B O 1
ATOM 2809 N N . ASN B 1 143 ? -19.466 54.826 23.791 1.00 27.68 143 ASN B N 1
ATOM 2810 C CA . ASN B 1 143 ? -20.754 55.458 24.072 1.00 27.70 143 ASN B CA 1
ATOM 2811 C C . ASN B 1 143 ? -20.820 56.384 25.298 1.00 28.45 143 ASN B C 1
ATOM 2812 O O . ASN B 1 143 ? -21.858 56.454 25.983 1.00 28.83 143 ASN B O 1
ATOM 2817 N N . GLY B 1 144 ? -19.743 57.119 25.561 1.00 28.26 144 GLY B N 1
ATOM 2818 C CA . GLY B 1 144 ? -19.735 58.025 26.681 1.00 28.48 144 GLY B CA 1
ATOM 2819 C C . GLY B 1 144 ? -18.364 58.603 26.952 1.00 29.03 144 GLY B C 1
ATOM 2820 O O . GLY B 1 144 ? -17.351 58.016 26.596 1.00 28.92 144 GLY B O 1
ATOM 2821 N N . ILE B 1 145 ? -18.334 59.757 27.606 1.00 29.34 145 ILE B N 1
ATOM 2822 C CA . ILE B 1 145 ? -17.078 60.413 27.885 1.00 29.57 145 ILE B CA 1
ATOM 2823 C C . ILE B 1 145 ? -16.313 59.726 29.017 1.00 30.86 145 ILE B C 1
ATOM 2824 O O . ILE B 1 145 ? -15.109 59.934 29.190 1.00 30.88 145 ILE B O 1
ATOM 2829 N N . GLU B 1 146 ? -17.021 58.905 29.788 1.00 31.58 146 GLU B N 1
ATOM 2830 C CA . GLU B 1 146 ? -16.388 58.170 30.855 1.00 32.09 146 GLU B CA 1
ATOM 2831 C C . GLU B 1 146 ? -15.882 56.854 30.257 1.00 31.49 146 GLU B C 1
ATOM 2832 O O . GLU B 1 146 ? -16.672 55.924 30.039 1.00 31.48 146 GLU B O 1
ATOM 2838 N N . SER B 1 147 ? -14.566 56.767 30.040 1.00 30.59 147 SER B N 1
ATOM 2839 C CA . SER B 1 147 ? -13.942 55.604 29.388 1.00 29.83 147 SER B CA 1
ATOM 2840 C C . SER B 1 147 ? -14.308 54.226 29.917 1.00 30.36 147 SER B C 1
ATOM 2841 O O . SER B 1 147 ? -14.634 54.061 31.087 1.00 30.98 147 SER B O 1
ATOM 2844 N N . LYS B 1 148 ? -14.241 53.234 29.035 1.00 30.33 148 LYS B N 1
ATOM 2845 C CA . LYS B 1 148 ? -14.361 51.818 29.399 1.00 29.94 148 LYS B CA 1
ATOM 2846 C C . LYS B 1 148 ? -13.055 51.404 30.106 1.00 29.61 148 LYS B C 1
ATOM 2847 O O . LYS B 1 148 ? -13.051 50.555 30.986 1.00 29.55 148 LYS B O 1
ATOM 2853 N N . LYS B 1 149 ? -11.938 52.001 29.689 1.00 29.24 149 LYS B N 1
ATOM 2854 C CA . LYS B 1 149 ? -10.635 51.642 30.207 1.00 28.89 149 LYS B CA 1
ATOM 2855 C C . LYS B 1 149 ? -9.660 52.781 29.919 1.00 28.80 149 LYS B C 1
ATOM 2856 O O . LYS B 1 149 ? -9.800 53.421 28.900 1.00 28.54 149 LYS B O 1
ATOM 2862 N N . THR B 1 150 ? -8.690 53.024 30.821 1.00 29.11 150 THR B N 1
ATOM 2863 C CA . THR B 1 150 ? -7.676 54.089 30.682 1.00 28.85 150 THR B CA 1
ATOM 2864 C C . THR B 1 150 ? -6.272 53.656 31.177 1.00 29.61 150 THR B C 1
ATOM 2865 O O . THR B 1 150 ? -6.155 52.769 32.007 1.00 29.60 150 THR B O 1
ATOM 2869 N N . THR B 1 151 ? -5.207 54.269 30.657 1.00 30.01 151 THR B N 1
ATOM 2870 C CA . THR B 1 151 ? -3.862 54.071 31.191 1.00 30.73 151 THR B CA 1
ATOM 2871 C C . THR B 1 151 ? -3.172 55.415 31.242 1.00 30.71 151 THR B C 1
ATOM 2872 O O . THR B 1 151 ? -3.410 56.260 30.421 1.00 31.33 151 THR B O 1
ATOM 2876 N N . PRO B 1 152 ? -2.293 55.615 32.197 1.00 31.29 152 PRO B N 1
ATOM 2877 C CA . PRO B 1 152 ? -1.580 56.892 32.317 1.00 31.61 152 PRO B CA 1
ATOM 2878 C C . PRO B 1 152 ? -0.600 57.105 31.178 1.00 31.79 152 PRO B C 1
ATOM 2879 O O . PRO B 1 152 ? -0.166 56.123 30.604 1.00 32.73 152 PRO B O 1
ATOM 2883 N N . PHE B 1 153 ? -0.234 58.340 30.877 1.00 31.76 153 PHE B N 1
ATOM 2884 C CA . PHE B 1 153 ? 0.861 58.581 29.947 1.00 32.50 153 PHE B CA 1
ATOM 2885 C C . PHE B 1 153 ? 1.390 60.017 30.144 1.00 33.19 153 PHE B C 1
ATOM 2886 O O . PHE B 1 153 ? 0.687 60.856 30.714 1.00 33.99 153 PHE B O 1
ATOM 2894 N N . ASP B 1 154 ? 2.621 60.301 29.730 1.00 33.40 154 ASP B N 1
ATOM 2895 C CA . ASP B 1 154 ? 3.135 61.662 29.835 1.00 34.17 154 ASP B CA 1
ATOM 2896 C C . ASP B 1 154 ? 3.270 62.315 28.485 1.00 33.86 154 ASP B C 1
ATOM 2897 O O . ASP B 1 154 ? 4.014 61.860 27.622 1.00 33.25 154 ASP B O 1
ATOM 2902 N N . MET B 1 155 ? 2.560 63.416 28.326 1.00 34.01 155 MET B N 1
ATOM 2903 C CA . MET B 1 155 ? 2.666 64.192 27.122 1.00 34.25 155 MET B CA 1
ATOM 2904 C C . MET B 1 155 ? 4.030 64.839 27.084 1.00 34.13 155 MET B C 1
ATOM 2905 O O . MET B 1 155 ? 4.616 65.133 28.122 1.00 33.79 155 MET B O 1
ATOM 2910 N N . VAL B 1 156 ? 4.536 65.015 25.874 1.00 34.02 156 VAL B N 1
ATOM 2911 C CA . VAL B 1 156 ? 5.743 65.756 25.641 1.00 34.38 156 VAL B CA 1
ATOM 2912 C C . VAL B 1 156 ? 5.317 66.771 24.623 1.00 34.86 156 VAL B C 1
ATOM 2913 O O . VAL B 1 156 ? 4.960 66.401 23.513 1.00 35.85 156 VAL B O 1
ATOM 2917 N N . TYR B 1 157 ? 5.296 68.048 24.988 1.00 35.14 157 TYR B N 1
ATOM 2918 C CA . TYR B 1 157 ? 4.852 69.074 24.043 1.00 34.81 157 TYR B CA 1
ATOM 2919 C C . TYR B 1 157 ? 5.930 69.395 23.006 1.00 35.63 157 TYR B C 1
ATOM 2920 O O . TYR B 1 157 ? 7.106 69.171 23.245 1.00 35.85 157 TYR B O 1
ATOM 2929 N N . GLY B 1 158 ? 5.524 69.860 21.829 1.00 36.28 158 GLY B N 1
ATOM 2930 C CA . GLY B 1 158 ? 6.489 70.168 20.790 1.00 36.75 158 GLY B CA 1
ATOM 2931 C C . GLY B 1 158 ? 7.111 68.925 20.158 1.00 36.98 158 GLY B C 1
ATOM 2932 O O . GLY B 1 158 ? 8.024 69.045 19.350 1.00 37.18 158 GLY B O 1
ATOM 2933 N N . GLU B 1 159 ? 6.635 67.730 20.504 1.00 36.96 159 GLU B N 1
ATOM 2934 C CA . GLU B 1 159 ? 7.190 66.507 19.892 1.00 37.05 159 GLU B CA 1
ATOM 2935 C C . GLU B 1 159 ? 6.162 65.688 19.092 1.00 36.43 159 GLU B C 1
ATOM 2936 O O . GLU B 1 159 ? 5.120 65.303 19.609 1.00 36.16 159 GLU B O 1
ATOM 2942 N N . LYS B 1 160 ? 6.479 65.415 17.834 1.00 36.22 160 LYS B N 1
ATOM 2943 C CA . LYS B 1 160 ? 5.592 64.650 16.953 1.00 36.00 160 LYS B CA 1
ATOM 2944 C C . LYS B 1 160 ? 5.350 63.246 17.470 1.00 35.15 160 LYS B C 1
ATOM 2945 O O . LYS B 1 160 ? 6.292 62.488 17.633 1.00 35.60 160 LYS B O 1
ATOM 2951 N N . ALA B 1 161 ? 4.090 62.900 17.710 1.00 33.95 161 ALA B N 1
ATOM 2952 C CA . ALA B 1 161 ? 3.736 61.584 18.213 1.00 32.76 161 ALA B CA 1
ATOM 2953 C C . ALA B 1 161 ? 3.240 60.671 17.092 1.00 32.77 161 ALA B C 1
ATOM 2954 O O . ALA B 1 161 ? 2.620 61.139 16.120 1.00 33.04 161 ALA B O 1
ATOM 2956 N N . ASN B 1 162 ? 3.512 59.368 17.239 1.00 31.52 162 ASN B N 1
ATOM 2957 C CA . ASN B 1 162 ? 3.096 58.360 16.291 1.00 30.09 162 ASN B CA 1
ATOM 2958 C C . ASN B 1 162 ? 2.074 57.440 16.924 1.00 30.14 162 ASN B C 1
ATOM 2959 O O . ASN B 1 162 ? 2.371 56.747 17.893 1.00 30.68 162 ASN B O 1
ATOM 2964 N N . ILE B 1 163 ? 0.870 57.404 16.370 1.00 30.00 163 ILE B N 1
ATOM 2965 C CA . ILE B 1 163 ? -0.171 56.534 16.911 1.00 29.64 163 ILE B CA 1
ATOM 2966 C C . ILE B 1 163 ? -0.536 55.428 15.963 1.00 28.81 163 ILE B C 1
ATOM 2967 O O . ILE B 1 163 ? -0.557 55.634 14.770 1.00 28.39 163 ILE B O 1
ATOM 2972 N N . VAL B 1 164 ? -0.824 54.254 16.511 1.00 28.97 164 VAL B N 1
ATOM 2973 C CA . VAL B 1 164 ? -1.273 53.103 15.728 1.00 28.97 164 VAL B CA 1
ATOM 2974 C C . VAL B 1 164 ? -2.453 52.489 16.450 1.00 29.04 164 VAL B C 1
ATOM 2975 O O . VAL B 1 164 ? -2.348 52.189 17.649 1.00 28.92 164 VAL B O 1
ATOM 2979 N N . ILE B 1 165 ? -3.582 52.335 15.748 1.00 28.81 165 ILE B N 1
ATOM 2980 C CA . ILE B 1 165 ? -4.778 51.702 16.350 1.00 28.32 165 ILE B CA 1
ATOM 2981 C C . ILE B 1 165 ? -5.155 50.526 15.475 1.00 27.93 165 ILE B C 1
ATOM 2982 O O . ILE B 1 165 ? -5.330 50.684 14.275 1.00 28.10 165 ILE B O 1
ATOM 2987 N N . THR B 1 166 ? -5.245 49.337 16.035 1.00 27.93 166 THR B N 1
ATOM 2988 C CA . THR B 1 166 ? -5.684 48.222 15.210 1.00 28.18 166 THR B CA 1
ATOM 2989 C C . THR B 1 166 ? -6.877 47.442 15.768 1.00 27.44 166 THR B C 1
ATOM 2990 O O . THR B 1 166 ? -7.014 47.302 16.955 1.00 27.46 166 THR B O 1
ATOM 2994 N N . TYR B 1 167 ? -7.748 46.963 14.885 1.00 26.87 167 TYR B N 1
ATOM 2995 C CA . TYR B 1 167 ? -8.868 46.119 15.273 1.00 26.22 167 TYR B CA 1
ATOM 2996 C C . TYR B 1 167 ? -8.786 44.806 14.487 1.00 26.85 167 TYR B C 1
ATOM 2997 O O . TYR B 1 167 ? -8.880 44.782 13.246 1.00 26.85 167 TYR B O 1
ATOM 3006 N N . GLN B 1 168 ? -8.601 43.711 15.213 1.00 27.27 168 GLN B N 1
ATOM 3007 C CA . GLN B 1 168 ? -8.523 42.396 14.610 1.00 27.60 168 GLN B CA 1
ATOM 3008 C C . GLN B 1 168 ? -9.910 41.769 14.725 1.00 27.63 168 GLN B C 1
ATOM 3009 O O . GLN B 1 168 ? -10.449 41.659 15.818 1.00 27.30 168 GLN B O 1
ATOM 3015 N N . ALA B 1 169 ? -10.507 41.374 13.608 1.00 27.87 169 ALA B N 1
ATOM 3016 C CA . ALA B 1 169 ? -11.868 40.845 13.668 1.00 28.89 169 ALA B CA 1
ATOM 3017 C C . ALA B 1 169 ? -12.008 39.470 14.298 1.00 29.63 169 ALA B C 1
ATOM 3018 O O . ALA B 1 169 ? -13.013 39.161 14.912 1.00 30.57 169 ALA B O 1
ATOM 3020 N N . SER B 1 170 ? -11.015 38.615 14.139 1.00 30.34 170 SER B N 1
ATOM 3021 C CA . SER B 1 170 ? -11.190 37.252 14.615 1.00 30.49 170 SER B CA 1
ATOM 3022 C C . SER B 1 170 ? -11.253 37.161 16.141 1.00 29.88 170 SER B C 1
ATOM 3023 O O . SER B 1 170 ? -11.810 36.202 16.678 1.00 29.42 170 SER B O 1
ATOM 3026 N N . THR B 1 171 ? -10.679 38.149 16.827 1.00 29.48 171 THR B N 1
ATOM 3027 C CA . THR B 1 171 ? -10.690 38.153 18.291 1.00 29.27 171 THR B CA 1
ATOM 3028 C C . THR B 1 171 ? -11.457 39.343 18.787 1.00 29.07 171 THR B C 1
ATOM 3029 O O . THR B 1 171 ? -11.627 39.509 19.988 1.00 29.65 171 THR B O 1
ATOM 3033 N N . LYS B 1 172 ? -11.903 40.189 17.869 1.00 28.30 172 LYS B N 1
ATOM 3034 C CA . LYS B 1 172 ? -12.659 41.363 18.274 1.00 27.79 172 LYS B CA 1
ATOM 3035 C C . LYS B 1 172 ? -11.862 42.217 19.244 1.00 26.65 172 LYS B C 1
ATOM 3036 O O . LYS B 1 172 ? -12.420 42.713 20.203 1.00 27.24 172 LYS B O 1
ATOM 3042 N N . ALA B 1 173 ? -10.558 42.353 19.020 1.00 25.69 173 ALA B N 1
ATOM 3043 C CA . ALA B 1 173 ? -9.707 43.220 19.847 1.00 24.52 173 ALA B CA 1
ATOM 3044 C C . ALA B 1 173 ? -9.472 44.558 19.173 1.00 23.87 173 ALA B C 1
ATOM 3045 O O . ALA B 1 173 ? -9.205 44.629 17.972 1.00 23.77 173 ALA B O 1
ATOM 3047 N N . LEU B 1 174 ? -9.540 45.615 19.960 1.00 23.35 174 LEU B N 1
ATOM 3048 C CA . LEU B 1 174 ? -9.170 46.936 19.495 1.00 23.29 174 LEU B CA 1
ATOM 3049 C C . LEU B 1 174 ? -7.958 47.345 20.322 1.00 23.36 174 LEU B C 1
ATOM 3050 O O . LEU B 1 174 ? -8.029 47.421 21.543 1.00 23.66 174 LEU B O 1
ATOM 3055 N N . ALA B 1 175 ? -6.832 47.589 19.672 1.00 23.68 175 ALA B N 1
ATOM 3056 C CA . ALA B 1 175 ? -5.578 47.869 20.377 1.00 24.06 175 ALA B CA 1
ATOM 3057 C C . ALA B 1 175 ? -5.015 49.231 19.988 1.00 24.57 175 ALA B C 1
ATOM 3058 O O . ALA B 1 175 ? -5.072 49.595 18.823 1.00 26.06 175 ALA B O 1
ATOM 3060 N N . ALA B 1 176 ? -4.469 49.994 20.927 1.00 24.83 176 ALA B N 1
ATOM 3061 C CA . ALA B 1 176 ? -3.880 51.289 20.573 1.00 25.32 176 ALA B CA 1
ATOM 3062 C C . ALA B 1 176 ? -2.481 51.450 21.129 1.00 26.03 176 ALA B C 1
ATOM 3063 O O . ALA B 1 176 ? -2.200 51.050 22.264 1.00 27.19 176 ALA B O 1
ATOM 3065 N N . SER B 1 177 ? -1.608 52.083 20.368 1.00 25.82 177 SER B N 1
ATOM 3066 C CA . SER B 1 177 ? -0.289 52.304 20.870 1.00 25.96 177 SER B CA 1
ATOM 3067 C C . SER B 1 177 ? 0.145 53.718 20.556 1.00 26.17 177 SER B C 1
ATOM 3068 O O . SER B 1 177 ? -0.313 54.317 19.589 1.00 25.86 177 SER B O 1
ATOM 3071 N N . LEU B 1 178 ? 1.019 54.259 21.393 1.00 26.67 178 LEU B N 1
ATOM 3072 C CA . LEU B 1 178 ? 1.480 55.627 21.226 1.00 27.41 178 LEU B CA 1
ATOM 3073 C C . LEU B 1 178 ? 2.971 55.693 21.462 1.00 27.94 178 LEU B C 1
ATOM 3074 O O . LEU B 1 178 ? 3.441 55.278 22.549 1.00 27.80 178 LEU B O 1
ATOM 3079 N N . VAL B 1 179 ? 3.743 56.173 20.484 1.00 27.54 179 VAL B N 1
ATOM 3080 C CA . VAL B 1 179 ? 5.157 56.350 20.803 1.00 27.83 179 VAL B CA 1
ATOM 3081 C C . VAL B 1 179 ? 5.721 57.746 20.583 1.00 28.15 179 VAL B C 1
ATOM 3082 O O . VAL B 1 179 ? 5.359 58.441 19.622 1.00 27.96 179 VAL B O 1
ATOM 3086 N N . PHE B 1 180 ? 6.601 58.155 21.500 1.00 27.99 180 PHE B N 1
ATOM 3087 C CA . PHE B 1 180 ? 7.305 59.421 21.362 1.00 27.72 180 PHE B CA 1
ATOM 3088 C C . PHE B 1 180 ? 8.680 59.039 20.854 1.00 28.56 180 PHE B C 1
ATOM 3089 O O . PHE B 1 180 ? 9.587 58.659 21.618 1.00 29.04 180 PHE B O 1
ATOM 3097 N N . PRO B 1 181 ? 8.798 59.095 19.536 1.00 29.11 181 PRO B N 1
ATOM 3098 C CA . PRO B 1 181 ? 9.983 58.613 18.827 1.00 29.49 181 PRO B CA 1
ATOM 3099 C C . PRO B 1 181 ? 11.285 59.234 19.309 1.00 30.48 181 PRO B C 1
ATOM 3100 O O . PRO B 1 181 ? 12.231 58.484 19.515 1.00 31.51 181 PRO B O 1
ATOM 3104 N N . VAL B 1 182 ? 11.350 60.549 19.498 1.00 30.73 182 VAL B N 1
ATOM 3105 C CA . VAL B 1 182 ? 12.598 61.173 19.926 1.00 30.89 182 VAL B CA 1
ATOM 3106 C C . VAL B 1 182 ? 12.815 60.955 21.429 1.00 31.29 182 VAL B C 1
ATOM 3107 O O . VAL B 1 182 ? 13.881 60.554 21.853 1.00 31.80 182 VAL B O 1
ATOM 3111 N N . SER B 1 183 ? 11.794 61.173 22.237 1.00 31.42 183 SER B N 1
ATOM 3112 C CA . SER B 1 183 ? 11.934 60.950 23.673 1.00 31.62 183 SER B CA 1
ATOM 3113 C C . SER B 1 183 ? 12.032 59.482 24.040 1.00 31.60 183 SER B C 1
ATOM 3114 O O . SER B 1 183 ? 12.335 59.161 25.188 1.00 31.68 183 SER B O 1
ATOM 3117 N N . GLN B 1 184 ? 11.728 58.593 23.093 1.00 31.46 184 GLN B N 1
ATOM 3118 C CA . GLN B 1 184 ? 11.859 57.133 23.297 1.00 31.18 184 GLN B CA 1
ATOM 3119 C C . GLN B 1 184 ? 10.913 56.515 24.319 1.00 30.86 184 GLN B C 1
ATOM 3120 O O . GLN B 1 184 ? 11.302 55.621 25.053 1.00 30.89 184 GLN B O 1
ATOM 3126 N N . THR B 1 185 ? 9.667 56.944 24.355 1.00 31.08 185 THR B N 1
ATOM 3127 C CA . THR B 1 185 ? 8.741 56.342 25.310 1.00 31.87 185 THR B CA 1
ATOM 3128 C C . THR B 1 185 ? 7.513 55.845 24.579 1.00 31.52 185 THR B C 1
ATOM 3129 O O . THR B 1 185 ? 7.103 56.440 23.583 1.00 31.87 185 THR B O 1
ATOM 3133 N N . SER B 1 186 ? 6.908 54.767 25.062 1.00 31.04 186 SER B N 1
ATOM 3134 C CA . SER B 1 186 ? 5.720 54.253 24.398 1.00 30.72 186 SER B CA 1
ATOM 3135 C C . SER B 1 186 ? 4.720 53.743 25.399 1.00 29.82 186 SER B C 1
ATOM 3136 O O . SER B 1 186 ? 5.092 53.433 26.507 1.00 30.09 186 SER B O 1
ATOM 3139 N N . TYR B 1 187 ? 3.446 53.688 25.002 1.00 28.89 187 TYR B N 1
ATOM 3140 C CA . TYR B 1 187 ? 2.333 53.285 25.868 1.00 27.44 187 TYR B CA 1
ATOM 3141 C C . TYR B 1 187 ? 1.325 52.510 25.036 1.00 27.18 187 TYR B C 1
ATOM 3142 O O . TYR B 1 187 ? 1.171 52.806 23.864 1.00 27.77 187 TYR B O 1
ATOM 3151 N N . ALA B 1 188 ? 0.616 51.542 25.622 1.00 27.37 188 ALA B N 1
ATOM 3152 C CA . ALA B 1 188 ? -0.269 50.657 24.837 1.00 27.12 188 ALA B CA 1
ATOM 3153 C C . ALA B 1 188 ? -1.481 50.210 25.614 1.00 27.11 188 ALA B C 1
ATOM 3154 O O . ALA B 1 188 ? -1.391 50.029 26.809 1.00 26.17 188 ALA B O 1
ATOM 3156 N N . VAL B 1 189 ? -2.605 50.006 24.921 1.00 27.48 189 VAL B N 1
ATOM 3157 C CA . VAL B 1 189 ? -3.814 49.538 25.587 1.00 28.27 189 VAL B CA 1
ATOM 3158 C C . VAL B 1 189 ? -4.660 48.689 24.696 1.00 29.14 189 VAL B C 1
ATOM 3159 O O . VAL B 1 189 ? -4.756 48.940 23.496 1.00 29.35 189 VAL B O 1
ATOM 3163 N N . SER B 1 190 ? -5.364 47.750 25.315 1.00 29.82 190 SER B N 1
ATOM 3164 C CA . SER B 1 190 ? -6.207 46.848 24.580 1.00 30.62 190 SER B CA 1
ATOM 3165 C C . SER B 1 190 ? -7.509 46.483 25.301 1.00 30.98 190 SER B C 1
ATOM 3166 O O . SER B 1 190 ? -7.522 46.314 26.527 1.00 31.17 190 SER B O 1
ATOM 3169 N N . ALA B 1 191 ? -8.595 46.336 24.534 1.00 31.19 191 ALA B N 1
ATOM 3170 C CA . ALA B 1 191 ? -9.875 45.896 25.079 1.00 31.67 191 ALA B CA 1
ATOM 3171 C C . ALA B 1 191 ? -10.552 45.039 24.032 1.00 32.20 191 ALA B C 1
ATOM 3172 O O . ALA B 1 191 ? -10.208 45.105 22.863 1.00 32.97 191 ALA B O 1
ATOM 3174 N N . ARG B 1 192 ? -11.493 44.207 24.439 1.00 32.60 192 ARG B N 1
ATOM 3175 C CA . ARG B 1 192 ? -12.317 43.520 23.464 1.00 33.24 192 ARG B CA 1
ATOM 3176 C C . ARG B 1 192 ? -13.698 44.189 23.355 1.00 33.19 192 ARG B C 1
ATOM 3177 O O . ARG B 1 192 ? -14.342 44.549 24.363 1.00 32.97 192 ARG B O 1
ATOM 3185 N N . VAL B 1 193 ? -14.169 44.336 22.128 1.00 32.26 193 VAL B N 1
ATOM 3186 C CA . VAL B 1 193 ? -15.485 44.882 21.925 1.00 31.33 193 VAL B CA 1
ATOM 3187 C C . VAL B 1 193 ? -15.985 44.399 20.582 1.00 31.03 193 VAL B C 1
ATOM 3188 O O . VAL B 1 193 ? -15.268 44.425 19.583 1.00 30.97 193 VAL B O 1
ATOM 3192 N N . ASP B 1 194 ? -17.211 43.913 20.558 1.00 30.92 194 ASP B N 1
ATOM 3193 C CA . ASP B 1 194 ? -17.762 43.417 19.317 1.00 30.88 194 ASP B CA 1
ATOM 3194 C C . ASP B 1 194 ? -18.382 44.626 18.671 1.00 31.41 194 ASP B C 1
ATOM 3195 O O . ASP B 1 194 ? -19.328 45.192 19.209 1.00 31.64 194 ASP B O 1
ATOM 3200 N N . LEU B 1 195 ? -17.851 45.050 17.532 1.00 31.84 195 LEU B N 1
ATOM 3201 C CA . LEU B 1 195 ? -18.386 46.242 16.892 1.00 32.31 195 LEU B CA 1
ATOM 3202 C C . LEU B 1 195 ? -19.849 46.082 16.410 1.00 32.72 195 LEU B C 1
ATOM 3203 O O . LEU B 1 195 ? -20.582 47.073 16.267 1.00 32.52 195 LEU B O 1
ATOM 3208 N N . ARG B 1 196 ? -20.288 44.843 16.208 1.00 33.05 196 ARG B N 1
ATOM 3209 C CA . ARG B 1 196 ? -21.654 44.623 15.735 1.00 33.68 196 ARG B CA 1
ATOM 3210 C C . ARG B 1 196 ? -22.754 45.061 16.720 1.00 34.41 196 ARG B C 1
ATOM 3211 O O . ARG B 1 196 ? -23.873 45.306 16.308 1.00 34.55 196 ARG B O 1
ATOM 3219 N N . ASP B 1 197 ? -22.465 45.149 18.012 1.00 34.92 197 ASP B N 1
ATOM 3220 C CA . ASP B 1 197 ? -23.515 45.572 18.932 1.00 35.98 197 ASP B CA 1
ATOM 3221 C C . ASP B 1 197 ? -23.458 47.067 19.126 1.00 35.34 197 ASP B C 1
ATOM 3222 O O . ASP B 1 197 ? -24.327 47.642 19.771 1.00 35.59 197 ASP B O 1
ATOM 3227 N N . ILE B 1 198 ? -22.431 47.702 18.581 1.00 34.04 198 ILE B N 1
ATOM 3228 C CA . ILE B 1 198 ? -22.236 49.105 18.880 1.00 32.72 198 ILE B CA 1
ATOM 3229 C C . ILE B 1 198 ? -22.498 50.013 17.733 1.00 31.38 198 ILE B C 1
ATOM 3230 O O . ILE B 1 198 ? -23.124 51.034 17.924 1.00 30.92 198 ILE B O 1
ATOM 3235 N N . LEU B 1 199 ? -21.987 49.643 16.558 1.00 30.60 199 LEU B N 1
ATOM 3236 C CA . LEU B 1 199 ? -22.012 50.491 15.350 1.00 29.92 199 LEU B CA 1
ATOM 3237 C C . LEU B 1 199 ? -22.951 50.058 14.238 1.00 28.79 199 LEU B C 1
ATOM 3238 O O . LEU B 1 199 ? -23.332 48.925 14.161 1.00 29.28 199 LEU B O 1
ATOM 3243 N N . PRO B 1 200 ? -23.318 50.970 13.364 1.00 28.26 200 PRO B N 1
ATOM 3244 C CA . PRO B 1 200 ? -24.123 50.606 12.205 1.00 28.32 200 PRO B CA 1
ATOM 3245 C C . PRO B 1 200 ? -23.182 49.983 11.193 1.00 28.39 200 PRO B C 1
ATOM 3246 O O . PRO B 1 200 ? -21.993 49.986 11.396 1.00 28.86 200 PRO B O 1
ATOM 3250 N N . GLU B 1 201 ? -23.700 49.483 10.095 1.00 28.90 201 GLU B N 1
ATOM 3251 C CA . GLU B 1 201 ? -22.862 48.862 9.071 1.00 28.89 201 GLU B CA 1
ATOM 3252 C C . GLU B 1 201 ? -21.861 49.824 8.472 1.00 29.01 201 GLU B C 1
ATOM 3253 O O . GLU B 1 201 ? -20.732 49.439 8.098 1.00 29.50 201 GLU B O 1
ATOM 3259 N N . TYR B 1 202 ? -22.278 51.066 8.308 1.00 28.74 202 TYR B N 1
ATOM 3260 C CA . TYR B 1 202 ? -21.380 52.033 7.687 1.00 28.88 202 TYR B CA 1
ATOM 3261 C C . TYR B 1 202 ? -21.120 53.188 8.635 1.00 28.18 202 TYR B C 1
ATOM 3262 O O . TYR B 1 202 ? -22.055 53.721 9.224 1.00 28.62 202 TYR B O 1
ATOM 3271 N N . VAL B 1 203 ? -19.853 53.544 8.816 1.00 27.31 203 VAL B N 1
ATOM 3272 C CA . VAL B 1 203 ? -19.512 54.659 9.691 1.00 26.87 203 VAL B CA 1
ATOM 3273 C C . VAL B 1 203 ? -18.568 55.614 8.979 1.00 26.75 203 VAL B C 1
ATOM 3274 O O . VAL B 1 203 ? -18.140 55.345 7.856 1.00 27.24 203 VAL B O 1
ATOM 3278 N N . ARG B 1 204 ? -18.301 56.762 9.597 1.00 26.31 204 ARG B N 1
ATOM 3279 C CA . ARG B 1 204 ? -17.277 57.686 9.112 1.00 25.07 204 ARG B CA 1
ATOM 3280 C C . ARG B 1 204 ? -16.212 57.693 10.175 1.00 24.33 204 ARG B C 1
ATOM 3281 O O . ARG B 1 204 ? -16.459 57.292 11.316 1.00 23.87 204 ARG B O 1
ATOM 3289 N N . VAL B 1 205 ? -15.011 58.101 9.807 1.00 23.46 205 VAL B N 1
ATOM 3290 C CA . VAL B 1 205 ? -13.912 58.083 10.751 1.00 22.26 205 VAL B CA 1
ATOM 3291 C C . VAL B 1 205 ? -13.205 59.392 10.687 1.00 22.93 205 VAL B C 1
ATOM 3292 O O . VAL B 1 205 ? -13.274 60.106 9.673 1.00 22.94 205 VAL B O 1
ATOM 3296 N N . GLY B 1 206 ? -12.547 59.740 11.786 1.00 23.61 206 GLY B N 1
ATOM 3297 C CA . GLY B 1 206 ? -11.875 61.033 11.880 1.00 23.22 206 GLY B CA 1
ATOM 3298 C C . GLY B 1 206 ? -11.439 61.461 13.285 1.00 22.99 206 GLY B C 1
ATOM 3299 O O . GLY B 1 206 ? -11.345 60.668 14.214 1.00 21.99 206 GLY B O 1
ATOM 3300 N N . PHE B 1 207 ? -11.175 62.750 13.414 1.00 23.57 207 PHE B N 1
ATOM 3301 C CA . PHE B 1 207 ? -10.601 63.334 14.611 1.00 24.28 207 PHE B CA 1
ATOM 3302 C C . PHE B 1 207 ? -11.500 64.429 15.200 1.00 25.42 207 PHE B C 1
ATOM 3303 O O . PHE B 1 207 ? -12.320 65.034 14.500 1.00 25.18 207 PHE B O 1
ATOM 3311 N N . SER B 1 208 ? -11.306 64.686 16.488 1.00 26.39 208 SER B N 1
ATOM 3312 C CA . SER B 1 208 ? -12.059 65.701 17.206 1.00 27.58 208 SER B CA 1
ATOM 3313 C C . SER B 1 208 ? -11.169 66.228 18.294 1.00 28.38 208 SER B C 1
ATOM 3314 O O . SER B 1 208 ? -10.381 65.469 18.861 1.00 28.36 208 SER B O 1
ATOM 3317 N N . ALA B 1 209 ? -11.301 67.520 18.584 1.00 29.30 209 ALA B N 1
ATOM 3318 C CA . ALA B 1 209 ? -10.464 68.170 19.589 1.00 30.36 209 ALA B CA 1
ATOM 3319 C C . ALA B 1 209 ? -11.080 69.473 20.099 1.00 31.34 209 ALA B C 1
ATOM 3320 O O . ALA B 1 209 ? -11.792 70.162 19.365 1.00 32.35 209 ALA B O 1
ATOM 3322 N N . THR B 1 210 ? -10.808 69.798 21.361 1.00 31.94 210 THR B N 1
ATOM 3323 C CA . THR B 1 210 ? -11.291 71.021 21.982 1.00 32.42 210 THR B CA 1
ATOM 3324 C C . THR B 1 210 ? -10.203 71.613 22.853 1.00 33.19 210 THR B C 1
ATOM 3325 O O . THR B 1 210 ? -9.267 70.900 23.242 1.00 33.39 210 THR B O 1
ATOM 3329 N N . THR B 1 211 ? -10.301 72.922 23.117 1.00 33.72 211 THR B N 1
ATOM 3330 C CA . THR B 1 211 ? -9.399 73.611 24.055 1.00 33.96 211 THR B CA 1
ATOM 3331 C C . THR B 1 211 ? -10.214 73.946 25.286 1.00 34.57 211 THR B C 1
ATOM 3332 O O . THR B 1 211 ? -11.439 73.882 25.249 1.00 34.70 211 THR B O 1
ATOM 3336 N N . GLY B 1 212 ? -9.543 74.275 26.385 1.00 35.27 212 GLY B N 1
ATOM 3337 C CA . GLY B 1 212 ? -10.241 74.549 27.625 1.00 36.05 212 GLY B CA 1
ATOM 3338 C C . GLY B 1 212 ? -11.176 75.741 27.589 1.00 36.68 212 GLY B C 1
ATOM 3339 O O . GLY B 1 212 ? -11.000 76.661 26.779 1.00 36.54 212 GLY B O 1
ATOM 3340 N N . LEU B 1 213 ? -12.166 75.719 28.479 1.00 37.48 213 LEU B N 1
ATOM 3341 C CA . LEU B 1 213 ? -13.146 76.807 28.614 1.00 38.78 213 LEU B CA 1
ATOM 3342 C C . LEU B 1 213 ? -12.715 78.047 29.428 1.00 39.38 213 LEU B C 1
ATOM 3343 O O . LEU B 1 213 ? -13.574 78.796 29.893 1.00 39.72 213 LEU B O 1
ATOM 3348 N N . ASN B 1 214 ? -11.415 78.251 29.631 1.00 39.95 214 ASN B N 1
ATOM 3349 C CA . ASN B 1 214 ? -10.920 79.403 30.387 1.00 40.33 214 ASN B CA 1
ATOM 3350 C C . ASN B 1 214 ? -9.603 79.873 29.789 1.00 40.23 214 ASN B C 1
ATOM 3351 O O . ASN B 1 214 ? -8.930 79.113 29.110 1.00 40.32 214 ASN B O 1
ATOM 3356 N N . ALA B 1 215 ? -9.220 81.118 30.024 1.00 40.30 215 ALA B N 1
ATOM 3357 C CA . ALA B 1 215 ? -8.007 81.603 29.379 1.00 40.39 215 ALA B CA 1
ATOM 3358 C C . ALA B 1 215 ? -6.759 80.918 29.939 1.00 40.24 215 ALA B C 1
ATOM 3359 O O . ALA B 1 215 ? -6.706 80.546 31.115 1.00 39.44 215 ALA B O 1
ATOM 3361 N N . GLY B 1 216 ? -5.759 80.746 29.083 1.00 40.00 216 GLY B N 1
ATOM 3362 C CA . GLY B 1 216 ? -4.493 80.192 29.531 1.00 40.21 216 GLY B CA 1
ATOM 3363 C C . GLY B 1 216 ? -4.478 78.689 29.773 1.00 39.95 216 GLY B C 1
ATOM 3364 O O . GLY B 1 216 ? -3.410 78.097 29.913 1.00 40.02 216 GLY B O 1
ATOM 3365 N N . VAL B 1 217 ? -5.654 78.080 29.837 1.00 39.49 217 VAL B N 1
ATOM 3366 C CA . VAL B 1 217 ? -5.754 76.637 30.008 1.00 39.60 217 VAL B CA 1
ATOM 3367 C C . VAL B 1 217 ? -5.921 76.082 28.601 1.00 39.72 217 VAL B C 1
ATOM 3368 O O . VAL B 1 217 ? -7.021 75.673 28.207 1.00 39.39 217 VAL B O 1
ATOM 3372 N N . VAL B 1 218 ? -4.825 76.054 27.842 1.00 39.28 218 VAL B N 1
ATOM 3373 C CA . VAL B 1 218 ? -4.967 75.858 26.413 1.00 38.70 218 VAL B CA 1
ATOM 3374 C C . VAL B 1 218 ? -3.732 75.230 25.714 1.00 38.18 218 VAL B C 1
ATOM 3375 O O . VAL B 1 218 ? -2.596 75.364 26.194 1.00 37.60 218 VAL B O 1
ATOM 3379 N N . GLU B 1 219 ? -3.981 74.560 24.578 1.00 37.45 219 GLU B N 1
ATOM 3380 C CA . GLU B 1 219 ? -2.952 73.864 23.785 1.00 36.25 219 GLU B CA 1
ATOM 3381 C C . GLU B 1 219 ? -3.380 73.625 22.328 1.00 35.92 219 GLU B C 1
ATOM 3382 O O . GLU B 1 219 ? -4.560 73.506 22.039 1.00 35.43 219 GLU B O 1
ATOM 3388 N N . THR B 1 220 ? -2.423 73.534 21.410 1.00 35.43 220 THR B N 1
ATOM 3389 C CA . THR B 1 220 ? -2.760 73.164 20.039 1.00 35.08 220 THR B CA 1
ATOM 3390 C C . THR B 1 220 ? -3.091 71.686 19.901 1.00 34.59 220 THR B C 1
ATOM 3391 O O . THR B 1 220 ? -2.740 70.866 20.748 1.00 34.72 220 THR B O 1
ATOM 3395 N N . HIS B 1 221 ? -3.723 71.359 18.779 1.00 34.05 221 HIS B N 1
ATOM 3396 C CA . HIS B 1 221 ? -4.059 69.985 18.421 1.00 33.28 221 HIS B CA 1
ATOM 3397 C C . HIS B 1 221 ? -3.879 69.786 16.896 1.00 32.62 221 HIS B C 1
ATOM 3398 O O . HIS B 1 221 ? -4.849 69.880 16.122 1.00 32.87 221 HIS B O 1
ATOM 3405 N N . ASP B 1 222 ? -2.646 69.519 16.467 1.00 31.06 222 ASP B N 1
ATOM 3406 C CA . ASP B 1 222 ? -2.359 69.378 15.050 1.00 30.60 222 ASP B CA 1
ATOM 3407 C C . ASP B 1 222 ? -2.210 67.932 14.548 1.00 30.28 222 ASP B C 1
ATOM 3408 O O . ASP B 1 222 ? -1.514 67.128 15.167 1.00 30.53 222 ASP B O 1
ATOM 3413 N N . ILE B 1 223 ? -2.868 67.615 13.426 1.00 28.97 223 ILE B N 1
ATOM 3414 C CA . ILE B 1 223 ? -2.716 66.330 12.761 1.00 27.38 223 ILE B CA 1
ATOM 3415 C C . ILE B 1 223 ? -1.690 66.517 11.670 1.00 27.12 223 ILE B C 1
ATOM 3416 O O . ILE B 1 223 ? -1.819 67.421 10.852 1.00 26.84 223 ILE B O 1
ATOM 3421 N N . VAL B 1 224 ? -0.683 65.654 11.626 1.00 26.66 224 VAL B N 1
ATOM 3422 C CA . VAL B 1 224 ? 0.412 65.866 10.683 1.00 26.25 224 VAL B CA 1
ATOM 3423 C C . VAL B 1 224 ? 0.416 64.957 9.476 1.00 26.23 224 VAL B C 1
ATOM 3424 O O . VAL B 1 224 ? 0.845 65.351 8.399 1.00 26.41 224 VAL B O 1
ATOM 3428 N N . SER B 1 225 ? -0.060 63.736 9.662 1.00 26.09 225 SER B N 1
ATOM 3429 C CA . SER B 1 225 ? -0.059 62.756 8.600 1.00 25.84 225 SER B CA 1
ATOM 3430 C C . SER B 1 225 ? -1.123 61.743 9.029 1.00 25.80 225 SER B C 1
ATOM 3431 O O . SER B 1 225 ? -1.475 61.707 10.226 1.00 24.67 225 SER B O 1
ATOM 3434 N N . TRP B 1 226 ? -1.651 60.954 8.075 1.00 25.30 226 TRP B N 1
ATOM 3435 C CA . TRP B 1 226 ? -2.752 60.037 8.397 1.00 24.99 226 TRP B CA 1
ATOM 3436 C C . TRP B 1 226 ? -2.952 58.961 7.340 1.00 24.53 226 TRP B C 1
ATOM 3437 O O . TRP B 1 226 ? -3.050 59.267 6.185 1.00 25.46 226 TRP B O 1
ATOM 3448 N N . SER B 1 227 ? -3.032 57.709 7.729 1.00 24.25 227 SER B N 1
ATOM 3449 C CA . SER B 1 227 ? -3.302 56.664 6.762 1.00 25.20 227 SER B CA 1
ATOM 3450 C C . SER B 1 227 ? -4.279 55.684 7.398 1.00 24.96 227 SER B C 1
ATOM 3451 O O . SER B 1 227 ? -4.291 55.516 8.620 1.00 25.31 227 SER B O 1
ATOM 3454 N N . PHE B 1 228 ? -5.083 55.033 6.576 1.00 24.65 228 PHE B N 1
ATOM 3455 C CA . PHE B 1 228 ? -6.127 54.142 7.075 1.00 25.06 228 PHE B CA 1
ATOM 3456 C C . PHE B 1 228 ? -6.435 52.967 6.139 1.00 25.09 228 PHE B C 1
ATOM 3457 O O . PHE B 1 228 ? -6.484 53.125 4.931 1.00 26.46 228 PHE B O 1
ATOM 3465 N N . ALA B 1 229 ? -6.657 51.786 6.680 1.00 24.98 229 ALA B N 1
ATOM 3466 C CA . ALA B 1 229 ? -6.979 50.645 5.828 1.00 24.79 229 ALA B CA 1
ATOM 3467 C C . ALA B 1 229 ? -7.972 49.692 6.498 1.00 25.18 229 ALA B C 1
ATOM 3468 O O . ALA B 1 229 ? -7.803 49.371 7.670 1.00 24.40 229 ALA B O 1
ATOM 3470 N N . VAL B 1 230 ? -9.004 49.265 5.753 1.00 25.93 230 VAL B N 1
ATOM 3471 C CA . VAL B 1 230 ? -9.962 48.250 6.220 1.00 27.14 230 VAL B CA 1
ATOM 3472 C C . VAL B 1 230 ? -10.199 47.166 5.215 1.00 28.04 230 VAL B C 1
ATOM 3473 O O . VAL B 1 230 ? -10.007 47.363 4.011 1.00 28.64 230 VAL B O 1
ATOM 3477 N N . SER B 1 231 ? -10.663 46.033 5.727 1.00 28.76 231 SER B N 1
ATOM 3478 C CA . SER B 1 231 ? -10.995 44.873 4.924 1.00 30.21 231 SER B CA 1
ATOM 3479 C C . SER B 1 231 ? -12.179 44.167 5.521 1.00 30.39 231 SER B C 1
ATOM 3480 O O . SER B 1 231 ? -12.191 43.865 6.702 1.00 30.05 231 SER B O 1
ATOM 3483 N N . LEU B 1 232 ? -13.176 43.925 4.691 1.00 31.58 232 LEU B N 1
ATOM 3484 C CA . LEU B 1 232 ? -14.331 43.146 5.085 1.00 33.40 232 LEU B CA 1
ATOM 3485 C C . LEU B 1 232 ? -14.300 41.841 4.300 1.00 34.35 232 LEU B C 1
ATOM 3486 O O . LEU B 1 232 ? -14.522 41.840 3.090 1.00 34.14 232 LEU B O 1
ATOM 3491 N N . ALA B 1 233 ? -14.026 40.741 4.995 1.00 35.83 233 ALA B N 1
ATOM 3492 C CA . ALA B 1 233 ? -13.904 39.442 4.348 1.00 37.61 233 ALA B CA 1
ATOM 3493 C C . ALA B 1 233 ? -15.248 38.735 4.096 1.00 38.33 233 ALA B C 1
ATOM 3494 O O . ALA B 1 233 ? -16.307 38.989 4.658 1.00 38.28 233 ALA B O 1
ATOM 3497 N N . THR C 1 1 ? 13.031 54.119 -5.511 1.00 34.43 1 THR C N 1
ATOM 3498 C CA . THR C 1 1 ? 12.096 53.425 -4.609 1.00 34.60 1 THR C CA 1
ATOM 3499 C C . THR C 1 1 ? 12.202 51.894 -4.736 1.00 34.17 1 THR C C 1
ATOM 3500 O O . THR C 1 1 ? 12.311 51.348 -5.850 1.00 34.46 1 THR C O 1
ATOM 3504 N N . GLU C 1 2 ? 12.186 51.208 -3.596 1.00 32.97 2 GLU C N 1
ATOM 3505 C CA . GLU C 1 2 ? 12.191 49.758 -3.568 1.00 32.46 2 GLU C CA 1
ATOM 3506 C C . GLU C 1 2 ? 11.286 49.290 -2.469 1.00 31.61 2 GLU C C 1
ATOM 3507 O O . GLU C 1 2 ? 11.320 49.834 -1.378 1.00 31.77 2 GLU C O 1
ATOM 3513 N N . SER C 1 3 ? 10.507 48.248 -2.717 1.00 30.73 3 SER C N 1
ATOM 3514 C CA . SER C 1 3 ? 9.651 47.720 -1.658 1.00 29.78 3 SER C CA 1
ATOM 3515 C C . SER C 1 3 ? 9.622 46.211 -1.639 1.00 28.94 3 SER C C 1
ATOM 3516 O O . SER C 1 3 ? 9.797 45.568 -2.687 1.00 28.78 3 SER C O 1
ATOM 3519 N N . THR C 1 4 ? 9.428 45.644 -0.446 1.00 27.43 4 THR C N 1
ATOM 3520 C CA . THR C 1 4 ? 9.216 44.222 -0.388 1.00 26.38 4 THR C CA 1
ATOM 3521 C C . THR C 1 4 ? 8.021 43.871 0.470 1.00 26.44 4 THR C C 1
ATOM 3522 O O . THR C 1 4 ? 7.790 44.496 1.505 1.00 26.90 4 THR C O 1
ATOM 3526 N N . SER C 1 5 ? 7.217 42.892 0.082 1.00 25.92 5 SER C N 1
ATOM 3527 C CA . SER C 1 5 ? 6.175 42.517 1.023 1.00 25.70 5 SER C CA 1
ATOM 3528 C C . SER C 1 5 ? 5.721 41.112 0.849 1.00 26.21 5 SER C C 1
ATOM 3529 O O . SER C 1 5 ? 5.795 40.586 -0.269 1.00 26.36 5 SER C O 1
ATOM 3532 N N . PHE C 1 6 ? 5.357 40.472 1.962 1.00 26.19 6 PHE C N 1
ATOM 3533 C CA . PHE C 1 6 ? 4.881 39.094 1.928 1.00 26.60 6 PHE C CA 1
ATOM 3534 C C . PHE C 1 6 ? 3.966 38.813 3.094 1.00 27.43 6 PHE C C 1
ATOM 3535 O O . PHE C 1 6 ? 4.024 39.517 4.112 1.00 28.03 6 PHE C O 1
ATOM 3543 N N . SER C 1 7 ? 3.078 37.834 2.941 1.00 27.64 7 SER C N 1
ATOM 3544 C CA . SER C 1 7 ? 2.227 37.468 4.062 1.00 28.55 7 SER C CA 1
ATOM 3545 C C . SER C 1 7 ? 1.846 36.010 4.008 1.00 28.87 7 SER C C 1
ATOM 3546 O O . SER C 1 7 ? 1.676 35.427 2.933 1.00 28.42 7 SER C O 1
ATOM 3549 N N . PHE C 1 8 ? 1.714 35.433 5.190 1.00 29.46 8 PHE C N 1
ATOM 3550 C CA . PHE C 1 8 ? 1.358 34.043 5.316 1.00 30.67 8 PHE C CA 1
ATOM 3551 C C . PHE C 1 8 ? 0.309 33.964 6.366 1.00 31.11 8 PHE C C 1
ATOM 3552 O O . PHE C 1 8 ? 0.512 34.377 7.494 1.00 30.88 8 PHE C O 1
ATOM 3560 N N . THR C 1 9 ? -0.813 33.397 6.000 1.00 32.32 9 THR C N 1
ATOM 3561 C CA . THR C 1 9 ? -1.880 33.185 6.939 1.00 33.84 9 THR C CA 1
ATOM 3562 C C . THR C 1 9 ? -1.757 31.824 7.620 1.00 34.29 9 THR C C 1
ATOM 3563 O O . THR C 1 9 ? -2.368 31.569 8.665 1.00 34.59 9 THR C O 1
ATOM 3567 N N . ASN C 1 10 ? -0.937 30.968 7.020 1.00 34.45 10 ASN C N 1
ATOM 3568 C CA . ASN C 1 10 ? -0.578 29.682 7.578 1.00 35.29 10 ASN C CA 1
ATOM 3569 C C . ASN C 1 10 ? 0.515 29.150 6.664 1.00 34.54 10 ASN C C 1
ATOM 3570 O O . ASN C 1 10 ? 0.728 29.726 5.609 1.00 34.59 10 ASN C O 1
ATOM 3575 N N . PHE C 1 11 ? 1.218 28.090 7.059 1.00 33.55 11 PHE C N 1
ATOM 3576 C CA . PHE C 1 11 ? 2.333 27.581 6.253 1.00 32.60 11 PHE C CA 1
ATOM 3577 C C . PHE C 1 11 ? 2.085 26.188 5.726 1.00 32.52 11 PHE C C 1
ATOM 3578 O O . PHE C 1 11 ? 1.114 25.547 6.097 1.00 32.40 11 PHE C O 1
ATOM 3586 N N . ASN C 1 12 ? 2.988 25.740 4.857 1.00 32.51 12 ASN C N 1
ATOM 3587 C CA . ASN C 1 12 ? 2.938 24.423 4.248 1.00 32.55 12 ASN C CA 1
ATOM 3588 C C . ASN C 1 12 ? 4.257 23.720 4.504 1.00 33.17 12 ASN C C 1
ATOM 3589 O O . ASN C 1 12 ? 5.293 24.360 4.598 1.00 33.09 12 ASN C O 1
ATOM 3594 N N . PRO C 1 13 ? 4.223 22.401 4.641 1.00 34.12 13 PRO C N 1
ATOM 3595 C CA . PRO C 1 13 ? 5.457 21.621 4.835 1.00 34.67 13 PRO C CA 1
ATOM 3596 C C . PRO C 1 13 ? 6.520 21.873 3.761 1.00 34.94 13 PRO C C 1
ATOM 3597 O O . PRO C 1 13 ? 7.706 21.818 4.069 1.00 35.00 13 PRO C O 1
ATOM 3601 N N . ASN C 1 14 ? 6.118 22.157 2.532 1.00 35.41 14 ASN C N 1
ATOM 3602 C CA . ASN C 1 14 ? 7.114 22.483 1.501 1.00 36.05 14 ASN C CA 1
ATOM 3603 C C . ASN C 1 14 ? 7.172 23.980 1.131 1.00 35.88 14 ASN C C 1
ATOM 3604 O O . ASN C 1 14 ? 7.155 24.337 -0.058 1.00 36.73 14 ASN C O 1
ATOM 3609 N N . GLN C 1 15 ? 7.232 24.836 2.141 1.00 34.67 15 GLN C N 1
ATOM 3610 C CA . GLN C 1 15 ? 7.333 26.243 1.932 1.00 33.98 15 GLN C CA 1
ATOM 3611 C C . GLN C 1 15 ? 8.690 26.561 1.354 1.00 34.28 15 GLN C C 1
ATOM 3612 O O . GLN C 1 15 ? 9.583 26.935 2.109 1.00 34.82 15 GLN C O 1
ATOM 3618 N N . ASN C 1 16 ? 8.855 26.450 0.035 1.00 34.01 16 ASN C N 1
ATOM 3619 C CA . ASN C 1 16 ? 10.157 26.751 -0.557 1.00 34.20 16 ASN C CA 1
ATOM 3620 C C . ASN C 1 16 ? 10.527 28.225 -0.461 1.00 33.41 16 ASN C C 1
ATOM 3621 O O . ASN C 1 16 ? 11.620 28.591 -0.875 1.00 33.39 16 ASN C O 1
ATOM 3626 N N . ASN C 1 17 ? 9.627 29.084 0.021 1.00 32.36 17 ASN C N 1
ATOM 3627 C CA . ASN C 1 17 ? 9.993 30.502 0.143 1.00 31.35 17 ASN C CA 1
ATOM 3628 C C . ASN C 1 17 ? 10.449 30.915 1.535 1.00 31.12 17 ASN C C 1
ATOM 3629 O O . ASN C 1 17 ? 10.651 32.089 1.815 1.00 30.13 17 ASN C O 1
ATOM 3634 N N . LEU C 1 18 ? 10.651 29.916 2.381 1.00 31.46 18 LEU C N 1
ATOM 3635 C CA . LEU C 1 18 ? 11.231 30.108 3.694 1.00 31.82 18 LEU C CA 1
ATOM 3636 C C . LEU C 1 18 ? 12.538 29.335 3.703 1.00 32.29 18 LEU C C 1
ATOM 3637 O O . LEU C 1 18 ? 12.706 28.386 2.947 1.00 32.19 18 LEU C O 1
ATOM 3642 N N . ILE C 1 19 ? 13.475 29.746 4.540 1.00 32.83 19 ILE C N 1
ATOM 3643 C CA . ILE C 1 19 ? 14.705 28.978 4.690 1.00 33.35 19 ILE C CA 1
ATOM 3644 C C . ILE C 1 19 ? 14.675 28.437 6.112 1.00 32.91 19 ILE C C 1
ATOM 3645 O O . ILE C 1 19 ? 14.750 29.182 7.061 1.00 32.49 19 ILE C O 1
ATOM 3650 N N . LEU C 1 20 ? 14.512 27.131 6.255 1.00 33.64 20 LEU C N 1
ATOM 3651 C CA . LEU C 1 20 ? 14.416 26.518 7.578 1.00 33.71 20 LEU C CA 1
ATOM 3652 C C . LEU C 1 20 ? 15.760 25.970 8.060 1.00 33.83 20 LEU C C 1
ATOM 3653 O O . LEU C 1 20 ? 16.358 25.128 7.407 1.00 34.13 20 LEU C O 1
ATOM 3658 N N . GLN C 1 21 ? 16.223 26.439 9.210 1.00 33.59 21 GLN C N 1
ATOM 3659 C CA . GLN C 1 21 ? 17.506 26.020 9.741 1.00 33.96 21 GLN C CA 1
ATOM 3660 C C . GLN C 1 21 ? 17.375 25.173 11.006 1.00 34.79 21 GLN C C 1
ATOM 3661 O O . GLN C 1 21 ? 16.516 25.435 11.834 1.00 34.89 21 GLN C O 1
ATOM 3667 N N . GLU C 1 22 ? 18.263 24.189 11.163 1.00 35.96 22 GLU C N 1
ATOM 3668 C CA . GLU C 1 22 ? 18.231 23.218 12.273 1.00 36.81 22 GLU C CA 1
ATOM 3669 C C . GLU C 1 22 ? 16.884 22.498 12.409 1.00 36.80 22 GLU C C 1
ATOM 3670 O O . GLU C 1 22 ? 16.395 21.859 11.462 1.00 36.63 22 GLU C O 1
ATOM 3676 N N . ASP C 1 23 ? 16.266 22.649 13.580 1.00 36.56 23 ASP C N 1
ATOM 3677 C CA . ASP C 1 23 ? 15.030 21.946 13.893 1.00 36.45 23 ASP C CA 1
ATOM 3678 C C . ASP C 1 23 ? 13.730 22.497 13.296 1.00 36.18 23 ASP C C 1
ATOM 3679 O O . ASP C 1 23 ? 12.765 21.761 13.130 1.00 36.46 23 ASP C O 1
ATOM 3684 N N . ALA C 1 24 ? 13.676 23.782 12.990 1.00 36.16 24 ALA C N 1
ATOM 3685 C CA . ALA C 1 24 ? 12.423 24.371 12.517 1.00 36.02 24 ALA C CA 1
ATOM 3686 C C . ALA C 1 24 ? 11.742 23.482 11.482 1.00 36.13 24 ALA C C 1
ATOM 3687 O O . ALA C 1 24 ? 12.397 22.900 10.608 1.00 35.17 24 ALA C O 1
ATOM 3689 N N . LEU C 1 25 ? 10.417 23.430 11.559 1.00 36.60 25 LEU C N 1
ATOM 3690 C CA . LEU C 1 25 ? 9.655 22.564 10.693 1.00 37.66 25 LEU C CA 1
ATOM 3691 C C . LEU C 1 25 ? 8.165 22.942 10.666 1.00 37.94 25 LEU C C 1
ATOM 3692 O O . LEU C 1 25 ? 7.670 23.596 11.567 1.00 37.64 25 LEU C O 1
ATOM 3697 N N . VAL C 1 26 ? 7.458 22.554 9.613 1.00 38.50 26 VAL C N 1
ATOM 3698 C CA . VAL C 1 26 ? 6.054 22.895 9.521 1.00 39.35 26 VAL C CA 1
ATOM 3699 C C . VAL C 1 26 ? 5.097 21.687 9.715 1.00 40.72 26 VAL C C 1
ATOM 3700 O O . VAL C 1 26 ? 5.230 20.634 9.089 1.00 40.36 26 VAL C O 1
ATOM 3704 N N . ASN C 1 27 ? 4.152 21.893 10.627 1.00 42.48 27 ASN C N 1
ATOM 3705 C CA . ASN C 1 27 ? 3.077 20.978 11.029 1.00 43.71 27 ASN C CA 1
ATOM 3706 C C . ASN C 1 27 ? 2.140 20.496 9.976 1.00 44.24 27 ASN C C 1
ATOM 3707 O O . ASN C 1 27 ? 1.940 21.162 8.969 1.00 44.14 27 ASN C O 1
ATOM 3712 N N . SER C 1 28 ? 1.456 19.404 10.300 1.00 45.07 28 SER C N 1
ATOM 3713 C CA . SER C 1 28 ? 0.376 18.886 9.473 1.00 45.76 28 SER C CA 1
ATOM 3714 C C . SER C 1 28 ? -0.805 19.837 9.635 1.00 45.41 28 SER C C 1
ATOM 3715 O O . SER C 1 28 ? -1.640 19.951 8.756 1.00 45.55 28 SER C O 1
ATOM 3718 N N . ALA C 1 29 ? -0.863 20.521 10.771 1.00 44.92 29 ALA C N 1
ATOM 3719 C CA . ALA C 1 29 ? -1.882 21.555 10.992 1.00 44.49 29 ALA C CA 1
ATOM 3720 C C . ALA C 1 29 ? -1.447 22.938 10.437 1.00 43.73 29 ALA C C 1
ATOM 3721 O O . ALA C 1 29 ? -2.137 23.944 10.647 1.00 44.00 29 ALA C O 1
ATOM 3723 N N . GLY C 1 30 ? -0.299 22.987 9.755 1.00 42.46 30 GLY C N 1
ATOM 3724 C CA . GLY C 1 30 ? 0.185 24.211 9.119 1.00 40.27 30 GLY C CA 1
ATOM 3725 C C . GLY C 1 30 ? 0.683 25.291 10.057 1.00 38.77 30 GLY C C 1
ATOM 3726 O O . GLY C 1 30 ? 0.447 26.465 9.854 1.00 39.57 30 GLY C O 1
ATOM 3727 N N . THR C 1 31 ? 1.405 24.900 11.084 1.00 37.23 31 THR C N 1
ATOM 3728 C CA . THR C 1 31 ? 1.869 25.844 12.066 1.00 35.27 31 THR C CA 1
ATOM 3729 C C . THR C 1 31 ? 3.388 25.671 12.185 1.00 34.54 31 THR C C 1
ATOM 3730 O O . THR C 1 31 ? 3.883 24.573 12.364 1.00 34.18 31 THR C O 1
ATOM 3734 N N . LEU C 1 32 ? 4.127 26.764 12.086 1.00 33.44 32 LEU C N 1
ATOM 3735 C CA . LEU C 1 32 ? 5.575 26.709 12.113 1.00 32.31 32 LEU C CA 1
ATOM 3736 C C . LEU C 1 32 ? 6.171 26.439 13.488 1.00 32.24 32 LEU C C 1
ATOM 3737 O O . LEU C 1 32 ? 6.248 27.338 14.315 1.00 32.51 32 LEU C O 1
ATOM 3742 N N . GLU C 1 33 ? 6.617 25.201 13.705 1.00 32.17 33 GLU C N 1
ATOM 3743 C CA . GLU C 1 33 ? 7.221 24.770 14.967 1.00 32.42 33 GLU C CA 1
ATOM 3744 C C . GLU C 1 33 ? 8.695 25.064 14.970 1.00 31.99 33 GLU C C 1
ATOM 3745 O O . GLU C 1 33 ? 9.469 24.290 14.452 1.00 32.23 33 GLU C O 1
ATOM 3751 N N . LEU C 1 34 ? 9.091 26.177 15.572 1.00 31.82 34 LEU C N 1
ATOM 3752 C CA . LEU C 1 34 ? 10.487 26.552 15.586 1.00 31.59 34 LEU C CA 1
ATOM 3753 C C . LEU C 1 34 ? 11.323 25.527 16.333 1.00 32.64 34 LEU C C 1
ATOM 3754 O O . LEU C 1 34 ? 12.390 25.120 15.861 1.00 32.81 34 LEU C O 1
ATOM 3759 N N . THR C 1 35 ? 10.860 25.113 17.506 1.00 33.10 35 THR C N 1
ATOM 3760 C CA . THR C 1 35 ? 11.609 24.119 18.259 1.00 33.68 35 THR C CA 1
ATOM 3761 C C . THR C 1 35 ? 10.884 22.774 18.225 1.00 34.28 35 THR C C 1
ATOM 3762 O O . THR C 1 35 ? 9.690 22.741 17.946 1.00 33.26 35 THR C O 1
ATOM 3766 N N . ALA C 1 36 ? 11.591 21.679 18.534 1.00 35.63 36 ALA C N 1
ATOM 3767 C CA . ALA C 1 36 ? 11.018 20.330 18.341 1.00 37.25 36 ALA C CA 1
ATOM 3768 C C . ALA C 1 36 ? 9.893 19.914 19.294 1.00 38.32 36 ALA C C 1
ATOM 3769 O O . ALA C 1 36 ? 9.917 20.195 20.482 1.00 38.13 36 ALA C O 1
ATOM 3771 N N . VAL C 1 37 ? 8.893 19.243 18.751 1.00 40.50 37 VAL C N 1
ATOM 3772 C CA . VAL C 1 37 ? 7.790 18.756 19.566 1.00 42.48 37 VAL C CA 1
ATOM 3773 C C . VAL C 1 37 ? 7.685 17.227 19.420 1.00 44.04 37 VAL C C 1
ATOM 3774 O O . VAL C 1 37 ? 7.492 16.714 18.311 1.00 44.29 37 VAL C O 1
ATOM 3778 N N . ALA C 1 38 ? 7.815 16.521 20.547 1.00 45.63 38 ALA C N 1
ATOM 3779 C CA . ALA C 1 38 ? 7.815 15.058 20.592 1.00 46.98 38 ALA C CA 1
ATOM 3780 C C . ALA C 1 38 ? 6.418 14.458 20.523 1.00 47.69 38 ALA C C 1
ATOM 3781 O O . ALA C 1 38 ? 5.958 14.073 19.448 1.00 48.22 38 ALA C O 1
ATOM 3783 N N . ALA C 1 39 ? 5.748 14.305 21.656 1.00 48.17 39 ALA C N 1
ATOM 3784 C CA . ALA C 1 39 ? 4.367 13.846 21.554 1.00 48.75 39 ALA C CA 1
ATOM 3785 C C . ALA C 1 39 ? 3.628 15.149 21.324 1.00 48.67 39 ALA C C 1
ATOM 3786 O O . ALA C 1 39 ? 3.410 15.584 20.186 1.00 49.16 39 ALA C O 1
ATOM 3788 N N . GLY C 1 40 ? 3.288 15.798 22.418 1.00 48.27 40 GLY C N 1
ATOM 3789 C CA . GLY C 1 40 ? 2.723 17.126 22.360 1.00 47.93 40 GLY C CA 1
ATOM 3790 C C . GLY C 1 40 ? 3.582 17.848 23.369 1.00 47.53 40 GLY C C 1
ATOM 3791 O O . GLY C 1 40 ? 3.156 18.799 24.028 1.00 47.57 40 GLY C O 1
ATOM 3792 N N . ALA C 1 41 ? 4.808 17.355 23.510 1.00 46.75 41 ALA C N 1
ATOM 3793 C CA . ALA C 1 41 ? 5.722 17.936 24.473 1.00 46.04 41 ALA C CA 1
ATOM 3794 C C . ALA C 1 41 ? 6.969 18.509 23.823 1.00 45.29 41 ALA C C 1
ATOM 3795 O O . ALA C 1 41 ? 7.552 17.930 22.914 1.00 45.07 41 ALA C O 1
ATOM 3797 N N . PRO C 1 42 ? 7.379 19.666 24.311 1.00 44.62 42 PRO C N 1
ATOM 3798 C CA . PRO C 1 42 ? 8.575 20.311 23.808 1.00 43.89 42 PRO C CA 1
ATOM 3799 C C . PRO C 1 42 ? 9.744 19.499 24.285 1.00 43.35 42 PRO C C 1
ATOM 3800 O O . PRO C 1 42 ? 9.764 19.074 25.437 1.00 43.14 42 PRO C O 1
ATOM 3804 N N . VAL C 1 43 ? 10.697 19.277 23.394 1.00 42.68 43 VAL C N 1
ATOM 3805 C CA . VAL C 1 43 ? 11.916 18.575 23.717 1.00 41.82 43 VAL C CA 1
ATOM 3806 C C . VAL C 1 43 ? 12.967 19.608 24.033 1.00 41.24 43 VAL C C 1
ATOM 3807 O O . VAL C 1 43 ? 13.017 20.667 23.426 1.00 41.50 43 VAL C O 1
ATOM 3811 N N . PRO C 1 44 ? 13.789 19.317 25.014 1.00 40.50 44 PRO C N 1
ATOM 3812 C CA . PRO C 1 44 ? 14.833 20.237 25.438 1.00 39.97 44 PRO C CA 1
ATOM 3813 C C . PRO C 1 44 ? 16.004 20.205 24.501 1.00 39.62 44 PRO C C 1
ATOM 3814 O O . PRO C 1 44 ? 16.082 19.308 23.680 1.00 39.21 44 PRO C O 1
ATOM 3818 N N . ASP C 1 45 ? 16.886 21.195 24.629 1.00 39.71 45 ASP C N 1
ATOM 3819 C CA . ASP C 1 45 ? 18.117 21.274 23.859 1.00 39.98 45 ASP C CA 1
ATOM 3820 C C . ASP C 1 45 ? 17.877 21.579 22.367 1.00 39.14 45 ASP C C 1
ATOM 3821 O O . ASP C 1 45 ? 18.780 21.400 21.540 1.00 39.17 45 ASP C O 1
ATOM 3826 N N . SER C 1 46 ? 16.681 22.065 22.027 1.00 37.47 46 SER C N 1
ATOM 3827 C CA . SER C 1 46 ? 16.312 22.329 20.632 1.00 36.04 46 SER C CA 1
ATOM 3828 C C . SER C 1 46 ? 16.678 23.724 20.112 1.00 34.80 46 SER C C 1
ATOM 3829 O O . SER C 1 46 ? 16.665 24.684 20.858 1.00 34.34 46 SER C O 1
ATOM 3832 N N . LEU C 1 47 ? 16.992 23.824 18.823 1.00 33.77 47 LEU C N 1
ATOM 3833 C CA . LEU C 1 47 ? 17.301 25.111 18.183 1.00 32.97 47 LEU C CA 1
ATOM 3834 C C . LEU C 1 47 ? 16.620 25.191 16.822 1.00 32.23 47 LEU C C 1
ATOM 3835 O O . LEU C 1 47 ? 16.806 24.327 15.989 1.00 32.38 47 LEU C O 1
ATOM 3840 N N . GLY C 1 48 ? 15.847 26.241 16.585 1.00 31.57 48 GLY C N 1
ATOM 3841 C CA . GLY C 1 48 ? 15.198 26.418 15.291 1.00 30.65 48 GLY C CA 1
ATOM 3842 C C . GLY C 1 48 ? 15.311 27.830 14.745 1.00 29.75 48 GLY C C 1
ATOM 3843 O O . GLY C 1 48 ? 15.438 28.779 15.527 1.00 30.12 48 GLY C O 1
ATOM 3844 N N . ARG C 1 49 ? 15.304 27.976 13.416 1.00 28.58 49 ARG C N 1
ATOM 3845 C CA . ARG C 1 49 ? 15.324 29.298 12.769 1.00 27.35 49 ARG C CA 1
ATOM 3846 C C . ARG C 1 49 ? 14.587 29.261 11.438 1.00 26.71 49 ARG C C 1
ATOM 3847 O O . ARG C 1 49 ? 14.711 28.304 10.704 1.00 26.58 49 ARG C O 1
ATOM 3855 N N . ALA C 1 50 ? 13.810 30.300 11.133 1.00 26.19 50 ALA C N 1
ATOM 3856 C CA . ALA C 1 50 ? 13.178 30.397 9.811 1.00 25.69 50 ALA C CA 1
ATOM 3857 C C . ALA C 1 50 ? 13.328 31.807 9.230 1.00 25.48 50 ALA C C 1
ATOM 3858 O O . ALA C 1 50 ? 12.986 32.803 9.905 1.00 26.11 50 ALA C O 1
ATOM 3860 N N . LEU C 1 51 ? 13.833 31.885 7.997 1.00 24.08 51 LEU C N 1
ATOM 3861 C CA . LEU C 1 51 ? 14.069 33.153 7.323 1.00 24.27 51 LEU C CA 1
ATOM 3862 C C 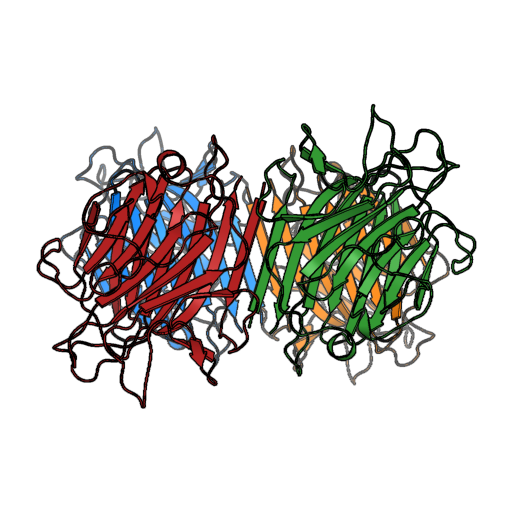. LEU C 1 51 ? 13.283 33.305 6.035 1.00 24.13 51 LEU C C 1
ATOM 3863 O O . LEU C 1 51 ? 12.932 32.296 5.410 1.00 24.44 51 LEU C O 1
ATOM 3868 N N . TYR C 1 52 ? 13.037 34.550 5.612 1.00 23.50 52 TYR C N 1
ATOM 3869 C CA . TYR C 1 52 ? 12.444 34.760 4.289 1.00 23.98 52 TYR C CA 1
ATOM 3870 C C . TYR C 1 52 ? 13.560 34.574 3.240 1.00 24.55 52 TYR C C 1
ATOM 3871 O O . TYR C 1 52 ? 14.706 35.018 3.447 1.00 23.41 52 TYR C O 1
ATOM 3880 N N . ALA C 1 53 ? 13.218 33.911 2.131 1.00 25.30 53 ALA C N 1
ATOM 3881 C CA . ALA C 1 53 ? 14.197 33.608 1.072 1.00 26.62 53 ALA C CA 1
ATOM 3882 C C . ALA C 1 53 ? 14.750 34.839 0.363 1.00 27.50 53 ALA C C 1
ATOM 3883 O O . ALA C 1 53 ? 15.876 34.800 -0.123 1.00 27.87 53 ALA C O 1
ATOM 3885 N N . ALA C 1 54 ? 14.005 35.936 0.305 1.00 27.94 54 ALA C N 1
ATOM 3886 C CA . ALA C 1 54 ? 14.589 37.095 -0.382 1.00 28.36 54 ALA C CA 1
ATOM 3887 C C . ALA C 1 54 ? 15.250 38.037 0.569 1.00 28.58 54 ALA C C 1
ATOM 3888 O O . ALA C 1 54 ? 14.668 38.444 1.546 1.00 29.00 54 ALA C O 1
ATOM 3890 N N . PRO C 1 55 ? 16.485 38.366 0.290 1.00 28.89 55 PRO C N 1
ATOM 3891 C CA . PRO C 1 55 ? 17.191 39.366 1.073 1.00 29.27 55 PRO C CA 1
ATOM 3892 C C . PRO C 1 55 ? 16.377 40.648 0.977 1.00 29.54 55 PRO C C 1
ATOM 3893 O O . PRO C 1 55 ? 15.622 40.792 0.004 1.00 29.43 55 PRO C O 1
ATOM 3897 N N . ILE C 1 56 ? 16.466 41.557 1.935 1.00 29.92 56 ILE C N 1
ATOM 3898 C CA . ILE C 1 56 ? 15.693 42.797 1.738 1.00 30.56 56 ILE C CA 1
ATOM 3899 C C . ILE C 1 56 ? 16.588 44.030 1.876 1.00 30.23 56 ILE C C 1
ATOM 3900 O O . ILE C 1 56 ? 17.585 44.019 2.591 1.00 30.95 56 ILE C O 1
ATOM 3905 N N . HIS C 1 57 ? 16.260 45.087 1.160 1.00 29.96 57 HIS C N 1
ATOM 3906 C CA . HIS C 1 57 ? 17.110 46.274 1.103 1.00 29.44 57 HIS C CA 1
ATOM 3907 C C . HIS C 1 57 ? 16.739 47.264 2.152 1.00 29.19 57 HIS C C 1
ATOM 3908 O O . HIS C 1 57 ? 15.847 48.069 1.952 1.00 29.43 57 HIS C O 1
ATOM 3915 N N . ILE C 1 58 ? 17.470 47.231 3.247 1.00 29.19 58 ILE C N 1
ATOM 3916 C CA . ILE C 1 58 ? 17.085 47.975 4.430 1.00 29.92 58 ILE C CA 1
ATOM 3917 C C . ILE C 1 58 ? 17.773 49.346 4.558 1.00 30.05 58 ILE C C 1
ATOM 3918 O O . ILE C 1 58 ? 17.406 50.179 5.374 1.00 29.53 58 ILE C O 1
ATOM 3923 N N . HIS C 1 59 ? 18.777 49.561 3.718 1.00 31.02 59 HIS C N 1
ATOM 3924 C CA . HIS C 1 59 ? 19.425 50.865 3.579 1.00 31.39 59 HIS C CA 1
ATOM 3925 C C . HIS C 1 59 ? 20.409 50.848 2.397 1.00 31.85 59 HIS C C 1
ATOM 3926 O O . HIS C 1 59 ? 20.910 49.789 1.998 1.00 31.50 59 HIS C O 1
ATOM 3933 N N . ASP C 1 60 ? 20.641 52.024 1.815 1.00 32.53 60 ASP C N 1
ATOM 3934 C CA . ASP C 1 60 ? 21.589 52.180 0.705 1.00 33.00 60 ASP C CA 1
ATOM 3935 C C . ASP C 1 60 ? 22.768 53.072 1.031 1.00 33.31 60 ASP C C 1
ATOM 3936 O O . ASP C 1 60 ? 23.310 53.706 0.146 1.00 33.51 60 ASP C O 1
ATOM 3941 N N . ASN C 1 61 ? 23.159 53.127 2.295 1.00 33.92 61 ASN C N 1
ATOM 3942 C CA . ASN C 1 61 ? 24.301 53.929 2.747 1.00 34.91 61 ASN C CA 1
ATOM 3943 C C . ASN C 1 61 ? 23.859 55.295 3.206 1.00 35.50 61 ASN C C 1
ATOM 3944 O O . ASN C 1 61 ? 24.263 55.757 4.284 1.00 36.26 61 ASN C O 1
ATOM 3949 N N . THR C 1 62 ? 23.039 55.963 2.406 1.00 35.33 62 THR C N 1
ATOM 3950 C CA . THR C 1 62 ? 22.657 57.306 2.789 1.00 35.43 62 THR C CA 1
ATOM 3951 C C . THR C 1 62 ? 21.204 57.407 3.210 1.00 35.09 62 THR C C 1
ATOM 3952 O O . THR C 1 62 ? 20.813 58.330 3.932 1.00 35.17 62 THR C O 1
ATOM 3956 N N . THR C 1 63 ? 20.399 56.457 2.756 1.00 34.35 63 THR C N 1
ATOM 3957 C CA . THR C 1 63 ? 18.989 56.489 3.078 1.00 33.70 63 THR C CA 1
ATOM 3958 C C . THR C 1 63 ? 18.544 55.219 3.772 1.00 33.22 63 THR C C 1
ATOM 3959 O O . THR C 1 63 ? 18.989 54.124 3.398 1.00 33.43 63 THR C O 1
ATOM 3963 N N . LEU C 1 64 ? 17.685 55.374 4.786 1.00 32.13 64 LEU C N 1
ATOM 3964 C CA . LEU C 1 64 ? 17.132 54.254 5.533 1.00 31.63 64 LEU C CA 1
ATOM 3965 C C . LEU C 1 64 ? 15.786 53.810 4.966 1.00 31.68 64 LEU C C 1
ATOM 3966 O O . LEU C 1 64 ? 15.045 54.605 4.345 1.00 32.39 64 LEU C O 1
ATOM 3971 N N . ALA C 1 65 ? 15.451 52.546 5.198 1.00 30.15 65 ALA C N 1
ATOM 3972 C CA . ALA C 1 65 ? 14.174 52.038 4.773 1.00 28.70 65 ALA C CA 1
ATOM 3973 C C . ALA C 1 65 ? 13.230 52.033 5.964 1.00 28.58 65 ALA C C 1
ATOM 3974 O O . ALA C 1 65 ? 13.672 51.909 7.113 1.00 28.82 65 ALA C O 1
ATOM 3976 N N . SER C 1 66 ? 11.930 52.172 5.704 1.00 27.77 66 SER C N 1
ATOM 3977 C CA . SER C 1 66 ? 10.930 51.981 6.742 1.00 27.36 66 SER C CA 1
ATOM 3978 C C . SER C 1 66 ? 10.413 50.551 6.611 1.00 26.75 66 SER C C 1
ATOM 3979 O O . SER C 1 66 ? 10.434 49.991 5.509 1.00 27.76 66 SER C O 1
ATOM 3982 N N . PHE C 1 67 ? 9.961 49.956 7.710 1.00 25.08 67 PHE C N 1
ATOM 3983 C CA . PHE C 1 67 ? 9.334 48.644 7.636 1.00 23.87 67 PHE C CA 1
ATOM 3984 C C . PHE C 1 67 ? 8.345 48.359 8.776 1.00 23.98 67 PHE C C 1
ATOM 3985 O O . PHE C 1 67 ? 8.419 48.914 9.893 1.00 23.10 67 PHE C O 1
ATOM 3993 N N . THR C 1 68 ? 7.398 47.488 8.478 1.00 23.94 68 THR C N 1
ATOM 3994 C CA . THR C 1 68 ? 6.443 47.083 9.476 1.00 24.40 68 THR C CA 1
ATOM 3995 C C . THR C 1 68 ? 6.346 45.592 9.378 1.00 24.72 68 THR C C 1
ATOM 3996 O O . THR C 1 68 ? 6.445 45.035 8.273 1.00 25.61 68 THR C O 1
ATOM 4000 N N . THR C 1 69 ? 6.143 44.926 10.506 1.00 24.42 69 THR C N 1
ATOM 4001 C CA . THR C 1 69 ? 5.932 43.498 10.434 1.00 24.14 69 THR C CA 1
ATOM 4002 C C . THR C 1 69 ? 4.991 43.028 11.524 1.00 24.85 69 THR C C 1
ATOM 4003 O O . THR C 1 69 ? 5.029 43.516 12.658 1.00 25.05 69 THR C O 1
ATOM 4007 N N . SER C 1 70 ? 4.146 42.072 11.175 1.00 25.40 70 SER C N 1
ATOM 4008 C CA . SER C 1 70 ? 3.210 41.497 12.131 1.00 26.17 70 SER C CA 1
ATOM 4009 C C . SER C 1 70 ? 3.293 39.986 12.147 1.00 26.08 70 SER C C 1
ATOM 4010 O O . SER C 1 70 ? 3.292 39.337 11.084 1.00 26.13 70 SER C O 1
ATOM 4013 N N . PHE C 1 71 ? 3.375 39.431 13.351 1.00 25.56 71 PHE C N 1
ATOM 4014 C CA . PHE C 1 71 ? 3.308 38.001 13.478 1.00 25.88 71 PHE C CA 1
ATOM 4015 C C . PHE C 1 71 ? 2.551 37.641 14.736 1.00 27.33 71 PHE C C 1
ATOM 4016 O O . PHE C 1 71 ? 2.340 38.495 15.615 1.00 27.25 71 PHE C O 1
ATOM 4024 N N . SER C 1 72 ? 2.076 36.395 14.766 1.00 28.34 72 SER C N 1
ATOM 4025 C CA . SER C 1 72 ? 1.405 35.829 15.917 1.00 29.13 72 SER C CA 1
ATOM 4026 C C . SER C 1 72 ? 2.113 34.556 16.348 1.00 29.50 72 SER C C 1
ATOM 4027 O O . SER C 1 72 ? 2.628 33.809 15.538 1.00 28.94 72 SER C O 1
ATOM 4030 N N . PHE C 1 73 ? 2.162 34.316 17.649 1.00 31.09 73 PHE C N 1
ATOM 4031 C CA . PHE C 1 73 ? 2.812 33.115 18.137 1.00 31.63 73 PHE C CA 1
ATOM 4032 C C . PHE C 1 73 ? 2.070 32.543 19.306 1.00 32.21 73 PHE C C 1
ATOM 4033 O O . PHE C 1 73 ? 1.162 33.170 19.827 1.00 31.73 73 PHE C O 1
ATOM 4041 N N . VAL C 1 74 ? 2.443 31.316 19.660 1.00 33.82 74 VAL C N 1
ATOM 4042 C CA . VAL C 1 74 ? 1.927 30.614 20.826 1.00 34.79 74 VAL C CA 1
ATOM 4043 C C . VAL C 1 74 ? 3.031 29.807 21.481 1.00 35.67 74 VAL C C 1
ATOM 4044 O O . VAL C 1 74 ? 3.795 29.122 20.818 1.00 36.23 74 VAL C O 1
ATOM 4048 N N . MET C 1 75 ? 3.125 29.897 22.792 1.00 36.77 75 MET C N 1
ATOM 4049 C CA . MET C 1 75 ? 4.025 29.049 23.534 1.00 37.42 75 MET C CA 1
ATOM 4050 C C . MET C 1 75 ? 3.108 28.198 24.390 1.00 38.42 75 MET C C 1
ATOM 4051 O O . MET C 1 75 ? 2.137 28.706 24.959 1.00 38.78 75 MET C O 1
ATOM 4056 N N . ALA C 1 76 ? 3.395 26.904 24.460 1.00 39.39 76 ALA C N 1
ATOM 4057 C CA . ALA C 1 76 ? 2.664 25.991 25.335 1.00 40.53 76 ALA C CA 1
ATOM 4058 C C . ALA C 1 76 ? 3.673 25.376 26.322 1.00 41.41 76 ALA C C 1
ATOM 4059 O O . ALA C 1 76 ? 4.872 25.330 26.033 1.00 40.85 76 ALA C O 1
ATOM 4061 N N . ALA C 1 77 ? 3.205 24.926 27.486 1.00 42.94 77 ALA C N 1
ATOM 4062 C CA . ALA C 1 77 ? 4.116 24.318 28.459 1.00 44.70 77 ALA C CA 1
ATOM 4063 C C . ALA C 1 77 ? 3.470 23.378 29.471 1.00 46.33 77 ALA C C 1
ATOM 4064 O O . ALA C 1 77 ? 2.662 23.800 30.276 1.00 46.63 77 ALA C O 1
ATOM 4066 N N . PRO C 1 78 ? 3.869 22.111 29.446 1.00 48.18 78 PRO C N 1
ATOM 4067 C CA . PRO C 1 78 ? 3.407 21.108 30.421 1.00 49.57 78 PRO C CA 1
ATOM 4068 C C . PRO C 1 78 ? 3.465 21.649 31.853 1.00 50.49 78 PRO C C 1
ATOM 4069 O O . PRO C 1 78 ? 2.643 21.235 32.680 1.00 51.07 78 PRO C O 1
ATOM 4073 N N . ALA C 1 79 ? 4.447 22.516 32.132 1.00 51.05 79 ALA C N 1
ATOM 4074 C CA . ALA C 1 79 ? 4.636 23.152 33.451 1.00 51.63 79 ALA C CA 1
ATOM 4075 C C . ALA C 1 79 ? 4.962 24.646 33.310 1.00 51.55 79 ALA C C 1
ATOM 4076 O O . ALA C 1 79 ? 6.095 24.998 32.982 1.00 51.92 79 ALA C O 1
ATOM 4078 N N . ALA C 1 80 ? 3.975 25.508 33.574 1.00 51.21 80 ALA C N 1
ATOM 4079 C CA . ALA C 1 80 ? 4.106 26.962 33.406 1.00 50.37 80 ALA C CA 1
ATOM 4080 C C . ALA C 1 80 ? 5.245 27.633 34.185 1.00 49.83 80 ALA C C 1
ATOM 4081 O O . ALA C 1 80 ? 5.497 28.825 34.010 1.00 49.82 80 ALA C O 1
ATOM 4083 N N . ALA C 1 81 ? 5.938 26.882 35.035 1.00 49.16 81 ALA C N 1
ATOM 4084 C CA . ALA C 1 81 ? 7.008 27.475 35.842 1.00 48.28 81 ALA C CA 1
ATOM 4085 C C . ALA C 1 81 ? 8.407 27.002 35.434 1.00 47.32 81 ALA C C 1
ATOM 4086 O O . ALA C 1 81 ? 9.428 27.681 35.682 1.00 47.74 81 ALA C O 1
ATOM 4088 N N . ALA C 1 82 ? 8.493 25.836 34.809 1.00 45.45 82 ALA C N 1
ATOM 4089 C CA . ALA C 1 82 ? 9.821 25.390 34.398 1.00 43.50 82 ALA C CA 1
ATOM 4090 C C . ALA C 1 82 ? 9.933 25.630 32.917 1.00 41.57 82 ALA C C 1
ATOM 4091 O O . ALA C 1 82 ? 9.734 24.717 32.138 1.00 41.15 82 ALA C O 1
ATOM 4093 N N . VAL C 1 83 ? 10.256 26.871 32.544 1.00 39.61 83 VAL C N 1
ATOM 4094 C CA . VAL C 1 83 ? 10.316 27.274 31.142 1.00 37.79 83 VAL C CA 1
ATOM 4095 C C . VAL C 1 83 ? 11.645 27.899 30.659 1.00 36.82 83 VAL C C 1
ATOM 4096 O O . VAL C 1 83 ? 12.337 28.590 31.419 1.00 36.16 83 VAL C O 1
ATOM 4100 N N . ALA C 1 84 ? 11.965 27.671 29.378 1.00 35.60 84 ALA C N 1
ATOM 4101 C CA . ALA C 1 84 ? 13.139 28.258 28.716 1.00 34.56 84 ALA C CA 1
ATOM 4102 C C . ALA C 1 84 ? 13.092 27.921 27.222 1.00 33.82 84 ALA C C 1
ATOM 4103 O O . ALA C 1 84 ? 12.362 26.998 26.861 1.00 33.91 84 ALA C O 1
ATOM 4105 N N . ASP C 1 85 ? 13.769 28.685 26.340 1.00 32.45 85 ASP C N 1
ATOM 4106 C CA . ASP C 1 85 ? 14.483 29.922 26.671 1.00 30.89 85 ASP C CA 1
ATOM 4107 C C . ASP C 1 85 ? 13.859 31.160 26.025 1.00 30.72 85 ASP C C 1
ATOM 4108 O O . ASP C 1 85 ? 14.169 32.287 26.441 1.00 30.58 85 ASP C O 1
ATOM 4113 N N . GLY C 1 86 ? 13.027 30.955 24.993 1.00 29.99 86 GLY C N 1
ATOM 4114 C CA . GLY C 1 86 ? 12.338 32.045 24.311 1.00 29.07 86 GLY C CA 1
ATOM 4115 C C . GLY C 1 86 ? 12.447 32.104 22.795 1.00 28.51 86 GLY C C 1
ATOM 4116 O O . GLY C 1 86 ? 13.057 31.237 22.165 1.00 29.33 86 GLY C O 1
ATOM 4117 N N . LEU C 1 87 ? 11.832 33.111 22.188 1.00 27.85 87 LEU C N 1
ATOM 4118 C CA . LEU C 1 87 ? 11.967 33.302 20.738 1.00 26.93 87 LEU C CA 1
ATOM 4119 C C . LEU C 1 87 ? 12.289 34.735 20.363 1.00 26.26 87 LEU C C 1
ATOM 4120 O O . LEU C 1 87 ? 12.112 35.666 21.164 1.00 26.57 87 LEU C O 1
ATOM 4125 N N . ALA C 1 88 ? 12.757 34.925 19.140 1.00 25.62 88 ALA C N 1
ATOM 4126 C CA . ALA C 1 88 ? 13.161 36.258 18.724 1.00 25.98 88 ALA C CA 1
ATOM 4127 C C . ALA C 1 88 ? 12.983 36.547 17.243 1.00 26.21 88 ALA C C 1
ATOM 4128 O O . ALA C 1 88 ? 13.178 35.671 16.400 1.00 27.14 88 ALA C O 1
ATOM 4130 N N . PHE C 1 89 ? 12.614 37.781 16.923 1.00 25.75 89 PHE C N 1
ATOM 4131 C CA . PHE C 1 89 ? 12.559 38.186 15.524 1.00 25.10 89 PHE C CA 1
ATOM 4132 C C . PHE C 1 89 ? 13.859 38.931 15.273 1.00 24.73 89 PHE C C 1
ATOM 4133 O O . PHE C 1 89 ? 14.318 39.719 16.119 1.00 23.73 89 PHE C O 1
ATOM 4141 N N . PHE C 1 90 ? 14.461 38.705 14.115 1.00 24.54 90 PHE C N 1
ATOM 4142 C CA . PHE C 1 90 ? 15.767 39.308 13.904 1.00 24.64 90 PHE C CA 1
ATOM 4143 C C . PHE C 1 90 ? 16.132 39.729 12.475 1.00 24.56 90 PHE C C 1
ATOM 4144 O O . PHE C 1 90 ? 15.555 39.264 11.503 1.00 24.27 90 PHE C O 1
ATOM 4152 N N . LEU C 1 91 ? 17.111 40.626 12.386 1.00 25.26 91 LEU C N 1
ATOM 4153 C CA . LEU C 1 91 ? 17.694 41.052 11.115 1.00 26.01 91 LEU C CA 1
ATOM 4154 C C . LEU C 1 91 ? 19.192 40.787 11.186 1.00 26.51 91 LEU C C 1
ATOM 4155 O O . LEU C 1 91 ? 19.809 41.058 12.197 1.00 26.11 91 LEU C O 1
ATOM 4160 N N . ALA C 1 92 ? 19.756 40.241 10.110 1.00 27.76 92 ALA C N 1
ATOM 4161 C CA . ALA C 1 92 ? 21.176 39.900 10.044 1.00 28.36 92 ALA C CA 1
ATOM 4162 C C . ALA C 1 92 ? 21.661 39.783 8.592 1.00 29.00 92 ALA C C 1
ATOM 4163 O O . ALA C 1 92 ? 20.874 39.937 7.656 1.00 29.21 92 ALA C O 1
ATOM 4165 N N . PRO C 1 93 ? 22.957 39.553 8.381 1.00 29.70 93 PRO C N 1
ATOM 4166 C CA . PRO C 1 93 ? 23.481 39.390 7.013 1.00 29.71 93 PRO C CA 1
ATOM 4167 C C . PRO C 1 93 ? 22.884 38.157 6.367 1.00 30.01 93 PRO C C 1
ATOM 4168 O O . PRO C 1 93 ? 22.599 37.179 7.044 1.00 29.41 93 PRO C O 1
ATOM 4172 N N . PRO C 1 94 ? 22.656 38.245 5.066 1.00 30.95 94 PRO C N 1
ATOM 4173 C CA . PRO C 1 94 ? 21.987 37.187 4.295 1.00 31.52 94 PRO C CA 1
ATOM 4174 C C . PRO C 1 94 ? 22.541 35.787 4.501 1.00 32.45 94 PRO C C 1
ATOM 4175 O O . PRO C 1 94 ? 21.752 34.832 4.480 1.00 32.29 94 PRO C O 1
ATOM 4179 N N . ASP C 1 95 ? 23.855 35.658 4.688 1.00 33.19 95 ASP C N 1
ATOM 4180 C CA . ASP C 1 95 ? 24.457 34.336 4.850 1.00 34.38 95 ASP C CA 1
ATOM 4181 C C . ASP C 1 95 ? 24.447 33.787 6.289 1.00 33.65 95 ASP C C 1
ATOM 4182 O O . ASP C 1 95 ? 25.111 32.800 6.576 1.00 34.50 95 ASP C O 1
ATOM 4187 N N . THR C 1 96 ? 23.656 34.381 7.171 1.00 32.92 96 THR C N 1
ATOM 4188 C CA . THR C 1 96 ? 23.626 33.975 8.578 1.00 32.13 96 THR C CA 1
ATOM 4189 C C . THR C 1 96 ? 23.334 32.519 8.848 1.00 31.62 96 THR C C 1
ATOM 4190 O O . THR C 1 96 ? 22.462 31.915 8.221 1.00 31.71 96 THR C O 1
ATOM 4194 N N . GLN C 1 97 ? 24.069 31.976 9.818 1.00 31.39 97 GLN C N 1
ATOM 4195 C CA . GLN C 1 97 ? 23.980 30.576 10.258 1.00 30.86 97 GLN C CA 1
ATOM 4196 C C . GLN C 1 97 ? 23.708 30.567 11.746 1.00 30.57 97 GLN C C 1
ATOM 4197 O O . GLN C 1 97 ? 24.110 31.502 12.443 1.00 30.82 97 GLN C O 1
ATOM 4203 N N . PRO C 1 98 ? 23.060 29.514 12.242 1.00 30.24 98 PRO C N 1
ATOM 4204 C CA . PRO C 1 98 ? 22.692 29.431 13.665 1.00 30.77 98 PRO C CA 1
ATOM 4205 C C . PRO C 1 98 ? 23.883 29.496 14.576 1.00 31.33 98 PRO C C 1
ATOM 4206 O O . PRO C 1 98 ? 24.860 28.836 14.240 1.00 32.43 98 PRO C O 1
ATOM 4210 N N . GLN C 1 99 ? 23.828 30.264 15.663 1.00 31.71 99 GLN C N 1
ATOM 4211 C CA . GLN C 1 99 ? 24.882 30.230 16.680 1.00 32.26 99 GLN C CA 1
ATOM 4212 C C . GLN C 1 99 ? 24.488 29.283 17.844 1.00 32.60 99 GLN C C 1
ATOM 4213 O O . GLN C 1 99 ? 23.782 28.291 17.645 1.00 32.45 99 GLN C O 1
ATOM 4219 N N . ALA C 1 100 ? 24.934 29.587 19.062 1.00 33.25 100 ALA C N 1
ATOM 4220 C CA . ALA C 1 100 ? 24.680 28.698 20.198 1.00 33.81 100 ALA C CA 1
ATOM 4221 C C . ALA C 1 100 ? 23.226 28.671 20.723 1.00 34.51 100 ALA C C 1
ATOM 4222 O O . ALA C 1 100 ? 22.510 29.682 20.716 1.00 34.99 100 ALA C O 1
ATOM 4224 N N . ARG C 1 101 ? 22.807 27.503 21.202 1.00 34.62 101 ARG C N 1
ATOM 4225 C CA . ARG C 1 101 ? 21.472 27.338 21.753 1.00 34.39 101 ARG C CA 1
ATOM 4226 C C . ARG C 1 101 ? 21.307 27.834 23.193 1.00 34.12 101 ARG C C 1
ATOM 4227 O O . ARG C 1 101 ? 22.069 28.683 23.686 1.00 34.20 101 ARG C O 1
ATOM 4235 N N . GLY C 1 102 ? 20.270 27.329 23.843 1.00 33.76 102 GLY C N 1
ATOM 4236 C CA . GLY C 1 102 ? 19.925 27.769 25.176 1.00 33.72 102 GLY C CA 1
ATOM 4237 C C . GLY C 1 102 ? 19.624 29.258 25.255 1.00 33.84 102 GLY C C 1
ATOM 4238 O O . GLY C 1 102 ? 18.887 29.816 24.427 1.00 33.21 102 GLY C O 1
ATOM 4239 N N . GLY C 1 103 ? 20.208 29.902 26.264 1.00 33.86 103 GLY C N 1
ATOM 4240 C CA . GLY C 1 103 ? 19.991 31.315 26.508 1.00 34.47 103 GLY C CA 1
ATOM 4241 C C . GLY C 1 103 ? 20.579 32.209 25.435 1.00 34.75 103 GLY C C 1
ATOM 4242 O O . GLY C 1 103 ? 20.399 33.419 25.444 1.00 34.83 103 GLY C O 1
ATOM 4243 N N . PHE C 1 104 ? 21.293 31.611 24.496 1.00 34.90 104 PHE C N 1
ATOM 4244 C CA . PHE C 1 104 ? 21.865 32.394 23.418 1.00 34.79 104 PHE C CA 1
ATOM 4245 C C . PHE C 1 104 ? 20.900 32.510 22.202 1.00 34.47 104 PHE C C 1
ATOM 4246 O O . PHE C 1 104 ? 21.162 33.227 21.244 1.00 34.09 104 PHE C O 1
ATOM 4254 N N . LEU C 1 105 ? 19.779 31.805 22.266 1.00 34.00 105 LEU C N 1
ATOM 4255 C CA . LEU C 1 105 ? 18.726 31.921 21.259 1.00 33.95 105 LEU C CA 1
ATOM 4256 C C . LEU C 1 105 ? 19.128 31.560 19.815 1.00 34.35 105 LEU C C 1
ATOM 4257 O O . LEU C 1 105 ? 18.354 31.756 18.874 1.00 34.41 105 LEU C O 1
ATOM 4262 N N . GLY C 1 106 ? 20.325 31.006 19.644 1.00 34.19 106 GLY C N 1
ATOM 4263 C CA . GLY C 1 106 ? 20.779 30.639 18.318 1.00 33.98 106 GLY C CA 1
ATOM 4264 C C . GLY C 1 106 ? 21.170 31.844 17.473 1.00 33.92 106 GLY C C 1
ATOM 4265 O O . GLY C 1 106 ? 21.163 31.759 16.238 1.00 33.19 106 GLY C O 1
ATOM 4266 N N . LEU C 1 107 ? 21.528 32.942 18.151 1.00 33.97 107 LEU C N 1
ATOM 4267 C CA . LEU C 1 107 ? 21.905 34.212 17.516 1.00 34.33 107 LEU C CA 1
ATOM 4268 C C . LEU C 1 107 ? 23.288 34.690 17.928 1.00 34.69 107 LEU C C 1
ATOM 4269 O O . LEU C 1 107 ? 23.910 35.473 17.221 1.00 35.11 107 LEU C O 1
ATOM 4274 N N . PHE C 1 108 ? 23.753 34.266 19.091 1.00 35.46 108 PHE C N 1
ATOM 4275 C CA . PHE C 1 108 ? 25.082 34.666 19.549 1.00 36.35 108 PHE C CA 1
ATOM 4276 C C . PHE C 1 108 ? 25.875 33.482 20.085 1.00 37.10 108 PHE C C 1
ATOM 4277 O O . PHE C 1 108 ? 25.303 32.461 20.471 1.00 37.07 108 PHE C O 1
ATOM 4285 N N . ALA C 1 109 ? 27.195 33.623 20.078 1.00 38.64 109 ALA C N 1
ATOM 4286 C CA . ALA C 1 109 ? 28.117 32.535 20.449 1.00 40.02 109 ALA C CA 1
ATOM 4287 C C . ALA C 1 109 ? 28.534 32.607 21.911 1.00 41.09 109 ALA C C 1
ATOM 4288 O O . ALA C 1 109 ? 28.954 31.608 22.484 1.00 41.57 109 ALA C O 1
ATOM 4290 N N . ASP C 1 110 ? 28.414 33.792 22.501 1.00 42.03 110 ASP C N 1
ATOM 4291 C CA . ASP C 1 110 ? 28.782 34.010 23.885 1.00 43.27 110 ASP C CA 1
ATOM 4292 C C . ASP C 1 110 ? 28.094 35.299 24.368 1.00 43.86 110 ASP C C 1
ATOM 4293 O O . ASP C 1 110 ? 27.243 35.824 23.674 1.00 43.99 110 ASP C O 1
ATOM 4298 N N . ARG C 1 111 ? 28.471 35.832 25.522 1.00 44.56 111 ARG C N 1
ATOM 4299 C CA . ARG C 1 111 ? 27.741 36.967 26.051 1.00 45.68 111 ARG C CA 1
ATOM 4300 C C . ARG C 1 111 ? 28.318 38.347 25.795 1.00 46.50 111 ARG C C 1
ATOM 4301 O O . ARG C 1 111 ? 27.770 39.340 26.279 1.00 46.81 111 ARG C O 1
ATOM 4309 N N . ALA C 1 112 ? 29.404 38.435 25.039 1.00 47.01 112 ALA C N 1
ATOM 4310 C CA . ALA C 1 112 ? 29.995 39.742 24.776 1.00 47.41 112 ALA C CA 1
ATOM 4311 C C . ALA C 1 112 ? 29.456 40.396 23.510 1.00 47.74 112 ALA C C 1
ATOM 4312 O O . ALA C 1 112 ? 29.137 39.723 22.531 1.00 47.43 112 ALA C O 1
ATOM 4314 N N . HIS C 1 113 ? 29.371 41.722 23.557 1.00 48.56 113 HIS C N 1
ATOM 4315 C CA . HIS C 1 113 ? 28.964 42.557 22.439 1.00 49.34 113 HIS C CA 1
ATOM 4316 C C . HIS C 1 113 ? 30.095 42.520 21.413 1.00 49.15 113 HIS C C 1
ATOM 4317 O O . HIS C 1 113 ? 31.266 42.410 21.778 1.00 49.51 113 HIS C O 1
ATOM 4324 N N . ASP C 1 114 ? 29.749 42.577 20.130 1.00 48.78 114 ASP C N 1
ATOM 4325 C CA . ASP C 1 114 ? 30.733 42.552 19.044 1.00 47.57 114 ASP C CA 1
ATOM 4326 C C . ASP C 1 114 ? 30.065 42.983 17.730 1.00 46.41 114 ASP C C 1
ATOM 4327 O O . ASP C 1 114 ? 29.142 42.336 17.246 1.00 46.13 114 ASP C O 1
ATOM 4332 N N . ALA C 1 115 ? 30.548 44.091 17.178 1.00 45.18 115 ALA C N 1
ATOM 4333 C CA . ALA C 1 115 ? 30.005 44.702 15.970 1.00 43.89 115 ALA C CA 1
ATOM 4334 C C . ALA C 1 115 ? 29.982 43.776 14.753 1.00 42.96 115 ALA C C 1
ATOM 4335 O O . ALA C 1 115 ? 29.256 44.023 13.792 1.00 42.84 115 ALA C O 1
ATOM 4337 N N . SER C 1 116 ? 30.755 42.704 14.807 1.00 41.51 116 SER C N 1
ATOM 4338 C CA . SER C 1 116 ? 30.846 41.775 13.694 1.00 40.39 116 SER C CA 1
ATOM 4339 C C . SER C 1 116 ? 29.641 40.831 13.595 1.00 39.23 116 SER C C 1
ATOM 4340 O O . SER C 1 116 ? 29.524 40.068 12.635 1.00 37.95 116 SER C O 1
ATOM 4343 N N . TYR C 1 117 ? 28.779 40.848 14.610 1.00 38.32 117 TYR C N 1
ATOM 4344 C CA . TYR C 1 117 ? 27.569 40.014 14.590 1.00 37.72 117 TYR C CA 1
ATOM 4345 C C . TYR C 1 117 ? 26.619 40.567 13.525 1.00 36.84 117 TYR C C 1
ATOM 4346 O O . TYR C 1 117 ? 26.020 39.808 12.750 1.00 36.05 117 TYR C O 1
ATOM 4355 N N . GLN C 1 118 ? 26.515 41.900 13.497 1.00 35.75 118 GLN C N 1
ATOM 4356 C CA . GLN C 1 118 ? 25.673 42.599 12.537 1.00 35.14 118 GLN C CA 1
ATOM 4357 C C . GLN C 1 118 ? 24.248 42.074 12.608 1.00 33.90 118 GLN C C 1
ATOM 4358 O O . GLN C 1 118 ? 23.641 41.724 11.605 1.00 33.56 118 GLN C O 1
ATOM 4364 N N . THR C 1 119 ? 23.729 42.035 13.820 1.00 32.56 119 THR C N 1
ATOM 4365 C CA . THR C 1 119 ? 22.441 41.453 14.076 1.00 31.51 119 THR C CA 1
ATOM 4366 C C . THR C 1 119 ? 21.621 42.331 14.993 1.00 30.79 119 THR C C 1
ATOM 4367 O O . THR C 1 119 ? 22.135 42.880 15.953 1.00 30.93 119 THR C O 1
ATOM 4371 N N . VAL C 1 120 ? 20.340 42.472 14.687 1.00 30.05 120 VAL C N 1
ATOM 4372 C CA . VAL C 1 120 ? 19.434 43.245 15.527 1.00 28.91 120 VAL C CA 1
ATOM 4373 C C . VAL C 1 120 ? 18.229 42.375 15.826 1.00 27.93 120 VAL C C 1
ATOM 4374 O O . VAL C 1 120 ? 17.640 41.801 14.909 1.00 27.09 120 VAL C O 1
ATOM 4378 N N . ALA C 1 121 ? 17.891 42.255 17.109 1.00 27.33 121 ALA C N 1
ATOM 4379 C CA . ALA C 1 121 ? 16.790 41.366 17.521 1.00 27.02 121 ALA C CA 1
ATOM 4380 C C . ALA C 1 121 ? 15.845 41.935 18.563 1.00 26.77 121 ALA C C 1
ATOM 4381 O O . ALA C 1 121 ? 16.241 42.680 19.455 1.00 27.05 121 ALA C O 1
ATOM 4383 N N . VAL C 1 122 ? 14.580 41.582 18.430 1.00 26.31 122 VAL C N 1
ATOM 4384 C CA . VAL C 1 122 ? 13.630 41.885 19.463 1.00 26.02 122 VAL C CA 1
ATOM 4385 C C . VAL C 1 122 ? 13.346 40.534 20.113 1.00 26.12 122 VAL C C 1
ATOM 4386 O O . VAL C 1 122 ? 12.826 39.648 19.454 1.00 26.30 122 VAL C O 1
ATOM 4390 N N . GLU C 1 123 ? 13.712 40.357 21.379 1.00 26.20 123 GLU C N 1
ATOM 4391 C CA . GLU C 1 123 ? 13.562 39.037 22.028 1.00 26.66 123 GLU C CA 1
ATOM 4392 C C . GLU C 1 123 ? 12.390 38.870 23.029 1.00 26.68 123 GLU C C 1
ATOM 4393 O O . GLU C 1 123 ? 12.058 39.792 23.786 1.00 25.83 123 GLU C O 1
ATOM 4399 N N . PHE C 1 124 ? 11.775 37.683 23.033 1.00 26.45 124 PHE C N 1
ATOM 4400 C CA . PHE C 1 124 ? 10.730 37.385 24.025 1.00 26.23 124 PHE C CA 1
ATOM 4401 C C . PHE C 1 124 ? 11.342 36.341 24.955 1.00 26.38 124 PHE C C 1
ATOM 4402 O O . PHE C 1 124 ? 11.337 35.142 24.674 1.00 26.38 124 PHE C O 1
ATOM 4410 N N . ASP C 1 125 ? 11.879 36.838 26.065 1.00 26.63 125 ASP C N 1
ATOM 4411 C CA . ASP C 1 125 ? 12.796 36.084 26.927 1.00 27.22 125 ASP C CA 1
ATOM 4412 C C . ASP C 1 125 ? 12.180 35.477 28.197 1.00 27.47 125 ASP C C 1
ATOM 4413 O O . ASP C 1 125 ? 11.859 36.183 29.159 1.00 26.48 125 ASP C O 1
ATOM 4418 N N . THR C 1 126 ? 12.047 34.154 28.203 1.00 28.36 126 THR C N 1
ATOM 4419 C CA . THR C 1 126 ? 11.369 33.469 29.306 1.00 29.26 126 THR C CA 1
ATOM 4420 C C . THR C 1 126 ? 12.220 32.852 30.437 1.00 30.18 126 THR C C 1
ATOM 4421 O O . THR C 1 126 ? 11.660 32.263 31.350 1.00 30.40 126 THR C O 1
ATOM 4425 N N . TYR C 1 127 ? 13.550 32.981 30.400 1.00 31.01 127 TYR C N 1
ATOM 4426 C CA . TYR C 1 127 ? 14.385 32.393 31.442 1.00 31.47 127 TYR C CA 1
ATOM 4427 C C . TYR C 1 127 ? 15.541 33.322 31.769 1.00 31.35 127 TYR C C 1
ATOM 4428 O O . TYR C 1 127 ? 16.249 33.750 30.875 1.00 31.27 127 TYR C O 1
ATOM 4437 N N . SER C 1 128 ? 15.743 33.626 33.047 1.00 31.64 128 SER C N 1
ATOM 4438 C CA . SER C 1 128 ? 16.762 34.588 33.434 1.00 32.71 128 SER C CA 1
ATOM 4439 C C . SER C 1 128 ? 18.174 34.035 33.424 1.00 33.74 128 SER C C 1
ATOM 4440 O O . SER C 1 128 ? 18.474 33.088 34.124 1.00 35.46 128 SER C O 1
ATOM 4443 N N . ASN C 1 129 ? 19.066 34.624 32.647 1.00 33.87 129 ASN C N 1
ATOM 4444 C CA . ASN C 1 129 ? 20.434 34.151 32.649 1.00 33.38 129 ASN C CA 1
ATOM 4445 C C . ASN C 1 129 ? 21.228 35.155 33.448 1.00 33.71 129 ASN C C 1
ATOM 4446 O O . ASN C 1 129 ? 20.660 36.120 33.960 1.00 33.52 129 ASN C O 1
ATOM 4451 N N . ALA C 1 130 ? 22.535 34.953 33.552 1.00 33.88 130 ALA C N 1
ATOM 4452 C CA . ALA C 1 130 ? 23.337 35.834 34.386 1.00 34.13 130 ALA C CA 1
ATOM 4453 C C . ALA C 1 130 ? 23.257 37.258 33.877 1.00 34.07 130 ALA C C 1
ATOM 4454 O O . ALA C 1 130 ? 23.352 38.210 34.647 1.00 35.09 130 ALA C O 1
ATOM 4456 N N . TRP C 1 131 ? 23.030 37.408 32.584 1.00 33.55 131 TRP C N 1
ATOM 4457 C CA . TRP C 1 131 ? 23.007 38.736 31.974 1.00 32.87 131 TRP C CA 1
ATOM 4458 C C . TRP C 1 131 ? 21.594 39.362 31.913 1.00 32.25 131 TRP C C 1
ATOM 4459 O O . TRP C 1 131 ? 21.431 40.504 31.424 1.00 31.71 131 TRP C O 1
ATOM 4470 N N . ASP C 1 132 ? 20.579 38.629 32.389 1.00 30.78 132 ASP C N 1
ATOM 4471 C CA . ASP C 1 132 ? 19.207 39.135 32.340 1.00 29.94 132 ASP C CA 1
ATOM 4472 C C . ASP C 1 132 ? 18.729 39.794 33.627 1.00 30.49 132 ASP C C 1
ATOM 4473 O O . ASP C 1 132 ? 19.357 39.681 34.681 1.00 30.57 132 ASP C O 1
ATOM 4478 N N . PRO C 1 133 ? 17.612 40.504 33.522 1.00 30.89 133 PRO C N 1
ATOM 4479 C CA . PRO C 1 133 ? 16.953 41.047 34.700 1.00 31.02 133 PRO C CA 1
ATOM 4480 C C . PRO C 1 133 ? 16.307 39.855 35.304 1.00 31.48 133 PRO C C 1
ATOM 4481 O O . PRO C 1 133 ? 16.072 38.828 34.637 1.00 30.87 133 PRO C O 1
ATOM 4485 N N . ASN C 1 134 ? 15.975 39.983 36.568 1.00 32.14 134 ASN C N 1
ATOM 4486 C CA . ASN C 1 134 ? 15.382 38.851 37.204 1.00 32.94 134 ASN C CA 1
ATOM 4487 C C . ASN C 1 134 ? 13.900 38.666 36.932 1.00 32.73 134 ASN C C 1
ATOM 4488 O O . ASN C 1 134 ? 13.172 38.361 37.869 1.00 33.57 134 ASN C O 1
ATOM 4493 N N . TYR C 1 135 ? 13.431 38.872 35.699 1.00 31.96 135 TYR C N 1
ATOM 4494 C CA . TYR C 1 135 ? 12.001 38.640 35.396 1.00 31.14 135 TYR C CA 1
ATOM 4495 C C . TYR C 1 135 ? 11.749 38.445 33.895 1.00 30.93 135 TYR C C 1
ATOM 4496 O O . TYR C 1 135 ? 12.563 38.825 33.071 1.00 31.21 135 TYR C O 1
ATOM 4505 N N . THR C 1 136 ? 10.635 37.822 33.539 1.00 30.50 136 THR C N 1
ATOM 4506 C CA . THR C 1 136 ? 10.305 37.643 32.133 1.00 30.22 136 THR C CA 1
ATOM 4507 C C . THR C 1 136 ? 10.329 38.983 31.406 1.00 29.71 136 THR C C 1
ATOM 4508 O O . THR C 1 136 ? 9.772 39.968 31.900 1.00 29.21 136 THR C O 1
ATOM 4512 N N . HIS C 1 137 ? 10.967 39.028 30.238 1.00 28.90 137 HIS C N 1
ATOM 4513 C CA . HIS C 1 137 ? 11.104 40.310 29.549 1.00 28.93 137 HIS C CA 1
ATOM 4514 C C . HIS C 1 137 ? 11.115 40.293 28.020 1.00 28.07 137 HIS C C 1
ATOM 4515 O O . HIS C 1 137 ? 11.279 39.261 27.377 1.00 28.17 137 HIS C O 1
ATOM 4522 N N . ILE C 1 138 ? 10.955 41.486 27.468 1.00 27.37 138 ILE C N 1
ATOM 4523 C CA . ILE C 1 138 ? 11.082 41.753 26.050 1.00 26.01 138 ILE C CA 1
ATOM 4524 C C . ILE C 1 138 ? 12.277 42.652 26.000 1.00 25.37 138 ILE C C 1
ATOM 4525 O O . ILE C 1 138 ? 12.294 43.641 26.727 1.00 25.59 138 ILE C O 1
ATOM 4530 N N . GLY C 1 139 ? 13.276 42.321 25.185 1.00 24.72 139 GLY C N 1
ATOM 4531 C CA . GLY C 1 139 ? 14.438 43.177 25.023 1.00 24.66 139 GLY C CA 1
ATOM 4532 C C . GLY C 1 139 ? 14.836 43.451 23.580 1.00 25.39 139 GLY C C 1
ATOM 4533 O O . GLY C 1 139 ? 14.512 42.662 22.669 1.00 26.23 139 GLY C O 1
ATOM 4534 N N . ILE C 1 140 ? 15.543 44.558 23.361 1.00 25.11 140 ILE C N 1
ATOM 4535 C CA . ILE C 1 140 ? 16.061 44.901 22.042 1.00 25.09 140 ILE C CA 1
ATOM 4536 C C . ILE C 1 140 ? 17.533 44.533 22.094 1.00 25.92 140 ILE C C 1
ATOM 4537 O O . ILE C 1 140 ? 18.250 45.008 22.964 1.00 26.66 140 ILE C O 1
ATOM 4542 N N . ASP C 1 141 ? 17.994 43.688 21.183 1.00 26.11 141 ASP C N 1
ATOM 4543 C CA . ASP C 1 141 ? 19.370 43.262 21.197 1.00 26.78 141 ASP C CA 1
ATOM 4544 C C . ASP C 1 141 ? 20.139 43.836 20.011 1.00 28.09 141 ASP C C 1
ATOM 4545 O O . ASP C 1 141 ? 19.784 43.575 18.858 1.00 28.92 141 ASP C O 1
ATOM 4550 N N . THR C 1 142 ? 21.211 44.581 20.282 1.00 28.68 142 THR C N 1
ATOM 4551 C CA . THR C 1 142 ? 22.020 45.154 19.214 1.00 29.41 142 THR C CA 1
ATOM 4552 C C . THR C 1 142 ? 23.441 44.596 19.254 1.00 30.24 142 THR C C 1
ATOM 4553 O O . THR C 1 142 ? 24.277 45.099 19.987 1.00 30.43 142 THR C O 1
ATOM 4557 N N . ASN C 1 143 ? 23.725 43.566 18.462 1.00 31.21 143 ASN C N 1
ATOM 4558 C CA . ASN C 1 143 ? 25.051 42.961 18.436 1.00 31.40 143 ASN C CA 1
ATOM 4559 C C . ASN C 1 143 ? 25.406 42.246 19.737 1.00 32.52 143 ASN C C 1
ATOM 4560 O O . ASN C 1 143 ? 26.591 42.144 20.084 1.00 33.25 143 ASN C O 1
ATOM 4565 N N . GLY C 1 144 ? 24.396 41.763 20.464 1.00 32.54 144 GLY C N 1
ATOM 4566 C CA . GLY C 1 144 ? 24.637 41.016 21.682 1.00 31.94 144 GLY C CA 1
ATOM 4567 C C . GLY C 1 144 ? 23.379 40.557 22.402 1.00 31.86 144 GLY C C 1
ATOM 4568 O O . GLY C 1 144 ? 22.312 41.140 22.240 1.00 32.05 144 GLY C O 1
ATOM 4569 N N . ILE C 1 145 ? 23.532 39.523 23.229 1.00 31.54 145 ILE C N 1
ATOM 4570 C CA . ILE C 1 145 ? 22.461 38.945 24.013 1.00 30.83 145 ILE C CA 1
ATOM 4571 C C . ILE C 1 145 ? 22.125 39.807 25.218 1.00 31.26 145 ILE C C 1
ATOM 4572 O O . ILE C 1 145 ? 20.997 39.789 25.700 1.00 30.97 145 ILE C O 1
ATOM 4577 N N . GLU C 1 146 ? 23.088 40.585 25.703 1.00 32.01 146 GLU C N 1
ATOM 4578 C CA . GLU C 1 146 ? 22.799 41.488 26.804 1.00 32.70 146 GLU C CA 1
ATOM 4579 C C . GLU C 1 146 ? 22.004 42.635 26.193 1.00 32.88 146 GLU C C 1
ATOM 4580 O O . GLU C 1 146 ? 22.578 43.476 25.487 1.00 33.21 146 GLU C O 1
ATOM 4586 N N . SER C 1 147 ? 20.684 42.657 26.420 1.00 32.46 147 SER C N 1
ATOM 4587 C CA . SER C 1 147 ? 19.821 43.650 25.753 1.00 32.08 147 SER C CA 1
ATOM 4588 C C . SER C 1 147 ? 20.257 45.057 26.051 1.00 32.39 147 SER C C 1
ATOM 4589 O O . SER C 1 147 ? 20.810 45.312 27.096 1.00 32.85 147 SER C O 1
ATOM 4592 N N . LYS C 1 148 ? 19.989 45.981 25.140 1.00 32.74 148 LYS C N 1
ATOM 4593 C CA . LYS C 1 148 ? 20.319 47.374 25.365 1.00 33.20 148 LYS C CA 1
ATOM 4594 C C . LYS C 1 148 ? 19.131 48.118 26.001 1.00 32.70 148 LYS C C 1
ATOM 4595 O O . LYS C 1 148 ? 19.259 49.261 26.412 1.00 32.61 148 LYS C O 1
ATOM 4601 N N . LYS C 1 149 ? 17.972 47.459 26.073 1.00 32.39 149 LYS C N 1
ATOM 4602 C CA . LYS C 1 149 ? 16.766 47.994 26.709 1.00 31.75 149 LYS C CA 1
ATOM 4603 C C . LYS C 1 149 ? 15.788 46.842 26.835 1.00 31.23 149 LYS C C 1
ATOM 4604 O O . LYS C 1 149 ? 15.664 46.034 25.902 1.00 30.69 149 LYS C O 1
ATOM 4610 N N . THR C 1 150 ? 15.112 46.769 27.985 1.00 30.54 150 THR C N 1
ATOM 4611 C CA . THR C 1 150 ? 14.106 45.743 28.251 1.00 30.05 150 THR C CA 1
ATOM 4612 C C . THR C 1 150 ? 12.952 46.339 29.057 1.00 29.97 150 THR C C 1
ATOM 4613 O O . THR C 1 150 ? 13.103 47.390 29.674 1.00 29.41 150 THR C O 1
ATOM 4617 N N . THR C 1 151 ? 11.809 45.649 29.022 1.00 29.66 151 THR C N 1
ATOM 4618 C CA . THR C 1 151 ? 10.649 45.918 29.861 1.00 29.85 151 THR C CA 1
ATOM 4619 C C . THR C 1 151 ? 10.094 44.543 30.262 1.00 30.00 151 THR C C 1
ATOM 4620 O O . THR C 1 151 ? 10.203 43.567 29.497 1.00 29.52 151 THR C O 1
ATOM 4624 N N . PRO C 1 152 ? 9.472 44.474 31.438 1.00 30.03 152 PRO C N 1
ATOM 4625 C CA . PRO C 1 152 ? 8.861 43.232 31.919 1.00 30.12 152 PRO C CA 1
ATOM 4626 C C . PRO C 1 152 ? 7.591 42.978 31.171 1.00 30.18 152 PRO C C 1
ATOM 4627 O O . PRO C 1 152 ? 7.030 43.929 30.650 1.00 30.72 152 PRO C O 1
ATOM 4631 N N . PHE C 1 153 ? 7.170 41.726 31.119 1.00 30.22 153 PHE C N 1
ATOM 4632 C CA . PHE C 1 153 ? 5.877 41.325 30.602 1.00 30.78 153 PHE C CA 1
ATOM 4633 C C . PHE C 1 153 ? 5.592 39.952 31.225 1.00 31.96 153 PHE C C 1
ATOM 4634 O O . PHE C 1 153 ? 6.496 39.336 31.753 1.00 32.08 153 PHE C O 1
ATOM 4642 N N . ASP C 1 154 ? 4.342 39.506 31.217 1.00 33.28 154 ASP C N 1
ATOM 4643 C CA . ASP C 1 154 ? 3.995 38.213 31.775 1.00 34.83 154 ASP C CA 1
ATOM 4644 C C . ASP C 1 154 ? 3.408 37.364 30.673 1.00 34.32 154 ASP C C 1
ATOM 4645 O O . ASP C 1 154 ? 2.413 37.727 30.046 1.00 34.65 154 ASP C O 1
ATOM 4650 N N . MET C 1 155 ? 4.029 36.230 30.417 1.00 33.83 155 MET C N 1
ATOM 4651 C CA . MET C 1 155 ? 3.521 35.379 29.364 1.00 33.68 155 MET C CA 1
ATOM 4652 C C . MET C 1 155 ? 2.149 34.861 29.715 1.00 33.72 155 MET C C 1
ATOM 4653 O O . MET C 1 155 ? 1.782 34.865 30.873 1.00 33.54 155 MET C O 1
ATOM 4658 N N . VAL C 1 156 ? 1.385 34.473 28.691 1.00 33.83 156 VAL C N 1
ATOM 4659 C CA . VAL C 1 156 ? 0.146 33.726 28.876 1.00 33.37 156 VAL C CA 1
ATOM 4660 C C . VAL C 1 156 ? 0.247 32.465 28.007 1.00 33.12 156 VAL C C 1
ATOM 4661 O O . VAL C 1 156 ? 0.009 32.493 26.807 1.00 32.76 156 VAL C O 1
ATOM 4665 N N . TYR C 1 157 ? 0.635 31.359 28.629 1.00 33.35 157 TYR C N 1
ATOM 4666 C CA . TYR C 1 157 ? 0.821 30.109 27.912 1.00 33.00 157 TYR C CA 1
ATOM 4667 C C . TYR C 1 157 ? -0.501 29.670 27.340 1.00 32.79 157 TYR C C 1
ATOM 4668 O O . TYR C 1 157 ? -1.524 29.889 27.956 1.00 33.16 157 TYR C O 1
ATOM 4677 N N . GLY C 1 158 ? -0.489 29.104 26.144 1.00 32.17 158 GLY C N 1
ATOM 4678 C CA . GLY C 1 158 ? -1.724 28.625 25.568 1.00 32.48 158 GLY C CA 1
ATOM 4679 C C . GLY C 1 158 ? -2.579 29.733 24.970 1.00 32.40 158 GLY C C 1
ATOM 4680 O O . GLY C 1 158 ? -3.742 29.499 24.655 1.00 33.44 158 GLY C O 1
ATOM 4681 N N . GLU C 1 159 ? -2.035 30.936 24.813 1.00 31.52 159 GLU C N 1
ATOM 4682 C CA . GLU C 1 159 ? -2.790 32.021 24.168 1.00 30.77 159 GLU C CA 1
ATOM 4683 C C . GLU C 1 159 ? -2.022 32.671 22.995 1.00 30.35 159 GLU C C 1
ATOM 4684 O O . GLU C 1 159 ? -0.847 33.054 23.112 1.00 29.27 159 GLU C O 1
ATOM 4690 N N . LYS C 1 160 ? -2.699 32.792 21.862 1.00 30.01 160 LYS C N 1
ATOM 4691 C CA . LYS C 1 160 ? -2.094 33.398 20.689 1.00 30.28 160 LYS C CA 1
ATOM 4692 C C . LYS C 1 160 ? -1.728 34.832 21.024 1.00 29.49 160 LYS C C 1
ATOM 4693 O O . LYS C 1 160 ? -2.522 35.555 21.618 1.00 30.23 160 LYS C O 1
ATOM 4699 N N . ALA C 1 161 ? -0.520 35.242 20.673 1.00 28.19 161 ALA C N 1
ATOM 4700 C CA . ALA C 1 161 ? -0.086 36.587 20.958 1.00 26.97 161 ALA C CA 1
ATOM 4701 C C . ALA C 1 161 ? 0.073 37.354 19.658 1.00 27.04 161 ALA C C 1
ATOM 4702 O O . ALA C 1 161 ? 0.439 36.768 18.636 1.00 26.50 161 ALA C O 1
ATOM 4704 N N . ASN C 1 162 ? -0.189 38.664 19.692 1.00 26.69 162 ASN C N 1
ATOM 4705 C CA . ASN C 1 162 ? -0.013 39.496 18.505 1.00 26.76 162 ASN C CA 1
ATOM 4706 C C . ASN C 1 162 ? 1.112 40.452 18.735 1.00 27.38 162 ASN C C 1
ATOM 4707 O O . ASN C 1 162 ? 1.175 41.143 19.758 1.00 29.02 162 ASN C O 1
ATOM 4712 N N . ILE C 1 163 ? 2.015 40.498 17.777 1.00 27.40 163 ILE C N 1
ATOM 4713 C CA . ILE C 1 163 ? 3.197 41.339 17.874 1.00 26.51 163 ILE C CA 1
ATOM 4714 C C . ILE C 1 163 ? 3.262 42.209 16.651 1.00 25.77 163 ILE C C 1
ATOM 4715 O O . ILE C 1 163 ? 2.929 41.768 15.542 1.00 26.11 163 ILE C O 1
ATOM 4720 N N . VAL C 1 164 ? 3.680 43.443 16.855 1.00 24.95 164 VAL C N 1
ATOM 4721 C CA . VAL C 1 164 ? 3.858 44.358 15.761 1.00 24.46 164 VAL C CA 1
ATOM 4722 C C . VAL C 1 164 ? 5.178 45.081 15.938 1.00 24.23 164 VAL C C 1
ATOM 4723 O O . VAL C 1 164 ? 5.456 45.615 17.012 1.00 24.92 164 VAL C O 1
ATOM 4727 N N . ILE C 1 165 ? 6.010 45.081 14.910 1.00 23.50 165 ILE C N 1
ATOM 4728 C CA . ILE C 1 165 ? 7.273 45.824 14.996 1.00 23.38 165 ILE C CA 1
ATOM 4729 C C . ILE C 1 165 ? 7.378 46.852 13.845 1.00 23.38 165 ILE C C 1
ATOM 4730 O O . ILE C 1 165 ? 7.296 46.475 12.669 1.00 23.62 165 ILE C O 1
ATOM 4735 N N . THR C 1 166 ? 7.488 48.139 14.179 1.00 23.12 166 THR C N 1
ATOM 4736 C CA . THR C 1 166 ? 7.699 49.158 13.161 1.00 23.57 166 THR C CA 1
ATOM 4737 C C . THR C 1 166 ? 9.019 49.942 13.287 1.00 23.62 166 THR C C 1
ATOM 4738 O O . THR C 1 166 ? 9.505 50.209 14.386 1.00 23.68 166 THR C O 1
ATOM 4742 N N . TYR C 1 167 ? 9.606 50.270 12.133 1.00 23.44 167 TYR C N 1
ATOM 4743 C CA . TYR C 1 167 ? 10.838 51.062 12.031 1.00 22.35 167 TYR C CA 1
ATOM 4744 C C . TYR C 1 167 ? 10.544 52.274 11.164 1.00 22.08 167 TYR C C 1
ATOM 4745 O O . TYR C 1 167 ? 10.156 52.148 9.999 1.00 21.23 167 TYR C O 1
ATOM 4754 N N . GLN C 1 168 ? 10.738 53.450 11.735 1.00 22.52 168 GLN C N 1
ATOM 4755 C CA . GLN C 1 168 ? 10.471 54.697 11.022 1.00 23.36 168 GLN C CA 1
ATOM 4756 C C . GLN C 1 168 ? 11.785 55.362 10.618 1.00 23.58 168 GLN C C 1
ATOM 4757 O O . GLN C 1 168 ? 12.549 55.845 11.472 1.00 23.76 168 GLN C O 1
ATOM 4763 N N . ALA C 1 169 ? 12.058 55.377 9.322 1.00 23.72 169 ALA C N 1
ATOM 4764 C CA . ALA C 1 169 ? 13.326 55.904 8.829 1.00 24.20 169 ALA C CA 1
ATOM 4765 C C . ALA C 1 169 ? 13.646 57.298 9.297 1.00 24.95 169 ALA C C 1
ATOM 4766 O O . ALA C 1 169 ? 14.763 57.586 9.677 1.00 25.98 169 ALA C O 1
ATOM 4768 N N . SER C 1 170 ? 12.667 58.179 9.290 1.00 25.77 170 SER C N 1
ATOM 4769 C CA . SER C 1 170 ? 12.960 59.573 9.558 1.00 25.95 170 SER C CA 1
ATOM 4770 C C . SER C 1 170 ? 13.365 59.863 10.986 1.00 26.43 170 SER C C 1
ATOM 4771 O O . SER C 1 170 ? 14.043 60.864 11.245 1.00 27.15 170 SER C O 1
ATOM 4774 N N . THR C 1 171 ? 12.965 59.020 11.928 1.00 26.22 171 THR C N 1
ATOM 4775 C CA . THR C 1 171 ? 13.360 59.293 13.301 1.00 26.52 171 THR C CA 1
ATOM 4776 C C . THR C 1 171 ? 14.260 58.222 13.858 1.00 26.35 171 THR C C 1
ATOM 4777 O O . THR C 1 171 ? 14.711 58.324 14.981 1.00 25.69 171 THR C O 1
ATOM 4781 N N . LYS C 1 172 ? 14.519 57.193 13.061 1.00 27.04 172 LYS C N 1
ATOM 4782 C CA . LYS C 1 172 ? 15.323 56.040 13.513 1.00 27.65 172 LYS C CA 1
ATOM 4783 C C . LYS C 1 172 ? 14.745 55.344 14.755 1.00 26.67 172 LYS C C 1
ATOM 4784 O O . LYS C 1 172 ? 15.484 54.792 15.571 1.00 26.53 172 LYS C O 1
ATOM 4790 N N . ALA C 1 173 ? 13.422 55.400 14.892 1.00 25.77 173 ALA C N 1
ATOM 4791 C CA . ALA C 1 173 ? 12.728 54.779 16.005 1.00 24.81 173 ALA C CA 1
ATOM 4792 C C . ALA C 1 173 ? 12.407 53.312 15.691 1.00 24.20 173 ALA C C 1
ATOM 4793 O O . ALA C 1 173 ? 11.784 53.029 14.687 1.00 23.96 173 ALA C O 1
ATOM 4795 N N . LEU C 1 174 ? 12.859 52.389 16.533 1.00 24.09 174 LEU C N 1
ATOM 4796 C CA . LEU C 1 174 ? 12.462 50.969 16.427 1.00 24.23 174 LEU C CA 1
ATOM 4797 C C . LEU C 1 174 ? 11.430 50.776 17.516 1.00 23.96 174 LEU C C 1
ATOM 4798 O O . LEU C 1 174 ? 11.679 51.106 18.675 1.00 24.48 174 LEU C O 1
ATOM 4803 N N . ALA C 1 175 ? 10.276 50.242 17.182 1.00 23.79 175 ALA C N 1
ATOM 4804 C CA . ALA C 1 175 ? 9.255 50.118 18.201 1.00 24.08 175 ALA C CA 1
ATOM 4805 C C . ALA C 1 175 ? 8.596 48.751 18.141 1.00 24.62 175 ALA C C 1
ATOM 4806 O O . ALA C 1 175 ? 8.309 48.232 17.046 1.00 24.37 175 ALA C O 1
ATOM 4808 N N . ALA C 1 176 ? 8.326 48.175 19.314 1.00 25.02 176 ALA C N 1
ATOM 4809 C CA . ALA C 1 176 ? 7.636 46.875 19.380 1.00 25.26 176 ALA C CA 1
ATOM 4810 C C . ALA C 1 176 ? 6.419 46.905 20.310 1.00 25.77 176 ALA C C 1
ATOM 4811 O O . ALA C 1 176 ? 6.449 47.555 21.354 1.00 26.49 176 ALA C O 1
ATOM 4813 N N . SER C 1 177 ? 5.348 46.214 19.940 1.00 26.10 177 SER C N 1
ATOM 4814 C CA . SER C 1 177 ? 4.208 46.113 20.831 1.00 26.69 177 SER C CA 1
ATOM 4815 C C . SER C 1 177 ? 3.785 44.657 20.871 1.00 26.62 177 SER C C 1
ATOM 4816 O O . SER C 1 177 ? 3.981 43.950 19.887 1.00 27.15 177 SER C O 1
ATOM 4819 N N . LEU C 1 178 ? 3.243 44.201 22.001 1.00 26.34 178 LEU C N 1
ATOM 4820 C CA . LEU C 1 178 ? 2.778 42.817 22.146 1.00 26.23 178 LEU C CA 1
ATOM 4821 C C . LEU C 1 178 ? 1.409 42.771 22.813 1.00 26.20 178 LEU C C 1
ATOM 4822 O O . LEU C 1 178 ? 1.227 43.355 23.870 1.00 26.43 178 LEU C O 1
ATOM 4827 N N . VAL C 1 179 ? 0.430 42.094 22.220 1.00 25.97 179 VAL C N 1
ATOM 4828 C CA . VAL C 1 179 ? -0.882 42.030 22.889 1.00 26.03 179 VAL C CA 1
ATOM 4829 C C . VAL C 1 179 ? -1.471 40.630 23.047 1.00 26.16 179 VAL C C 1
ATOM 4830 O O . VAL C 1 179 ? -1.360 39.806 22.145 1.00 26.17 179 VAL C O 1
ATOM 4834 N N . PHE C 1 180 ? -2.067 40.371 24.212 1.00 26.21 180 PHE C N 1
ATOM 4835 C CA . PHE C 1 180 ? -2.825 39.139 24.437 1.00 26.66 180 PHE C CA 1
ATOM 4836 C C . PHE C 1 180 ? -4.287 39.532 24.293 1.00 27.38 180 PHE C C 1
ATOM 4837 O O . PHE C 1 180 ? -4.904 40.054 25.228 1.00 27.89 180 PHE C O 1
ATOM 4845 N N . PRO C 1 181 ? -4.851 39.254 23.126 1.00 27.94 181 PRO C N 1
ATOM 4846 C CA . PRO C 1 181 ? -6.163 39.789 22.764 1.00 28.12 181 PRO C CA 1
ATOM 4847 C C . PRO C 1 181 ? -7.230 39.247 23.661 1.00 28.49 181 PRO C C 1
ATOM 4848 O O . PRO C 1 181 ? -8.181 39.958 23.933 1.00 29.45 181 PRO C O 1
ATOM 4852 N N . VAL C 1 182 ? -7.095 38.009 24.099 1.00 28.61 182 VAL C N 1
ATOM 4853 C CA . VAL C 1 182 ? -8.160 37.414 24.870 1.00 29.46 182 VAL C CA 1
ATOM 4854 C C . VAL C 1 182 ? -8.087 37.824 26.335 1.00 30.03 182 VAL C C 1
ATOM 4855 O O . VAL C 1 182 ? -9.094 38.129 26.924 1.00 30.78 182 VAL C O 1
ATOM 4859 N N . SER C 1 183 ? -6.882 37.889 26.891 1.00 30.52 183 SER C N 1
ATOM 4860 C CA . SER C 1 183 ? -6.649 38.337 28.253 1.00 30.29 183 SER C CA 1
ATOM 4861 C C . SER C 1 183 ? -6.592 39.851 28.361 1.00 30.43 183 SER C C 1
ATOM 4862 O O . SER C 1 183 ? -6.556 40.404 29.460 1.00 29.53 183 SER C O 1
ATOM 4865 N N . GLN C 1 184 ? -6.530 40.515 27.210 1.00 30.77 184 GLN C N 1
ATOM 4866 C CA . GLN C 1 184 ? -6.567 41.980 27.151 1.00 31.07 184 GLN C CA 1
ATOM 4867 C C . GLN C 1 184 ? -5.380 42.712 27.770 1.00 30.95 184 GLN C C 1
ATOM 4868 O O . GLN C 1 184 ? -5.537 43.794 28.328 1.00 31.48 184 GLN C O 1
ATOM 4874 N N . THR C 1 185 ? -4.183 42.166 27.650 1.00 31.33 185 THR C N 1
ATOM 4875 C CA . THR C 1 185 ? -3.006 42.883 28.168 1.00 32.03 185 THR C CA 1
ATOM 4876 C C . THR C 1 185 ? -2.043 43.226 27.047 1.00 31.99 185 THR C C 1
ATOM 4877 O O . THR C 1 185 ? -1.875 42.446 26.104 1.00 33.48 185 THR C O 1
ATOM 4881 N N . SER C 1 186 ? -1.411 44.389 27.132 1.00 31.52 186 SER C N 1
ATOM 4882 C CA . SER C 1 186 ? -0.476 44.790 26.107 1.00 31.24 186 SER C CA 1
ATOM 4883 C C . SER C 1 186 ? 0.752 45.474 26.702 1.00 30.33 186 SER C C 1
ATOM 4884 O O . SER C 1 186 ? 0.675 46.078 27.768 1.00 29.60 186 SER C O 1
ATOM 4887 N N . TYR C 1 187 ? 1.883 45.364 25.996 1.00 29.53 187 TYR C N 1
ATOM 4888 C CA . TYR C 1 187 ? 3.161 45.919 26.430 1.00 28.51 187 TYR C CA 1
ATOM 4889 C C . TYR C 1 187 ? 3.889 46.563 25.255 1.00 27.82 187 TYR C C 1
ATOM 4890 O O . TYR C 1 187 ? 3.799 46.068 24.150 1.00 27.64 187 TYR C O 1
ATOM 4899 N N . ALA C 1 188 ? 4.620 47.653 25.491 1.00 27.75 188 ALA C N 1
ATOM 4900 C CA . ALA C 1 188 ? 5.298 48.381 24.406 1.00 27.14 188 ALA C CA 1
ATOM 4901 C C . ALA C 1 188 ? 6.670 48.900 24.783 1.00 27.16 188 ALA C C 1
ATOM 4902 O O . ALA C 1 188 ? 6.901 49.314 25.924 1.00 26.34 188 ALA C O 1
ATOM 4904 N N . VAL C 1 189 ? 7.580 48.900 23.810 1.00 27.79 189 VAL C N 1
ATOM 4905 C CA . VAL C 1 189 ? 8.923 49.462 24.010 1.00 28.23 189 VAL C CA 1
ATOM 4906 C C . VAL C 1 189 ? 9.376 50.136 22.755 1.00 29.18 189 VAL C C 1
ATOM 4907 O O . VAL C 1 189 ? 8.937 49.781 21.665 1.00 29.86 189 VAL C O 1
ATOM 4911 N N . SER C 1 190 ? 10.335 51.039 22.888 1.00 30.11 190 SER C N 1
ATOM 4912 C CA . SER C 1 190 ? 10.828 51.769 21.744 1.00 31.10 190 SER C CA 1
ATOM 4913 C C . SER C 1 190 ? 12.268 52.182 21.929 1.00 31.75 190 SER C C 1
ATOM 4914 O O . SER C 1 190 ? 12.658 52.530 23.029 1.00 33.01 190 SER C O 1
ATOM 4917 N N . ALA C 1 191 ? 13.082 52.145 20.884 1.00 32.05 191 ALA C N 1
ATOM 4918 C CA . ALA C 1 191 ? 14.461 52.617 21.037 1.00 32.47 191 ALA C CA 1
ATOM 4919 C C . ALA C 1 191 ? 14.818 53.322 19.783 1.00 32.67 191 ALA C C 1
ATOM 4920 O O . ALA C 1 191 ? 14.200 53.101 18.742 1.00 33.33 191 ALA C O 1
ATOM 4922 N N . ARG C 1 192 ? 15.840 54.144 19.866 1.00 32.40 192 ARG C N 1
ATOM 4923 C CA . ARG C 1 192 ? 16.347 54.834 18.712 1.00 32.75 192 ARG C CA 1
ATOM 4924 C C . ARG C 1 192 ? 17.682 54.187 18.300 1.00 32.13 192 ARG C C 1
ATOM 4925 O O . ARG C 1 192 ? 18.597 54.069 19.109 1.00 31.46 192 ARG C O 1
ATOM 4933 N N . VAL C 1 193 ? 17.785 53.751 17.050 1.00 31.45 193 VAL C N 1
ATOM 4934 C CA . VAL C 1 193 ? 18.998 53.109 16.565 1.00 31.13 193 VAL C CA 1
ATOM 4935 C C . VAL C 1 193 ? 19.142 53.322 15.085 1.00 31.05 193 VAL C C 1
ATOM 4936 O O . VAL C 1 193 ? 18.187 53.186 14.326 1.00 30.73 193 VAL C O 1
ATOM 4940 N N . ASP C 1 194 ? 20.353 53.656 14.669 1.00 31.50 194 ASP C N 1
ATOM 4941 C CA . ASP C 1 194 ? 20.610 53.924 13.265 1.00 31.90 194 ASP C CA 1
ATOM 4942 C C . ASP C 1 194 ? 21.185 52.730 12.569 1.00 31.69 194 ASP C C 1
ATOM 4943 O O . ASP C 1 194 ? 22.389 52.541 12.571 1.00 31.94 194 ASP C O 1
ATOM 4948 N N . LEU C 1 195 ? 20.318 51.967 11.920 1.00 31.57 195 LEU C N 1
ATOM 4949 C CA . LEU C 1 195 ? 20.693 50.763 11.201 1.00 31.28 195 LEU C CA 1
ATOM 4950 C C . LEU C 1 195 ? 21.873 50.903 10.236 1.00 31.62 195 LEU C C 1
ATOM 4951 O O . LEU C 1 195 ? 22.647 49.959 10.042 1.00 31.43 195 LEU C O 1
ATOM 4956 N N . ARG C 1 196 ? 22.014 52.070 9.624 1.00 32.53 196 ARG C N 1
ATOM 4957 C CA . ARG C 1 196 ? 23.144 52.303 8.718 1.00 33.57 196 ARG C CA 1
ATOM 4958 C C . ARG C 1 196 ? 24.480 51.967 9.370 1.00 33.98 196 ARG C C 1
ATOM 4959 O O . ARG C 1 196 ? 25.409 51.546 8.687 1.00 33.91 196 ARG C O 1
ATOM 4967 N N . ASP C 1 197 ? 24.553 52.168 10.686 1.00 34.25 197 ASP C N 1
ATOM 4968 C CA . ASP C 1 197 ? 25.747 51.895 11.470 1.00 35.02 197 ASP C CA 1
ATOM 4969 C C . ASP C 1 197 ? 25.879 50.422 11.877 1.00 34.70 197 ASP C C 1
ATOM 4970 O O . ASP C 1 197 ? 26.967 49.988 12.254 1.00 35.52 197 ASP C O 1
ATOM 4975 N N . ILE C 1 198 ? 24.786 49.663 11.840 1.00 33.44 198 ILE C N 1
ATOM 4976 C CA . ILE C 1 198 ? 24.788 48.295 12.350 1.00 32.01 198 ILE C CA 1
ATOM 4977 C C . ILE C 1 198 ? 24.711 47.206 11.290 1.00 31.45 198 ILE C C 1
ATOM 4978 O O . ILE C 1 198 ? 25.350 46.184 11.414 1.00 31.10 198 ILE C O 1
ATOM 4983 N N . LEU C 1 199 ? 23.914 47.421 10.254 1.00 30.98 199 LEU C N 1
ATOM 4984 C CA . LEU C 1 199 ? 23.669 46.387 9.264 1.00 30.29 199 LEU C CA 1
ATOM 4985 C C . LEU C 1 199 ? 24.251 46.666 7.876 1.00 30.11 199 LEU C C 1
ATOM 4986 O O . LEU C 1 199 ? 24.519 47.801 7.493 1.00 31.07 199 LEU C O 1
ATOM 4991 N N . PRO C 1 200 ? 24.468 45.613 7.117 1.00 29.20 200 PRO C N 1
ATOM 4992 C CA . PRO C 1 200 ? 24.814 45.776 5.711 1.00 28.99 200 PRO C CA 1
ATOM 4993 C C . PRO C 1 200 ? 23.550 46.224 4.941 1.00 28.45 200 PRO C C 1
ATOM 4994 O O . PRO C 1 200 ? 22.446 46.071 5.421 1.00 28.39 200 PRO C O 1
ATOM 4998 N N . GLU C 1 201 ? 23.714 46.787 3.757 1.00 28.17 201 GLU C N 1
ATOM 4999 C CA . GLU C 1 201 ? 22.576 47.184 2.928 1.00 27.44 201 GLU C CA 1
ATOM 5000 C C . GLU C 1 201 ? 21.447 46.137 2.815 1.00 27.29 201 GLU C C 1
ATOM 5001 O O . GLU C 1 201 ? 20.248 46.455 2.894 1.00 27.11 201 GLU C O 1
ATOM 5007 N N . TYR C 1 202 ? 21.840 44.894 2.598 1.00 27.06 202 TYR C N 1
ATOM 5008 C CA . TYR C 1 202 ? 20.877 43.817 2.437 1.00 27.18 202 TYR C CA 1
ATOM 5009 C C . TYR C 1 202 ? 20.933 42.853 3.602 1.00 26.56 202 TYR C C 1
ATOM 5010 O O . TYR C 1 202 ? 22.011 42.403 3.986 1.00 27.28 202 TYR C O 1
ATOM 5019 N N . VAL C 1 203 ? 19.777 42.557 4.172 1.00 25.85 203 VAL C N 1
ATOM 5020 C CA . VAL C 1 203 ? 19.685 41.570 5.240 1.00 26.02 203 VAL C CA 1
ATOM 5021 C C . VAL C 1 203 ? 18.590 40.542 4.946 1.00 25.89 203 VAL C C 1
ATOM 5022 O O . VAL C 1 203 ? 17.764 40.708 4.039 1.00 26.49 203 VAL C O 1
ATOM 5026 N N . ARG C 1 204 ? 18.604 39.456 5.698 1.00 25.49 204 ARG C N 1
ATOM 5027 C CA . ARG C 1 204 ? 17.519 38.495 5.639 1.00 24.78 204 ARG C CA 1
ATOM 5028 C C . ARG C 1 204 ? 16.795 38.644 6.965 1.00 23.89 204 ARG C C 1
ATOM 5029 O O . ARG C 1 204 ? 17.389 39.136 7.949 1.00 23.72 204 ARG C O 1
ATOM 5037 N N . VAL C 1 205 ? 15.533 38.241 7.014 1.00 22.61 205 VAL C N 1
ATOM 5038 C CA . VAL C 1 205 ? 14.759 38.459 8.235 1.00 22.16 205 VAL C CA 1
ATOM 5039 C C . VAL C 1 205 ? 14.024 37.228 8.685 1.00 22.71 205 VAL C C 1
ATOM 5040 O O . VAL C 1 205 ? 13.793 36.316 7.885 1.00 22.67 205 VAL C O 1
ATOM 5044 N N . GLY C 1 206 ? 13.679 37.185 9.975 1.00 22.96 206 GLY C N 1
ATOM 5045 C CA . GLY C 1 206 ? 12.964 36.039 10.507 1.00 23.77 206 GLY C CA 1
ATOM 5046 C C . GLY C 1 206 ? 13.008 35.754 11.996 1.00 24.36 206 GLY C C 1
ATOM 5047 O O . GLY C 1 206 ? 13.238 36.628 12.828 1.00 24.67 206 GLY C O 1
ATOM 5048 N N . PHE C 1 207 ? 12.798 34.492 12.332 1.00 24.89 207 PHE C N 1
ATOM 5049 C CA . PHE C 1 207 ? 12.751 34.079 13.719 1.00 25.24 207 PHE C CA 1
ATOM 5050 C C . PHE C 1 207 ? 13.778 33.018 14.110 1.00 26.07 207 PHE C C 1
ATOM 5051 O O . PHE C 1 207 ? 14.164 32.148 13.298 1.00 26.39 207 PHE C O 1
ATOM 5059 N N . SER C 1 208 ? 14.144 33.054 15.387 1.00 26.49 208 SER C N 1
ATOM 5060 C CA . SER C 1 208 ? 15.015 32.059 16.013 1.00 26.66 208 SER C CA 1
ATOM 5061 C C . SER C 1 208 ? 14.460 31.706 17.417 1.00 27.15 208 SER C C 1
ATOM 5062 O O . SER C 1 208 ? 13.939 32.568 18.122 1.00 26.62 208 SER C O 1
ATOM 5065 N N . ALA C 1 209 ? 14.566 30.443 17.816 1.00 27.87 209 ALA C N 1
ATOM 5066 C CA . ALA C 1 209 ? 14.084 30.030 19.142 1.00 28.67 209 ALA C CA 1
ATOM 5067 C C . ALA C 1 209 ? 14.844 28.828 19.750 1.00 28.92 209 ALA C C 1
ATOM 5068 O O . ALA C 1 209 ? 15.455 28.030 19.036 1.00 28.31 209 ALA C O 1
ATOM 5070 N N . THR C 1 210 ? 14.816 28.730 21.079 1.00 29.48 210 THR C N 1
ATOM 5071 C CA . THR C 1 210 ? 15.490 27.648 21.794 1.00 29.84 210 THR C CA 1
ATOM 5072 C C . THR C 1 210 ? 14.703 27.176 23.007 1.00 30.75 210 THR C C 1
ATOM 5073 O O . THR C 1 210 ? 13.981 27.962 23.675 1.00 30.28 210 THR C O 1
ATOM 5077 N N . THR C 1 211 ? 14.842 25.878 23.286 1.00 31.94 211 THR C N 1
ATOM 5078 C CA . THR C 1 211 ? 14.296 25.294 24.519 1.00 32.78 211 THR C CA 1
ATOM 5079 C C . THR C 1 211 ? 15.458 25.084 25.487 1.00 33.64 211 THR C C 1
ATOM 5080 O O . THR C 1 211 ? 16.610 25.050 25.058 1.00 33.77 211 THR C O 1
ATOM 5084 N N . GLY C 1 212 ? 15.158 24.999 26.782 1.00 34.82 212 GLY C N 1
ATOM 5085 C CA . GLY C 1 212 ? 16.170 24.890 27.823 1.00 35.54 212 GLY C CA 1
ATOM 5086 C C . GLY C 1 212 ? 17.037 23.661 27.744 1.00 36.33 212 GLY C C 1
ATOM 5087 O O . GLY C 1 212 ? 16.654 22.648 27.160 1.00 36.26 212 GLY C O 1
ATOM 5088 N N . LEU C 1 213 ? 18.203 23.737 28.364 1.00 37.52 213 LEU C N 1
ATOM 5089 C CA . LEU C 1 213 ? 19.171 22.647 28.283 1.00 39.26 213 LEU C CA 1
ATOM 5090 C C . LEU C 1 213 ? 18.931 21.435 29.214 1.00 40.39 213 LEU C C 1
ATOM 5091 O O . LEU C 1 213 ? 19.575 20.393 29.059 1.00 40.59 213 LEU C O 1
ATOM 5096 N N . ASN C 1 214 ? 17.995 21.555 30.153 1.00 41.31 214 ASN C N 1
ATOM 5097 C CA . ASN C 1 214 ? 17.737 20.471 31.100 1.00 42.17 214 ASN C CA 1
ATOM 5098 C C . ASN C 1 214 ? 16.326 19.887 30.972 1.00 42.43 214 ASN C C 1
ATOM 5099 O O . ASN C 1 214 ? 15.354 20.614 30.812 1.00 42.75 214 ASN C O 1
ATOM 5104 N N . ALA C 1 215 ? 16.209 18.567 31.010 1.00 42.51 215 ALA C N 1
ATOM 5105 C CA . ALA C 1 215 ? 14.895 17.949 30.892 1.00 42.40 215 ALA C CA 1
ATOM 5106 C C . ALA C 1 215 ? 13.885 18.663 31.781 1.00 42.04 215 ALA C C 1
ATOM 5107 O O . ALA C 1 215 ? 14.190 19.013 32.916 1.00 42.06 215 ALA C O 1
ATOM 5109 N N . GLY C 1 216 ? 12.691 18.893 31.245 1.00 41.48 216 GLY C N 1
ATOM 5110 C CA . GLY C 1 216 ? 11.610 19.517 31.989 1.00 40.67 216 GLY C CA 1
ATOM 5111 C C . GLY C 1 216 ? 11.626 21.029 32.198 1.00 39.99 216 GLY C C 1
ATOM 5112 O O . GLY C 1 216 ? 10.907 21.542 33.057 1.00 40.31 216 GLY C O 1
ATOM 5113 N N . VAL C 1 217 ? 12.419 21.761 31.422 1.00 38.82 217 VAL C N 1
ATOM 5114 C CA . VAL C 1 217 ? 12.511 23.208 31.597 1.00 37.58 217 VAL C CA 1
ATOM 5115 C C . VAL C 1 217 ? 12.280 23.789 30.230 1.00 37.21 217 VAL C C 1
ATOM 5116 O O . VAL C 1 217 ? 13.186 24.353 29.608 1.00 37.72 217 VAL C O 1
ATOM 5120 N N . VAL C 1 218 ? 11.047 23.702 29.763 1.00 36.12 218 VAL C N 1
ATOM 5121 C CA . VAL C 1 218 ? 10.871 23.834 28.337 1.00 35.12 218 VAL C CA 1
ATOM 5122 C C . VAL C 1 218 ? 9.467 24.326 27.889 1.00 34.26 218 VAL C C 1
ATOM 5123 O O . VAL C 1 218 ? 8.519 24.238 28.644 1.00 34.30 218 VAL C O 1
ATOM 5127 N N . GLU C 1 219 ? 9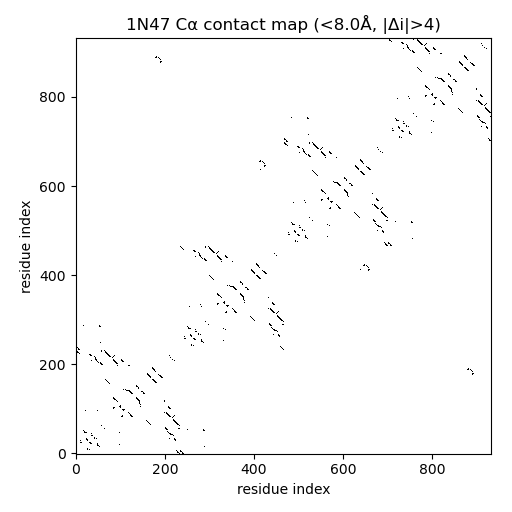.345 24.830 26.656 1.00 33.19 219 GLU C N 1
ATOM 5128 C CA . GLU C 1 219 ? 8.083 25.373 26.139 1.00 31.80 219 GLU C CA 1
ATOM 5129 C C . GLU C 1 219 ? 8.130 25.277 24.634 1.00 31.33 219 GLU C C 1
ATOM 5130 O O . GLU C 1 219 ? 9.211 25.215 24.098 1.00 31.47 219 GLU C O 1
ATOM 5136 N N . THR C 1 220 ? 6.985 25.256 23.947 1.00 30.81 220 THR C N 1
ATOM 5137 C CA . THR C 1 220 ? 6.988 25.271 22.482 1.00 30.72 220 THR C CA 1
ATOM 5138 C C . THR C 1 220 ? 7.180 26.697 22.000 1.00 30.30 220 THR C C 1
ATOM 5139 O O . THR C 1 220 ? 6.998 27.640 22.753 1.00 30.72 220 THR C O 1
ATOM 5143 N N . HIS C 1 221 ? 7.527 26.846 20.732 1.00 29.22 221 HIS C N 1
ATOM 5144 C CA . HIS C 1 221 ? 7.731 28.147 20.143 1.00 28.72 221 HIS C CA 1
ATOM 5145 C C . HIS C 1 221 ? 7.103 28.174 18.756 1.00 28.65 221 HIS C C 1
ATOM 5146 O O . HIS C 1 221 ? 7.798 28.149 17.732 1.00 28.22 221 HIS C O 1
ATOM 5153 N N . ASP C 1 222 ? 5.778 28.222 18.725 1.00 27.89 222 ASP C N 1
ATOM 5154 C CA . ASP C 1 222 ? 5.072 28.177 17.466 1.00 27.71 222 ASP C CA 1
ATOM 5155 C C . ASP C 1 222 ? 4.748 29.552 16.830 1.00 27.86 222 ASP C C 1
ATOM 5156 O O . ASP C 1 222 ? 4.339 30.500 17.531 1.00 28.04 222 ASP C O 1
ATOM 5161 N N . ILE C 1 223 ? 4.917 29.648 15.510 1.00 26.66 223 ILE C N 1
ATOM 5162 C CA . ILE C 1 223 ? 4.607 30.861 14.790 1.00 26.28 223 ILE C CA 1
ATOM 5163 C C . ILE C 1 22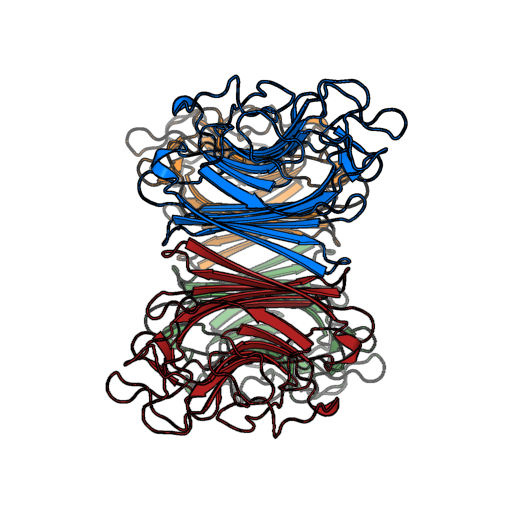3 ? 3.418 30.512 13.945 1.00 26.71 223 ILE C C 1
ATOM 5164 O O . ILE C 1 223 ? 3.497 29.580 13.156 1.00 27.12 223 ILE C O 1
ATOM 5169 N N . VAL C 1 224 ? 2.334 31.275 14.081 1.00 26.55 224 VAL C N 1
ATOM 5170 C CA . VAL C 1 224 ? 1.062 30.974 13.436 1.00 26.21 224 VAL C CA 1
ATOM 5171 C C . VAL C 1 224 ? 0.780 31.749 12.143 1.00 26.25 224 VAL C C 1
ATOM 5172 O O . VAL C 1 224 ? 0.116 31.240 11.236 1.00 25.72 224 VAL C O 1
ATOM 5176 N N . SER C 1 225 ? 1.240 32.996 12.064 1.00 25.72 225 SER C N 1
ATOM 5177 C CA . SER C 1 225 ? 1.008 33.812 10.869 1.00 25.01 225 SER C CA 1
ATOM 5178 C C . SER C 1 225 ? 2.106 34.864 10.836 1.00 24.00 225 SER C C 1
ATOM 5179 O O . SER C 1 225 ? 2.771 35.055 11.855 1.00 24.41 225 SER C O 1
ATOM 5182 N N . TRP C 1 226 ? 2.282 35.555 9.710 1.00 22.39 226 TRP C N 1
ATOM 5183 C CA . TRP C 1 226 ? 3.382 36.507 9.575 1.00 21.99 226 TRP C CA 1
ATOM 5184 C C . TRP C 1 226 ? 3.200 37.383 8.352 1.00 21.80 226 TRP C C 1
ATOM 5185 O O . TRP C 1 226 ? 2.853 36.889 7.290 1.00 22.05 226 TRP C O 1
ATOM 5196 N N . SER C 1 227 ? 3.435 38.677 8.484 1.00 21.49 227 SER C N 1
ATOM 5197 C CA . SER C 1 227 ? 3.457 39.528 7.297 1.00 21.80 227 SER C CA 1
ATOM 5198 C C . SER C 1 227 ? 4.497 40.639 7.430 1.00 21.71 227 SER C C 1
ATOM 5199 O O . SER C 1 227 ? 4.874 41.019 8.551 1.00 21.47 227 SER C O 1
ATOM 5202 N N . PHE C 1 228 ? 4.967 41.139 6.287 1.00 21.85 228 PHE C N 1
ATOM 5203 C CA . PHE C 1 228 ? 6.117 42.056 6.264 1.00 22.39 228 PHE C CA 1
ATOM 5204 C C . PHE C 1 228 ? 6.033 43.073 5.110 1.00 22.82 228 PHE C C 1
ATOM 5205 O O . PHE C 1 228 ? 5.447 42.785 4.052 1.00 22.99 228 PHE C O 1
ATOM 5213 N N . ALA C 1 229 ? 6.619 44.250 5.316 1.00 22.71 229 ALA C N 1
ATOM 5214 C CA . ALA C 1 229 ? 6.605 45.280 4.283 1.00 23.52 229 ALA C CA 1
ATOM 5215 C C . ALA C 1 229 ? 7.731 46.286 4.473 1.00 23.86 229 ALA C C 1
ATOM 5216 O O . ALA C 1 229 ? 7.871 46.805 5.563 1.00 24.43 229 ALA C O 1
ATOM 5218 N N . VAL C 1 230 ? 8.510 46.559 3.422 1.00 24.33 230 VAL C N 1
ATOM 5219 C CA . VAL C 1 230 ? 9.587 47.535 3.473 1.00 25.76 230 VAL C CA 1
ATOM 5220 C C . VAL C 1 230 ? 9.484 48.589 2.395 1.00 27.02 230 VAL C C 1
ATOM 5221 O O . VAL C 1 230 ? 8.984 48.343 1.293 1.00 26.90 230 VAL C O 1
ATOM 5225 N N . SER C 1 231 ? 10.024 49.756 2.694 1.00 28.09 231 SER C N 1
ATOM 5226 C CA . SER C 1 231 ? 9.969 50.859 1.761 1.00 29.95 231 SER C CA 1
ATOM 5227 C C . SER C 1 231 ? 11.237 51.642 1.841 1.00 30.11 231 SER C C 1
ATOM 5228 O O . SER C 1 231 ? 11.590 52.163 2.881 1.00 30.26 231 SER C O 1
ATOM 5231 N N . LEU C 1 232 ? 11.945 51.664 0.742 1.00 30.69 232 LEU C N 1
ATOM 5232 C CA . LEU C 1 232 ? 13.162 52.419 0.664 1.00 31.97 232 LEU C CA 1
ATOM 5233 C C . LEU C 1 232 ? 12.902 53.547 -0.354 1.00 32.79 232 LEU C C 1
ATOM 5234 O O . LEU C 1 232 ? 13.108 53.380 -1.551 1.00 32.85 232 LEU C O 1
ATOM 5239 N N . ALA C 1 233 ? 12.407 54.680 0.136 1.00 33.86 233 ALA C N 1
ATOM 5240 C CA . ALA C 1 233 ? 12.062 55.780 -0.741 1.00 35.22 233 ALA C CA 1
ATOM 5241 C C . ALA C 1 233 ? 13.278 56.692 -0.941 1.00 36.05 233 ALA C C 1
ATOM 5242 O O . ALA C 1 233 ? 14.287 56.376 -1.605 1.00 36.02 233 ALA C O 1
ATOM 5245 N N . THR D 1 1 ? -3.886 31.524 3.113 1.00 36.62 1 THR D N 1
ATOM 5246 C CA . THR D 1 1 ? -3.562 32.567 2.112 1.00 36.68 1 THR D CA 1
ATOM 5247 C C . THR D 1 1 ? -2.077 32.945 2.144 1.00 36.07 1 THR D C 1
ATOM 5248 O O . THR D 1 1 ? -1.455 32.938 3.206 1.00 35.91 1 THR D O 1
ATOM 5252 N N . GLU D 1 2 ? -1.519 33.235 0.980 1.00 35.32 2 GLU D N 1
ATOM 5253 C CA . GLU D 1 2 ? -0.164 33.761 0.896 1.00 35.27 2 GLU D CA 1
ATOM 5254 C C . GLU D 1 2 ? -0.099 34.827 -0.203 1.00 33.86 2 GLU D C 1
ATOM 5255 O O . GLU D 1 2 ? -0.776 34.737 -1.235 1.00 34.01 2 GLU D O 1
ATOM 5261 N N . SER D 1 3 ? 0.785 35.792 0.024 1.00 32.16 3 SER D N 1
ATOM 5262 C CA . SER D 1 3 ? 1.026 36.927 -0.835 1.00 29.85 3 SER D CA 1
ATOM 5263 C C . SER D 1 3 ? 2.484 37.097 -1.104 1.00 28.88 3 SER D C 1
ATOM 5264 O O . SER D 1 3 ? 3.322 36.697 -0.312 1.00 29.13 3 SER D O 1
ATOM 5267 N N . THR D 1 4 ? 2.797 37.724 -2.218 1.00 27.31 4 THR D N 1
ATOM 5268 C CA . THR D 1 4 ? 4.166 38.039 -2.512 1.00 25.67 4 THR D CA 1
ATOM 5269 C C . THR D 1 4 ? 4.162 39.245 -3.374 1.00 25.29 4 THR D C 1
ATOM 5270 O O . THR D 1 4 ? 3.441 39.302 -4.366 1.00 25.65 4 THR D O 1
ATOM 5274 N N . SER D 1 5 ? 4.949 40.235 -2.995 1.00 24.90 5 SER D N 1
ATOM 5275 C CA . SER D 1 5 ? 5.081 41.398 -3.855 1.00 24.64 5 SER D CA 1
ATOM 5276 C C . SER D 1 5 ? 6.418 42.159 -3.711 1.00 24.30 5 SER D C 1
ATOM 5277 O O . SER D 1 5 ? 7.124 42.045 -2.694 1.00 23.72 5 SER D O 1
ATOM 5280 N N . PHE D 1 6 ? 6.771 42.907 -4.756 1.00 24.27 6 PHE D N 1
ATOM 5281 C CA . PHE D 1 6 ? 7.973 43.758 -4.749 1.00 24.10 6 PHE D CA 1
ATOM 5282 C C . PHE D 1 6 ? 7.897 44.784 -5.886 1.00 24.36 6 PHE D C 1
ATOM 5283 O O . PHE D 1 6 ? 7.165 44.583 -6.866 1.00 24.39 6 PHE D O 1
ATOM 5291 N N . SER D 1 7 ? 8.595 45.908 -5.756 1.00 24.38 7 SER D N 1
ATOM 5292 C CA . SER D 1 7 ? 8.661 46.831 -6.891 1.00 25.27 7 SER D CA 1
ATOM 5293 C C . SER D 1 7 ? 10.009 47.478 -6.977 1.00 24.84 7 SER D C 1
ATOM 5294 O O . SER D 1 7 ? 10.623 47.755 -5.950 1.00 24.84 7 SER D O 1
ATOM 5297 N N . PHE D 1 8 ? 10.444 47.760 -8.198 1.00 24.60 8 PHE D N 1
ATOM 5298 C CA . PHE D 1 8 ? 11.707 48.442 -8.398 1.00 25.18 8 PHE D CA 1
ATOM 5299 C C . PHE D 1 8 ? 11.501 49.587 -9.364 1.00 25.79 8 PHE D C 1
ATOM 5300 O O . PHE D 1 8 ? 11.159 49.376 -10.523 1.00 26.08 8 PHE D O 1
ATOM 5308 N N . THR D 1 9 ? 11.771 50.792 -8.891 1.00 26.71 9 THR D N 1
ATOM 5309 C CA . THR D 1 9 ? 11.732 52.009 -9.689 1.00 26.69 9 THR D CA 1
ATOM 5310 C C . THR D 1 9 ? 13.108 52.248 -10.337 1.00 27.51 9 THR D C 1
ATOM 5311 O O . THR D 1 9 ? 13.229 53.003 -11.289 1.00 27.62 9 THR D O 1
ATOM 5315 N N . ASN D 1 10 ? 14.147 51.610 -9.807 1.00 28.40 10 ASN D N 1
ATOM 5316 C CA . ASN D 1 10 ? 15.480 51.619 -10.415 1.00 29.69 10 ASN D CA 1
ATOM 5317 C C . ASN D 1 10 ? 16.335 50.551 -9.740 1.00 28.84 10 ASN D C 1
ATOM 5318 O O . ASN D 1 10 ? 15.960 50.087 -8.683 1.00 29.17 10 ASN D O 1
ATOM 5323 N N . PHE D 1 11 ? 17.474 50.165 -10.310 1.00 28.03 11 PHE D N 1
ATOM 5324 C CA . PHE D 1 11 ? 18.265 49.105 -9.686 1.00 28.02 11 PHE D CA 1
ATOM 5325 C C . PHE D 1 11 ? 19.612 49.561 -9.187 1.00 28.15 11 PHE D C 1
ATOM 5326 O O . PHE D 1 11 ? 19.972 50.705 -9.365 1.00 28.55 11 PHE D O 1
ATOM 5334 N N . ASN D 1 12 ? 20.351 48.667 -8.539 1.00 28.35 12 ASN D N 1
ATOM 5335 C CA . ASN D 1 12 ? 21.699 48.975 -8.061 1.00 28.45 12 ASN D CA 1
ATOM 5336 C C . ASN D 1 12 ? 22.625 47.904 -8.577 1.00 28.79 12 ASN D C 1
ATOM 5337 O O . ASN D 1 12 ? 22.210 46.763 -8.720 1.00 29.38 12 ASN D O 1
ATOM 5342 N N . PRO D 1 13 ? 23.880 48.236 -8.849 1.00 29.32 13 PRO D N 1
ATOM 5343 C CA . PRO D 1 13 ? 24.826 47.247 -9.403 1.00 29.43 13 PRO D CA 1
ATOM 5344 C C . PRO D 1 13 ? 25.060 46.048 -8.469 1.00 29.74 13 PRO D C 1
ATOM 5345 O O . PRO D 1 13 ? 25.530 45.003 -8.928 1.00 30.07 13 PRO D O 1
ATOM 5349 N N . ASN D 1 14 ? 24.736 46.200 -7.185 1.00 29.91 14 ASN D N 1
ATOM 5350 C CA . ASN D 1 14 ? 24.895 45.130 -6.202 1.00 30.59 14 ASN D CA 1
ATOM 5351 C C . ASN D 1 14 ? 23.533 44.704 -5.652 1.00 30.67 14 ASN D C 1
ATOM 5352 O O . ASN D 1 14 ? 23.337 44.619 -4.429 1.00 31.09 14 ASN D O 1
ATOM 5357 N N . GLN D 1 15 ? 22.586 44.450 -6.550 1.00 30.24 15 GLN D N 1
ATOM 5358 C CA . GLN D 1 15 ? 21.229 44.086 -6.140 1.00 29.96 15 GLN D CA 1
ATOM 5359 C C . GLN D 1 15 ? 21.158 42.653 -5.588 1.00 30.28 15 GLN D C 1
ATOM 5360 O O . GLN D 1 15 ? 20.798 41.725 -6.321 1.00 30.50 15 GLN D O 1
ATOM 5366 N N . ASN D 1 16 ? 21.468 42.475 -4.306 1.00 30.20 16 ASN D N 1
ATOM 5367 C CA . ASN D 1 16 ? 21.467 41.151 -3.702 1.00 30.99 16 ASN D CA 1
ATOM 5368 C C . ASN D 1 16 ? 20.140 40.349 -3.759 1.00 30.94 16 ASN D C 1
ATOM 5369 O O . ASN D 1 16 ? 20.146 39.126 -3.552 1.00 31.04 16 ASN D O 1
ATOM 5374 N N . ASN D 1 17 ? 19.009 41.010 -4.035 1.00 30.51 17 ASN D N 1
ATOM 5375 C CA . ASN D 1 17 ? 17.726 40.301 -4.101 1.00 29.76 17 ASN D CA 1
ATOM 5376 C C . ASN D 1 17 ? 17.284 39.927 -5.491 1.00 29.15 17 ASN D C 1
ATOM 5377 O O . ASN D 1 17 ? 16.130 39.550 -5.688 1.00 28.83 17 ASN D O 1
ATOM 5382 N N . LEU D 1 18 ? 18.204 40.046 -6.445 1.00 28.72 18 LEU D N 1
ATOM 5383 C CA . LEU D 1 18 ? 17.991 39.562 -7.810 1.00 28.68 18 LEU D CA 1
ATOM 5384 C C . LEU D 1 18 ? 19.029 38.502 -8.072 1.00 27.76 18 LEU D C 1
ATOM 5385 O O . LEU D 1 18 ? 20.064 38.516 -7.471 1.00 28.10 18 LEU D O 1
ATOM 5390 N N . ILE D 1 19 ? 18.765 37.587 -8.977 1.00 27.40 19 ILE D N 1
ATOM 5391 C CA . ILE D 1 19 ? 19.760 36.618 -9.358 1.00 27.11 19 ILE D CA 1
ATOM 5392 C C . ILE D 1 19 ? 20.187 36.910 -10.799 1.00 27.24 19 ILE D C 1
ATOM 5393 O O . ILE D 1 19 ? 19.426 36.754 -11.751 1.00 26.65 19 ILE D O 1
ATOM 5398 N N . LEU D 1 20 ? 21.409 37.395 -10.941 1.00 27.45 20 LEU D N 1
ATOM 5399 C CA . LEU D 1 20 ? 21.917 37.741 -12.236 1.00 27.70 20 LEU D CA 1
ATOM 5400 C C . LEU D 1 20 ? 22.555 36.509 -12.878 1.00 28.20 20 LEU D C 1
ATOM 5401 O O . LEU D 1 20 ? 23.326 35.802 -12.240 1.00 28.40 20 LEU D O 1
ATOM 5406 N N . GLN D 1 21 ? 22.203 36.219 -14.130 1.00 28.31 21 GLN D N 1
ATOM 5407 C CA . GLN D 1 21 ? 22.757 35.056 -14.801 1.00 28.14 21 GLN D CA 1
ATOM 5408 C C . GLN D 1 21 ? 23.495 35.426 -16.103 1.00 28.92 21 GLN D C 1
ATOM 5409 O O . GLN D 1 21 ? 23.037 36.284 -16.869 1.00 28.41 21 GLN D O 1
ATOM 5415 N N . GLU D 1 22 ? 24.639 34.767 -16.334 1.00 29.77 22 GLU D N 1
ATOM 5416 C CA . GLU D 1 22 ? 25.521 35.021 -17.483 1.00 30.71 22 GLU D CA 1
ATOM 5417 C C . GLU D 1 22 ? 25.856 36.505 -17.612 1.00 30.72 22 GLU D C 1
ATOM 5418 O O . GLU D 1 22 ? 26.450 37.080 -16.711 1.00 30.55 22 GLU D O 1
ATOM 5424 N N . ASP D 1 23 ? 25.414 37.136 -18.701 1.00 30.92 23 ASP D N 1
ATOM 5425 C CA . ASP D 1 23 ? 25.792 38.514 -19.009 1.00 30.12 23 ASP D CA 1
ATOM 5426 C C . ASP D 1 23 ? 25.073 39.613 -18.234 1.00 29.83 23 ASP D C 1
ATOM 5427 O O . ASP D 1 23 ? 25.582 40.718 -18.126 1.00 29.53 23 ASP D O 1
ATOM 5432 N N . ALA D 1 24 ? 23.885 39.339 -17.714 1.00 29.46 24 ALA D N 1
ATOM 5433 C CA . ALA D 1 24 ? 23.112 40.399 -17.032 1.00 29.19 24 ALA D CA 1
ATOM 5434 C C . ALA D 1 24 ? 23.916 41.246 -16.026 1.00 28.80 24 ALA D C 1
ATOM 5435 O O . ALA D 1 24 ? 24.704 40.747 -15.237 1.00 28.20 24 ALA D O 1
ATOM 5437 N N . LEU D 1 25 ? 23.666 42.538 -16.030 1.00 29.10 25 LEU D N 1
ATOM 5438 C CA . LEU D 1 25 ? 24.422 43.420 -15.179 1.00 29.86 25 LEU D CA 1
ATOM 5439 C C . LEU D 1 25 ? 23.671 44.739 -15.032 1.00 29.80 25 LEU D C 1
ATOM 5440 O O . LEU D 1 25 ? 22.857 45.089 -15.889 1.00 30.34 25 LEU D O 1
ATOM 5445 N N . VAL D 1 26 ? 23.924 45.458 -13.947 1.00 29.37 26 VAL D N 1
ATOM 5446 C CA . VAL D 1 26 ? 23.227 46.709 -13.693 1.00 29.35 26 VAL D CA 1
ATOM 5447 C C . VAL D 1 26 ? 24.202 47.883 -13.778 1.00 29.83 26 VAL D C 1
ATOM 5448 O O . VAL D 1 26 ? 25.259 47.838 -13.156 1.00 29.19 26 VAL D O 1
ATOM 5452 N N . ASN D 1 27 ? 23.820 48.894 -14.577 1.00 30.54 27 ASN D N 1
ATOM 5453 C CA . ASN D 1 27 ? 24.529 50.167 -14.813 1.00 31.07 27 ASN D CA 1
ATOM 5454 C C . ASN D 1 27 ? 24.754 50.952 -13.572 1.00 30.73 27 ASN D C 1
ATOM 5455 O O . ASN D 1 27 ? 24.029 50.752 -12.602 1.00 30.61 27 ASN D O 1
ATOM 5460 N N . SER D 1 28 ? 25.684 51.910 -13.655 1.00 30.12 28 SER D N 1
ATOM 5461 C CA . SER D 1 28 ? 25.892 52.912 -12.610 1.00 29.75 28 SER D CA 1
ATOM 5462 C C . SER D 1 28 ? 24.680 53.813 -12.606 1.00 29.03 28 SER D C 1
ATOM 5463 O O . SER D 1 28 ? 24.391 54.423 -11.591 1.00 29.19 28 SER D O 1
ATOM 5466 N N . ALA D 1 29 ? 23.961 53.870 -13.724 1.00 28.42 29 ALA D N 1
ATOM 5467 C CA . ALA D 1 29 ? 22.728 54.652 -13.790 1.00 28.73 29 ALA D CA 1
ATOM 5468 C C . ALA D 1 29 ? 21.450 53.883 -13.317 1.00 28.80 29 ALA D C 1
ATOM 5469 O O . ALA D 1 29 ? 20.338 54.389 -13.429 1.00 28.53 29 ALA D O 1
ATOM 5471 N N . GLY D 1 30 ? 21.607 52.656 -12.818 1.00 28.57 30 GLY D N 1
ATOM 5472 C CA . GLY D 1 30 ? 20.481 51.861 -12.349 1.00 27.70 30 GLY D CA 1
ATOM 5473 C C . GLY D 1 30 ? 19.584 51.247 -13.414 1.00 27.46 30 GLY D C 1
ATOM 5474 O O . GLY D 1 30 ? 18.395 51.075 -13.218 1.00 27.88 30 GLY D O 1
ATOM 5475 N N . THR D 1 31 ? 20.148 50.906 -14.554 1.00 27.53 31 THR D N 1
ATOM 5476 C CA . THR D 1 31 ? 19.375 50.328 -15.627 1.00 27.62 31 THR D CA 1
ATOM 5477 C C . THR D 1 31 ? 19.844 48.875 -15.818 1.00 27.87 31 THR D C 1
ATOM 5478 O O . THR D 1 31 ? 21.047 48.621 -15.993 1.00 27.65 31 THR D O 1
ATOM 5482 N N . LEU D 1 32 ? 18.908 47.922 -15.749 1.00 27.57 32 LEU D N 1
ATOM 5483 C CA . LEU D 1 32 ? 19.241 46.505 -15.886 1.00 27.14 32 LEU D CA 1
ATOM 5484 C C . LEU D 1 32 ? 19.626 46.167 -17.309 1.00 27.43 32 LEU D C 1
ATOM 5485 O O . LEU D 1 32 ? 18.794 46.211 -18.201 1.00 28.27 32 LEU D O 1
ATOM 5490 N N . GLU D 1 33 ? 20.884 45.819 -17.541 1.00 27.75 33 GLU D N 1
ATOM 5491 C CA . GLU D 1 33 ? 21.296 45.500 -18.890 1.00 28.46 33 GLU D CA 1
ATOM 5492 C C . GLU D 1 33 ? 21.401 44.013 -19.050 1.00 28.86 33 GLU D C 1
ATOM 5493 O O . GLU D 1 33 ? 22.394 43.406 -18.650 1.00 28.98 33 GLU D O 1
ATOM 5499 N N . LEU D 1 34 ? 20.362 43.434 -19.645 1.00 29.45 34 LEU D N 1
ATOM 5500 C CA . LEU D 1 34 ? 20.262 41.987 -19.824 1.00 30.23 34 LEU D CA 1
ATOM 5501 C C . LEU D 1 34 ? 21.304 41.423 -20.778 1.00 30.75 34 LEU D C 1
ATOM 5502 O O . LEU D 1 34 ? 21.871 40.372 -20.510 1.00 31.14 34 LEU D O 1
ATOM 5507 N N . THR D 1 35 ? 21.516 42.104 -21.898 1.00 31.10 35 THR D N 1
ATOM 5508 C CA . THR D 1 35 ? 22.541 41.720 -22.861 1.00 31.70 35 THR D CA 1
ATOM 5509 C C . THR D 1 35 ? 23.656 42.772 -22.837 1.00 33.14 35 THR D C 1
ATOM 5510 O O . THR D 1 35 ? 23.416 43.944 -22.515 1.00 32.45 35 THR D O 1
ATOM 5514 N N . ALA D 1 36 ? 24.877 42.340 -23.169 1.00 34.90 36 ALA D N 1
ATOM 5515 C CA . ALA D 1 36 ? 26.063 43.190 -23.049 1.00 36.55 36 ALA D CA 1
ATOM 5516 C C . ALA D 1 36 ? 26.057 44.445 -23.911 1.00 37.84 36 ALA D C 1
ATOM 5517 O O . ALA D 1 36 ? 25.600 44.442 -25.054 1.00 37.63 36 ALA D O 1
ATOM 5519 N N . VAL D 1 37 ? 26.578 45.517 -23.339 1.00 39.97 37 VAL D N 1
ATOM 5520 C CA . VAL D 1 37 ? 26.745 46.769 -24.058 1.00 42.57 37 VAL D CA 1
ATOM 5521 C C . VAL D 1 37 ? 28.205 47.269 -23.932 1.00 44.04 37 VAL D C 1
ATOM 5522 O O . VAL D 1 37 ? 28.673 47.546 -22.836 1.00 43.54 37 VAL D O 1
ATOM 5526 N N . ALA D 1 38 ? 28.915 47.375 -25.063 1.00 46.30 38 ALA D N 1
ATOM 5527 C CA . ALA D 1 38 ? 30.342 47.771 -25.048 1.00 48.18 38 ALA D CA 1
ATOM 5528 C C . ALA D 1 38 ? 30.621 49.266 -24.867 1.00 48.90 38 ALA D C 1
ATOM 5529 O O . ALA D 1 38 ? 30.988 49.708 -23.775 1.00 49.69 38 ALA D O 1
ATOM 5531 N N . ALA D 1 39 ? 30.475 50.058 -25.916 1.00 49.21 39 ALA D N 1
ATOM 5532 C CA . ALA D 1 39 ? 30.778 51.472 -25.722 1.00 49.81 39 ALA D CA 1
ATOM 5533 C C . ALA D 1 39 ? 29.519 52.311 -25.780 1.00 49.57 39 ALA D C 1
ATOM 5534 O O . ALA D 1 39 ? 29.488 53.433 -25.293 1.00 50.10 39 ALA D O 1
ATOM 5536 N N . GLY D 1 40 ? 28.486 51.753 -26.391 1.00 49.03 40 GLY D N 1
ATOM 5537 C CA . GLY D 1 40 ? 27.194 52.409 -26.529 1.00 47.78 40 GLY D CA 1
ATOM 5538 C C . GLY D 1 40 ? 26.424 51.509 -27.476 1.00 46.79 40 GLY D C 1
ATOM 5539 O O . GLY D 1 40 ? 25.243 51.717 -27.769 1.00 46.56 40 GLY D O 1
ATOM 5540 N N . ALA D 1 41 ? 27.134 50.476 -27.921 1.00 45.65 41 ALA D N 1
ATOM 5541 C CA . ALA D 1 41 ? 26.649 49.512 -28.895 1.00 44.52 41 ALA D CA 1
ATOM 5542 C C . ALA D 1 41 ? 26.440 48.133 -28.278 1.00 43.34 41 ALA D C 1
ATOM 5543 O O . ALA D 1 41 ? 27.182 47.707 -27.407 1.00 43.24 41 ALA D O 1
ATOM 5545 N N . PRO D 1 42 ? 25.418 47.434 -28.746 1.00 42.47 42 PRO D N 1
ATOM 5546 C CA . PRO D 1 42 ? 25.116 46.107 -28.236 1.00 41.49 42 PRO D CA 1
ATOM 5547 C C . PRO D 1 42 ? 26.103 45.139 -28.852 1.00 40.68 42 PRO D C 1
ATOM 5548 O O . PRO D 1 42 ? 26.511 45.372 -29.977 1.00 40.90 42 PRO D O 1
ATOM 5552 N N . VAL D 1 43 ? 26.465 44.079 -28.135 1.00 39.87 43 VAL D N 1
ATOM 5553 C CA . VAL D 1 43 ? 27.353 43.044 -28.647 1.00 38.85 43 VAL D CA 1
ATOM 5554 C C . VAL D 1 43 ? 26.611 41.756 -29.097 1.00 38.05 43 VAL D C 1
ATOM 5555 O O . VAL D 1 43 ? 25.565 41.378 -28.584 1.00 37.79 43 VAL D O 1
ATOM 5559 N N . PRO D 1 44 ? 27.143 41.094 -30.101 1.00 37.58 44 PRO D N 1
ATOM 5560 C CA . PRO D 1 44 ? 26.550 39.847 -30.576 1.00 37.18 44 PRO D CA 1
ATOM 5561 C C . PRO D 1 44 ? 26.865 38.693 -29.653 1.00 37.08 44 PRO D C 1
ATOM 5562 O O . PRO D 1 44 ? 27.723 38.832 -28.777 1.00 37.13 44 PRO D O 1
ATOM 5566 N N . ASP D 1 45 ? 26.187 37.567 -29.861 1.00 36.68 45 ASP D N 1
ATOM 5567 C CA . ASP D 1 45 ? 26.463 36.357 -29.108 1.00 36.59 45 ASP D CA 1
ATOM 5568 C C . ASP D 1 45 ? 26.103 36.551 -27.634 1.00 35.72 45 ASP D C 1
ATOM 5569 O O . ASP D 1 45 ? 26.468 35.736 -26.788 1.00 35.79 45 ASP D O 1
ATOM 5574 N N . SER D 1 46 ? 25.385 37.619 -27.313 1.00 34.49 46 SER D N 1
ATOM 5575 C CA . SER D 1 46 ? 25.083 37.897 -25.906 1.00 33.33 46 SER D CA 1
ATOM 5576 C C . SER D 1 46 ? 23.828 37.209 -25.397 1.00 32.61 46 SER D C 1
ATOM 5577 O O . SER D 1 46 ? 22.814 37.137 -26.091 1.00 32.07 46 SER D O 1
ATOM 5580 N N . LEU D 1 47 ? 23.930 36.745 -24.156 1.00 32.01 47 LEU D N 1
ATOM 5581 C CA . LEU D 1 47 ? 22.888 36.040 -23.434 1.00 31.38 47 LEU D CA 1
ATOM 5582 C C . LEU D 1 47 ? 22.936 36.532 -22.002 1.00 31.12 47 LEU D C 1
ATOM 5583 O O . LEU D 1 47 ? 24.030 36.617 -21.399 1.00 31.03 47 LEU D O 1
ATOM 5588 N N . GLY D 1 48 ? 21.761 36.839 -21.450 1.00 30.40 48 GLY D N 1
ATOM 5589 C CA . GLY D 1 48 ? 21.662 37.276 -20.066 1.00 29.52 48 GLY D CA 1
ATOM 5590 C C . GLY D 1 48 ? 20.266 37.156 -19.476 1.00 28.77 48 GLY D C 1
ATOM 5591 O O . GLY D 1 48 ? 19.299 37.532 -20.129 1.00 28.79 48 GLY D O 1
ATOM 5592 N N . ARG D 1 49 ? 20.174 36.650 -18.239 1.00 27.92 49 ARG D N 1
ATOM 5593 C CA . ARG D 1 49 ? 18.901 36.471 -17.529 1.00 27.19 49 ARG D CA 1
ATOM 5594 C C . ARG D 1 49 ? 18.930 37.047 -16.111 1.00 26.92 49 ARG D C 1
ATOM 5595 O O . ARG D 1 49 ? 19.987 37.041 -15.468 1.00 27.06 49 ARG D O 1
ATOM 5603 N N . ALA D 1 50 ? 17.781 37.530 -15.622 1.00 26.43 50 ALA D N 1
ATOM 5604 C CA . ALA D 1 50 ? 17.679 38.049 -14.243 1.00 26.40 50 ALA D CA 1
ATOM 5605 C C . ALA D 1 50 ? 16.392 37.586 -13.550 1.00 26.77 50 ALA D C 1
ATOM 5606 O O . ALA D 1 50 ? 15.310 37.630 -14.178 1.00 26.77 50 ALA D O 1
ATOM 5608 N N . LEU D 1 51 ? 16.503 37.153 -12.274 1.00 26.55 51 LEU D N 1
ATOM 5609 C CA . LEU D 1 51 ? 15.337 36.650 -11.506 1.00 26.57 51 LEU D CA 1
ATOM 5610 C C . LEU D 1 51 ? 15.186 37.196 -10.093 1.00 26.37 51 LEU D C 1
ATOM 5611 O O . LEU D 1 51 ? 16.177 37.486 -9.433 1.00 27.37 51 LEU D O 1
ATOM 5616 N N . TYR D 1 52 ? 13.957 37.297 -9.596 1.00 25.34 52 TYR D N 1
ATOM 5617 C CA . TYR D 1 52 ? 13.776 37.740 -8.218 1.00 24.84 52 TYR D CA 1
ATOM 5618 C C . TYR D 1 52 ? 14.240 36.584 -7.295 1.00 24.83 52 TYR D C 1
ATOM 5619 O O . TYR D 1 52 ? 14.019 35.408 -7.598 1.00 23.99 52 TYR D O 1
ATOM 5628 N N . ALA D 1 53 ? 14.887 36.907 -6.180 1.00 24.53 53 ALA D N 1
ATOM 5629 C CA . ALA D 1 53 ? 15.449 35.834 -5.370 1.00 25.00 53 ALA D CA 1
ATOM 5630 C C . ALA D 1 53 ? 14.459 34.833 -4.747 1.00 25.16 53 ALA D C 1
ATOM 5631 O O . ALA D 1 53 ? 14.738 33.648 -4.691 1.00 25.33 53 ALA D O 1
ATOM 5633 N N . ALA D 1 54 ? 13.300 35.288 -4.309 1.00 25.05 54 ALA D N 1
ATOM 5634 C CA . ALA D 1 54 ? 12.429 34.381 -3.605 1.00 24.92 54 ALA D CA 1
ATOM 5635 C C . ALA D 1 54 ? 11.506 33.687 -4.545 1.00 24.99 54 ALA D C 1
ATOM 5636 O O . ALA D 1 54 ? 10.897 34.308 -5.374 1.00 25.67 54 ALA D O 1
ATOM 5638 N N . PRO D 1 55 ? 11.384 32.381 -4.404 1.00 25.06 55 PRO D N 1
ATOM 5639 C CA . PRO D 1 55 ? 10.413 31.615 -5.195 1.00 24.82 55 PRO D CA 1
ATOM 5640 C C . PRO D 1 55 ? 9.010 32.103 -4.885 1.00 24.94 55 PRO D C 1
ATOM 5641 O O . PRO D 1 55 ? 8.804 32.643 -3.799 1.00 24.96 55 PRO D O 1
ATOM 5645 N N . ILE D 1 56 ? 8.056 31.933 -5.789 1.00 25.30 56 ILE D N 1
ATOM 5646 C CA . ILE D 1 56 ? 6.702 32.350 -5.451 1.00 26.46 56 ILE D CA 1
ATOM 5647 C C . ILE D 1 56 ? 5.699 31.194 -5.542 1.00 27.02 56 ILE D C 1
ATOM 5648 O O . ILE D 1 56 ? 5.829 30.293 -6.374 1.00 26.75 56 ILE D O 1
ATOM 5653 N N . HIS D 1 57 ? 4.715 31.200 -4.654 1.00 27.86 57 HIS D N 1
ATOM 5654 C CA . HIS D 1 57 ? 3.754 30.100 -4.581 1.00 28.96 57 HIS D CA 1
ATOM 5655 C C . HIS D 1 57 ? 2.603 30.367 -5.557 1.00 29.55 57 HIS D C 1
ATOM 5656 O O . HIS D 1 57 ? 1.697 31.156 -5.276 1.00 29.58 57 HIS D O 1
ATOM 5663 N N . ILE D 1 58 ? 2.628 29.684 -6.689 1.00 29.95 58 ILE D N 1
ATOM 5664 C CA . ILE D 1 58 ? 1.684 29.973 -7.758 1.00 30.63 58 ILE D CA 1
ATOM 5665 C C . ILE D 1 58 ? 0.474 29.034 -7.856 1.00 31.23 58 ILE D C 1
ATOM 5666 O O . ILE D 1 58 ? -0.529 29.370 -8.474 1.00 31.80 58 ILE D O 1
ATOM 5671 N N . HIS D 1 59 ? 0.572 27.854 -7.268 1.00 31.98 59 HIS D N 1
ATOM 5672 C CA . HIS D 1 59 ? -0.577 26.948 -7.160 1.00 33.23 59 HIS D CA 1
ATOM 5673 C C . HIS D 1 59 ? -0.202 25.931 -6.107 1.00 33.64 59 HIS D C 1
ATOM 5674 O O . HIS D 1 59 ? 0.977 25.727 -5.841 1.00 33.75 59 HIS D O 1
ATOM 5681 N N . ASP D 1 60 ? -1.191 25.293 -5.498 1.00 34.61 60 ASP D N 1
ATOM 5682 C CA . ASP D 1 60 ? -0.892 24.287 -4.483 1.00 35.32 60 ASP D CA 1
ATOM 5683 C C . ASP D 1 60 ? -1.566 22.964 -4.780 1.00 35.76 60 ASP D C 1
ATOM 5684 O O . ASP D 1 60 ? -2.041 22.302 -3.881 1.00 35.86 60 ASP D O 1
ATOM 5689 N N . ASN D 1 61 ? -1.594 22.574 -6.047 1.00 36.86 61 ASN D N 1
ATOM 5690 C CA . ASN D 1 61 ? -2.263 21.340 -6.480 1.00 38.01 61 ASN D CA 1
ATOM 5691 C C . ASN D 1 61 ? -3.764 21.562 -6.757 1.00 38.28 61 ASN D C 1
ATOM 5692 O O . ASN D 1 61 ? -4.243 21.139 -7.817 1.00 38.37 61 ASN D O 1
ATOM 5697 N N . THR D 1 62 ? -4.511 22.223 -5.850 1.00 37.87 62 THR D N 1
ATOM 5698 C CA . THR D 1 62 ? -5.946 22.442 -6.131 1.00 37.96 62 THR D CA 1
ATOM 5699 C C . THR D 1 62 ? -6.350 23.873 -6.484 1.00 37.30 62 THR D C 1
ATOM 5700 O O . THR D 1 62 ? -7.344 24.096 -7.185 1.00 37.72 62 THR D O 1
ATOM 5704 N N . THR D 1 63 ? -5.583 24.844 -6.019 1.00 35.89 63 THR D N 1
ATOM 5705 C CA . THR D 1 63 ? -5.942 26.236 -6.230 1.00 34.12 63 THR D CA 1
ATOM 5706 C C . THR D 1 63 ? -4.844 26.990 -6.948 1.00 32.75 63 THR D C 1
ATOM 5707 O O . THR D 1 63 ? -3.660 26.763 -6.681 1.00 32.84 63 THR D O 1
ATOM 5711 N N . LEU D 1 64 ? -5.228 27.891 -7.846 1.00 30.83 64 LEU D N 1
ATOM 5712 C CA . LEU D 1 64 ? -4.263 28.725 -8.545 1.00 29.21 64 LEU D CA 1
ATOM 5713 C C . LEU D 1 64 ? -4.107 30.072 -7.835 1.00 28.46 64 LEU D C 1
ATOM 5714 O O . LEU D 1 64 ? -5.040 30.564 -7.190 1.00 27.55 64 LEU D O 1
ATOM 5719 N N . ALA D 1 65 ? -2.935 30.684 -7.957 1.00 27.35 65 ALA D N 1
ATOM 5720 C CA . ALA D 1 65 ? -2.779 32.028 -7.438 1.00 26.33 65 ALA D CA 1
ATOM 5721 C C . ALA D 1 65 ? -3.144 32.937 -8.573 1.00 25.99 65 ALA D C 1
ATOM 5722 O O . ALA D 1 65 ? -3.158 32.499 -9.724 1.00 25.74 65 ALA D O 1
ATOM 5724 N N . SER D 1 66 ? -3.460 34.189 -8.259 1.00 25.47 66 SER D N 1
ATOM 5725 C CA . SER D 1 66 ? -3.634 35.200 -9.290 1.00 25.54 66 SER D CA 1
ATOM 5726 C C . SER D 1 66 ? -2.420 36.094 -9.197 1.00 25.94 66 SER D C 1
ATOM 5727 O O . SER D 1 66 ? -1.890 36.318 -8.105 1.00 25.85 66 SER D O 1
ATOM 5730 N N . PHE D 1 67 ? -1.955 36.621 -10.320 1.00 27.05 67 PHE D N 1
ATOM 5731 C CA . PHE D 1 67 ? -0.801 37.528 -10.248 1.00 27.80 67 PHE D CA 1
ATOM 5732 C C . PHE D 1 67 ? -0.851 38.674 -11.232 1.00 28.57 67 PHE D C 1
ATOM 5733 O O . PHE D 1 67 ? -1.587 38.641 -12.217 1.00 29.72 67 PHE D O 1
ATOM 5741 N N . THR D 1 68 ? -0.068 39.699 -10.958 1.00 29.36 68 THR D N 1
ATOM 5742 C CA . THR D 1 68 ? -0.007 40.863 -11.829 1.00 30.48 68 THR D CA 1
ATOM 5743 C C . THR D 1 68 ? 1.417 41.356 -11.838 1.00 30.07 68 THR D C 1
ATOM 5744 O O . THR D 1 68 ? 2.066 41.412 -10.793 1.00 30.85 68 THR D O 1
ATOM 5748 N N . THR D 1 69 ? 1.920 41.722 -13.000 1.00 29.22 69 THR D N 1
ATOM 5749 C CA . THR D 1 69 ? 3.267 42.246 -13.040 1.00 28.11 69 THR D CA 1
ATOM 5750 C C . THR D 1 69 ? 3.353 43.369 -14.071 1.00 27.74 69 THR D C 1
ATOM 5751 O O . THR D 1 69 ? 2.719 43.291 -15.131 1.00 27.12 69 THR D O 1
ATOM 5755 N N . SER D 1 70 ? 4.104 44.420 -13.738 1.00 27.45 70 SER D N 1
ATOM 5756 C CA . SER D 1 70 ? 4.316 45.563 -14.643 1.00 27.75 70 SER D CA 1
ATOM 5757 C C . SER D 1 70 ? 5.801 45.848 -14.833 1.00 27.09 70 SER D C 1
ATOM 5758 O O . SER D 1 70 ? 6.561 45.846 -13.851 1.00 27.47 70 SER D O 1
ATOM 5761 N N . PHE D 1 71 ? 6.219 46.087 -16.073 1.00 25.84 71 PHE D N 1
ATOM 5762 C CA . PHE D 1 71 ? 7.589 46.483 -16.302 1.00 25.27 71 PHE D CA 1
ATOM 5763 C C . PHE D 1 71 ? 7.731 47.323 -17.536 1.00 26.01 71 PHE D C 1
ATOM 5764 O O . PHE D 1 71 ? 6.879 47.287 -18.434 1.00 26.05 71 PHE D O 1
ATOM 5772 N N . SER D 1 72 ? 8.832 48.071 -17.569 1.00 26.87 72 SER D N 1
ATOM 5773 C CA . SER D 1 72 ? 9.175 48.937 -18.685 1.00 27.34 72 SER D CA 1
ATOM 5774 C C . SER D 1 72 ? 10.564 48.605 -19.210 1.00 27.49 72 SER D C 1
ATOM 5775 O O . SER D 1 72 ? 11.506 48.429 -18.439 1.00 27.37 72 SER D O 1
ATOM 5778 N N . PHE D 1 73 ? 10.697 48.546 -20.527 1.00 27.94 73 PHE D N 1
ATOM 5779 C CA . PHE D 1 73 ? 11.995 48.291 -21.139 1.00 28.43 73 PHE D CA 1
ATOM 5780 C C . PHE D 1 73 ? 12.318 49.246 -22.314 1.00 29.15 73 PHE D C 1
ATOM 5781 O O . PHE D 1 73 ? 11.435 49.939 -22.833 1.00 29.10 73 PHE D O 1
ATOM 5789 N N . VAL D 1 74 ? 13.582 49.255 -22.729 1.00 29.41 74 VAL D N 1
ATOM 5790 C CA . VAL D 1 74 ? 13.992 49.996 -23.898 1.00 30.81 74 VAL D CA 1
ATOM 5791 C C . VAL D 1 74 ? 14.919 49.167 -24.751 1.00 31.61 74 VAL D C 1
ATOM 5792 O O . VAL D 1 74 ? 15.805 48.491 -24.236 1.00 31.87 74 VAL D O 1
ATOM 5796 N N . MET D 1 75 ? 14.728 49.222 -26.062 1.00 32.83 75 MET D N 1
ATOM 5797 C CA . MET D 1 75 ? 15.663 48.577 -26.992 1.00 33.63 75 MET D CA 1
ATOM 5798 C C . MET D 1 75 ? 16.298 49.683 -27.863 1.00 34.50 75 MET D C 1
ATOM 5799 O O . MET D 1 75 ? 15.571 50.538 -28.420 1.00 34.21 75 MET D O 1
ATOM 5804 N N . ALA D 1 76 ? 17.639 49.706 -27.922 1.00 35.00 76 ALA D N 1
ATOM 5805 C CA . ALA D 1 76 ? 18.372 50.651 -28.779 1.00 35.76 76 ALA D CA 1
ATOM 5806 C C . ALA D 1 76 ? 19.115 49.889 -29.883 1.00 36.78 76 ALA D C 1
ATOM 5807 O O . ALA D 1 76 ? 19.770 48.862 -29.625 1.00 36.68 76 ALA D O 1
ATOM 5809 N N . ALA D 1 77 ? 19.015 50.385 -31.114 1.00 37.94 77 ALA D N 1
ATOM 5810 C CA . ALA D 1 77 ? 19.631 49.699 -32.246 1.00 39.12 77 ALA D CA 1
ATOM 5811 C C . ALA D 1 77 ? 20.373 50.640 -33.174 1.00 40.21 77 ALA D C 1
ATOM 5812 O O . ALA D 1 77 ? 19.818 51.617 -33.630 1.00 40.56 77 ALA D O 1
ATOM 5814 N N . PRO D 1 78 ? 21.636 50.345 -33.447 1.00 41.90 78 PRO D N 1
ATOM 5815 C CA . PRO D 1 78 ? 22.438 51.129 -34.407 1.00 43.18 78 PRO D CA 1
ATOM 5816 C C . PRO D 1 78 ? 21.731 51.249 -35.773 1.00 44.11 78 PRO D C 1
ATOM 5817 O O . PRO D 1 78 ? 21.711 52.333 -36.368 1.00 44.05 78 PRO D O 1
ATOM 5821 N N . ALA D 1 79 ? 21.178 50.138 -36.265 1.00 45.01 79 ALA D N 1
ATOM 5822 C CA . ALA D 1 79 ? 20.365 50.143 -37.490 1.00 45.93 79 ALA D CA 1
ATOM 5823 C C . ALA D 1 79 ? 19.112 49.316 -37.226 1.00 46.25 79 ALA D C 1
ATOM 5824 O O . ALA D 1 79 ? 19.208 48.110 -36.980 1.00 46.47 79 ALA D O 1
ATOM 5826 N N . ALA D 1 80 ? 17.950 49.970 -37.297 1.00 46.50 80 ALA D N 1
ATOM 5827 C CA . ALA D 1 80 ? 16.668 49.347 -36.994 1.00 46.83 80 ALA D CA 1
ATOM 5828 C C . ALA D 1 80 ? 16.337 48.283 -38.020 1.00 47.50 80 ALA D C 1
ATOM 5829 O O . ALA D 1 80 ? 15.318 47.573 -37.930 1.00 47.86 80 ALA D O 1
ATOM 5831 N N . ALA D 1 81 ? 17.200 48.150 -39.012 1.00 47.31 81 ALA D N 1
ATOM 5832 C CA . ALA D 1 81 ? 16.866 47.205 -40.034 1.00 46.81 81 ALA D CA 1
ATOM 5833 C C . ALA D 1 81 ? 17.357 45.844 -39.674 1.00 46.14 81 ALA D C 1
ATOM 5834 O O . ALA D 1 81 ? 16.713 44.880 -40.092 1.00 46.30 81 ALA D O 1
ATOM 5836 N N . ALA D 1 82 ? 18.465 45.734 -38.926 1.00 44.39 82 ALA D N 1
ATOM 5837 C CA . ALA D 1 82 ? 18.990 44.399 -38.649 1.00 42.78 82 ALA D CA 1
ATOM 5838 C C . ALA D 1 82 ? 19.192 44.229 -37.168 1.00 41.19 82 ALA D C 1
ATOM 5839 O O . ALA D 1 82 ? 20.128 44.776 -36.585 1.00 41.22 82 ALA D O 1
ATOM 5841 N N . VAL D 1 83 ? 18.273 43.472 -36.573 1.00 39.02 83 VAL D N 1
ATOM 5842 C CA . VAL D 1 83 ? 18.176 43.355 -35.130 1.00 36.93 83 VAL D CA 1
ATOM 5843 C C . VAL D 1 83 ? 17.846 41.932 -34.693 1.00 35.93 83 VAL D C 1
ATOM 5844 O O . VAL D 1 83 ? 17.250 41.171 -35.444 1.00 35.30 83 VAL D O 1
ATOM 5848 N N . ALA D 1 84 ? 18.229 41.580 -33.464 1.00 34.77 84 ALA D N 1
ATOM 5849 C CA . ALA D 1 84 ? 17.945 40.253 -32.908 1.00 33.35 84 ALA D CA 1
ATOM 5850 C C . ALA D 1 84 ? 18.369 40.267 -31.448 1.00 31.92 84 ALA D C 1
ATOM 5851 O O . ALA D 1 84 ? 19.164 41.106 -31.084 1.00 30.81 84 ALA D O 1
ATOM 5853 N N . ASP D 1 85 ? 17.832 39.378 -30.608 1.00 30.87 85 ASP D N 1
ATOM 5854 C CA . ASP D 1 85 ? 16.786 38.418 -30.975 1.00 30.21 85 ASP D CA 1
ATOM 5855 C C . ASP D 1 85 ? 15.449 38.738 -30.242 1.00 29.67 85 ASP D C 1
ATOM 5856 O O . ASP D 1 85 ? 14.370 38.359 -30.698 1.00 29.00 85 ASP D O 1
ATOM 5861 N N . GLY D 1 86 ? 15.535 39.450 -29.118 1.00 28.81 86 GLY D N 1
ATOM 5862 C CA . GLY D 1 86 ? 14.366 39.845 -28.360 1.00 28.79 86 GLY D CA 1
ATOM 5863 C C . GLY D 1 86 ? 14.478 39.630 -26.861 1.00 28.51 86 GLY D C 1
ATOM 5864 O O . GLY D 1 86 ? 15.547 39.298 -26.352 1.00 29.58 86 GLY D O 1
ATOM 5865 N N . LEU D 1 87 ? 13.381 39.830 -26.141 1.00 27.87 87 LEU D N 1
ATOM 5866 C CA . LEU D 1 87 ? 13.373 39.579 -24.708 1.00 27.34 87 LEU D CA 1
ATOM 5867 C C . LEU D 1 87 ? 12.067 38.914 -24.260 1.00 27.02 87 LEU D C 1
ATOM 5868 O O . LEU D 1 87 ? 11.004 39.087 -24.874 1.00 26.65 87 LEU D O 1
ATOM 5873 N N . ALA D 1 88 ? 12.147 38.141 -23.189 1.00 26.44 88 ALA D N 1
ATOM 5874 C CA . ALA D 1 88 ? 10.959 37.458 -22.703 1.00 26.19 88 ALA D CA 1
ATOM 5875 C C . ALA D 1 88 ? 10.843 37.529 -21.210 1.00 25.76 88 ALA D C 1
ATOM 5876 O O . ALA D 1 88 ? 11.853 37.585 -20.521 1.00 26.42 88 ALA D O 1
ATOM 5878 N N . PHE D 1 89 ? 9.608 37.575 -20.721 1.00 25.14 89 PHE D N 1
ATOM 5879 C CA . PHE D 1 89 ? 9.338 37.492 -19.299 1.00 24.38 89 PHE D CA 1
ATOM 5880 C C . PHE D 1 89 ? 8.905 36.042 -19.137 1.00 24.98 89 PHE D C 1
ATOM 5881 O O . PHE D 1 89 ? 8.215 35.508 -20.029 1.00 24.95 89 PHE D O 1
ATOM 5889 N N . PHE D 1 90 ? 9.267 35.405 -18.024 1.00 24.86 90 PHE D N 1
ATOM 5890 C CA . PHE D 1 90 ? 8.944 33.997 -17.868 1.00 25.55 90 PHE D CA 1
ATOM 5891 C C . PHE D 1 90 ? 8.843 33.487 -16.434 1.00 26.46 90 PHE D C 1
ATOM 5892 O O . PHE D 1 90 ? 9.409 34.063 -15.511 1.00 26.99 90 PHE D O 1
ATOM 5900 N N . LEU D 1 91 ? 8.107 32.392 -16.270 1.00 27.48 91 LEU D N 1
ATOM 5901 C CA . LEU D 1 91 ? 8.033 31.660 -15.008 1.00 28.04 91 LEU D CA 1
ATOM 5902 C C . LEU D 1 91 ? 8.674 30.298 -15.263 1.00 28.31 91 LEU D C 1
ATOM 5903 O O . LEU D 1 91 ? 8.540 29.751 -16.357 1.00 28.35 91 LEU D O 1
ATOM 5908 N N . ALA D 1 92 ? 9.368 29.768 -14.259 1.00 28.99 92 ALA D N 1
ATOM 5909 C CA . ALA D 1 92 ? 10.104 28.509 -14.376 1.00 29.25 92 ALA D CA 1
ATOM 5910 C C . ALA D 1 92 ? 10.463 27.974 -12.997 1.00 29.34 92 ALA D C 1
ATOM 5911 O O . ALA D 1 92 ? 10.331 28.675 -12.006 1.00 29.58 92 ALA D O 1
ATOM 5913 N N . PRO D 1 93 ? 10.905 26.727 -12.932 1.00 29.76 93 PRO D N 1
ATOM 5914 C CA . PRO D 1 93 ? 11.298 26.083 -11.660 1.00 29.87 93 PRO D CA 1
ATOM 5915 C C . PRO D 1 93 ? 12.425 26.812 -10.936 1.00 30.45 93 PRO D C 1
ATOM 5916 O O . PRO D 1 93 ? 13.369 27.271 -11.556 1.00 30.46 93 PRO D O 1
ATOM 5920 N N . PRO D 1 94 ? 12.356 26.899 -9.617 1.00 31.53 94 PRO D N 1
ATOM 5921 C CA . PRO D 1 94 ? 13.341 27.685 -8.863 1.00 32.32 94 PRO D CA 1
ATOM 5922 C C . PRO D 1 94 ? 14.813 27.513 -9.285 1.00 33.50 94 PRO D C 1
ATOM 5923 O O . PRO D 1 94 ? 15.545 28.505 -9.195 1.00 33.91 94 PRO D O 1
ATOM 5927 N N . ASP D 1 95 ? 15.216 26.315 -9.723 1.00 34.20 95 ASP D N 1
ATOM 5928 C CA . ASP D 1 95 ? 16.606 26.003 -10.080 1.00 35.06 95 ASP D CA 1
ATOM 5929 C C . ASP D 1 95 ? 16.981 26.296 -11.544 1.00 34.82 95 ASP D C 1
ATOM 5930 O O . ASP D 1 95 ? 18.091 25.979 -11.975 1.00 35.31 95 ASP D O 1
ATOM 5935 N N . THR D 1 96 ? 16.056 26.882 -12.303 1.00 34.22 96 THR D N 1
ATOM 5936 C CA . THR D 1 96 ? 16.248 27.180 -13.733 1.00 33.46 96 THR D CA 1
ATOM 5937 C C . THR D 1 96 ? 17.605 27.775 -14.152 1.00 33.38 96 THR D C 1
ATOM 5938 O O . THR D 1 96 ? 18.051 28.780 -13.607 1.00 33.24 96 THR D O 1
ATOM 5942 N N . GLN D 1 97 ? 18.264 27.154 -15.127 1.00 33.31 97 GLN D N 1
ATOM 5943 C CA . GLN D 1 97 ? 19.546 27.678 -15.637 1.00 33.17 97 GLN D CA 1
ATOM 5944 C C . GLN D 1 97 ? 19.407 28.138 -17.088 1.00 32.16 97 GLN D C 1
ATOM 5945 O O . GLN D 1 97 ? 18.558 27.670 -17.818 1.00 32.45 97 GLN D O 1
ATOM 5951 N N . PRO D 1 98 ? 20.252 29.044 -17.527 1.00 31.70 98 PRO D N 1
ATOM 5952 C CA . PRO D 1 98 ? 20.181 29.508 -18.913 1.00 31.55 98 PRO D CA 1
ATOM 5953 C C . PRO D 1 98 ? 20.405 28.377 -19.900 1.00 31.82 98 PRO D C 1
ATOM 5954 O O . PRO D 1 98 ? 21.236 27.502 -19.672 1.00 32.52 98 PRO D O 1
ATOM 5958 N N . GLN D 1 99 ? 19.664 28.391 -20.995 1.00 32.26 99 GLN D N 1
ATOM 5959 C CA . GLN D 1 99 ? 19.836 27.408 -22.056 1.00 32.62 99 GLN D CA 1
ATOM 5960 C C . GLN D 1 99 ? 20.536 28.036 -23.270 1.00 32.83 99 GLN D C 1
ATOM 5961 O O . GLN D 1 99 ? 21.525 28.753 -23.117 1.00 31.95 99 GLN D O 1
ATOM 5967 N N . ALA D 1 100 ? 20.022 27.804 -24.477 1.00 33.10 100 ALA D N 1
ATOM 5968 C CA . ALA D 1 100 ? 20.783 28.257 -25.649 1.00 33.93 100 ALA D CA 1
ATOM 5969 C C . ALA D 1 100 ? 20.572 29.713 -26.011 1.00 34.01 100 ALA D C 1
ATOM 5970 O O . ALA D 1 100 ? 19.500 30.270 -25.806 1.00 33.45 100 ALA D O 1
ATOM 5972 N N . ARG D 1 101 ? 21.606 30.327 -26.564 1.00 34.53 101 ARG D N 1
ATOM 5973 C CA . ARG D 1 101 ? 21.475 31.717 -26.942 1.00 35.17 101 ARG D CA 1
ATOM 5974 C C . ARG D 1 101 ? 20.877 31.892 -28.351 1.00 34.88 101 ARG D C 1
ATOM 5975 O O . ARG D 1 101 ? 20.291 30.961 -28.907 1.00 35.33 101 ARG D O 1
ATOM 5983 N N . GLY D 1 102 ? 20.965 33.090 -28.899 1.00 34.52 102 GLY D N 1
ATOM 5984 C CA . GLY D 1 102 ? 20.387 33.346 -30.196 1.00 34.94 102 GLY D CA 1
ATOM 5985 C C . GLY D 1 102 ? 18.867 33.307 -30.193 1.00 35.44 102 GLY D C 1
ATOM 5986 O O . GLY D 1 102 ? 18.209 33.879 -29.312 1.00 35.59 102 GLY D O 1
ATOM 5987 N N . GLY D 1 103 ? 18.307 32.594 -31.172 1.00 35.67 103 GLY D N 1
ATOM 5988 C CA . GLY D 1 103 ? 16.868 32.497 -31.360 1.00 35.53 103 GLY D CA 1
ATOM 5989 C C . GLY D 1 103 ? 16.094 31.793 -30.262 1.00 35.52 103 GLY D C 1
ATOM 5990 O O . GLY D 1 103 ? 14.871 31.942 -30.154 1.00 34.90 103 GLY D O 1
ATOM 5991 N N . PHE D 1 104 ? 16.788 31.006 -29.456 1.00 35.70 104 PHE D N 1
ATOM 5992 C CA . PHE D 1 104 ? 16.107 30.368 -28.341 1.00 36.28 104 PHE D CA 1
ATOM 5993 C C . PHE D 1 104 ? 16.006 31.265 -27.093 1.00 35.65 104 PHE D C 1
ATOM 5994 O O . PHE D 1 104 ? 15.458 30.841 -26.078 1.00 36.22 104 PHE D O 1
ATOM 6002 N N . LEU D 1 105 ? 16.547 32.482 -27.168 1.00 34.53 105 LEU D N 1
ATOM 6003 C CA . LEU D 1 105 ? 16.371 33.480 -26.109 1.00 33.92 105 LEU D CA 1
ATOM 6004 C C . LEU D 1 105 ? 16.857 33.078 -24.711 1.00 34.29 105 LEU D C 1
ATOM 6005 O O . LEU D 1 105 ? 16.483 33.703 -23.714 1.00 34.69 105 LEU D O 1
ATOM 6010 N N . GLY D 1 106 ? 17.678 32.038 -24.631 1.00 34.32 106 GLY D N 1
ATOM 6011 C CA . GLY D 1 106 ? 18.169 31.549 -23.358 1.00 34.46 106 GLY D CA 1
ATOM 6012 C C . GLY D 1 106 ? 17.124 30.784 -22.561 1.00 35.12 106 GLY D C 1
ATOM 6013 O O . GLY D 1 106 ? 17.243 30.637 -21.340 1.00 35.57 106 GLY D O 1
ATOM 6014 N N . LEU D 1 107 ? 16.078 30.308 -23.225 1.00 34.98 107 LEU D N 1
ATOM 6015 C CA . LEU D 1 107 ? 15.039 29.601 -22.506 1.00 34.84 107 LEU D CA 1
ATOM 6016 C C . LEU D 1 107 ? 14.981 28.144 -22.860 1.00 35.06 107 LEU D C 1
ATOM 6017 O O . LEU D 1 107 ? 14.628 27.328 -22.024 1.00 35.57 107 LEU D O 1
ATOM 6022 N N . PHE D 1 108 ? 15.321 27.800 -24.093 1.00 35.22 108 PHE D N 1
ATOM 6023 C CA . PHE D 1 108 ? 15.196 26.411 -24.513 1.00 35.76 108 PHE D CA 1
ATOM 6024 C C . PHE D 1 108 ? 16.479 25.826 -25.121 1.00 36.48 108 PHE D C 1
ATOM 6025 O O . PHE D 1 108 ? 17.426 26.566 -25.415 1.00 37.31 108 PHE D O 1
ATOM 6033 N N . ALA D 1 109 ? 16.514 24.511 -25.314 1.00 36.68 109 ALA D N 1
ATOM 6034 C CA . ALA D 1 109 ? 17.733 23.856 -25.783 1.00 37.77 109 ALA D CA 1
ATOM 6035 C C . ALA D 1 109 ? 17.754 23.692 -27.295 1.00 38.52 109 ALA D C 1
ATOM 6036 O O . ALA D 1 109 ? 18.811 23.757 -27.937 1.00 38.51 109 ALA D O 1
ATOM 6038 N N . ASP D 1 110 ? 16.578 23.458 -27.854 1.00 39.23 110 ASP D N 1
ATOM 6039 C CA . ASP D 1 110 ? 16.423 23.340 -29.280 1.00 39.58 110 ASP D CA 1
ATOM 6040 C C . ASP D 1 110 ? 14.953 23.609 -29.539 1.00 39.79 110 ASP D C 1
ATOM 6041 O O . ASP D 1 110 ? 14.289 24.188 -28.698 1.00 39.65 110 ASP D O 1
ATOM 6046 N N . ARG D 1 111 ? 14.426 23.180 -30.677 1.00 40.31 111 ARG D N 1
ATOM 6047 C CA . ARG D 1 111 ? 13.109 23.647 -31.077 1.00 40.43 111 ARG D CA 1
ATOM 6048 C C . ARG D 1 111 ? 11.979 22.711 -30.781 1.00 40.95 111 ARG D C 1
ATOM 6049 O O . ARG D 1 111 ? 10.854 22.947 -31.217 1.00 41.29 111 ARG D O 1
ATOM 6057 N N . ALA D 1 112 ? 12.247 21.659 -30.026 1.00 41.19 112 ALA D N 1
ATOM 6058 C CA . ALA D 1 112 ? 11.176 20.717 -29.760 1.00 41.31 112 ALA D CA 1
ATOM 6059 C C . ALA D 1 112 ? 10.343 21.145 -28.568 1.00 40.73 112 ALA D C 1
ATOM 6060 O O . ALA D 1 112 ? 10.811 21.861 -27.713 1.00 40.51 112 ALA D O 1
ATOM 6062 N N . HIS D 1 113 ? 9.088 20.731 -28.553 1.00 40.72 113 HIS D N 1
ATOM 6063 C CA . HIS D 1 113 ? 8.205 20.943 -27.414 1.00 40.64 113 HIS D CA 1
ATOM 6064 C C . HIS D 1 113 ? 8.487 19.828 -26.387 1.00 39.89 113 HIS D C 1
ATOM 6065 O O . HIS D 1 113 ? 8.510 18.646 -26.736 1.00 39.46 113 HIS D O 1
ATOM 6072 N N . ASP D 1 114 ? 8.730 20.202 -25.134 1.00 39.14 114 ASP D N 1
ATOM 6073 C CA . ASP D 1 114 ? 9.041 19.220 -24.097 1.00 38.94 114 ASP D CA 1
ATOM 6074 C C . ASP D 1 114 ? 8.430 19.593 -22.727 1.00 38.45 114 ASP D C 1
ATOM 6075 O O . ASP D 1 114 ? 8.839 20.554 -22.086 1.00 37.92 114 ASP D O 1
ATOM 6080 N N . ALA D 1 115 ? 7.454 18.808 -22.284 1.00 38.48 115 ALA D N 1
ATOM 6081 C CA . ALA D 1 115 ? 6.723 19.104 -21.062 1.00 38.37 115 ALA D CA 1
ATOM 6082 C C . ALA D 1 115 ? 7.626 19.267 -19.840 1.00 38.38 115 ALA D C 1
ATOM 6083 O O . ALA D 1 115 ? 7.208 19.820 -18.824 1.00 38.34 115 ALA D O 1
ATOM 6085 N N . SER D 1 116 ? 8.876 18.834 -19.944 1.00 38.26 116 SER D N 1
ATOM 6086 C CA . SER D 1 116 ? 9.776 18.895 -18.796 1.00 38.08 116 SER D CA 1
ATOM 6087 C C . SER D 1 116 ? 10.497 20.237 -18.679 1.00 37.87 116 SER D C 1
ATOM 6088 O O . SER D 1 116 ? 11.391 20.410 -17.846 1.00 38.11 116 SER D O 1
ATOM 6091 N N . TYR D 1 117 ? 10.157 21.181 -19.541 1.00 37.08 117 TYR D N 1
ATOM 6092 C CA . TYR D 1 117 ? 10.786 22.481 -19.442 1.00 36.09 117 TYR D CA 1
ATOM 6093 C C . TYR D 1 117 ? 10.090 23.214 -18.315 1.00 34.85 117 TYR D C 1
ATOM 6094 O O . TYR D 1 117 ? 10.688 24.018 -17.631 1.00 34.35 117 TYR D O 1
ATOM 6103 N N . GLN D 1 118 ? 8.811 22.913 -18.130 1.00 33.69 118 GLN D N 1
ATOM 6104 C CA . GLN D 1 118 ? 8.026 23.563 -17.101 1.00 32.66 118 GLN D CA 1
ATOM 6105 C C . GLN D 1 118 ? 8.333 25.059 -17.169 1.00 31.79 118 GLN D C 1
ATOM 6106 O O . GLN D 1 118 ? 8.668 25.702 -16.190 1.00 31.46 118 GLN D O 1
ATOM 6112 N N . THR D 1 119 ? 8.223 25.614 -18.361 1.00 30.79 119 THR D N 1
ATOM 6113 C CA . THR D 1 119 ? 8.505 27.005 -18.519 1.00 29.29 119 THR D CA 1
ATOM 6114 C C . THR D 1 119 ? 7.403 27.640 -19.303 1.00 28.52 119 THR D C 1
ATOM 6115 O O . THR D 1 119 ? 6.940 27.078 -20.311 1.00 27.65 119 THR D O 1
ATOM 6119 N N . VAL D 1 120 ? 6.966 28.804 -18.823 1.00 27.66 120 VAL D N 1
ATOM 6120 C CA . VAL D 1 120 ? 5.944 29.592 -19.514 1.00 26.95 120 VAL D CA 1
ATOM 6121 C C . VAL D 1 120 ? 6.510 30.974 -19.747 1.00 26.74 120 VAL D C 1
ATOM 6122 O O . VAL D 1 120 ? 7.060 31.580 -18.818 1.00 27.14 120 VAL D O 1
ATOM 6126 N N . ALA D 1 121 ? 6.378 31.485 -20.961 1.00 25.78 121 ALA D N 1
ATOM 6127 C CA . ALA D 1 121 ? 6.956 32.789 -21.248 1.00 25.96 121 ALA D CA 1
ATOM 6128 C C . ALA D 1 121 ? 6.143 33.686 -22.191 1.00 25.94 121 ALA D C 1
ATOM 6129 O O . ALA D 1 121 ? 5.397 33.195 -23.062 1.00 26.55 121 ALA D O 1
ATOM 6131 N N . VAL D 1 122 ? 6.293 34.997 -22.013 1.00 25.29 122 VAL D N 1
ATOM 6132 C CA . VAL D 1 122 ? 5.631 35.965 -22.878 1.00 25.38 122 VAL D CA 1
ATOM 6133 C C . VAL D 1 122 ? 6.767 36.678 -23.549 1.00 25.50 122 VAL D C 1
ATOM 6134 O O . VAL D 1 122 ? 7.558 37.356 -22.899 1.00 25.33 122 VAL D O 1
ATOM 6138 N N . GLU D 1 123 ? 6.873 36.505 -24.855 1.00 26.50 123 GLU D N 1
ATOM 6139 C CA . GLU D 1 123 ? 8.052 37.000 -25.577 1.00 26.97 123 GLU D CA 1
ATOM 6140 C C . GLU D 1 123 ? 7.805 38.157 -26.516 1.00 26.89 123 GLU D C 1
ATOM 6141 O O . GLU D 1 123 ? 6.730 38.240 -27.125 1.00 26.12 123 GLU D O 1
ATOM 6147 N N . PHE D 1 124 ? 8.823 39.026 -26.607 1.00 26.95 124 PHE D N 1
ATOM 6148 C CA . PHE D 1 124 ? 8.871 40.141 -27.562 1.00 27.33 124 PHE D CA 1
ATOM 6149 C C . PHE D 1 124 ? 9.995 39.830 -28.545 1.00 27.90 124 PHE D C 1
ATOM 6150 O O . PHE D 1 124 ? 11.160 40.215 -28.363 1.00 27.34 124 PHE D O 1
ATOM 6158 N N . ASP D 1 125 ? 9.594 39.107 -29.590 1.00 28.47 125 ASP D N 1
ATOM 6159 C CA . ASP D 1 125 ? 10.486 38.492 -30.566 1.00 29.26 125 ASP D CA 1
ATOM 6160 C C . ASP D 1 125 ? 10.732 39.387 -31.755 1.00 29.00 125 ASP D C 1
ATOM 6161 O O . ASP D 1 125 ? 9.814 39.688 -32.504 1.00 29.00 125 ASP D O 1
ATOM 6166 N N . THR D 1 126 ? 11.989 39.772 -31.935 1.00 29.10 126 THR D N 1
ATOM 6167 C CA . THR D 1 126 ? 12.377 40.727 -32.951 1.00 29.18 126 THR D CA 1
ATOM 6168 C C . THR D 1 126 ? 13.052 40.150 -34.181 1.00 29.82 126 THR D C 1
ATOM 6169 O O . THR D 1 126 ? 13.504 40.924 -35.005 1.00 29.57 126 THR D O 1
ATOM 6173 N N . TYR D 1 127 ? 13.173 38.824 -34.294 1.00 30.37 127 TYR D N 1
ATOM 6174 C CA . TYR D 1 127 ? 13.795 38.202 -35.474 1.00 30.73 127 TYR D CA 1
ATOM 6175 C C . TYR D 1 127 ? 13.083 36.909 -35.863 1.00 31.39 127 TYR D C 1
ATOM 6176 O O . TYR D 1 127 ? 12.891 36.019 -35.029 1.00 31.99 127 TYR D O 1
ATOM 6185 N N . SER D 1 128 ? 12.725 36.788 -37.133 1.00 31.20 128 SER D N 1
ATOM 6186 C CA . SER D 1 128 ? 11.968 35.649 -37.580 1.00 31.66 128 SER D CA 1
ATOM 6187 C C . SER D 1 128 ? 12.849 34.452 -37.820 1.00 32.35 128 SER D C 1
ATOM 6188 O O . SER D 1 128 ? 13.616 34.431 -38.766 1.00 33.35 128 SER D O 1
ATOM 6191 N N . ASN D 1 129 ? 12.751 33.455 -36.960 1.00 32.68 129 ASN D N 1
ATOM 6192 C CA . ASN D 1 129 ? 13.489 32.234 -37.150 1.00 32.92 129 ASN D CA 1
ATOM 6193 C C . ASN D 1 129 ? 12.578 31.343 -37.952 1.00 33.32 129 ASN D C 1
ATOM 6194 O O . ASN D 1 129 ? 11.405 31.650 -38.105 1.00 34.01 129 ASN D O 1
ATOM 6199 N N . ALA D 1 130 ? 13.095 30.235 -38.460 1.00 33.25 130 ALA D N 1
ATOM 6200 C CA . ALA D 1 130 ? 12.289 29.361 -39.292 1.00 32.61 130 ALA D CA 1
ATOM 6201 C C . ALA D 1 130 ? 10.969 28.960 -38.643 1.00 32.37 130 ALA D C 1
ATOM 6202 O O . ALA D 1 130 ? 10.032 28.710 -39.360 1.00 32.86 130 ALA D O 1
ATOM 6204 N N . TRP D 1 131 ? 10.883 28.906 -37.306 1.00 32.27 131 TRP D N 1
ATOM 6205 C CA . TRP D 1 131 ? 9.665 28.464 -36.574 1.00 31.90 131 TRP D CA 1
ATOM 6206 C C . TRP D 1 131 ? 8.778 29.642 -36.173 1.00 32.69 131 TRP D C 1
ATOM 6207 O O . TRP D 1 131 ? 7.926 29.523 -35.282 1.00 33.03 131 TRP D O 1
ATOM 6218 N N . ASP D 1 132 ? 9.001 30.781 -36.818 1.00 32.62 132 ASP D N 1
ATOM 6219 C CA . ASP D 1 132 ? 8.287 32.003 -36.532 1.00 32.71 132 ASP D CA 1
ATOM 6220 C C . ASP D 1 132 ? 7.515 32.503 -37.742 1.00 33.37 132 ASP D C 1
ATOM 6221 O O . ASP D 1 132 ? 7.854 32.209 -38.903 1.00 32.87 132 ASP D O 1
ATOM 6226 N N . PRO D 1 133 ? 6.487 33.295 -37.456 1.00 34.20 133 PRO D N 1
ATOM 6227 C CA . PRO D 1 133 ? 5.764 34.026 -38.505 1.00 34.68 133 PRO D CA 1
ATOM 6228 C C . PRO D 1 133 ? 6.768 34.973 -39.110 1.00 34.97 133 PRO D C 1
ATOM 6229 O O . PRO D 1 133 ? 7.744 35.275 -38.430 1.00 34.47 133 PRO D O 1
ATOM 6233 N N . ASN D 1 134 ? 6.545 35.447 -40.330 1.00 36.06 134 ASN D N 1
ATOM 6234 C CA . ASN D 1 134 ? 7.518 36.368 -40.946 1.00 37.06 134 ASN D CA 1
ATOM 6235 C C . ASN D 1 134 ? 7.581 37.759 -40.351 1.00 36.55 134 ASN D C 1
ATOM 6236 O O . ASN D 1 134 ? 8.139 38.633 -40.999 1.00 37.11 134 ASN D O 1
ATOM 6241 N N . TYR D 1 135 ? 6.978 38.023 -39.207 1.00 35.73 135 TYR D N 1
ATOM 6242 C CA . TYR D 1 135 ? 6.950 39.410 -38.772 1.00 35.47 135 TYR D CA 1
ATOM 6243 C C . TYR D 1 135 ? 7.216 39.558 -37.289 1.00 35.20 135 TYR D C 1
ATOM 6244 O O . TYR D 1 135 ? 6.844 38.700 -36.493 1.00 35.77 135 TYR D O 1
ATOM 6253 N N . THR D 1 136 ? 7.884 40.636 -36.915 1.00 34.33 136 THR D N 1
ATOM 6254 C CA . THR D 1 136 ? 8.065 40.964 -35.510 1.00 33.42 136 THR D CA 1
ATOM 6255 C C . THR D 1 136 ? 6.796 40.586 -34.730 1.00 32.67 136 THR D C 1
ATOM 6256 O O . THR D 1 136 ? 5.683 40.821 -35.224 1.00 32.89 136 THR D O 1
ATOM 6260 N N . HIS D 1 137 ? 6.922 40.025 -33.526 1.00 31.07 137 HIS D N 1
ATOM 6261 C CA . HIS D 1 137 ? 5.701 39.584 -32.853 1.00 30.18 137 HIS D CA 1
ATOM 6262 C C . HIS D 1 137 ? 5.752 39.379 -31.338 1.00 30.05 137 HIS D C 1
ATOM 6263 O O . HIS D 1 137 ? 6.803 39.162 -30.742 1.00 31.23 137 HIS D O 1
ATOM 6270 N N . ILE D 1 138 ? 4.592 39.421 -30.715 1.00 29.07 138 ILE D N 1
ATOM 6271 C CA . ILE D 1 138 ? 4.500 39.063 -29.326 1.00 28.43 138 ILE D CA 1
ATOM 6272 C C . ILE D 1 138 ? 4.059 37.602 -29.302 1.00 28.35 138 ILE D C 1
ATOM 6273 O O . ILE D 1 138 ? 3.246 37.182 -30.110 1.00 28.16 138 ILE D O 1
ATOM 6278 N N . GLY D 1 139 ? 4.607 36.816 -28.392 1.00 28.32 139 GLY D N 1
ATOM 6279 C CA . GLY D 1 139 ? 4.227 35.422 -28.358 1.00 28.67 139 GLY D CA 1
ATOM 6280 C C . GLY D 1 139 ? 4.133 34.786 -26.986 1.00 28.85 139 GLY D C 1
ATOM 6281 O O . GLY D 1 139 ? 4.814 35.183 -26.024 1.00 28.67 139 GLY D O 1
ATOM 6282 N N . ILE D 1 140 ? 3.286 33.768 -26.918 1.00 28.54 140 ILE D N 1
ATOM 6283 C CA . ILE D 1 140 ? 3.086 33.031 -25.691 1.00 28.91 140 ILE D CA 1
ATOM 6284 C C . ILE D 1 140 ? 3.681 31.611 -25.784 1.00 29.45 140 ILE D C 1
ATOM 6285 O O . ILE D 1 140 ? 3.175 30.728 -26.482 1.00 28.73 140 ILE D O 1
ATOM 6290 N N . ASP D 1 141 ? 4.786 31.413 -25.081 1.00 30.48 141 ASP D N 1
ATOM 6291 C CA . ASP D 1 141 ? 5.505 30.151 -25.151 1.00 31.60 141 ASP D CA 1
ATOM 6292 C C . ASP D 1 141 ? 5.178 29.165 -24.033 1.00 32.05 141 ASP D C 1
ATOM 6293 O O . ASP D 1 141 ? 5.473 29.426 -22.877 1.00 33.33 141 ASP D O 1
ATOM 6298 N N . THR D 1 142 ? 4.571 28.029 -24.362 1.00 32.50 142 THR D N 1
ATOM 6299 C CA . THR D 1 142 ? 4.297 27.033 -23.331 1.00 32.56 142 THR D CA 1
ATOM 6300 C C . THR D 1 142 ? 5.219 25.847 -23.544 1.00 32.66 142 THR D C 1
ATOM 6301 O O . THR D 1 142 ? 4.987 25.030 -24.415 1.00 32.85 142 THR D O 1
ATOM 6305 N N . ASN D 1 143 ? 6.278 25.764 -22.751 1.00 32.99 143 ASN D N 1
ATOM 6306 C CA . ASN D 1 143 ? 7.235 24.661 -22.845 1.00 32.94 143 ASN D CA 1
ATOM 6307 C C . ASN D 1 143 ? 7.915 24.530 -24.197 1.00 32.92 143 ASN D C 1
ATOM 6308 O O . ASN D 1 143 ? 8.242 23.429 -24.601 1.00 33.86 143 ASN D O 1
ATOM 6313 N N . GLY D 1 144 ? 8.133 25.622 -24.916 1.00 32.25 144 GLY D N 1
ATOM 6314 C CA . GLY D 1 144 ? 8.785 25.490 -26.199 1.00 31.01 144 GLY D CA 1
ATOM 6315 C C . GLY D 1 144 ? 8.920 26.813 -26.883 1.00 30.49 144 GLY D C 1
ATOM 6316 O O . GLY D 1 144 ? 8.154 27.725 -26.617 1.00 30.80 144 GLY D O 1
ATOM 6317 N N . ILE D 1 145 ? 9.890 26.915 -27.777 1.00 29.66 145 ILE D N 1
ATOM 6318 C CA . ILE D 1 145 ? 10.157 28.161 -28.454 1.00 28.90 145 ILE D CA 1
ATOM 6319 C C . ILE D 1 145 ? 9.095 28.508 -29.518 1.00 29.06 145 ILE D C 1
ATOM 6320 O O . ILE D 1 145 ? 8.850 29.664 -29.833 1.00 28.62 145 ILE D O 1
ATOM 6325 N N . GLU D 1 146 ? 8.446 27.496 -30.049 1.00 29.35 146 GLU D N 1
ATOM 6326 C CA . GLU D 1 146 ? 7.473 27.711 -31.101 1.00 30.11 146 GLU D CA 1
ATOM 6327 C C . GLU D 1 146 ? 6.126 28.084 -30.464 1.00 29.27 146 GLU D C 1
ATOM 6328 O O . GLU D 1 146 ? 5.341 27.202 -30.085 1.00 28.17 146 GLU D O 1
ATOM 6334 N N . SER D 1 147 ? 5.889 29.398 -30.347 1.00 28.91 147 SER D N 1
ATOM 6335 C CA . SER D 1 147 ? 4.725 29.974 -29.645 1.00 28.46 147 SER D CA 1
ATOM 6336 C C . SER D 1 147 ? 3.426 29.262 -29.872 1.00 28.98 147 SER D C 1
ATOM 6337 O O . SER D 1 147 ? 3.142 28.829 -30.976 1.00 29.55 147 SER D O 1
ATOM 6340 N N . LYS D 1 148 ? 2.622 29.165 -28.824 1.00 29.96 148 LYS D N 1
ATOM 6341 C CA . LYS D 1 148 ? 1.295 28.550 -28.908 1.00 31.04 148 LYS D CA 1
ATOM 6342 C C . LYS D 1 148 ? 0.298 29.565 -29.500 1.00 30.76 148 LYS D C 1
ATOM 6343 O O . LYS D 1 148 ? -0.763 29.195 -30.002 1.00 29.99 148 LYS D O 1
ATOM 6349 N N . LYS D 1 149 ? 0.647 30.851 -29.417 1.00 30.63 149 LYS D N 1
ATOM 6350 C CA . LYS D 1 149 ? -0.198 31.917 -29.944 1.00 30.90 149 LYS D CA 1
ATOM 6351 C C . LYS D 1 149 ? 0.642 33.165 -30.100 1.00 30.81 149 LYS D C 1
ATOM 6352 O O . LYS D 1 149 ? 1.495 33.435 -29.242 1.00 30.94 149 LYS D O 1
ATOM 6358 N N . THR D 1 150 ? 0.410 33.921 -31.184 1.00 30.37 150 THR D N 1
ATOM 6359 C CA . THR D 1 150 ? 1.146 35.164 -31.445 1.00 29.58 150 THR D CA 1
ATOM 6360 C C . THR D 1 150 ? 0.270 36.227 -32.060 1.00 29.96 150 THR D C 1
ATOM 6361 O O . THR D 1 150 ? -0.760 35.906 -32.633 1.00 30.75 150 THR D O 1
ATOM 6365 N N . THR D 1 151 ? 0.666 37.493 -31.936 1.00 30.21 151 THR D N 1
ATOM 6366 C CA . THR D 1 151 ? 0.050 38.579 -32.704 1.00 30.79 151 THR D CA 1
ATOM 6367 C C . THR D 1 151 ? 1.185 39.453 -33.171 1.00 30.96 151 THR D C 1
ATOM 6368 O O . THR D 1 151 ? 2.182 39.548 -32.489 1.00 31.52 151 THR D O 1
ATOM 6372 N N . PRO D 1 152 ? 1.058 40.106 -34.318 1.00 31.37 152 PRO D N 1
ATOM 6373 C CA . PRO D 1 152 ? 2.133 40.987 -34.812 1.00 31.67 152 PRO D CA 1
ATOM 6374 C C . PRO D 1 152 ? 2.225 42.323 -34.074 1.00 32.26 152 PRO D C 1
ATOM 6375 O O . PRO D 1 152 ? 1.230 42.757 -33.509 1.00 32.97 152 PRO D O 1
ATOM 6379 N N . PHE D 1 153 ? 3.393 42.954 -34.064 1.00 32.56 153 PHE D N 1
ATOM 6380 C CA . PHE D 1 153 ? 3.524 44.312 -33.529 1.00 33.01 153 PHE D CA 1
ATOM 6381 C C . PHE D 1 153 ? 4.757 44.936 -34.143 1.00 33.73 153 PHE D C 1
ATOM 6382 O O . PHE D 1 153 ? 5.603 44.220 -34.694 1.00 33.93 153 PHE D O 1
ATOM 6390 N N . ASP D 1 154 ? 4.850 46.260 -34.084 1.00 34.67 154 ASP D N 1
ATOM 6391 C CA . ASP D 1 154 ? 6.021 46.953 -34.602 1.00 35.97 154 ASP D CA 1
ATOM 6392 C C . ASP D 1 154 ? 6.783 47.598 -33.442 1.00 36.11 154 ASP D C 1
ATOM 6393 O O . ASP D 1 154 ? 6.221 48.282 -32.580 1.00 36.05 154 ASP D O 1
ATOM 6398 N N . MET D 1 155 ? 8.076 47.336 -33.403 1.00 36.37 155 MET D N 1
ATOM 6399 C CA . MET D 1 155 ? 8.913 47.902 -32.366 1.00 36.31 155 MET D CA 1
ATOM 6400 C C . MET D 1 155 ? 9.219 49.347 -32.682 1.00 36.26 155 MET D C 1
ATOM 6401 O O . MET D 1 155 ? 9.438 49.690 -33.842 1.00 36.60 155 MET D O 1
ATOM 6406 N N . VAL D 1 156 ? 9.213 50.189 -31.654 1.00 35.84 156 VAL D N 1
ATOM 6407 C CA . VAL D 1 156 ? 9.666 51.555 -31.784 1.00 35.42 156 VAL D CA 1
ATOM 6408 C C . VAL D 1 156 ? 10.954 51.571 -30.985 1.00 35.53 156 VAL D C 1
ATOM 6409 O O . VAL D 1 156 ? 10.934 51.364 -29.774 1.00 36.08 156 VAL D O 1
ATOM 6413 N N . TYR D 1 157 ? 12.088 51.778 -31.637 1.00 35.00 157 TYR D N 1
ATOM 6414 C CA . TYR D 1 157 ? 13.339 51.743 -30.903 1.00 34.01 157 TYR D CA 1
ATOM 6415 C C . TYR D 1 157 ? 13.517 53.068 -30.235 1.00 34.28 157 TYR D C 1
ATOM 6416 O O . TYR D 1 157 ? 12.995 54.046 -30.728 1.00 34.62 157 TYR D O 1
ATOM 6425 N N . GLY D 1 158 ? 14.169 53.085 -29.073 1.00 34.43 158 GLY D N 1
ATOM 6426 C CA . GLY D 1 158 ? 14.445 54.324 -28.361 1.00 34.58 158 GLY D CA 1
ATOM 6427 C C . GLY D 1 158 ? 13.309 54.817 -27.473 1.00 34.72 158 GLY D C 1
ATOM 6428 O O . GLY D 1 158 ? 13.461 55.796 -26.736 1.00 35.49 158 GLY D O 1
ATOM 6429 N N . GLU D 1 159 ? 12.154 54.172 -27.535 1.00 34.11 159 GLU D N 1
ATOM 6430 C CA . GLU D 1 159 ? 11.035 54.614 -26.699 1.00 33.56 159 GLU D CA 1
ATOM 6431 C C . GLU D 1 159 ? 10.793 53.652 -25.539 1.00 32.61 159 GLU D C 1
ATOM 6432 O O . GLU D 1 159 ? 10.770 52.440 -25.727 1.00 32.20 159 GLU D O 1
ATOM 6438 N N . LYS D 1 160 ? 10.631 54.190 -24.339 1.00 31.87 160 LYS D N 1
ATOM 6439 C CA . LYS D 1 160 ? 10.340 53.352 -23.174 1.00 31.62 160 LYS D CA 1
ATOM 6440 C C . LYS D 1 160 ? 8.951 52.715 -23.347 1.00 30.73 160 LYS D C 1
ATOM 6441 O O . LYS D 1 160 ? 7.962 53.406 -23.544 1.00 30.37 160 LYS D O 1
ATOM 6447 N N . ALA D 1 161 ? 8.880 51.390 -23.306 1.00 30.22 161 ALA D N 1
ATOM 6448 C CA . ALA D 1 161 ? 7.599 50.699 -23.455 1.00 29.56 161 ALA D CA 1
ATOM 6449 C C . ALA D 1 161 ? 7.066 50.233 -22.119 1.00 28.79 161 ALA D C 1
ATOM 6450 O O . ALA D 1 161 ? 7.838 49.967 -21.220 1.00 28.83 161 ALA D O 1
ATOM 6452 N N . ASN D 1 162 ? 5.743 50.135 -22.007 1.00 28.31 162 ASN D N 1
ATOM 6453 C CA . ASN D 1 162 ? 5.061 49.662 -20.800 1.00 27.75 162 ASN D CA 1
ATOM 6454 C C . ASN D 1 162 ? 4.329 48.360 -21.031 1.00 27.67 162 ASN D C 1
ATOM 6455 O O . ASN D 1 162 ? 3.449 48.273 -21.882 1.00 27.10 162 ASN D O 1
ATOM 6460 N N . ILE D 1 163 ? 4.659 47.363 -20.217 1.00 28.17 163 ILE D N 1
ATOM 6461 C CA . ILE D 1 163 ? 4.065 46.031 -20.341 1.00 28.46 163 ILE D CA 1
ATOM 6462 C C . ILE D 1 163 ? 3.292 45.667 -19.108 1.00 27.78 163 ILE D C 1
ATOM 6463 O O . ILE D 1 163 ? 3.706 45.958 -18.001 1.00 28.86 163 ILE D O 1
ATOM 6468 N N . VAL D 1 164 ? 2.163 45.025 -19.287 1.00 27.28 164 VAL D N 1
ATOM 6469 C CA . VAL D 1 164 ? 1.383 44.601 -18.145 1.00 26.90 164 VAL D CA 1
ATOM 6470 C C . VAL D 1 164 ? 0.891 43.188 -18.424 1.00 26.96 164 VAL D C 1
ATOM 6471 O O . VAL D 1 164 ? 0.301 42.949 -19.464 1.00 27.37 164 VAL D O 1
ATOM 6475 N N . ILE D 1 165 ? 1.167 42.253 -17.526 1.00 26.90 165 ILE D N 1
ATOM 6476 C CA . ILE D 1 165 ? 0.763 40.859 -17.717 1.00 26.68 165 ILE D CA 1
ATOM 6477 C C . ILE D 1 165 ? -0.045 40.381 -16.524 1.00 26.80 165 ILE D C 1
ATOM 6478 O O . ILE D 1 165 ? 0.460 40.414 -15.402 1.00 27.02 165 ILE D O 1
ATOM 6483 N N . THR D 1 166 ? -1.291 39.965 -16.739 1.00 26.58 166 THR D N 1
ATOM 6484 C CA . THR D 1 166 ? -2.076 39.462 -15.628 1.00 26.89 166 THR D CA 1
ATOM 6485 C C . THR D 1 166 ? -2.627 38.052 -15.790 1.00 27.44 166 THR D C 1
ATOM 6486 O O . THR D 1 166 ? -3.041 37.636 -16.866 1.00 28.14 166 THR D O 1
ATOM 6490 N N . TYR D 1 167 ? -2.594 37.287 -14.711 1.00 27.48 167 TYR D N 1
ATOM 6491 C CA . TYR D 1 167 ? -3.190 35.963 -14.741 1.00 27.71 167 TYR D CA 1
ATOM 6492 C C . TYR D 1 167 ? -4.381 35.928 -13.774 1.00 28.60 167 TYR D C 1
ATOM 6493 O O . TYR D 1 167 ? -4.228 36.176 -12.587 1.00 28.70 167 TYR D O 1
ATOM 6502 N N . GLN D 1 168 ? -5.570 35.644 -14.283 1.00 29.50 168 GLN D N 1
ATOM 6503 C CA . GLN D 1 168 ? -6.744 35.554 -13.427 1.00 30.79 168 GLN D CA 1
ATOM 6504 C C . GLN D 1 168 ? -7.048 34.080 -13.090 1.00 31.32 168 GLN D C 1
ATOM 6505 O O . GLN D 1 168 ? -7.306 33.264 -13.977 1.00 31.65 168 GLN D O 1
ATOM 6511 N N . ALA D 1 169 ? -7.016 33.737 -11.810 1.00 31.53 169 ALA D N 1
ATOM 6512 C CA . ALA D 1 169 ? -7.197 32.345 -11.386 1.00 31.58 169 ALA D CA 1
ATOM 6513 C C . ALA D 1 169 ? -8.546 31.715 -11.727 1.00 31.78 169 ALA D C 1
ATOM 6514 O O . ALA D 1 169 ? -8.612 30.542 -12.078 1.00 32.01 169 ALA D O 1
ATOM 6516 N N . SER D 1 170 ? -9.627 32.472 -11.595 1.00 32.14 170 SER D N 1
ATOM 6517 C CA . SER D 1 170 ? -10.950 31.886 -11.746 1.00 33.05 170 SER D CA 1
ATOM 6518 C C . SER D 1 170 ? -11.303 31.519 -13.186 1.00 33.58 170 SER D C 1
ATOM 6519 O O . SER D 1 170 ? -12.060 30.571 -13.420 1.00 34.32 170 SER D O 1
ATOM 6522 N N . THR D 1 171 ? -10.757 32.251 -14.149 1.00 33.61 171 THR D N 1
ATOM 6523 C CA . THR D 1 171 ? -10.993 31.921 -15.535 1.00 33.91 171 THR D CA 1
ATOM 6524 C C . THR D 1 171 ? -9.754 31.287 -16.181 1.00 33.88 171 THR D C 1
ATOM 6525 O O . THR D 1 171 ? -9.774 30.933 -17.360 1.00 34.07 171 THR D O 1
ATOM 6529 N N . LYS D 1 172 ? -8.676 31.156 -15.420 1.00 33.58 172 LYS D N 1
ATOM 6530 C CA . LYS D 1 172 ? -7.418 30.617 -15.943 1.00 33.91 172 LYS D CA 1
ATOM 6531 C C . LYS D 1 172 ? -6.936 31.315 -17.248 1.00 33.47 172 LYS D C 1
ATOM 6532 O O . LYS D 1 172 ? -6.431 30.670 -18.182 1.00 33.74 172 LYS D O 1
ATOM 6538 N N . ALA D 1 173 ? -7.082 32.639 -17.284 1.00 32.40 173 ALA D N 1
ATOM 6539 C CA . ALA D 1 173 ? -6.691 33.436 -18.433 1.00 31.53 173 ALA D CA 1
ATOM 6540 C C . ALA D 1 173 ? -5.381 34.159 -18.197 1.00 31.01 173 ALA D C 1
ATOM 6541 O O . ALA D 1 173 ? -5.180 34.772 -17.152 1.00 31.64 173 ALA D O 1
ATOM 6543 N N . LEU D 1 174 ? -4.498 34.105 -19.184 1.00 30.16 174 LEU D N 1
ATOM 6544 C CA . LEU D 1 174 ? -3.227 34.793 -19.119 1.00 29.78 174 LEU D CA 1
ATOM 6545 C C . LEU D 1 174 ? -3.341 35.904 -20.142 1.00 29.44 174 LEU D C 1
ATOM 6546 O O . LEU D 1 174 ? -3.671 35.656 -21.313 1.00 29.31 174 LEU D O 1
ATOM 6551 N N . ALA D 1 175 ? -3.077 37.129 -19.723 1.00 28.51 175 ALA D N 1
ATOM 6552 C CA . ALA D 1 175 ? -3.228 38.246 -20.640 1.00 28.55 175 ALA D CA 1
ATOM 6553 C C . ALA D 1 175 ? -2.018 39.186 -20.647 1.00 28.47 175 ALA D C 1
ATOM 6554 O O . ALA D 1 175 ? -1.404 39.441 -19.624 1.00 29.24 175 ALA D O 1
ATOM 6556 N N . ALA D 1 176 ? -1.661 39.688 -21.816 1.00 28.54 176 ALA D N 1
ATOM 6557 C CA . ALA D 1 176 ? -0.565 40.641 -21.927 1.00 28.21 176 ALA D CA 1
ATOM 6558 C C . ALA D 1 176 ? -0.971 41.856 -22.756 1.00 28.30 176 ALA D C 1
ATOM 6559 O O . ALA D 1 176 ? -1.694 41.753 -23.743 1.00 28.70 176 ALA D O 1
ATOM 6561 N N . SER D 1 177 ? -0.526 43.024 -22.350 1.00 28.53 177 SER D N 1
ATOM 6562 C CA . SER D 1 177 ? -0.736 44.174 -23.198 1.00 29.19 177 SER D CA 1
ATOM 6563 C C . SER D 1 177 ? 0.577 44.950 -23.215 1.00 29.12 177 SER D C 1
ATOM 6564 O O . SER D 1 177 ? 1.347 44.913 -22.251 1.00 29.10 177 SER D O 1
ATOM 6567 N N . LEU D 1 178 ? 0.835 45.611 -24.337 1.00 28.88 178 LEU D N 1
ATOM 6568 C CA . LEU D 1 178 ? 2.021 46.420 -24.511 1.00 28.58 178 LEU D CA 1
ATOM 6569 C C . LEU D 1 178 ? 1.573 47.765 -25.070 1.00 28.39 178 LEU D C 1
ATOM 6570 O O . LEU D 1 178 ? 0.718 47.822 -25.979 1.00 27.92 178 LEU D O 1
ATOM 6575 N N . VAL D 1 179 ? 2.126 48.837 -24.510 1.00 27.75 179 VAL D N 1
ATOM 6576 C CA . VAL D 1 179 ? 1.868 50.179 -25.015 1.00 27.67 179 VAL D CA 1
ATOM 6577 C C . VAL D 1 179 ? 3.134 51.039 -25.081 1.00 27.75 179 VAL D C 1
ATOM 6578 O O . VAL D 1 179 ? 3.939 51.052 -24.146 1.00 26.72 179 VAL D O 1
ATOM 6582 N N . PHE D 1 180 ? 3.316 51.716 -26.221 1.00 28.04 180 PHE D N 1
ATOM 6583 C CA . PHE D 1 180 ? 4.385 52.692 -26.411 1.00 28.49 180 PHE D CA 1
ATOM 6584 C C . PHE D 1 180 ? 3.659 54.014 -26.187 1.00 29.52 180 PHE D C 1
ATOM 6585 O O . PHE D 1 180 ? 2.962 54.529 -27.078 1.00 30.21 180 PHE D O 1
ATOM 6593 N N . PRO D 1 181 ? 3.805 54.562 -24.996 1.00 30.04 181 PRO D N 1
ATOM 6594 C CA . PRO D 1 181 ? 2.982 55.694 -24.568 1.00 31.04 181 PRO D CA 1
ATOM 6595 C C . PRO D 1 181 ? 3.198 56.997 -25.343 1.00 32.01 181 PRO D C 1
ATOM 6596 O O . PRO D 1 181 ? 2.287 57.810 -25.392 1.00 33.02 181 PRO D O 1
ATOM 6600 N N . VAL D 1 182 ? 4.373 57.221 -25.906 1.00 32.27 182 VAL D N 1
ATOM 6601 C CA . VAL D 1 182 ? 4.598 58.474 -26.571 1.00 32.74 182 VAL D CA 1
ATOM 6602 C C . VAL D 1 182 ? 4.144 58.347 -28.018 1.00 33.41 182 VAL D C 1
ATOM 6603 O O . VAL D 1 182 ? 3.541 59.265 -28.567 1.00 33.81 182 VAL D O 1
ATOM 6607 N N . SER D 1 183 ? 4.418 57.202 -28.631 1.00 33.83 183 SER D N 1
ATOM 6608 C CA . SER D 1 183 ? 3.994 56.969 -30.004 1.00 34.58 183 SER D CA 1
ATOM 6609 C C . SER D 1 183 ? 2.521 56.653 -30.040 1.00 34.59 183 SER D C 1
ATOM 6610 O O . SER D 1 183 ? 1.909 56.649 -31.113 1.00 34.69 183 SER D O 1
ATOM 6613 N N . GLN D 1 184 ? 1.969 56.356 -28.865 1.00 34.23 184 GLN D N 1
ATOM 6614 C CA . GLN D 1 184 ? 0.533 56.081 -28.731 1.00 34.09 184 GLN D CA 1
ATOM 6615 C C . GLN D 1 184 ? 0.006 54.850 -29.445 1.00 33.29 184 GLN D C 1
ATOM 6616 O O . GLN D 1 184 ? -1.089 54.883 -29.938 1.00 33.22 184 GLN D O 1
ATOM 6622 N N . THR D 1 185 ? 0.768 53.774 -29.513 1.00 32.99 185 THR D N 1
ATOM 6623 C CA . THR D 1 185 ? 0.241 52.566 -30.131 1.00 33.47 185 THR D CA 1
ATOM 6624 C C . THR D 1 185 ? 0.204 51.462 -29.073 1.00 32.84 185 THR D C 1
ATOM 6625 O O . THR D 1 185 ? 0.972 51.489 -28.122 1.00 33.68 185 THR D O 1
ATOM 6629 N N . SER D 1 186 ? -0.700 50.501 -29.205 1.00 32.15 186 SER D N 1
ATOM 6630 C CA . SER D 1 186 ? -0.791 49.447 -28.213 1.00 31.14 186 SER D CA 1
ATOM 6631 C C . SER D 1 186 ? -1.235 48.117 -28.778 1.00 30.24 186 SER D C 1
ATOM 6632 O O . SER D 1 186 ? -1.985 48.059 -29.739 1.00 29.49 186 SER D O 1
ATOM 6635 N N . TYR D 1 187 ? -0.750 47.045 -28.156 1.00 29.92 187 TYR D N 1
ATOM 6636 C CA . TYR D 1 187 ? -1.066 45.674 -28.563 1.00 29.39 187 TYR D CA 1
ATOM 6637 C C . TYR D 1 187 ? -1.506 44.810 -27.369 1.00 29.10 187 TYR D C 1
ATOM 6638 O O . TYR D 1 187 ? -1.223 45.133 -26.206 1.00 29.19 187 TYR D O 1
ATOM 6647 N N . ALA D 1 188 ? -2.191 43.708 -27.644 1.00 28.81 188 ALA D N 1
ATOM 6648 C CA . ALA D 1 188 ? -2.747 42.902 -26.564 1.00 28.87 188 ALA D CA 1
ATOM 6649 C C . ALA D 1 188 ? -3.087 41.458 -26.944 1.00 29.14 188 ALA D C 1
ATOM 6650 O O . ALA D 1 188 ? -3.671 41.204 -27.993 1.00 28.22 188 ALA D O 1
ATOM 6652 N N . VAL D 1 189 ? -2.742 40.509 -26.072 1.00 29.67 189 VAL D N 1
ATOM 6653 C CA . VAL D 1 189 ? -3.073 39.111 -26.332 1.00 30.11 189 VAL D CA 1
ATOM 6654 C C . VAL D 1 189 ? -3.568 38.452 -25.081 1.00 30.78 189 VAL D C 1
ATOM 6655 O O . VAL D 1 189 ? -3.190 38.832 -23.973 1.00 30.37 189 VAL D O 1
ATOM 6659 N N . SER D 1 190 ? -4.382 37.417 -25.272 1.00 31.51 190 SER D N 1
ATOM 6660 C CA . SER D 1 190 ? -4.874 36.628 -24.164 1.00 32.08 190 SER D CA 1
ATOM 6661 C C . SER D 1 190 ? -5.030 35.168 -24.603 1.00 32.32 190 SER D C 1
ATOM 6662 O O . SER D 1 190 ? -5.184 34.906 -25.771 1.00 33.28 190 SER D O 1
ATOM 6665 N N . ALA D 1 191 ? -4.938 34.216 -23.682 1.00 32.65 191 ALA D N 1
ATOM 6666 C CA . ALA D 1 191 ? -5.093 32.796 -24.001 1.00 32.65 191 ALA D CA 1
ATOM 6667 C C . ALA D 1 191 ? -5.382 32.104 -22.690 1.00 33.01 191 ALA D C 1
ATOM 6668 O O . ALA D 1 191 ? -5.089 32.653 -21.626 1.00 32.04 191 ALA D O 1
ATOM 6670 N N . ARG D 1 192 ? -5.922 30.891 -22.776 1.00 33.79 192 ARG D N 1
ATOM 6671 C CA . ARG D 1 192 ? -6.353 30.148 -21.592 1.00 34.85 192 ARG D CA 1
ATOM 6672 C C . ARG D 1 192 ? -5.441 28.978 -21.264 1.00 33.86 192 ARG D C 1
ATOM 6673 O O . ARG D 1 192 ? -5.306 28.070 -22.040 1.00 33.45 192 ARG D O 1
ATOM 6681 N N . VAL D 1 193 ? -4.829 28.994 -20.096 1.00 34.14 193 VAL D N 1
ATOM 6682 C CA . VAL D 1 193 ? -3.864 27.956 -19.748 1.00 34.03 193 VAL D CA 1
ATOM 6683 C C . VAL D 1 193 ? -3.840 27.627 -18.256 1.00 34.21 193 VAL D C 1
ATOM 6684 O O . VAL D 1 193 ? -3.644 28.487 -17.422 1.00 33.77 193 VAL D O 1
ATOM 6688 N N . ASP D 1 194 ? -4.036 26.358 -17.929 1.00 35.12 194 ASP D N 1
ATOM 6689 C CA . ASP D 1 194 ? -4.065 25.920 -16.533 1.00 35.51 194 ASP D CA 1
ATOM 6690 C C . ASP D 1 194 ? -2.653 25.638 -16.046 1.00 35.27 194 ASP D C 1
ATOM 6691 O O . ASP D 1 194 ? -2.029 24.662 -16.444 1.00 35.61 194 ASP D O 1
ATOM 6696 N N . LEU D 1 195 ? -2.151 26.487 -15.166 1.00 35.17 195 LEU D N 1
ATOM 6697 C CA . LEU D 1 195 ? -0.777 26.355 -14.725 1.00 35.19 195 LEU D CA 1
ATOM 6698 C C . LEU D 1 195 ? -0.500 25.118 -13.873 1.00 35.74 195 LEU D C 1
ATOM 6699 O O . LEU D 1 195 ? 0.653 24.695 -13.758 1.00 36.06 195 LEU D O 1
ATOM 6704 N N . ARG D 1 196 ? -1.540 24.529 -13.293 1.00 36.15 196 ARG D N 1
ATOM 6705 C CA . ARG D 1 196 ? -1.362 23.344 -12.454 1.00 37.09 196 ARG D CA 1
ATOM 6706 C C . ARG D 1 196 ? -0.887 22.149 -13.265 1.00 37.78 196 ARG D C 1
ATOM 6707 O O . ARG D 1 196 ? -0.287 21.227 -12.716 1.00 38.29 196 ARG D O 1
ATOM 6715 N N . ASP D 1 197 ? -1.140 22.183 -14.572 1.00 38.01 197 ASP D N 1
ATOM 6716 C CA . ASP D 1 197 ? -0.721 21.122 -15.475 1.00 38.50 197 ASP D CA 1
ATOM 6717 C C . ASP D 1 197 ? 0.686 21.337 -15.984 1.00 37.43 197 ASP D C 1
ATOM 6718 O O . ASP D 1 197 ? 1.264 20.424 -16.572 1.00 37.54 197 ASP D O 1
ATOM 6723 N N . ILE D 1 198 ? 1.207 22.553 -15.829 1.00 36.43 198 ILE D N 1
ATOM 6724 C CA . ILE D 1 198 ? 2.481 22.929 -16.448 1.00 35.22 198 ILE D CA 1
ATOM 6725 C C . ILE D 1 198 ? 3.617 23.211 -15.488 1.00 34.48 198 ILE D C 1
ATOM 6726 O O . ILE D 1 198 ? 4.685 22.689 -15.665 1.00 34.48 198 ILE D O 1
ATOM 6731 N N . LEU D 1 199 ? 3.393 24.077 -14.510 1.00 34.03 199 LEU D N 1
ATOM 6732 C CA . LEU D 1 199 ? 4.441 24.497 -13.581 1.00 33.90 199 LEU D CA 1
ATOM 6733 C C . LEU D 1 199 ? 4.393 23.740 -12.259 1.00 33.50 199 LEU D C 1
ATOM 6734 O O . LEU D 1 199 ? 3.355 23.197 -11.903 1.00 33.80 199 LEU D O 1
ATOM 6739 N N . PRO D 1 200 ? 5.517 23.687 -11.545 1.00 33.21 200 PRO D N 1
ATOM 6740 C CA . PRO D 1 200 ? 5.572 23.089 -10.200 1.00 32.81 200 PRO D CA 1
ATOM 6741 C C . PRO D 1 200 ? 4.938 24.074 -9.257 1.00 32.48 200 PRO D C 1
ATOM 6742 O O . PRO D 1 200 ? 4.773 25.202 -9.654 1.00 33.56 200 PRO D O 1
ATOM 6746 N N . GLU D 1 201 ? 4.616 23.688 -8.037 1.00 32.06 201 GLU D N 1
ATOM 6747 C CA . GLU D 1 201 ? 3.984 24.603 -7.085 1.00 31.22 201 GLU D CA 1
ATOM 6748 C C . GLU D 1 201 ? 4.700 25.941 -6.945 1.00 30.08 201 GLU D C 1
ATOM 6749 O O . GLU D 1 201 ? 4.068 26.985 -6.786 1.00 30.00 201 GLU D O 1
ATOM 6755 N N . TYR D 1 202 ? 6.023 25.904 -6.972 1.00 29.14 202 TYR D N 1
ATOM 6756 C CA . TYR D 1 202 ? 6.830 27.087 -6.698 1.00 28.39 202 TYR D CA 1
ATOM 6757 C C . TYR D 1 202 ? 7.738 27.445 -7.875 1.00 28.07 202 TYR D C 1
ATOM 6758 O O . TYR D 1 202 ? 8.378 26.589 -8.477 1.00 28.45 202 TYR D O 1
ATOM 6767 N N . VAL D 1 203 ? 7.823 28.716 -8.207 1.00 27.35 203 VAL D N 1
ATOM 6768 C CA . VAL D 1 203 ? 8.626 29.090 -9.358 1.00 26.58 203 VAL D CA 1
ATOM 6769 C C . VAL D 1 203 ? 9.377 30.391 -9.129 1.00 26.68 203 VAL D C 1
ATOM 6770 O O . VAL D 1 203 ? 9.076 31.156 -8.208 1.00 26.49 203 VAL D O 1
ATOM 6774 N N . ARG D 1 204 ? 10.376 30.633 -9.965 1.00 26.59 204 ARG D N 1
ATOM 6775 C CA . ARG D 1 204 ? 11.007 31.927 -9.953 1.00 26.40 204 ARG D CA 1
ATOM 6776 C C . ARG D 1 204 ? 10.510 32.594 -11.205 1.00 26.09 204 ARG D C 1
ATOM 6777 O O . ARG D 1 204 ? 10.132 31.915 -12.144 1.00 26.24 204 ARG D O 1
ATOM 6785 N N . VAL D 1 205 ? 10.487 33.919 -11.200 1.00 25.92 205 VAL D N 1
ATOM 6786 C CA . VAL D 1 205 ? 9.998 34.695 -12.320 1.00 25.46 205 VAL D CA 1
ATOM 6787 C C . VAL D 1 205 ? 11.101 35.654 -12.663 1.00 26.31 205 VAL D C 1
ATOM 6788 O O . VAL D 1 205 ? 11.957 35.942 -11.829 1.00 26.38 205 VAL D O 1
ATOM 6792 N N . GLY D 1 206 ? 11.122 36.137 -13.900 1.00 27.09 206 GLY D N 1
ATOM 6793 C CA . GLY D 1 206 ? 12.142 37.093 -14.284 1.00 27.19 206 GLY D CA 1
ATOM 6794 C C . GLY D 1 206 ? 12.139 37.257 -15.779 1.00 27.62 206 GLY D C 1
ATOM 6795 O O . GLY D 1 206 ? 11.224 36.781 -16.437 1.00 27.60 206 GLY D O 1
ATOM 6796 N N . PHE D 1 207 ? 13.188 37.898 -16.295 1.00 28.04 207 PHE D N 1
ATOM 6797 C CA . PHE D 1 207 ? 13.386 38.159 -17.710 1.00 27.63 207 PHE D CA 1
ATOM 6798 C C . PHE D 1 207 ? 14.592 37.448 -18.277 1.00 27.99 207 PHE D C 1
ATOM 6799 O O . PHE D 1 207 ? 15.534 37.105 -17.557 1.00 27.52 207 PHE D O 1
ATOM 6807 N N . SER D 1 208 ? 14.583 37.291 -19.598 1.00 28.44 208 SER D N 1
ATOM 6808 C CA . SER D 1 208 ? 15.712 36.732 -20.313 1.00 28.92 208 SER D CA 1
ATOM 6809 C C . SER D 1 208 ? 15.833 37.377 -21.691 1.00 29.23 208 SER D C 1
ATOM 6810 O O . SER D 1 208 ? 14.828 37.793 -22.283 1.00 29.92 208 SER D O 1
ATOM 6813 N N . ALA D 1 209 ? 17.050 37.450 -22.220 1.00 29.14 209 ALA D N 1
ATOM 6814 C CA . ALA D 1 209 ? 17.261 38.086 -23.519 1.00 29.31 209 ALA D CA 1
ATOM 6815 C C . ALA D 1 209 ? 18.611 37.732 -24.130 1.00 29.51 209 ALA D C 1
ATOM 6816 O O . ALA D 1 209 ? 19.527 37.334 -23.426 1.00 29.26 209 ALA D O 1
ATOM 6818 N N . THR D 1 210 ? 18.718 37.916 -25.447 1.00 30.39 210 THR D N 1
ATOM 6819 C CA . THR D 1 210 ? 19.920 37.600 -26.223 1.00 30.81 210 THR D CA 1
ATOM 6820 C C . THR D 1 210 ? 20.037 38.489 -27.450 1.00 31.33 210 THR D C 1
ATOM 6821 O O . THR D 1 210 ? 19.025 39.008 -27.941 1.00 31.60 210 THR D O 1
ATOM 6825 N N . THR D 1 211 ? 21.254 38.634 -27.977 1.00 31.84 211 THR D N 1
ATOM 6826 C CA . THR D 1 211 ? 21.467 39.386 -29.229 1.00 31.69 211 THR D CA 1
ATOM 6827 C C . THR D 1 211 ? 21.711 38.431 -30.380 1.00 32.35 211 THR D C 1
ATOM 6828 O O . THR D 1 211 ? 21.769 37.232 -30.184 1.00 32.60 211 THR D O 1
ATOM 6832 N N . GLY D 1 212 ? 21.865 38.960 -31.580 1.00 33.61 212 GLY D N 1
ATOM 6833 C CA . GLY D 1 212 ? 22.112 38.136 -32.754 1.00 35.04 212 GLY D CA 1
ATOM 6834 C C . GLY D 1 212 ? 23.474 37.464 -32.714 1.00 36.13 212 GLY D C 1
ATOM 6835 O O . GLY D 1 212 ? 24.380 37.944 -32.050 1.00 35.88 212 GLY D O 1
ATOM 6836 N N . LEU D 1 213 ? 23.618 36.343 -33.418 1.00 37.72 213 LEU D N 1
ATOM 6837 C CA . LEU D 1 213 ? 24.888 35.609 -33.439 1.00 39.20 213 LEU D CA 1
ATOM 6838 C C . LEU D 1 213 ? 25.890 36.155 -34.466 1.00 40.31 213 LEU D C 1
ATOM 6839 O O . LEU D 1 213 ? 27.075 35.766 -34.458 1.00 41.32 213 LEU D O 1
ATOM 6844 N N . ASN D 1 214 ? 25.419 37.037 -35.350 1.00 40.81 214 ASN D N 1
ATOM 6845 C CA . ASN D 1 214 ? 26.262 37.647 -36.380 1.00 41.13 214 ASN D CA 1
ATOM 6846 C C . ASN D 1 214 ? 26.488 39.126 -36.117 1.00 41.29 214 ASN D C 1
ATOM 6847 O O . ASN D 1 214 ? 25.563 39.873 -35.768 1.00 41.31 214 ASN D O 1
ATOM 6852 N N . ALA D 1 215 ? 27.722 39.559 -36.310 1.00 41.51 215 ALA D N 1
ATOM 6853 C CA . ALA D 1 215 ? 28.043 40.963 -36.133 1.00 41.73 215 ALA D CA 1
ATOM 6854 C C . ALA D 1 215 ? 26.960 41.844 -36.781 1.00 41.63 215 ALA D C 1
ATOM 6855 O O . ALA D 1 215 ? 26.436 41.530 -37.862 1.00 41.43 215 ALA D O 1
ATOM 6857 N N . GLY D 1 216 ? 26.594 42.921 -36.092 1.00 41.21 216 GLY D N 1
ATOM 6858 C CA . GLY D 1 216 ? 25.664 43.872 -36.655 1.00 40.41 216 GLY D CA 1
ATOM 6859 C C . GLY D 1 216 ? 24.182 43.552 -36.653 1.00 40.05 216 GLY D C 1
ATOM 6860 O O . GLY D 1 216 ? 23.388 44.421 -37.010 1.00 40.47 216 GLY D O 1
ATOM 6861 N N . VAL D 1 217 ? 23.770 42.341 -36.289 1.00 38.94 217 VAL D N 1
ATOM 6862 C CA . VAL D 1 217 ? 22.326 42.111 -36.224 1.00 38.03 217 VAL D CA 1
ATOM 6863 C C . VAL D 1 217 ? 21.972 42.113 -34.752 1.00 37.09 217 VAL D C 1
ATOM 6864 O O . VAL D 1 217 ? 21.752 41.071 -34.132 1.00 37.25 217 VAL D O 1
ATOM 6868 N N . VAL D 1 218 ? 21.855 43.314 -34.209 1.00 35.37 218 VAL D N 1
ATOM 6869 C CA . VAL D 1 218 ? 21.904 43.442 -32.783 1.00 34.04 218 VAL D CA 1
ATOM 6870 C C . VAL D 1 218 ? 21.072 44.603 -32.204 1.00 32.92 218 VAL D C 1
ATOM 6871 O O . VAL D 1 218 ? 20.693 45.517 -32.927 1.00 32.84 218 VAL D O 1
ATOM 6875 N N . GLU D 1 219 ? 20.782 44.554 -30.902 1.00 31.27 219 GLU D N 1
ATOM 6876 C CA . GLU D 1 219 ? 19.954 45.579 -30.249 1.00 30.22 219 GLU D CA 1
ATOM 6877 C C . GLU D 1 219 ? 20.170 45.466 -28.752 1.00 29.40 219 GLU D C 1
ATOM 6878 O O . GLU D 1 219 ? 20.604 44.418 -28.276 1.00 30.20 219 GLU D O 1
ATOM 6884 N N . THR D 1 220 ? 19.918 46.522 -27.995 1.00 27.85 220 THR D N 1
ATOM 6885 C CA . THR D 1 220 ? 20.053 46.391 -26.547 1.00 26.90 220 THR D CA 1
ATOM 6886 C C . THR D 1 220 ? 18.769 45.789 -25.941 1.00 26.80 220 THR D C 1
ATOM 6887 O O . THR D 1 220 ? 17.773 45.661 -26.627 1.00 26.64 220 THR D O 1
ATOM 6891 N N . HIS D 1 221 ? 18.800 45.404 -24.669 1.00 26.95 221 HIS D N 1
ATOM 6892 C CA . HIS D 1 221 ? 17.602 44.885 -23.983 1.00 27.37 221 HIS D CA 1
ATOM 6893 C C . HIS D 1 221 ? 17.639 45.397 -22.534 1.00 27.59 221 HIS D C 1
ATOM 6894 O O . HIS D 1 221 ? 18.209 44.747 -21.654 1.00 28.09 221 HIS D O 1
ATOM 6901 N N . ASP D 1 222 ? 17.049 46.563 -22.284 1.00 27.04 222 ASP D N 1
ATOM 6902 C CA . ASP D 1 222 ? 17.209 47.200 -20.992 1.00 26.99 222 ASP D CA 1
ATOM 6903 C C . ASP D 1 222 ? 15.956 47.227 -20.134 1.00 26.66 222 ASP D C 1
ATOM 6904 O O . ASP D 1 222 ? 14.971 47.831 -20.509 1.00 27.07 222 ASP D O 1
ATOM 6909 N N . ILE D 1 223 ? 15.979 46.592 -18.969 1.00 26.00 223 ILE D N 1
ATOM 6910 C CA . ILE D 1 223 ? 14.820 46.678 -18.093 1.00 25.04 223 ILE D CA 1
ATOM 6911 C C . ILE D 1 223 ? 14.982 47.917 -17.262 1.00 25.36 223 ILE D C 1
ATOM 6912 O O . ILE D 1 223 ? 16.017 48.088 -16.588 1.00 26.11 223 ILE D O 1
ATOM 6917 N N . VAL D 1 224 ? 13.979 48.790 -17.304 1.00 24.71 224 VAL D N 1
ATOM 6918 C CA . VAL D 1 224 ? 14.061 50.048 -16.585 1.00 24.40 224 VAL D CA 1
ATOM 6919 C C . VAL D 1 224 ? 13.311 50.092 -15.275 1.00 24.04 224 VAL D C 1
ATOM 6920 O O . VAL D 1 224 ? 13.680 50.871 -14.396 1.00 24.36 224 VAL D O 1
ATOM 6924 N N . SER D 1 225 ? 12.225 49.324 -15.152 1.00 23.17 225 SER D N 1
ATOM 6925 C CA . SER D 1 225 ? 11.433 49.308 -13.923 1.00 22.74 225 SER D CA 1
ATOM 6926 C C . SER D 1 225 ? 10.662 48.011 -13.927 1.00 22.64 225 SER D C 1
ATOM 6927 O O . SER D 1 225 ? 10.565 47.380 -14.994 1.00 21.66 225 SER D O 1
ATOM 6930 N N . TRP D 1 226 ? 10.134 47.617 -12.749 1.00 22.33 226 TRP D N 1
ATOM 6931 C CA . TRP D 1 226 ? 9.506 46.293 -12.552 1.00 22.24 226 TRP D CA 1
ATOM 6932 C C . TRP D 1 226 ? 8.717 46.178 -11.249 1.00 22.14 226 TRP D C 1
ATOM 6933 O O . TRP D 1 226 ? 9.233 46.468 -10.157 1.00 21.71 226 TRP D O 1
ATOM 6944 N N . SER D 1 227 ? 7.476 45.729 -11.346 1.00 21.93 227 SER D N 1
ATOM 6945 C CA . SER D 1 227 ? 6.726 45.437 -10.123 1.00 22.92 227 SER D CA 1
ATOM 6946 C C . SER D 1 227 ? 5.861 44.156 -10.261 1.00 22.46 227 SER D C 1
ATOM 6947 O O . SER D 1 227 ? 5.484 43.767 -11.362 1.00 22.51 227 SER D O 1
ATOM 6950 N N . PHE D 1 228 ? 5.584 43.488 -9.148 1.00 22.27 228 PHE D N 1
ATOM 6951 C CA . PHE D 1 228 ? 4.919 42.193 -9.183 1.00 22.24 228 PHE D CA 1
ATOM 6952 C C . PHE D 1 228 ? 4.091 41.955 -7.917 1.00 23.08 228 PHE D C 1
ATOM 6953 O O . PHE D 1 228 ? 4.447 42.446 -6.845 1.00 23.12 228 PHE D O 1
ATOM 6961 N N . ALA D 1 229 ? 2.979 41.228 -8.049 1.00 24.05 229 ALA D N 1
ATOM 6962 C CA . ALA D 1 229 ? 2.135 40.816 -6.909 1.00 25.21 229 ALA D CA 1
ATOM 6963 C C . ALA D 1 229 ? 1.456 39.462 -7.193 1.00 25.93 229 ALA D C 1
ATOM 6964 O O . ALA D 1 229 ? 0.991 39.218 -8.306 1.00 26.10 229 ALA D O 1
ATOM 6966 N N . VAL D 1 230 ? 1.416 38.570 -6.213 1.00 26.46 230 VAL D N 1
ATOM 6967 C CA . VAL D 1 230 ? 0.682 37.324 -6.397 1.00 27.53 230 VAL D CA 1
ATOM 6968 C C . VAL D 1 230 ? -0.137 37.067 -5.192 1.00 27.76 230 VAL D C 1
ATOM 6969 O O . VAL D 1 230 ? 0.271 37.402 -4.094 1.00 27.89 230 VAL D O 1
ATOM 6973 N N . SER D 1 231 ? -1.268 36.424 -5.394 1.00 28.30 231 SER D N 1
ATOM 6974 C CA . SER D 1 231 ? -2.130 36.129 -4.293 1.00 29.81 231 SER D CA 1
ATOM 6975 C C . SER D 1 231 ? -2.679 34.747 -4.443 1.00 29.52 231 SER D C 1
ATOM 6976 O O . SER D 1 231 ? -3.310 34.445 -5.445 1.00 29.31 231 SER D O 1
ATOM 6979 N N . LEU D 1 232 ? -2.437 33.912 -3.447 1.00 29.46 232 LEU D N 1
ATOM 6980 C CA . LEU D 1 232 ? -2.940 32.560 -3.465 1.00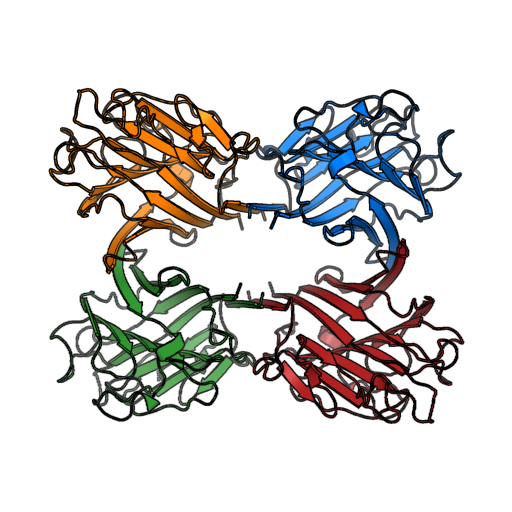 30.12 232 LEU D CA 1
ATOM 6981 C C . LEU D 1 232 ? -3.989 32.411 -2.390 1.00 30.88 232 LEU D C 1
ATOM 6982 O O . LEU D 1 232 ? -3.667 32.241 -1.231 1.00 30.69 232 LEU D O 1
ATOM 6987 N N . ALA D 1 233 ? -5.251 32.470 -2.774 1.00 32.30 233 ALA D N 1
ATOM 6988 C CA . ALA D 1 233 ? -6.332 32.411 -1.799 1.00 33.94 233 ALA D CA 1
ATOM 6989 C C . ALA D 1 233 ? -6.825 30.988 -1.550 1.00 34.75 233 ALA D C 1
ATOM 6990 O O . ALA D 1 233 ? -6.081 30.049 -1.262 1.00 35.19 233 ALA D O 1
#

Foldseek 3Di:
DDKDKDKDQFADQPRVQKDKDFAWGADPVRKTFQADAPPNAGDAPTKIKMWGNDWAFQDDLPFGKKKKKKFKKAKAAPDPPQADFWKKKKKFAPVDDFEDFGNQLRQDHDFDQDLVSLMWMWIQTCDDDPLDDHAGWIFIDQRGSNGPDIDHDDDDHPAMKMKMWIADGVQQKIKIKIARVVVGDIDIDMDHDDSSSRHDRIIIIIMIGHAHNDPRRHMIIIINIMIMMMGTD/DDKDKDKWQFADQCRVQKDKAFPWGHDPVRWIWQWDDPPNAGDAPTKIKIWGNDWDQQADLVFGKKKKKKWKKAKAAPDPPQADFWKKKKKFAPVDDFEHFTLQLRQDPDADADLVSLMWIWIQTQDDDPLHDPAGWIFIDQRGSNGPDIDHDDDDHPFMKMKMWIADGVQQKIKIKIARVVVGDIDIDMDHDHSSSRHDRIIIIIMMGHIHNDPSSYMIIIIRIMIMMMDID/DDKDKDKWQFADQPPVQKDKAFAWGADPVRWIWQWDADPNAGDAPTKIWIWGNDWDFQDDLPFGKKKKKKWKKAKAAPDLPQWDFWKKKKKAAAVDDFEDFTLQLRQDPDADADLVSLMWIWIQGDDDDPLGDPAGWTAICARGSNGPDIDHDDDDHPAMKMKMWIADGVQQKTKIKIARVVVGDIDIDIDHDDSSSRHDRIIIITMMGHTHNDPRRYIIIIIRIMMMMMGTD/DDKDKDKWQFAPQCRVQKDKADAWGADPRRWIFQWDDDPNAGDAPTKIWMWGNDWDQAQDLPFGKKKKKKFKKAKAAPDLVFWDFWKKKKKFANVDHFEDATNQLRQDPDADADLVSLMWIWIQTCCADVLGDHAGWIAIDARGSNGPDIDHDDDDHPAIKMKMWIADGVQQKIKIKIARVVVGDIDIDMDHDDSSSRHDRIIIITMIGHIHNDPRNHMTIIINIMIMMIGID

Sequence (932 aa):
TESTSFSFTNFNPNQNNLILQEDALVNSAGTLELTAVAAGAPVPDSLGRALYAAPIHIHDNTTLASFTTSFSFVMAAPAAAAVADGLAFFLAPPDTQPQARGGFLGLFADRAHDASYQTVAVEFDTYSNAWDPNYTHIGIDTNGIESKKTTPFDMVYGEKANIVITYQASTKALAASLVFPVSQTSYAVSARVDLRDILPEYVRVGFSATTGLNAGVVETHDIVSWSFAVSLATESTSFSFTNFNPNQNNLILQEDALVNSAGTLELTAVAAGAPVPDSLGRALYAAPIHIHDNTTLASFTTSFSFVMAAPAAAAVADGLAFFLAPPDTQPQARGGFLGLFADRAHDASYQTVAVEFDTYSNAWDPNYTHIGIDTNGIESKKTTPFDMVYGEKANIVITYQASTKALAASLVFPVSQTSYAVSARVDLRDILPEYVRVGFSATTGLNAGVVETHDIVSWSFAVSLATESTSFSFTNFNPNQNNLILQEDALVNSAGTLELTAVAAGAPVPDSLGRALYAAPIHIHDNTTLASFTTSFSFVMAAPAAAAVADGLAFFLAPPDTQPQARGGFLGLFADRAHDASYQTVAVEFDTYSNAWDPNYTHIGIDTNGIESKKTTPFDMVYGEKANIVITYQASTKALAASLVFPVSQTSYAVSARVDLRDILPEYVRVGFSATTGLNAGVVETHDIVSWSFAVSLATESTSFSFTNFNPNQNNLILQEDALVNSAGTLELTAVAAGAPVPDSLGRALYAAPIHIHDNTTLASFTTSFSFVMAAPAAAAVADGLAFFLAPPDTQPQARGGFLGLFADRAHDASYQTVAVEFDTYSNAWDPNYTHIGIDTNGIESKKTTPFDMVYGEKANIVITYQASTKALAASLVFPVSQTSYAVSARVDLRDILPEYVRVGFSATTGLNAGVVETHDIVSWSFAVSLA